Protein AF-A0A2V8JYL1-F1 (afdb_monomer)

Sequence (938 aa):
PEQKGPAQLALQIGLPWGPLAAGACTRILPNPIEPNPDILELAALHHLKDRPLPARVLSRIQERIASRSPWFSSIIRTAYIEATVADPTGAKAQPPLHSLSSLHGGHSGWLNTYSEWLLRQTYPLFERFAPGFGPLPKEAYRQFMKFVSEHDLGAQDAPDFVKLIREAYLVPMGLMQRKGSEYVMSPKLDNNELVRLLSPILDHHPSPTRVYEHLSAPVYGLVPDQIQLLLLVLLIQGELDIVKGEHSYREIYDTLSSPLQYDRILPGHALSLNQLRNLQILCEGFRIPVPRQWSVLAQKRAVEQLRKYGRGQRDQMSGFVTKLKDYGEAGDVVSQVETLISKWLALEKGDHELQGFQHFELAIGSARRFVGEANDLASLPQRFERLLRETQRLRHLFSDPAIARSVNPDIVTRLEAMQPVPPLSQPEALQAWLDGALALYQSHQQWYRQRHEQWQSDASRHPIWSYRTPGIARSRHVMVDGLAREVETLIAQAKTQRCPGLASLEFQPICRCGFDGADSPLSETLRRFETACQRLETEIGLFFQQDRVKSKVREWVNQGLEVTTPALSYLEGKSDYPEVENLSLFDQHLSGLELVKPVRAEALLEFLGERVWEKPDLMRALEQFFDRAGSRITVRRAGSPSSENQPLKRDLLAWCYEQALGQGHPLPPAFSRAEQALGAELIDPRWIGEASLRKLEDMQLGEEAVQRVLDMMLNGLVRAPENTRDSRAVAAARELLNPQPPGEVDQLAAKIECVYAEHERFMKLRPEPWLAMLDRLARTELAVPPESLEVKLRARLDAQWVVVDCLGLPLADTVRRVLPGCLAPRQLRSLEFAFVSQRTSTEAFYLTMIAQEFRKAFEKIDVVDHLIHQRNLSLGDLARLARAELEIAFKRLVPRLDPTLPVLIFGDHGFRLAPDGSGFTHGGPSTLERLTVVLLLN

Secondary structure (DSSP, 8-state):
-----S----EEEE-SSS---TT-EEEEEPPP----HHHHHHHHHHHHTTS---HHHHHHHHHHHHHHHHHHHHHHHHHHHTPEEE-TT--EE--S---TTS-TTHHHHHHHHHHHHHHHHH-TTHHHH--SS-PPPHHHHHHHHHHHHHS-TT-SS--HHHHHHIIIIITTTTSEEEETTEEEE-S-GGGSHHHHHHHHHHTT---HHHHHHHHTSTTT---HHHHHHHHHHHHHHTSEEEEETTEETTTSGGG---GGGSSEEEE--PPPHHHHHHHHHHHHHTTPPPPSS--HHHHHHHHHHHHHHHHHHHHHHHHHHHHHHHTT--SHHHHHHHHHHHHHHGGG-SSSHHHHHHHHHHHHS-HHHHHHHHHHHHTHHHHHHHHHHHHHHHHHHHHSHHHHT-S-HHHHHHHHTSPPPPPTT-HHHHHHHHHHHHHHHHHHHHHHHHHHHHHHHHHHTSGGGT----GGGG-TTT--HHHHHHHHHHHHHHHHHS--SPPPTTS-SS-TT---SS--HHHHHHHHHHHHHHHHHHHHHHHHTSHHHHHHHHHHHHTTS---HHHHHHHTTSSSS---S-HHHHHHHTTT----EEEEHHHHHHHHHTS---HHHHHHHHHHHHHHH-S-EEEE-SS---S---HHHHHHHHHHHHHHHHHTPPPPTT--HHHHHHHHHH--GGG--HHHHHTTTTT---HHHHHHHHHHHHTTSSPPP-SS---HHHHHHHHHHS----SSHHHHHHHHHHHHHTHHHHHHH-HHHHHHHHHHHHTPPPSSPPPBHHHHHHTTTTSEEEEETT--GGGHHHHHHHHHHHSTT--EEEEEEEE--SS-SHHHHHHHHHHTT----EEEE-HHHHHHHH----HHHHHHHHHHHHHHHHHHHGGGS-TTS-EEEEES---EE-TTSSSEE-SSSSHHHHEEEEEEE-

pLDDT: mean 81.18, std 11.92, range [30.78, 95.69]

Mean predicted aligned error: 22.3 Å

Radius of gyration: 56.45 Å; Cα contacts (8 Å, |Δi|>4): 1124; chains: 1; boun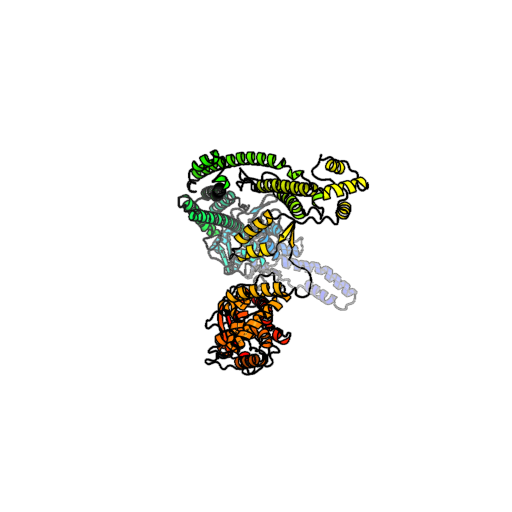ding box: 137×78×157 Å

Nearest PDB structures (foldseek):
  6pqq-assembly1_A  TM=1.875E-01  e=4.846E+00  Homo sapiens

Structure (mmCIF, N/CA/C/O backbone):
data_AF-A0A2V8JYL1-F1
#
_entry.id   AF-A0A2V8JYL1-F1
#
loop_
_atom_site.group_PDB
_atom_site.id
_atom_site.type_symbol
_atom_site.label_atom_id
_atom_site.label_alt_id
_atom_site.label_comp_id
_atom_site.label_asym_id
_atom_site.label_entity_id
_atom_site.label_seq_id
_atom_site.pdbx_PDB_ins_code
_atom_site.Cartn_x
_atom_site.Cartn_y
_atom_site.Cartn_z
_atom_site.occupancy
_atom_site.B_iso_or_equiv
_atom_site.auth_seq_id
_atom_site.auth_comp_id
_atom_site.auth_asym_id
_atom_site.auth_atom_id
_atom_site.pdbx_PDB_model_num
ATOM 1 N N . PRO A 1 1 ? 46.567 -7.955 -86.319 1.00 35.19 1 PRO A N 1
ATOM 2 C CA . PRO A 1 1 ? 47.473 -8.778 -85.487 1.00 35.19 1 PRO A CA 1
ATOM 3 C C . PRO A 1 1 ? 48.921 -8.314 -85.686 1.00 35.19 1 PRO A C 1
ATOM 5 O O . PRO A 1 1 ? 49.622 -8.801 -86.567 1.00 35.19 1 PRO A O 1
ATOM 8 N N . GLU A 1 2 ? 49.326 -7.301 -84.920 1.00 33.38 2 GLU A N 1
ATOM 9 C CA . GLU A 1 2 ? 50.712 -6.832 -84.894 1.00 33.38 2 GLU A CA 1
ATOM 10 C C . GLU A 1 2 ? 51.589 -7.885 -84.212 1.00 33.38 2 GLU A C 1
ATOM 12 O O . GLU A 1 2 ? 51.300 -8.340 -83.101 1.00 33.38 2 GLU A O 1
ATOM 17 N N . GLN A 1 3 ? 52.643 -8.307 -84.909 1.00 31.59 3 GLN A N 1
ATOM 18 C CA . GLN A 1 3 ? 53.665 -9.200 -84.383 1.00 31.59 3 GLN A CA 1
ATOM 19 C C . GLN A 1 3 ? 54.357 -8.513 -83.200 1.00 31.59 3 GLN A C 1
ATOM 21 O O . GLN A 1 3 ? 55.192 -7.629 -83.380 1.00 31.59 3 GLN A O 1
ATOM 26 N N . LYS A 1 4 ? 54.018 -8.927 -81.973 1.00 34.81 4 LYS A N 1
ATOM 27 C CA . LYS A 1 4 ? 54.843 -8.649 -80.796 1.00 34.81 4 LYS A CA 1
ATOM 28 C C . LYS A 1 4 ? 56.198 -9.316 -81.027 1.00 34.81 4 LYS A C 1
ATOM 30 O O . LYS A 1 4 ? 56.313 -10.535 -80.918 1.00 34.81 4 LYS A O 1
ATOM 35 N N . GLY A 1 5 ? 57.206 -8.513 -81.367 1.00 37.03 5 GLY A N 1
ATOM 36 C CA . GLY A 1 5 ? 58.603 -8.923 -81.267 1.00 37.03 5 GLY A CA 1
ATOM 37 C C . GLY A 1 5 ? 58.923 -9.424 -79.850 1.00 37.03 5 GLY A C 1
ATOM 38 O O . GLY A 1 5 ? 58.141 -9.180 -78.922 1.00 37.03 5 GLY A O 1
ATOM 39 N N . PRO A 1 6 ? 60.043 -10.143 -79.663 1.00 40.44 6 PRO A N 1
ATOM 40 C CA . PRO A 1 6 ? 60.421 -10.684 -78.362 1.00 40.44 6 PRO A CA 1
ATOM 41 C C . PRO A 1 6 ? 60.390 -9.569 -77.313 1.00 40.44 6 PRO A C 1
ATOM 43 O O . PRO A 1 6 ? 60.983 -8.507 -77.507 1.00 40.44 6 PRO A O 1
ATOM 46 N N . ALA A 1 7 ? 59.634 -9.787 -76.233 1.00 47.62 7 ALA A N 1
ATOM 47 C CA . ALA A 1 7 ? 59.471 -8.817 -75.161 1.00 47.62 7 ALA A CA 1
ATOM 48 C C . ALA A 1 7 ? 60.855 -8.412 -74.634 1.00 47.62 7 ALA A C 1
ATOM 50 O O . ALA A 1 7 ? 61.562 -9.236 -74.058 1.00 47.62 7 ALA A O 1
ATOM 51 N N . GLN A 1 8 ? 61.253 -7.155 -74.853 1.00 59.97 8 GLN A N 1
ATOM 52 C CA . GLN A 1 8 ? 62.470 -6.616 -74.250 1.00 59.97 8 GLN A CA 1
ATOM 53 C C . GLN A 1 8 ? 62.362 -6.765 -72.730 1.00 59.97 8 GLN A C 1
ATOM 55 O O . GLN A 1 8 ? 61.400 -6.279 -72.125 1.00 59.97 8 GLN A O 1
ATOM 60 N N . LEU A 1 9 ? 63.333 -7.456 -72.129 1.00 62.16 9 LEU A N 1
ATOM 61 C CA . LEU A 1 9 ? 63.441 -7.603 -70.681 1.00 62.16 9 LEU A CA 1
ATOM 62 C C . LEU A 1 9 ? 63.595 -6.206 -70.074 1.00 62.16 9 LEU A C 1
ATOM 64 O O . LEU A 1 9 ? 64.581 -5.520 -70.324 1.00 62.16 9 LEU A O 1
ATOM 68 N N . ALA A 1 10 ? 62.594 -5.778 -69.311 1.00 71.31 10 ALA A N 1
ATOM 69 C CA . ALA A 1 10 ? 62.550 -4.474 -68.665 1.00 71.31 10 ALA A CA 1
ATOM 70 C C . ALA A 1 10 ? 62.260 -4.672 -67.179 1.00 71.31 10 ALA A C 1
ATOM 72 O O . ALA A 1 10 ? 61.386 -5.469 -66.829 1.00 71.31 10 ALA A O 1
ATOM 73 N N . LEU A 1 11 ? 62.951 -3.930 -66.314 1.00 75.69 11 LEU A N 1
ATOM 74 C CA . LEU A 1 11 ? 62.556 -3.856 -64.910 1.00 75.69 11 LEU A CA 1
ATOM 75 C C . LEU A 1 11 ? 61.411 -2.845 -64.787 1.00 75.69 11 LEU A C 1
ATOM 77 O O . LEU A 1 11 ? 61.506 -1.731 -65.299 1.00 75.69 11 LEU A O 1
ATOM 81 N N . GLN A 1 12 ? 60.320 -3.241 -64.139 1.00 76.62 12 GLN A N 1
ATOM 82 C CA . GLN A 1 12 ? 59.171 -2.374 -63.892 1.00 76.62 12 GLN A CA 1
ATOM 83 C C . GLN A 1 12 ? 59.180 -1.932 -62.435 1.00 76.62 12 GLN A C 1
ATOM 85 O O . GLN A 1 12 ? 59.145 -2.770 -61.536 1.00 76.62 12 GLN A O 1
ATOM 90 N N . ILE A 1 13 ? 59.205 -0.621 -62.215 1.00 70.75 13 ILE A N 1
ATOM 91 C CA . ILE A 1 13 ? 59.007 -0.031 -60.894 1.00 70.75 13 ILE A CA 1
ATOM 92 C C . ILE A 1 13 ? 57.608 0.576 -60.881 1.00 70.75 13 ILE A C 1
ATOM 94 O O . ILE A 1 13 ? 57.327 1.554 -61.575 1.00 70.75 13 ILE A O 1
ATOM 98 N N . GLY A 1 14 ? 56.716 -0.058 -60.124 1.00 65.25 14 GLY A N 1
ATOM 99 C CA . GLY A 1 14 ? 55.427 0.519 -59.770 1.00 65.25 14 GLY A CA 1
ATOM 100 C C . GLY A 1 14 ? 55.590 1.447 -58.577 1.00 65.25 14 GLY A C 1
ATOM 101 O O . GLY A 1 14 ? 56.345 1.149 -57.651 1.00 65.25 14 GLY A O 1
ATOM 102 N N . LEU A 1 15 ? 54.877 2.565 -58.598 1.00 62.44 15 LEU A N 1
ATOM 103 C CA . LEU A 1 15 ? 54.746 3.398 -57.414 1.00 62.44 15 LEU A CA 1
ATOM 104 C C . LEU A 1 15 ? 53.848 2.691 -56.380 1.00 62.44 15 LEU A C 1
ATOM 106 O O . LEU A 1 15 ? 52.954 1.938 -56.766 1.00 62.44 15 LEU A O 1
ATOM 110 N N . PRO A 1 16 ? 54.057 2.915 -55.072 1.00 54.31 16 PRO A N 1
ATOM 111 C CA . PRO A 1 16 ? 53.330 2.208 -54.010 1.00 54.31 16 PRO A CA 1
ATOM 112 C C . PRO A 1 16 ? 51.834 2.571 -53.908 1.00 54.31 16 PRO A C 1
ATOM 114 O O . PRO A 1 16 ? 51.099 1.954 -53.136 1.00 54.31 16 PRO A O 1
ATOM 117 N N . TRP A 1 17 ? 51.362 3.555 -54.676 1.00 54.38 17 TRP A N 1
ATOM 118 C CA . TRP A 1 17 ? 49.988 4.058 -54.652 1.00 54.38 17 TRP A CA 1
ATOM 119 C C . TRP A 1 17 ? 49.127 3.364 -55.717 1.00 54.38 17 TRP A C 1
ATOM 121 O O . TRP A 1 17 ? 48.915 3.872 -56.815 1.00 54.38 17 TRP A O 1
ATOM 131 N N . GLY A 1 18 ? 48.604 2.191 -55.362 1.00 49.84 18 GLY A N 1
ATOM 132 C CA . GLY A 1 18 ? 47.558 1.498 -56.121 1.00 49.84 18 GLY A CA 1
ATOM 133 C C . GLY A 1 18 ? 48.021 0.239 -56.863 1.00 49.84 18 GLY A C 1
ATOM 134 O O . GLY A 1 18 ? 49.218 -0.024 -56.984 1.00 49.84 18 GLY A O 1
ATOM 135 N N . PRO A 1 19 ? 47.072 -0.601 -57.319 1.00 43.81 19 PRO A N 1
ATOM 136 C CA . PRO A 1 19 ? 47.398 -1.826 -58.038 1.00 43.81 19 PRO A CA 1
ATOM 137 C C . PRO A 1 19 ? 48.158 -1.500 -59.328 1.00 43.81 19 PRO A C 1
ATOM 139 O O . PRO A 1 19 ? 47.871 -0.500 -59.983 1.00 43.81 19 PRO A O 1
ATOM 142 N N . LEU A 1 20 ? 49.102 -2.372 -59.700 1.00 47.03 20 LEU A N 1
ATOM 143 C CA . LEU A 1 20 ? 49.878 -2.322 -60.946 1.00 47.03 20 LEU A CA 1
ATOM 144 C C . LEU A 1 20 ? 48.945 -2.436 -62.168 1.00 47.03 20 LEU A C 1
ATOM 146 O O . LEU A 1 20 ? 48.842 -3.488 -62.796 1.00 47.03 20 LEU A O 1
ATOM 150 N N . ALA A 1 21 ? 48.215 -1.375 -62.501 1.00 47.09 21 ALA A N 1
ATOM 151 C CA . ALA A 1 21 ? 47.457 -1.304 -63.737 1.00 47.09 21 ALA A CA 1
ATOM 152 C C . ALA A 1 21 ? 48.442 -1.177 -64.906 1.00 47.09 21 ALA A C 1
ATOM 154 O O . ALA A 1 21 ? 49.431 -0.442 -64.823 1.00 47.09 21 ALA A O 1
ATOM 155 N N . ALA A 1 22 ? 48.181 -1.905 -65.995 1.00 43.91 22 ALA A N 1
ATOM 156 C CA . ALA A 1 22 ? 49.001 -1.884 -67.200 1.00 43.91 22 ALA A CA 1
ATOM 157 C C . ALA A 1 22 ? 49.114 -0.446 -67.736 1.00 43.91 22 ALA A C 1
ATOM 159 O O . ALA A 1 22 ? 48.176 0.072 -68.334 1.00 43.91 22 ALA A O 1
ATOM 160 N N . GLY A 1 23 ? 50.254 0.197 -67.477 1.00 50.56 23 GLY A N 1
ATOM 161 C CA . GLY A 1 23 ? 50.519 1.585 -67.856 1.00 50.56 23 GLY A CA 1
ATOM 162 C C . GLY A 1 23 ? 51.018 2.477 -66.720 1.00 50.56 23 GLY A C 1
ATOM 163 O O . GLY A 1 23 ? 51.690 3.447 -67.014 1.00 50.56 23 GLY A O 1
ATOM 164 N N . ALA A 1 24 ? 50.800 2.148 -65.442 1.00 55.53 24 ALA A N 1
ATOM 165 C CA . ALA A 1 24 ? 51.194 2.998 -64.302 1.00 55.53 24 ALA A CA 1
ATOM 166 C C . ALA A 1 24 ? 52.587 2.673 -63.718 1.00 55.53 24 ALA A C 1
ATOM 168 O O . ALA A 1 24 ? 52.872 2.958 -62.555 1.00 55.53 24 ALA A O 1
ATOM 169 N N . CYS A 1 25 ? 53.451 2.022 -64.497 1.00 66.12 25 CYS A N 1
ATOM 170 C CA . CYS A 1 25 ? 54.781 1.613 -64.059 1.00 66.12 25 CYS A CA 1
ATOM 171 C C . CYS A 1 25 ? 55.857 2.287 -64.901 1.00 66.12 25 CYS A C 1
ATOM 173 O O . CYS A 1 25 ? 55.795 2.292 -66.133 1.00 66.12 25 CYS A O 1
ATOM 175 N N . THR A 1 26 ? 56.894 2.766 -64.231 1.00 72.50 26 THR A N 1
ATOM 176 C CA . THR A 1 26 ? 58.093 3.239 -64.904 1.00 72.50 26 THR A CA 1
ATOM 177 C C . THR A 1 26 ? 58.918 2.036 -65.345 1.00 72.50 26 THR A C 1
ATOM 179 O O . THR A 1 26 ? 59.161 1.106 -64.569 1.00 72.50 26 THR A O 1
ATOM 182 N N . ARG A 1 27 ? 59.335 2.029 -66.611 1.00 78.75 27 ARG A N 1
ATOM 183 C CA . ARG A 1 27 ? 60.083 0.928 -67.223 1.00 78.75 27 ARG A CA 1
ATOM 184 C C . ARG A 1 27 ? 61.548 1.305 -67.350 1.00 78.75 27 ARG A C 1
ATOM 186 O O . ARG A 1 27 ? 61.884 2.299 -67.983 1.00 78.75 27 ARG A O 1
ATOM 193 N N . ILE A 1 28 ? 62.412 0.471 -66.795 1.00 78.88 28 ILE A N 1
ATOM 194 C CA . ILE A 1 28 ? 63.860 0.569 -66.943 1.00 78.88 28 ILE A CA 1
ATOM 195 C C . ILE A 1 28 ? 64.261 -0.373 -68.069 1.00 78.88 28 ILE A C 1
ATOM 197 O O . ILE A 1 28 ? 64.141 -1.596 -67.942 1.00 78.88 28 ILE A O 1
ATOM 201 N N . LEU A 1 29 ? 64.681 0.208 -69.186 1.00 82.31 29 LEU A N 1
ATOM 202 C CA . LEU A 1 29 ? 65.100 -0.511 -70.380 1.00 82.31 29 LEU A CA 1
ATOM 203 C C . LEU A 1 29 ? 66.633 -0.577 -70.384 1.00 82.31 29 LEU A C 1
ATOM 205 O O . LEU A 1 29 ? 67.260 0.459 -70.626 1.00 82.31 29 LEU A O 1
ATOM 209 N N . PRO A 1 30 ? 67.245 -1.741 -70.089 1.00 80.12 30 PRO A N 1
ATOM 210 C CA . PRO A 1 30 ? 68.693 -1.873 -70.166 1.00 80.12 30 PRO A CA 1
ATOM 211 C C . PRO A 1 30 ? 69.164 -1.673 -71.611 1.00 80.12 30 PRO A C 1
ATOM 213 O O . PRO A 1 30 ? 68.454 -2.018 -72.561 1.00 80.12 30 PRO A O 1
ATOM 216 N N . ASN A 1 31 ? 70.366 -1.121 -71.772 1.00 80.19 31 ASN A N 1
ATOM 217 C CA . ASN A 1 31 ? 71.002 -0.968 -73.079 1.00 80.19 31 ASN A CA 1
ATOM 218 C C . ASN A 1 31 ? 71.141 -2.366 -73.733 1.00 80.19 31 ASN A C 1
ATOM 220 O O . ASN A 1 31 ? 71.507 -3.318 -73.033 1.00 80.19 31 ASN A O 1
ATOM 224 N N . PRO A 1 32 ? 70.806 -2.557 -75.025 1.00 79.06 32 PRO A N 1
ATOM 225 C CA . PRO A 1 32 ? 70.814 -3.887 -75.616 1.00 79.06 32 PRO A CA 1
ATOM 226 C C . PRO A 1 32 ? 72.236 -4.455 -75.656 1.00 79.06 32 PRO A C 1
ATOM 228 O O . PRO A 1 32 ? 73.173 -3.800 -76.105 1.00 79.06 32 PRO A O 1
ATOM 231 N N . ILE A 1 33 ? 72.385 -5.697 -75.193 1.00 82.19 33 ILE A N 1
ATOM 232 C CA . ILE A 1 33 ? 73.649 -6.435 -75.246 1.00 82.19 33 ILE A CA 1
ATOM 233 C C . ILE A 1 33 ? 73.625 -7.303 -76.498 1.00 82.19 33 ILE A C 1
ATOM 235 O O . ILE A 1 33 ? 72.854 -8.262 -76.578 1.00 82.19 33 ILE A O 1
ATOM 239 N N . GLU A 1 34 ? 74.471 -6.981 -77.473 1.00 83.06 34 GLU A N 1
ATOM 240 C CA . GLU A 1 34 ? 74.613 -7.812 -78.665 1.00 83.06 34 GLU A CA 1
ATOM 241 C C . GLU A 1 34 ? 75.402 -9.093 -78.344 1.00 83.06 34 GLU A C 1
ATOM 243 O O . GLU A 1 34 ? 76.463 -9.032 -77.710 1.00 83.06 34 GLU A O 1
ATOM 248 N N . PRO A 1 35 ? 74.910 -10.276 -78.759 1.00 80.12 35 PRO A N 1
ATOM 249 C CA . PRO A 1 35 ? 75.613 -11.527 -78.528 1.00 80.12 35 PRO A CA 1
ATOM 250 C C . PRO A 1 35 ? 76.888 -11.567 -79.373 1.00 80.12 35 PRO A C 1
ATOM 252 O O . PRO A 1 35 ? 76.844 -11.702 -80.593 1.00 80.12 35 PRO A O 1
ATOM 255 N N . ASN A 1 36 ? 78.039 -11.483 -78.711 1.00 85.75 36 ASN A N 1
ATOM 256 C CA . ASN A 1 36 ? 79.340 -11.674 -79.341 1.00 85.75 36 ASN A CA 1
ATOM 257 C C . ASN A 1 36 ? 79.823 -13.135 -79.180 1.00 85.75 36 ASN A C 1
ATOM 259 O O . ASN A 1 36 ? 79.244 -13.895 -78.392 1.00 85.75 36 ASN A O 1
ATOM 263 N N . PRO A 1 37 ? 80.880 -13.554 -79.903 1.00 87.38 37 PRO A N 1
ATOM 264 C CA . PRO A 1 37 ? 81.385 -14.925 -79.836 1.00 87.38 37 PRO A CA 1
ATOM 265 C C . PRO A 1 37 ? 81.725 -15.398 -78.416 1.00 87.38 37 PRO A C 1
ATOM 267 O O . PRO A 1 37 ? 81.471 -16.554 -78.089 1.00 87.38 37 PRO A O 1
ATOM 270 N N . ASP A 1 38 ? 82.230 -14.517 -77.550 1.00 86.69 38 ASP A N 1
ATOM 271 C CA . ASP A 1 38 ? 82.596 -14.865 -76.174 1.00 86.69 38 ASP A CA 1
ATOM 272 C C . ASP A 1 38 ? 81.375 -15.100 -75.271 1.00 86.69 38 ASP A C 1
ATOM 274 O O . ASP A 1 38 ? 81.401 -15.997 -74.422 1.00 86.69 38 ASP A O 1
ATOM 278 N N . ILE A 1 39 ? 80.292 -14.337 -75.468 1.00 87.81 39 ILE A N 1
ATOM 279 C CA . ILE A 1 39 ? 79.001 -14.528 -74.786 1.00 87.81 39 ILE A CA 1
ATOM 280 C C . ILE A 1 39 ? 78.347 -15.827 -75.255 1.00 87.81 39 ILE A C 1
ATOM 282 O O . ILE A 1 39 ? 77.877 -16.615 -74.433 1.00 87.81 39 ILE A O 1
ATOM 286 N N . LEU A 1 40 ? 78.339 -16.072 -76.568 1.00 89.25 40 LEU A N 1
ATOM 287 C CA . LEU A 1 40 ? 77.794 -17.301 -77.146 1.00 89.25 40 LEU A CA 1
ATOM 288 C C . LEU A 1 40 ? 78.587 -18.529 -76.688 1.00 89.25 40 LEU A C 1
ATOM 290 O O . LEU A 1 40 ? 77.993 -19.557 -76.370 1.00 89.25 40 LEU A O 1
ATOM 294 N N . GLU A 1 41 ? 79.912 -18.412 -76.582 1.00 88.56 41 GLU A N 1
ATOM 295 C CA . GLU A 1 41 ? 80.762 -19.451 -76.009 1.00 88.56 41 GLU A CA 1
ATOM 296 C C . GLU A 1 41 ? 80.436 -19.683 -74.530 1.00 88.56 41 GLU A C 1
ATOM 298 O O . GLU A 1 41 ? 80.267 -20.830 -74.127 1.00 88.56 41 GLU A O 1
ATOM 303 N N . LEU A 1 42 ? 80.284 -18.632 -73.718 1.00 90.69 42 LEU A N 1
ATOM 304 C CA . LEU A 1 42 ? 79.896 -18.775 -72.311 1.00 90.69 42 LEU A CA 1
ATOM 305 C C . LEU A 1 42 ? 78.525 -19.459 -72.163 1.00 90.69 42 LEU A C 1
ATOM 307 O O . LEU A 1 42 ? 78.381 -20.370 -71.345 1.00 90.69 42 LEU A O 1
ATOM 311 N N . ALA A 1 43 ? 77.542 -19.082 -72.982 1.00 88.56 43 ALA A N 1
ATOM 312 C CA . ALA A 1 43 ? 76.227 -19.719 -73.013 1.00 88.56 43 ALA A CA 1
ATOM 313 C C . ALA A 1 43 ? 76.315 -21.198 -73.432 1.00 88.56 43 ALA A C 1
ATOM 315 O O . ALA A 1 43 ? 75.731 -22.070 -72.784 1.00 88.56 43 ALA A O 1
ATOM 316 N N . ALA A 1 44 ? 77.100 -21.507 -74.469 1.00 88.69 44 ALA A N 1
ATOM 317 C CA . ALA A 1 44 ? 77.339 -22.876 -74.913 1.00 88.69 44 ALA A CA 1
ATOM 318 C C . ALA A 1 44 ? 78.040 -23.713 -73.831 1.00 88.69 44 ALA A C 1
ATOM 320 O O . ALA A 1 44 ? 77.639 -24.848 -73.582 1.00 88.69 44 ALA A O 1
ATOM 321 N N . LEU A 1 45 ? 79.035 -23.155 -73.133 1.00 90.56 45 LEU A N 1
ATOM 322 C CA . LEU A 1 45 ? 79.705 -23.805 -72.003 1.00 90.56 45 LEU A CA 1
ATOM 323 C C . LEU A 1 45 ? 78.718 -24.103 -70.868 1.00 90.56 45 LEU A C 1
ATOM 325 O O . LEU A 1 45 ? 78.734 -25.207 -70.324 1.00 90.56 45 LEU A O 1
ATOM 329 N N . HIS A 1 46 ? 77.819 -23.166 -70.555 1.00 88.44 46 HIS A N 1
ATOM 330 C CA . HIS A 1 46 ? 76.749 -23.377 -69.579 1.00 88.44 46 HIS A CA 1
ATOM 331 C C . HIS A 1 46 ? 75.755 -24.467 -69.991 1.00 88.44 46 HIS A C 1
ATOM 333 O O . HIS A 1 46 ? 75.266 -25.168 -69.114 1.00 88.44 46 HIS A O 1
ATOM 339 N N . HIS A 1 47 ? 75.489 -24.656 -71.285 1.00 87.19 47 HIS A N 1
ATOM 340 C CA . HIS A 1 47 ? 74.685 -25.780 -71.776 1.00 87.19 47 HIS A CA 1
ATOM 341 C C . HIS A 1 47 ? 75.443 -27.114 -71.777 1.00 87.19 47 HIS A C 1
ATOM 343 O O . HIS A 1 47 ? 74.846 -28.174 -71.589 1.00 87.19 47 HIS A O 1
ATOM 349 N N . LEU A 1 48 ? 76.754 -27.086 -72.028 1.00 87.06 48 LEU A N 1
ATOM 350 C CA . LEU A 1 48 ? 77.588 -28.285 -72.095 1.00 87.06 48 LEU A CA 1
ATOM 351 C C . LEU A 1 48 ? 77.942 -28.838 -70.713 1.00 87.06 48 LEU A C 1
ATOM 353 O O . LEU A 1 48 ? 78.111 -30.050 -70.593 1.00 87.06 48 LEU A O 1
ATOM 357 N N . LYS A 1 49 ? 78.033 -27.988 -69.680 1.00 85.06 49 LYS A N 1
ATOM 358 C CA . LYS A 1 49 ? 78.393 -28.407 -68.313 1.00 85.06 49 LYS A CA 1
ATOM 359 C C . LYS A 1 49 ? 77.441 -29.469 -67.736 1.00 85.06 49 LYS A C 1
ATOM 361 O O . LYS A 1 49 ? 77.862 -30.249 -66.892 1.00 85.06 49 LYS A O 1
ATOM 366 N N . ASP A 1 50 ? 76.188 -29.486 -68.196 1.00 84.19 50 ASP A N 1
ATOM 367 C CA . ASP A 1 50 ? 75.129 -30.375 -67.700 1.00 84.19 50 ASP A CA 1
ATOM 368 C C . ASP A 1 50 ? 75.037 -31.690 -68.505 1.00 84.19 50 ASP A C 1
ATOM 370 O O . ASP A 1 50 ? 74.186 -32.538 -68.236 1.00 84.19 50 ASP A O 1
ATOM 374 N N . ARG A 1 51 ? 75.909 -31.890 -69.506 1.00 84.06 51 ARG A N 1
ATOM 375 C CA . ARG A 1 51 ? 75.983 -33.132 -70.291 1.00 84.06 51 ARG A CA 1
ATOM 376 C C . ARG A 1 51 ? 76.943 -34.146 -69.652 1.00 84.06 51 ARG A C 1
ATOM 378 O O . ARG A 1 51 ? 77.928 -33.743 -69.033 1.00 84.06 51 ARG A O 1
ATOM 385 N N . PRO A 1 52 ? 76.729 -35.462 -69.852 1.00 80.75 52 PRO A N 1
ATOM 386 C CA . PRO A 1 52 ? 77.646 -36.493 -69.371 1.00 80.75 52 PRO A CA 1
ATOM 387 C C . PRO A 1 52 ? 78.961 -36.442 -70.167 1.00 80.75 52 PRO A C 1
ATOM 389 O O . PRO A 1 52 ? 79.086 -37.033 -71.237 1.00 80.75 52 PRO A O 1
ATOM 392 N N . LEU A 1 53 ? 79.937 -35.690 -69.657 1.00 85.75 53 LEU A N 1
ATOM 393 C CA . LEU A 1 53 ? 81.258 -35.493 -70.256 1.00 85.75 53 LEU A CA 1
ATOM 394 C C . LEU A 1 53 ? 82.361 -36.030 -69.324 1.00 85.75 53 LEU A C 1
ATOM 396 O O . LEU A 1 53 ? 82.171 -36.074 -68.108 1.00 85.75 53 LEU A O 1
ATOM 400 N N . PRO A 1 54 ? 83.541 -36.408 -69.853 1.00 89.88 54 PRO A N 1
ATOM 401 C CA . PRO A 1 54 ? 84.668 -36.830 -69.024 1.00 89.88 54 PRO A CA 1
ATOM 402 C C . PRO A 1 54 ? 85.053 -35.760 -67.991 1.00 89.88 54 PRO A C 1
ATOM 404 O O . PRO A 1 54 ? 85.116 -34.574 -68.317 1.00 89.88 54 PRO A O 1
ATOM 407 N N . ALA A 1 55 ? 85.391 -36.171 -66.764 1.00 83.50 55 ALA A N 1
ATOM 408 C CA . ALA A 1 55 ? 85.646 -35.263 -65.634 1.00 83.50 55 ALA A CA 1
ATOM 409 C C . ALA A 1 55 ? 86.689 -34.163 -65.933 1.00 83.50 55 ALA A C 1
ATOM 411 O O . ALA A 1 55 ? 86.528 -33.012 -65.533 1.00 83.50 55 ALA A O 1
ATOM 412 N N . ARG A 1 56 ? 87.727 -34.486 -66.716 1.00 87.94 56 ARG A N 1
ATOM 413 C CA . ARG A 1 56 ? 88.756 -33.524 -67.154 1.00 87.94 56 ARG A CA 1
ATOM 414 C C . ARG A 1 56 ? 88.201 -32.425 -68.073 1.00 87.94 56 ARG A C 1
ATOM 416 O O . ARG A 1 56 ? 88.691 -31.300 -68.046 1.00 87.94 56 ARG A O 1
ATOM 423 N N . VAL A 1 57 ? 87.197 -32.747 -68.889 1.00 85.62 57 VAL A N 1
ATOM 424 C CA . VAL A 1 57 ? 86.512 -31.799 -69.781 1.00 85.62 57 VAL A CA 1
ATOM 425 C C . VAL A 1 57 ? 85.555 -30.923 -68.973 1.00 85.62 57 VAL A C 1
ATOM 427 O O . VAL A 1 57 ? 85.582 -29.708 -69.138 1.00 85.62 57 VAL A O 1
ATOM 430 N N . LEU A 1 58 ? 84.789 -31.508 -68.044 1.00 85.94 58 LEU A N 1
ATOM 431 C CA . LEU A 1 58 ? 83.910 -30.756 -67.138 1.00 85.94 58 LEU A CA 1
ATOM 432 C C . LEU A 1 58 ? 84.681 -29.757 -66.270 1.00 85.94 58 LEU A C 1
ATOM 434 O O . LEU A 1 58 ? 84.270 -28.606 -66.172 1.00 85.94 58 LEU A O 1
ATOM 438 N N . SER A 1 59 ? 85.827 -30.157 -65.710 1.00 86.88 59 SER A N 1
ATOM 439 C CA . SER A 1 59 ? 86.679 -29.267 -64.911 1.00 86.88 59 SER A CA 1
ATOM 440 C C . SER A 1 59 ? 87.172 -28.059 -65.722 1.00 86.88 59 SER A C 1
ATOM 442 O O . SER A 1 59 ? 87.064 -26.928 -65.255 1.00 86.88 59 SER A O 1
ATOM 444 N N . ARG A 1 60 ? 87.602 -28.264 -66.978 1.00 87.25 60 ARG A N 1
ATOM 445 C CA . ARG A 1 60 ? 87.985 -27.164 -67.884 1.00 87.25 60 ARG A CA 1
ATOM 446 C C . ARG A 1 60 ? 86.806 -26.271 -68.268 1.00 87.25 60 ARG A C 1
ATOM 448 O O . ARG A 1 60 ? 86.969 -25.058 -68.357 1.00 87.25 60 ARG A O 1
ATOM 455 N N . ILE A 1 61 ? 85.626 -26.850 -68.504 1.00 90.00 61 ILE A N 1
ATOM 456 C CA . ILE A 1 61 ? 84.399 -26.084 -68.770 1.00 90.00 61 ILE A CA 1
ATOM 457 C C . ILE A 1 61 ? 84.067 -25.202 -67.561 1.00 90.00 61 ILE A C 1
ATOM 459 O O . ILE A 1 61 ? 83.827 -24.011 -67.731 1.00 90.00 61 ILE A O 1
ATOM 463 N N . GLN A 1 62 ? 84.106 -25.753 -66.346 1.00 89.12 62 GLN A N 1
ATOM 464 C CA . GLN A 1 62 ? 83.825 -25.020 -65.109 1.00 89.12 62 GLN A CA 1
ATOM 465 C C . GLN A 1 62 ? 84.838 -23.901 -64.845 1.00 89.12 62 GLN A C 1
ATOM 467 O O . GLN A 1 62 ? 84.429 -22.791 -64.518 1.00 89.12 62 GLN A O 1
ATOM 472 N N . GLU A 1 63 ? 86.133 -24.143 -65.048 1.00 89.50 63 GLU A N 1
ATOM 473 C CA . GLU A 1 63 ? 87.182 -23.118 -64.926 1.00 89.50 63 GLU A CA 1
ATOM 474 C C . GLU A 1 63 ? 86.972 -21.968 -65.928 1.00 89.50 63 GLU A C 1
ATOM 476 O O . GLU A 1 63 ? 87.095 -20.783 -65.600 1.00 89.50 63 GLU A O 1
ATOM 481 N N . ARG A 1 64 ? 86.577 -22.303 -67.160 1.00 88.19 64 ARG A N 1
ATOM 482 C CA . ARG A 1 64 ? 86.330 -21.318 -68.218 1.00 88.19 64 ARG A CA 1
ATOM 483 C C . ARG A 1 64 ? 85.035 -20.531 -68.001 1.00 88.19 64 ARG A C 1
ATOM 485 O O . ARG A 1 64 ? 85.000 -19.335 -68.272 1.00 88.19 64 ARG A O 1
ATOM 492 N N . ILE A 1 65 ? 84.004 -21.167 -67.445 1.00 91.75 65 ILE A N 1
ATOM 493 C CA . ILE A 1 65 ? 82.800 -20.486 -66.952 1.00 91.75 65 ILE A CA 1
ATOM 494 C C . ILE A 1 65 ? 83.167 -19.540 -65.804 1.00 91.75 65 ILE A C 1
ATOM 496 O O . ILE A 1 65 ? 82.781 -18.372 -65.835 1.00 91.75 65 ILE A O 1
ATOM 500 N N . ALA A 1 66 ? 83.929 -20.011 -64.814 1.00 88.62 66 ALA A N 1
ATOM 501 C CA . ALA A 1 66 ? 84.294 -19.228 -63.637 1.00 88.62 66 ALA A CA 1
ATOM 502 C C . ALA A 1 66 ? 85.140 -17.997 -63.996 1.00 88.62 66 ALA A C 1
ATOM 504 O O . ALA A 1 66 ? 84.929 -16.930 -63.427 1.00 88.62 66 ALA A O 1
ATOM 505 N N . SER A 1 67 ? 86.041 -18.105 -64.978 1.00 86.81 67 SER A N 1
ATOM 506 C CA . SER A 1 67 ? 86.862 -16.970 -65.427 1.00 86.81 67 SER A CA 1
ATOM 507 C C . SER A 1 67 ? 86.091 -15.943 -66.262 1.00 86.81 67 SER A C 1
ATOM 509 O O . SER A 1 67 ? 86.384 -14.751 -66.185 1.00 86.81 67 SER A O 1
ATOM 511 N N . ARG A 1 68 ? 85.082 -16.367 -67.036 1.00 86.25 68 ARG A N 1
ATOM 512 C CA . ARG A 1 68 ? 84.311 -15.480 -67.929 1.00 86.25 68 ARG A CA 1
ATOM 513 C C . ARG A 1 68 ? 83.026 -14.919 -67.324 1.00 86.25 68 ARG A C 1
ATOM 515 O O . ARG A 1 68 ? 82.561 -13.868 -67.762 1.00 86.25 68 ARG A O 1
ATOM 522 N N . SER A 1 69 ? 82.468 -15.563 -66.301 1.00 87.00 69 SER A N 1
ATOM 523 C CA . SER A 1 69 ? 81.249 -15.086 -65.630 1.00 87.00 69 SER A CA 1
ATOM 524 C C . SER A 1 69 ? 81.384 -13.681 -65.018 1.00 87.00 69 SER A C 1
ATOM 526 O O . SER A 1 69 ? 80.448 -12.895 -65.184 1.00 87.00 69 SER A O 1
ATOM 528 N N . PRO A 1 70 ? 82.505 -13.292 -64.365 1.00 85.94 70 PRO A N 1
ATOM 529 C CA . PRO A 1 70 ? 82.667 -11.936 -63.830 1.00 85.94 70 PRO A CA 1
ATOM 530 C C . PRO A 1 70 ? 82.658 -10.860 -64.919 1.00 85.94 70 PRO A C 1
ATOM 532 O O . PRO A 1 70 ? 82.046 -9.808 -64.746 1.00 85.94 70 PRO A O 1
ATOM 535 N N . TRP A 1 71 ? 83.280 -11.145 -66.066 1.00 87.19 71 TRP A N 1
ATOM 536 C CA . TRP A 1 71 ? 83.270 -10.255 -67.225 1.00 87.19 71 TRP A CA 1
ATOM 537 C C . TRP A 1 71 ? 81.855 -10.083 -67.791 1.00 87.19 71 TRP A C 1
ATOM 539 O O . TRP A 1 71 ? 81.395 -8.953 -67.943 1.00 87.19 71 TRP A O 1
ATOM 549 N N . PHE A 1 72 ? 81.121 -11.181 -68.007 1.00 86.31 72 PHE A N 1
ATOM 550 C CA . PHE A 1 72 ? 79.729 -11.109 -68.466 1.00 86.31 72 PHE A CA 1
ATOM 551 C C . PHE A 1 72 ? 78.826 -10.372 -67.462 1.00 86.31 72 PHE A C 1
ATOM 553 O O . PHE A 1 72 ? 78.013 -9.534 -67.846 1.00 86.31 72 PHE A O 1
ATOM 560 N N . SER A 1 73 ? 79.031 -10.601 -66.161 1.00 83.06 73 SER A N 1
ATOM 561 C CA . SER A 1 73 ? 78.339 -9.862 -65.095 1.00 83.06 73 SER A CA 1
ATOM 562 C C . SER A 1 73 ? 78.624 -8.357 -65.152 1.00 83.06 73 SER A C 1
ATOM 564 O O . SER A 1 73 ? 77.735 -7.561 -64.859 1.00 83.06 73 SER A O 1
ATOM 566 N N . SER A 1 74 ? 79.841 -7.958 -65.534 1.00 81.31 74 SER A N 1
ATOM 567 C CA . SER A 1 74 ? 80.210 -6.551 -65.728 1.00 81.31 74 SER A CA 1
ATOM 568 C C . SER A 1 74 ? 79.450 -5.926 -66.902 1.00 81.31 74 SER A C 1
ATOM 570 O O . SER A 1 74 ? 78.881 -4.852 -66.749 1.00 81.31 74 SER A O 1
ATOM 572 N N . ILE A 1 75 ? 79.337 -6.635 -68.033 1.00 83.25 75 ILE A N 1
ATOM 573 C CA . ILE A 1 75 ? 78.562 -6.179 -69.204 1.00 83.25 75 ILE A CA 1
ATOM 574 C C . ILE A 1 75 ? 77.092 -5.954 -68.836 1.00 83.25 75 ILE A C 1
ATOM 576 O O . ILE A 1 75 ? 76.524 -4.914 -69.165 1.00 83.25 75 ILE A O 1
ATOM 580 N N . ILE A 1 76 ? 76.488 -6.897 -68.104 1.00 81.44 76 ILE A N 1
ATOM 581 C CA . ILE A 1 76 ? 75.106 -6.770 -67.623 1.00 81.44 76 ILE A CA 1
ATOM 582 C C . ILE A 1 76 ? 74.961 -5.546 -66.709 1.00 81.44 76 ILE A C 1
ATOM 584 O O . ILE A 1 76 ? 74.017 -4.777 -66.867 1.00 81.44 76 ILE A O 1
ATOM 588 N N . ARG A 1 77 ? 75.900 -5.315 -65.782 1.00 77.25 77 ARG A N 1
ATOM 589 C CA . ARG A 1 77 ? 75.868 -4.130 -64.906 1.00 77.25 77 ARG A CA 1
ATOM 590 C C . ARG A 1 77 ? 75.935 -2.830 -65.703 1.00 77.25 77 ARG A C 1
ATOM 592 O O . ARG A 1 77 ? 75.124 -1.944 -65.450 1.00 77.25 77 ARG A O 1
ATOM 599 N N . THR A 1 78 ? 76.842 -2.729 -66.672 1.00 78.62 78 THR A N 1
ATOM 600 C CA . THR A 1 78 ? 76.961 -1.544 -67.536 1.00 78.62 78 THR A CA 1
ATOM 601 C C . THR A 1 78 ? 75.667 -1.282 -68.306 1.00 78.62 78 THR A C 1
ATOM 603 O O . THR A 1 78 ? 75.184 -0.153 -68.309 1.00 78.62 78 THR A O 1
ATOM 606 N N . ALA A 1 79 ? 75.030 -2.326 -68.847 1.00 80.25 79 ALA A N 1
ATOM 607 C CA . ALA A 1 79 ? 73.759 -2.198 -69.561 1.00 80.25 79 ALA A CA 1
ATOM 608 C C . ALA A 1 79 ? 72.616 -1.622 -68.698 1.00 80.25 79 ALA A C 1
ATOM 610 O O . ALA A 1 79 ? 71.758 -0.912 -69.220 1.00 80.25 79 ALA A O 1
ATOM 611 N N . TYR A 1 80 ? 72.601 -1.895 -67.388 1.00 77.56 80 TYR A N 1
ATOM 612 C CA . TYR A 1 80 ? 71.617 -1.327 -66.454 1.00 77.56 80 TYR A CA 1
ATOM 613 C C . TYR A 1 80 ? 71.998 0.062 -65.915 1.00 77.56 80 TYR A C 1
ATOM 615 O O . TYR A 1 80 ? 71.109 0.833 -65.556 1.00 77.56 80 TYR A O 1
ATOM 623 N N . ILE A 1 81 ? 73.290 0.406 -65.863 1.00 75.00 81 ILE A N 1
ATOM 624 C CA . ILE A 1 81 ? 73.753 1.763 -65.519 1.00 75.00 81 ILE A CA 1
ATOM 625 C C . ILE A 1 81 ? 73.408 2.749 -66.642 1.00 75.00 81 ILE A C 1
ATOM 627 O O . ILE A 1 81 ? 72.977 3.866 -66.371 1.00 75.00 81 ILE A O 1
ATOM 631 N N . GLU A 1 82 ? 73.539 2.317 -67.895 1.00 75.81 82 GLU A N 1
ATOM 632 C CA . GLU A 1 82 ? 73.199 3.092 -69.097 1.00 75.81 82 GLU A CA 1
ATOM 633 C C . GLU A 1 82 ? 71.725 2.939 -69.514 1.00 75.81 82 GLU A C 1
ATOM 635 O O . GLU A 1 82 ? 71.340 3.279 -70.635 1.00 75.81 82 GLU A O 1
ATOM 640 N N . ALA A 1 83 ? 70.885 2.392 -68.632 1.00 78.12 83 ALA A N 1
ATOM 641 C CA . ALA A 1 83 ? 69.492 2.124 -68.942 1.00 78.12 83 ALA A CA 1
ATOM 642 C C . ALA A 1 83 ? 68.706 3.412 -69.217 1.00 78.12 83 ALA A C 1
ATOM 644 O O . ALA A 1 83 ? 68.891 4.447 -68.575 1.00 78.12 83 ALA A O 1
ATOM 645 N N . THR A 1 84 ? 67.759 3.319 -70.147 1.00 79.50 84 THR A N 1
ATOM 646 C CA . THR A 1 84 ? 66.798 4.395 -70.395 1.00 79.50 84 THR A CA 1
ATOM 647 C C . THR A 1 84 ? 65.546 4.169 -69.561 1.00 79.50 84 THR A C 1
ATOM 649 O O . THR A 1 84 ? 64.994 3.066 -69.540 1.00 79.50 84 THR A O 1
ATOM 652 N N . VAL A 1 85 ? 65.070 5.224 -68.902 1.00 77.12 85 VAL A N 1
ATOM 653 C CA . VAL A 1 85 ? 63.812 5.211 -68.157 1.00 77.12 85 VAL A CA 1
ATOM 654 C C . VAL A 1 85 ? 62.695 5.628 -69.095 1.00 77.12 85 VAL A C 1
ATOM 656 O O . VAL A 1 85 ? 62.795 6.686 -69.704 1.00 77.12 85 VAL A O 1
ATOM 659 N N . ALA A 1 86 ? 61.632 4.840 -69.200 1.00 78.12 86 ALA A N 1
ATOM 660 C CA . ALA A 1 86 ? 60.392 5.262 -69.835 1.00 78.12 86 ALA A CA 1
ATOM 661 C C . ALA A 1 86 ? 59.309 5.415 -68.766 1.00 78.12 86 ALA A C 1
ATOM 663 O O . ALA A 1 86 ? 59.033 4.467 -68.025 1.00 78.12 86 ALA A O 1
ATOM 664 N N . ASP A 1 87 ? 58.723 6.603 -68.676 1.00 71.06 87 ASP A N 1
ATOM 665 C CA . ASP A 1 87 ? 57.603 6.868 -67.778 1.00 71.06 87 ASP A CA 1
ATOM 666 C C . ASP A 1 87 ? 56.301 6.181 -68.277 1.00 71.06 87 ASP A C 1
ATOM 668 O O . ASP A 1 87 ? 56.276 5.612 -69.377 1.00 71.06 87 ASP A O 1
ATOM 672 N N . PRO A 1 88 ? 55.206 6.216 -67.492 1.00 66.69 88 PRO A N 1
ATOM 673 C CA . PRO A 1 88 ? 53.876 5.739 -67.894 1.00 66.69 88 PRO A CA 1
ATOM 674 C C . PRO A 1 88 ? 53.361 6.243 -69.252 1.00 66.69 88 PRO A C 1
ATOM 676 O O . PRO A 1 88 ? 52.581 5.557 -69.912 1.00 66.69 88 PRO A O 1
ATOM 679 N N . THR A 1 89 ? 53.792 7.433 -69.682 1.00 66.81 89 THR A N 1
ATOM 680 C CA . THR A 1 89 ? 53.400 8.064 -70.953 1.00 66.81 89 THR A CA 1
ATOM 681 C C . THR A 1 89 ? 54.307 7.666 -72.123 1.00 66.81 89 THR A C 1
ATOM 683 O O . THR A 1 89 ? 54.000 7.957 -73.278 1.00 66.81 89 THR A O 1
ATOM 686 N N . GLY A 1 90 ? 55.405 6.956 -71.843 1.00 66.50 90 GLY A N 1
ATOM 687 C CA . GLY A 1 90 ? 56.431 6.570 -72.808 1.00 66.50 90 GLY A CA 1
ATOM 688 C C . GLY A 1 90 ? 57.532 7.616 -72.998 1.00 66.50 90 GLY A C 1
ATOM 689 O O . GLY A 1 90 ? 58.421 7.404 -73.830 1.00 66.50 90 GLY A O 1
ATOM 690 N N . ALA A 1 91 ? 57.512 8.718 -72.241 1.00 74.19 91 ALA A N 1
ATOM 691 C CA . ALA A 1 91 ? 58.558 9.727 -72.281 1.00 74.19 91 ALA A CA 1
ATOM 692 C C . ALA A 1 91 ? 59.854 9.155 -71.699 1.00 74.19 91 ALA A C 1
ATOM 694 O O . ALA A 1 91 ? 59.865 8.510 -70.647 1.00 74.19 91 ALA A O 1
ATOM 695 N N . LYS A 1 92 ? 60.957 9.364 -72.424 1.00 75.88 92 LYS A N 1
ATOM 696 C CA . LYS A 1 92 ? 62.263 8.814 -72.070 1.00 75.88 92 LYS A CA 1
ATOM 697 C C . LYS A 1 92 ? 63.074 9.826 -71.272 1.00 75.88 92 LYS A C 1
ATOM 699 O O . LYS A 1 92 ? 63.281 10.945 -71.732 1.00 75.88 92 LYS A O 1
ATOM 704 N N . ALA A 1 93 ? 63.586 9.400 -70.128 1.00 71.31 93 ALA A N 1
ATOM 705 C CA . ALA A 1 93 ? 64.538 10.144 -69.318 1.00 71.31 93 ALA A CA 1
ATOM 706 C C . ALA A 1 93 ? 65.780 9.284 -69.055 1.00 71.31 93 ALA A C 1
ATOM 708 O O . ALA A 1 93 ? 65.707 8.053 -69.030 1.00 71.31 93 ALA A O 1
ATOM 709 N N . GLN A 1 94 ? 66.926 9.932 -68.860 1.00 69.88 94 GLN A N 1
ATOM 710 C CA . GLN A 1 94 ? 68.133 9.271 -68.373 1.00 69.88 94 GLN A CA 1
ATOM 711 C C . GLN A 1 94 ? 68.333 9.646 -66.903 1.00 69.88 94 GLN A C 1
ATOM 713 O O . GLN A 1 94 ? 68.349 10.837 -66.580 1.00 69.88 94 GLN A O 1
ATOM 718 N N . PRO A 1 95 ? 68.452 8.663 -65.998 1.00 67.88 95 PRO A N 1
ATOM 719 C CA . PRO A 1 95 ? 68.715 8.950 -64.603 1.00 67.88 95 PRO A CA 1
ATOM 720 C C . PRO A 1 95 ? 70.183 9.396 -64.479 1.00 67.88 95 PRO A C 1
ATOM 722 O O . PRO A 1 95 ? 71.050 8.846 -65.162 1.00 67.88 95 PRO A O 1
ATOM 725 N N . PRO A 1 96 ? 70.517 10.365 -63.611 1.00 64.19 96 PRO A N 1
ATOM 726 C CA . PRO A 1 96 ? 71.876 10.881 -63.458 1.00 64.19 96 PRO A CA 1
ATOM 727 C C . PRO A 1 96 ? 72.768 9.911 -62.654 1.00 64.19 96 PRO A C 1
ATOM 729 O O . PRO A 1 96 ? 73.441 10.305 -61.706 1.00 64.19 96 PRO A O 1
ATOM 732 N N . LEU A 1 97 ? 72.780 8.623 -63.015 1.00 65.56 97 LEU A N 1
ATOM 733 C CA . LEU A 1 97 ? 73.549 7.559 -62.353 1.00 65.56 97 LEU A CA 1
ATOM 734 C C . LEU A 1 97 ? 74.999 7.448 -62.858 1.00 65.56 97 LEU A C 1
ATOM 736 O O . LEU A 1 97 ? 75.708 6.506 -62.513 1.00 65.56 97 LEU A O 1
ATOM 740 N N . HIS A 1 98 ? 75.468 8.417 -63.650 1.00 56.00 98 HIS A N 1
ATOM 741 C CA . HIS A 1 98 ? 76.794 8.408 -64.279 1.00 56.00 98 HIS A CA 1
ATOM 742 C C . HIS A 1 98 ? 77.982 8.505 -63.299 1.00 56.00 98 HIS A C 1
ATOM 744 O O . HIS A 1 98 ? 79.129 8.349 -63.720 1.00 56.00 98 HIS A O 1
ATOM 750 N N . SER A 1 99 ? 77.763 8.724 -61.996 1.00 55.00 99 SER A N 1
ATOM 751 C CA . SER A 1 99 ? 78.841 8.678 -61.002 1.00 55.00 99 SER A CA 1
ATOM 752 C C . SER A 1 99 ? 79.085 7.236 -60.531 1.00 55.00 99 SER A C 1
ATOM 754 O O . SER A 1 99 ? 78.550 6.762 -59.529 1.00 55.00 99 SER A O 1
ATOM 756 N N . LEU A 1 100 ? 79.958 6.532 -61.258 1.00 50.28 100 LEU A N 1
ATOM 757 C CA . LEU A 1 100 ? 80.429 5.157 -60.996 1.00 50.28 100 LEU A CA 1
ATOM 758 C C . LEU A 1 100 ? 80.985 4.906 -59.571 1.00 50.28 100 LEU A C 1
ATOM 760 O O . LEU A 1 100 ? 81.305 3.773 -59.222 1.00 50.28 100 LEU A O 1
ATOM 764 N N . SER A 1 101 ? 81.092 5.935 -58.729 1.00 50.62 101 SER A N 1
ATOM 765 C CA . SER A 1 101 ? 81.601 5.885 -57.358 1.00 50.62 101 SER A CA 1
ATOM 766 C C . SER A 1 101 ? 80.543 5.604 -56.277 1.00 50.62 101 SER A C 1
ATOM 768 O O . SER A 1 101 ? 80.920 5.288 -55.151 1.00 50.62 101 SER A O 1
ATOM 770 N N . SER A 1 102 ? 79.237 5.664 -56.567 1.00 52.12 102 SER A N 1
ATOM 771 C CA . SER A 1 102 ? 78.181 5.600 -55.531 1.00 52.12 102 SER A CA 1
ATOM 772 C C . SER A 1 102 ? 77.459 4.244 -55.381 1.00 52.12 102 SER A C 1
ATOM 774 O O . SER A 1 102 ? 76.725 4.039 -54.418 1.00 52.12 102 SER A O 1
ATOM 776 N N . LEU A 1 103 ? 77.739 3.247 -56.229 1.00 57.06 103 LEU A N 1
ATOM 777 C CA . LEU A 1 103 ? 77.121 1.907 -56.164 1.00 57.06 103 LEU A CA 1
ATOM 778 C C . LEU A 1 103 ? 77.849 0.922 -55.225 1.00 57.06 103 LEU A C 1
ATOM 780 O O . LEU A 1 103 ? 78.026 -0.253 -55.549 1.00 57.06 103 LEU A O 1
ATOM 784 N N . HIS A 1 104 ? 78.235 1.364 -54.026 1.00 53.84 104 HIS A N 1
ATOM 785 C CA . HIS A 1 104 ? 78.887 0.510 -53.016 1.00 53.84 104 HIS A CA 1
ATOM 786 C C . HIS A 1 104 ? 77.932 -0.505 -52.335 1.00 53.84 104 HIS A C 1
ATOM 788 O O . HIS A 1 104 ? 78.331 -1.201 -51.406 1.00 53.84 104 HIS A O 1
ATOM 794 N N . GLY A 1 105 ? 76.682 -0.634 -52.803 1.00 59.75 105 GLY A N 1
ATOM 795 C CA . GLY A 1 105 ? 75.641 -1.488 -52.207 1.00 59.75 105 GLY A CA 1
ATOM 796 C C . GLY A 1 105 ? 75.079 -2.597 -53.108 1.00 59.75 105 GLY A C 1
ATOM 797 O O . GLY A 1 105 ? 74.077 -3.211 -52.752 1.00 59.75 105 GLY A O 1
ATOM 798 N N . GLY A 1 106 ? 75.660 -2.852 -54.287 1.00 69.12 106 GLY A N 1
ATOM 799 C CA . GLY A 1 106 ? 75.127 -3.853 -55.221 1.00 69.12 106 GLY A CA 1
ATOM 800 C C . GLY A 1 106 ? 73.716 -3.510 -55.733 1.00 69.12 106 GLY A C 1
ATOM 801 O O . GLY A 1 106 ? 73.401 -2.346 -55.968 1.00 69.12 106 GLY A O 1
ATOM 802 N N . HIS A 1 107 ? 72.864 -4.524 -55.927 1.00 70.19 107 HIS A N 1
ATOM 803 C CA . HIS A 1 107 ? 71.522 -4.366 -56.512 1.00 70.19 107 HIS A CA 1
ATOM 804 C C . HIS A 1 107 ? 70.576 -3.498 -55.659 1.00 70.19 107 HIS A C 1
ATOM 806 O O . HIS A 1 107 ? 69.847 -2.678 -56.210 1.00 70.19 107 HIS A O 1
ATOM 812 N N . SER A 1 108 ? 70.606 -3.631 -54.328 1.00 71.12 108 SER A N 1
ATOM 813 C CA . SER A 1 108 ? 69.733 -2.865 -53.423 1.00 71.12 108 SER A CA 1
ATOM 814 C C . SER A 1 108 ? 70.097 -1.382 -53.376 1.00 71.12 108 SER A C 1
ATOM 816 O O . SER A 1 108 ? 69.210 -0.533 -53.398 1.00 71.12 108 SER A O 1
ATOM 818 N N . GLY A 1 109 ? 71.396 -1.062 -53.371 1.00 72.44 109 GLY A N 1
ATOM 819 C CA . GLY A 1 109 ? 71.870 0.322 -53.446 1.00 72.44 109 GLY A CA 1
ATOM 820 C C . GLY A 1 109 ? 71.437 1.004 -54.743 1.00 72.44 109 GLY A C 1
ATOM 821 O O . GLY A 1 109 ? 70.893 2.103 -54.701 1.00 72.44 109 GLY A O 1
ATOM 822 N N . TRP A 1 110 ? 71.593 0.312 -55.879 1.00 75.88 110 TRP A N 1
ATOM 823 C CA . TRP A 1 110 ? 71.122 0.805 -57.177 1.00 75.88 110 TRP A CA 1
ATOM 824 C C . TRP A 1 110 ? 69.611 1.070 -57.180 1.00 75.88 110 TRP A C 1
ATOM 826 O O . TRP A 1 110 ? 69.186 2.161 -57.555 1.00 75.88 110 TRP A O 1
ATOM 836 N N . LEU A 1 111 ? 68.805 0.109 -56.707 1.00 75.62 111 LEU A N 1
ATOM 837 C CA . LEU A 1 111 ? 67.348 0.251 -56.638 1.00 75.62 111 LEU A CA 1
ATOM 838 C C . LEU A 1 111 ? 66.911 1.435 -55.768 1.00 75.62 111 LEU A C 1
ATOM 840 O O . LEU A 1 111 ? 65.993 2.152 -56.159 1.00 75.62 111 LEU A O 1
ATOM 844 N N . ASN A 1 112 ? 67.556 1.663 -54.621 1.00 75.88 112 ASN A N 1
ATOM 845 C CA . ASN A 1 112 ? 67.202 2.757 -53.714 1.00 75.88 112 ASN A CA 1
ATOM 846 C C . ASN A 1 112 ? 67.500 4.129 -54.327 1.00 75.88 112 ASN A C 1
ATOM 848 O O . ASN A 1 112 ? 66.601 4.964 -54.385 1.00 75.88 112 ASN A O 1
ATOM 852 N N . THR A 1 113 ? 68.714 4.344 -54.852 1.00 75.06 113 THR A N 1
ATOM 853 C CA . THR A 1 113 ? 69.081 5.610 -55.514 1.00 75.06 113 THR A CA 1
ATOM 854 C C . THR A 1 113 ? 68.169 5.896 -56.706 1.00 75.06 113 THR A C 1
ATOM 856 O O . THR A 1 113 ? 67.747 7.032 -56.925 1.00 75.06 113 THR A O 1
ATOM 859 N N . TYR A 1 114 ? 67.829 4.855 -57.469 1.00 75.38 114 TYR A N 1
ATOM 860 C CA . TYR A 1 114 ? 66.927 4.972 -58.608 1.00 75.38 114 TYR A CA 1
ATOM 861 C C . TYR A 1 114 ? 65.495 5.315 -58.174 1.00 75.38 114 TYR A C 1
ATOM 863 O O . TYR A 1 114 ? 64.861 6.191 -58.762 1.00 75.38 114 TYR A O 1
ATOM 871 N N . SER A 1 115 ? 64.988 4.647 -57.135 1.00 74.44 115 SER A N 1
ATOM 872 C CA . SER A 1 115 ? 63.643 4.877 -56.594 1.00 74.44 115 SER A CA 1
ATOM 873 C C . SER A 1 115 ? 63.511 6.275 -55.990 1.00 74.44 115 SER A C 1
ATOM 875 O O . SER A 1 115 ? 62.501 6.932 -56.209 1.00 74.44 115 SER A O 1
ATOM 877 N N . GLU A 1 116 ? 64.540 6.767 -55.298 1.00 75.56 116 GLU A N 1
ATOM 878 C CA . GLU A 1 116 ? 64.598 8.129 -54.754 1.00 75.56 116 GLU A CA 1
ATOM 879 C C . GLU A 1 116 ? 64.564 9.184 -55.865 1.00 75.56 116 GLU A C 1
ATOM 881 O O . GLU A 1 116 ? 63.762 10.116 -55.813 1.00 75.56 116 GLU A O 1
ATOM 886 N N . TRP A 1 117 ? 65.376 9.017 -56.915 1.00 77.94 117 TRP A N 1
ATOM 887 C CA . TRP A 1 117 ? 65.343 9.911 -58.075 1.00 77.94 117 TRP A CA 1
ATOM 888 C C . TRP A 1 117 ? 63.959 9.930 -58.738 1.00 77.94 117 TRP A C 1
ATOM 890 O O . TRP A 1 117 ? 63.420 11.000 -59.020 1.00 77.94 117 TRP A O 1
ATOM 900 N N . LEU A 1 118 ? 63.357 8.756 -58.933 1.00 74.69 118 LEU A N 1
ATOM 901 C CA . LEU A 1 118 ? 62.033 8.609 -59.532 1.00 74.69 118 LEU A CA 1
ATOM 902 C C . LEU A 1 118 ? 60.937 9.262 -58.677 1.00 74.69 118 LEU A C 1
ATOM 904 O O . LEU A 1 118 ? 60.071 9.957 -59.215 1.00 74.69 118 LEU A O 1
ATOM 908 N N . LEU A 1 119 ? 60.992 9.089 -57.354 1.00 73.25 119 LEU A N 1
ATOM 909 C CA . LEU A 1 119 ? 60.072 9.731 -56.416 1.00 73.25 119 LEU A CA 1
ATOM 910 C C . LEU A 1 119 ? 60.235 11.252 -56.416 1.00 73.25 119 LEU A C 1
ATOM 912 O O . LEU A 1 119 ? 59.228 11.946 -56.437 1.00 73.25 119 LEU A O 1
ATOM 916 N N . ARG A 1 120 ? 61.462 11.785 -56.483 1.00 75.38 120 ARG A N 1
ATOM 917 C CA . ARG A 1 120 ? 61.710 13.238 -56.560 1.00 75.38 120 ARG A CA 1
ATOM 918 C C . ARG A 1 120 ? 61.202 13.875 -57.848 1.00 75.38 120 ARG A C 1
ATOM 920 O O . ARG A 1 120 ? 60.717 15.001 -57.815 1.00 75.38 120 ARG A O 1
ATOM 927 N N . GLN A 1 121 ? 61.323 13.174 -58.975 1.00 73.44 121 GLN A N 1
ATOM 928 C CA . GLN A 1 121 ? 60.786 13.646 -60.255 1.00 73.44 121 GLN A CA 1
ATOM 929 C C . GLN A 1 121 ? 59.257 13.617 -60.274 1.00 73.44 121 GLN A C 1
ATOM 931 O O . GLN A 1 121 ? 58.631 14.521 -60.820 1.00 73.44 121 GLN A O 1
ATOM 936 N N . THR A 1 122 ? 58.663 12.585 -59.673 1.00 71.44 122 THR A N 1
ATOM 937 C CA . THR A 1 122 ? 57.208 12.396 -59.696 1.00 71.44 122 THR A CA 1
ATOM 938 C C . THR A 1 122 ? 56.498 13.203 -58.611 1.00 71.44 122 THR A C 1
ATOM 940 O O . THR A 1 122 ? 55.383 13.633 -58.865 1.00 71.44 122 THR A O 1
ATOM 943 N N . TYR A 1 123 ? 57.134 13.413 -57.448 1.00 76.62 123 TYR A N 1
ATOM 944 C CA . TYR A 1 123 ? 56.593 14.074 -56.252 1.00 76.62 123 TYR A CA 1
ATOM 945 C C . TYR A 1 123 ? 57.621 15.006 -55.589 1.00 76.62 123 TYR A C 1
ATOM 947 O O . TYR A 1 123 ? 58.210 14.671 -54.555 1.00 76.62 123 TYR A O 1
ATOM 955 N N . PRO A 1 124 ? 57.846 16.206 -56.146 1.00 74.06 124 PRO A N 1
ATOM 956 C CA . PRO A 1 124 ? 58.916 17.095 -55.698 1.00 74.06 124 PRO A CA 1
ATOM 957 C C . PRO A 1 124 ? 58.755 17.594 -54.253 1.00 74.06 124 PRO A C 1
ATOM 959 O O . PRO A 1 124 ? 59.750 17.961 -53.634 1.00 74.06 124 PRO A O 1
ATOM 962 N N . LEU A 1 125 ? 57.536 17.604 -53.693 1.00 78.75 125 LEU A N 1
ATOM 963 C CA . LEU A 1 125 ? 57.285 18.021 -52.304 1.00 78.75 125 LEU A CA 1
ATOM 964 C C . LEU A 1 125 ? 57.099 16.855 -51.323 1.00 78.75 125 LEU A C 1
ATOM 966 O O . LEU A 1 125 ? 56.873 17.107 -50.139 1.00 78.75 125 LEU A O 1
ATOM 970 N N . PHE A 1 126 ? 57.211 15.600 -51.767 1.00 77.19 126 PHE A N 1
ATOM 971 C CA . PHE A 1 126 ? 56.954 14.433 -50.915 1.00 77.19 126 PHE A CA 1
ATOM 972 C C . PHE A 1 126 ? 57.859 14.392 -49.676 1.00 77.19 126 PHE A C 1
ATOM 974 O O . PHE A 1 126 ? 57.377 14.198 -48.562 1.00 77.19 126 PHE A O 1
ATOM 981 N N . GLU A 1 127 ? 59.160 14.653 -49.846 1.00 76.81 127 GLU A N 1
ATOM 982 C CA . GLU A 1 127 ? 60.151 14.623 -48.756 1.00 76.81 127 GLU A CA 1
ATOM 983 C C . GLU A 1 127 ? 59.829 15.598 -47.618 1.00 76.81 127 GLU A C 1
ATOM 985 O O . GLU A 1 127 ? 60.196 15.353 -46.471 1.00 76.81 127 GLU A O 1
ATOM 990 N N . ARG A 1 128 ? 59.098 16.681 -47.908 1.00 81.25 128 ARG A N 1
ATOM 991 C CA . ARG A 1 128 ? 58.719 17.682 -46.907 1.00 81.25 128 ARG A CA 1
ATOM 992 C C . ARG A 1 128 ? 57.739 17.140 -45.869 1.00 81.25 128 ARG A C 1
ATOM 994 O O . ARG A 1 128 ? 57.727 17.634 -44.746 1.00 81.25 128 ARG A O 1
ATOM 1001 N N . PHE A 1 129 ? 56.930 16.155 -46.248 1.00 84.06 129 PHE A N 1
ATOM 1002 C CA . PHE A 1 129 ? 55.901 15.567 -45.391 1.00 84.06 129 PHE A CA 1
ATOM 1003 C C . PHE A 1 129 ? 56.110 14.069 -45.156 1.00 84.06 129 PHE A C 1
ATOM 1005 O O . PHE A 1 129 ? 55.278 13.459 -44.489 1.00 84.06 129 PHE A O 1
ATOM 1012 N N . ALA A 1 130 ? 57.175 13.479 -45.709 1.00 82.00 130 ALA A N 1
ATOM 1013 C CA . ALA A 1 130 ? 57.392 12.038 -45.761 1.00 82.00 130 ALA A CA 1
ATOM 1014 C C . ALA A 1 130 ? 57.215 11.374 -44.382 1.00 82.00 130 ALA A C 1
ATOM 1016 O O . ALA A 1 130 ? 57.779 11.849 -43.390 1.00 82.00 130 ALA A O 1
ATOM 1017 N N . PRO A 1 131 ? 56.434 10.282 -44.295 1.00 85.38 131 PRO A N 1
ATOM 1018 C CA . PRO A 1 131 ? 56.182 9.638 -43.021 1.00 85.38 131 PRO A CA 1
ATOM 1019 C C . PRO A 1 131 ? 57.432 8.891 -42.542 1.00 85.38 131 PRO A C 1
ATOM 1021 O O . PRO A 1 131 ? 58.154 8.276 -43.325 1.00 85.38 131 PRO A O 1
ATOM 1024 N N . GLY A 1 132 ? 57.662 8.891 -41.231 1.00 81.94 132 GLY A N 1
ATOM 1025 C CA . GLY A 1 132 ? 58.742 8.133 -40.590 1.00 81.94 132 GLY A CA 1
ATOM 1026 C C . GLY A 1 132 ? 58.450 6.633 -40.445 1.00 81.94 132 GLY A C 1
ATOM 1027 O O . GLY A 1 132 ? 59.257 5.906 -39.870 1.00 81.94 132 GLY A O 1
ATOM 1028 N N . PHE A 1 133 ? 57.289 6.166 -40.913 1.00 82.69 133 PHE A N 1
ATOM 1029 C CA . PHE A 1 133 ? 56.846 4.779 -40.806 1.00 82.69 133 PHE A CA 1
ATOM 1030 C C . PHE A 1 133 ? 56.059 4.349 -42.053 1.00 82.69 133 PHE A C 1
ATOM 1032 O O . PHE A 1 133 ? 55.530 5.184 -42.782 1.00 82.69 133 PHE A O 1
ATOM 1039 N N . GLY A 1 134 ? 56.008 3.037 -42.297 1.00 78.69 134 GLY A N 1
ATOM 1040 C CA . GLY A 1 134 ? 55.269 2.433 -43.408 1.00 78.69 134 GLY A CA 1
ATOM 1041 C C . GLY A 1 134 ? 53.768 2.260 -43.126 1.00 78.69 134 GLY A C 1
ATOM 1042 O O . GLY A 1 134 ? 53.259 2.829 -42.160 1.00 78.69 134 GLY A O 1
ATOM 1043 N N . PRO A 1 135 ? 53.061 1.448 -43.934 1.00 81.44 135 PRO A N 1
ATOM 1044 C CA . PRO A 1 135 ? 51.610 1.308 -43.856 1.00 81.44 135 PRO A CA 1
ATOM 1045 C C . PRO A 1 135 ? 51.084 0.959 -42.456 1.00 81.44 135 PRO A C 1
ATOM 1047 O O . PRO A 1 135 ? 51.600 0.046 -41.803 1.00 81.44 135 PRO A O 1
ATOM 1050 N N . LEU A 1 136 ? 50.041 1.652 -42.001 1.00 84.75 136 LEU A N 1
ATOM 1051 C CA . LEU A 1 136 ? 49.436 1.447 -40.686 1.00 84.75 136 LEU A CA 1
ATOM 1052 C C . LEU A 1 136 ? 48.332 0.373 -40.714 1.00 84.75 136 LEU A C 1
ATOM 1054 O O . LEU A 1 136 ? 47.483 0.352 -41.609 1.00 84.75 136 LEU A O 1
ATOM 1058 N N . PRO A 1 137 ? 48.272 -0.519 -39.704 1.00 86.88 137 PRO A N 1
ATOM 1059 C CA . PRO A 1 137 ? 47.172 -1.467 -39.581 1.00 86.88 137 PRO A CA 1
ATOM 1060 C C . PRO A 1 137 ? 45.875 -0.758 -39.167 1.00 86.88 137 PRO A C 1
ATOM 1062 O O . PRO A 1 137 ? 45.899 0.253 -38.466 1.00 86.88 137 PRO A O 1
ATOM 1065 N N . LYS A 1 138 ? 44.719 -1.352 -39.498 1.00 83.75 138 LYS A N 1
ATOM 1066 C CA . LYS A 1 138 ? 43.388 -0.836 -39.104 1.00 83.75 138 LYS A CA 1
ATOM 1067 C C . LYS A 1 138 ? 43.279 -0.510 -37.608 1.00 83.75 138 LYS A C 1
ATOM 1069 O O . LYS A 1 138 ? 42.653 0.474 -37.228 1.00 83.75 138 LYS A O 1
ATOM 1074 N N . GLU A 1 139 ? 43.917 -1.323 -36.771 1.00 85.56 139 GLU A N 1
ATOM 1075 C CA . GLU A 1 139 ? 43.911 -1.162 -35.317 1.00 85.56 139 GLU A CA 1
ATOM 1076 C C . GLU A 1 139 ? 44.619 0.118 -34.845 1.00 85.56 139 GLU A C 1
ATOM 1078 O O . GLU A 1 139 ? 44.199 0.708 -33.853 1.00 85.56 139 GLU A O 1
ATOM 1083 N N . ALA A 1 140 ? 45.618 0.616 -35.582 1.00 88.81 140 ALA A N 1
ATOM 1084 C CA . ALA A 1 140 ? 46.282 1.874 -35.247 1.00 88.81 140 ALA A CA 1
ATOM 1085 C C . ALA A 1 140 ? 45.300 3.056 -35.311 1.00 88.81 140 ALA A C 1
ATOM 1087 O O . ALA A 1 140 ? 45.273 3.890 -34.407 1.00 88.81 140 ALA A O 1
ATOM 1088 N N . TYR A 1 141 ? 44.425 3.083 -36.323 1.00 87.69 141 TYR A N 1
ATOM 1089 C CA . TYR A 1 141 ? 43.378 4.103 -36.448 1.00 87.69 141 TYR A CA 1
ATOM 1090 C C . TYR A 1 141 ? 42.299 3.976 -35.375 1.00 87.69 141 TYR A C 1
ATOM 1092 O O . TYR A 1 141 ? 41.820 4.994 -34.879 1.00 87.69 141 TYR A O 1
ATOM 1100 N N . ARG A 1 142 ? 41.930 2.746 -34.987 1.00 85.50 142 ARG A N 1
ATOM 1101 C CA . ARG A 1 142 ? 40.970 2.516 -33.897 1.00 85.50 142 ARG A CA 1
ATOM 1102 C C . ARG A 1 142 ? 41.497 3.048 -32.580 1.00 85.50 142 ARG A C 1
ATOM 1104 O O . ARG A 1 142 ? 40.807 3.813 -31.917 1.00 85.50 142 ARG A O 1
ATOM 1111 N N . GLN A 1 143 ? 42.717 2.658 -32.216 1.00 88.06 143 GLN A N 1
ATOM 1112 C CA . GLN A 1 143 ? 43.340 3.102 -30.974 1.00 88.06 143 GLN A CA 1
ATOM 1113 C C . GLN A 1 143 ? 43.540 4.610 -30.966 1.00 88.06 143 GLN A C 1
ATOM 1115 O O . GLN A 1 143 ? 43.315 5.236 -29.938 1.00 88.06 143 GLN A O 1
ATOM 1120 N N . PHE A 1 144 ? 43.887 5.198 -32.111 1.00 89.00 144 PHE A N 1
ATOM 1121 C CA . PHE A 1 144 ? 43.967 6.644 -32.264 1.00 89.00 144 PHE A CA 1
ATOM 1122 C C . PHE A 1 144 ? 42.622 7.334 -32.004 1.00 89.00 144 PHE A C 1
ATOM 1124 O O . PHE A 1 144 ? 42.541 8.187 -31.124 1.00 89.00 144 PHE A O 1
ATOM 1131 N N . MET A 1 145 ? 41.552 6.932 -32.697 1.00 85.50 145 MET A N 1
ATOM 1132 C CA . MET A 1 145 ? 40.223 7.533 -32.521 1.00 85.50 145 MET A CA 1
ATOM 1133 C C . MET A 1 145 ? 39.664 7.312 -31.112 1.00 85.50 145 MET A C 1
ATOM 1135 O O . MET A 1 145 ? 39.156 8.253 -30.502 1.00 85.50 145 MET A O 1
ATOM 1139 N N . LYS A 1 146 ? 39.832 6.104 -30.563 1.00 85.19 146 LYS A N 1
ATOM 1140 C CA . LYS A 1 146 ? 39.425 5.777 -29.196 1.00 85.19 146 LYS A CA 1
ATOM 1141 C C . LYS A 1 146 ? 40.154 6.637 -28.178 1.00 85.19 146 LYS A C 1
ATOM 1143 O O . LYS A 1 146 ? 39.518 7.288 -27.353 1.00 85.19 146 LYS A O 1
ATOM 1148 N N . PHE A 1 147 ? 41.480 6.699 -28.277 1.00 85.81 147 PHE A N 1
ATOM 1149 C CA . PHE A 1 147 ? 42.295 7.486 -27.365 1.00 85.81 147 PHE A CA 1
ATOM 1150 C C . PHE A 1 147 ? 41.890 8.960 -27.385 1.00 85.81 147 PHE A C 1
ATOM 1152 O O . PHE A 1 147 ? 41.684 9.532 -26.325 1.00 85.81 147 PHE A O 1
ATOM 1159 N N . VAL A 1 148 ? 41.693 9.556 -28.563 1.00 81.25 148 VAL A N 1
ATOM 1160 C CA . VAL A 1 148 ? 41.325 10.977 -28.681 1.00 81.25 148 VAL A CA 1
ATOM 1161 C C . VAL A 1 148 ? 39.875 11.265 -28.262 1.00 81.25 148 VAL A C 1
ATOM 1163 O O . VAL A 1 148 ? 39.547 12.391 -27.889 1.00 81.25 148 VAL A O 1
ATOM 1166 N N . SER A 1 149 ? 38.995 10.260 -28.275 1.00 73.44 149 SER A N 1
ATOM 1167 C CA . SER A 1 149 ? 37.642 10.402 -27.723 1.00 73.44 149 SER A CA 1
ATOM 1168 C C . SER A 1 149 ? 37.627 10.486 -26.189 1.00 73.44 149 SER A C 1
ATOM 1170 O O . SER A 1 149 ? 36.727 11.092 -25.603 1.00 73.44 149 SER A O 1
ATOM 1172 N N . GLU A 1 150 ? 38.642 9.916 -25.537 1.00 77.88 150 GLU A N 1
ATOM 1173 C CA . GLU A 1 150 ? 38.720 9.773 -24.081 1.00 77.88 150 GLU A CA 1
ATOM 1174 C C . GLU A 1 150 ? 39.772 10.699 -23.441 1.00 77.88 150 GLU A C 1
ATOM 1176 O O . GLU A 1 150 ? 39.602 11.130 -22.299 1.00 77.88 150 GLU A O 1
ATOM 1181 N N . HIS A 1 151 ? 40.840 11.029 -24.171 1.00 76.62 151 HIS A N 1
ATOM 1182 C CA . HIS A 1 151 ? 42.051 11.674 -23.670 1.00 76.62 151 HIS A CA 1
ATOM 1183 C C . HIS A 1 151 ? 42.551 12.781 -24.611 1.00 76.62 151 HIS A C 1
ATOM 1185 O O . HIS A 1 151 ? 42.243 12.831 -25.800 1.00 76.62 151 HIS A O 1
ATOM 1191 N N . ASP A 1 152 ? 43.369 13.675 -24.058 1.00 75.88 152 ASP A N 1
ATOM 1192 C CA . ASP A 1 152 ? 44.066 14.721 -24.806 1.00 75.88 152 ASP A CA 1
ATOM 1193 C C . ASP A 1 152 ? 45.094 14.095 -25.773 1.00 75.88 152 ASP A C 1
ATOM 1195 O O . ASP A 1 152 ? 45.947 13.301 -25.363 1.00 75.88 152 ASP A O 1
ATOM 1199 N N . LEU A 1 153 ? 45.053 14.472 -27.059 1.00 81.00 153 LEU A N 1
ATOM 1200 C CA . LEU A 1 153 ? 45.957 13.934 -28.083 1.00 81.00 153 LEU A CA 1
ATOM 1201 C C . LEU A 1 153 ? 47.438 14.247 -27.803 1.00 81.00 153 LEU A C 1
ATOM 1203 O O . LEU A 1 153 ? 48.300 13.550 -28.323 1.00 81.00 153 LEU A O 1
ATOM 1207 N N . GLY A 1 154 ? 47.754 15.238 -26.977 1.00 76.50 154 GLY A N 1
ATOM 1208 C CA . GLY A 1 154 ? 49.096 15.583 -26.511 1.00 76.50 154 GLY A CA 1
ATOM 1209 C C . GLY A 1 154 ? 49.549 14.867 -25.235 1.00 76.50 154 GLY A C 1
ATOM 1210 O O . GLY A 1 154 ? 50.707 15.018 -24.844 1.00 76.50 154 GLY A O 1
ATOM 1211 N N . ALA A 1 155 ? 48.678 14.084 -24.584 1.00 79.75 155 ALA A N 1
ATOM 1212 C CA . ALA A 1 155 ? 48.977 13.450 -23.301 1.00 79.75 155 ALA A CA 1
ATOM 1213 C C . ALA A 1 155 ? 50.170 12.481 -23.379 1.00 79.75 155 ALA A C 1
ATOM 1215 O O . ALA A 1 155 ? 50.302 11.702 -24.329 1.00 79.75 155 ALA A O 1
ATOM 1216 N N . GLN A 1 156 ? 51.024 12.523 -22.351 1.00 74.12 156 GLN A N 1
ATOM 1217 C CA . GLN A 1 156 ? 52.258 11.736 -22.270 1.00 74.12 156 GLN A CA 1
ATOM 1218 C C . GLN A 1 156 ? 51.988 10.224 -22.225 1.00 74.12 156 GLN A C 1
ATOM 1220 O O . GLN A 1 156 ? 52.708 9.450 -22.861 1.00 74.12 156 GLN A O 1
ATOM 1225 N N . ASP A 1 157 ? 50.938 9.814 -21.511 1.00 81.62 157 ASP A N 1
ATOM 1226 C CA . ASP A 1 157 ? 50.496 8.424 -21.451 1.00 81.62 157 ASP A CA 1
ATOM 1227 C C . ASP A 1 157 ? 49.550 8.128 -22.618 1.00 81.62 157 ASP A C 1
ATOM 1229 O O . ASP A 1 157 ? 48.448 8.669 -22.697 1.00 81.62 157 ASP A O 1
ATOM 1233 N N . ALA A 1 158 ? 50.028 7.339 -23.579 1.00 84.75 158 ALA A N 1
ATOM 1234 C CA . ALA A 1 158 ? 49.293 6.989 -24.786 1.00 84.75 158 ALA A CA 1
ATOM 1235 C C . ALA A 1 158 ? 49.716 5.603 -25.301 1.00 84.75 158 ALA A C 1
ATOM 1237 O O . ALA A 1 158 ? 50.881 5.219 -25.120 1.00 84.75 158 ALA A O 1
ATOM 1238 N N . PRO A 1 159 ? 48.815 4.870 -25.984 1.00 90.19 159 PRO A N 1
ATOM 1239 C CA . PRO A 1 159 ? 49.149 3.609 -26.639 1.00 90.19 159 PRO A CA 1
ATOM 1240 C C . PRO A 1 159 ? 50.289 3.763 -27.652 1.00 90.19 159 PRO A C 1
ATOM 1242 O O . PRO A 1 159 ? 50.458 4.825 -28.259 1.00 90.19 159 PRO A O 1
ATOM 1245 N N . ASP A 1 160 ? 51.041 2.689 -27.890 1.00 91.25 160 ASP A N 1
ATOM 1246 C CA . ASP A 1 160 ? 52.223 2.721 -28.762 1.00 91.25 160 ASP A CA 1
ATOM 1247 C C . ASP A 1 160 ? 51.893 3.155 -30.195 1.00 91.25 160 ASP A C 1
ATOM 1249 O O . ASP A 1 160 ? 52.635 3.942 -30.781 1.00 91.25 160 ASP A O 1
ATOM 1253 N N . PHE A 1 161 ? 50.739 2.748 -30.736 1.00 92.25 161 PHE A N 1
ATOM 1254 C CA . PHE A 1 161 ? 50.290 3.226 -32.048 1.00 92.25 161 PHE A CA 1
ATOM 1255 C C . PHE A 1 161 ? 49.997 4.727 -32.067 1.00 92.25 161 PHE A C 1
ATOM 1257 O O . PHE A 1 161 ? 50.277 5.386 -33.063 1.00 92.25 161 PHE A O 1
ATOM 1264 N N . VAL A 1 162 ? 49.489 5.299 -30.973 1.00 90.88 162 VAL A N 1
ATOM 1265 C CA . VAL A 1 162 ? 49.245 6.745 -30.877 1.00 90.88 162 VAL A CA 1
ATOM 1266 C C . VAL A 1 162 ? 50.572 7.500 -30.808 1.00 90.88 162 VAL A C 1
ATOM 1268 O O . VAL A 1 162 ? 50.740 8.501 -31.502 1.00 90.88 162 VAL A O 1
ATOM 1271 N N . LYS A 1 163 ? 51.548 6.995 -30.042 1.00 90.38 163 LYS A N 1
ATOM 1272 C CA . LYS A 1 163 ? 52.915 7.548 -30.000 1.00 90.38 163 LYS A CA 1
ATOM 1273 C C . LYS A 1 163 ? 53.589 7.492 -31.373 1.00 90.38 163 LYS A C 1
ATOM 1275 O O . LYS A 1 163 ? 54.157 8.490 -31.810 1.00 90.38 163 LYS A O 1
ATOM 1280 N N . LEU A 1 164 ? 53.457 6.363 -32.071 1.00 91.88 164 LEU A N 1
ATOM 1281 C CA . LEU A 1 164 ? 53.950 6.185 -33.435 1.00 91.88 164 LEU A CA 1
ATOM 1282 C C . LEU A 1 164 ? 53.300 7.179 -34.403 1.00 91.88 164 LEU A C 1
ATOM 1284 O O . LEU A 1 164 ? 54.008 7.847 -35.144 1.00 91.88 164 LEU A O 1
ATOM 1288 N N . ILE A 1 165 ? 51.971 7.317 -34.379 1.00 93.25 165 ILE A N 1
ATOM 1289 C CA . ILE A 1 165 ? 51.238 8.247 -35.250 1.00 93.25 165 ILE A CA 1
ATOM 1290 C C . ILE A 1 165 ? 51.685 9.698 -35.014 1.00 93.25 165 ILE A C 1
ATOM 1292 O O . ILE A 1 165 ? 51.915 10.432 -35.976 1.00 93.25 165 ILE A O 1
ATOM 1296 N N . ARG A 1 166 ? 51.859 10.115 -33.752 1.00 91.06 166 ARG A N 1
ATOM 1297 C CA . ARG A 1 166 ? 52.340 11.466 -33.411 1.00 91.06 166 ARG A CA 1
ATOM 1298 C C . ARG A 1 166 ? 53.690 11.762 -34.066 1.00 91.06 166 ARG A C 1
ATOM 1300 O O . ARG A 1 166 ? 53.805 12.753 -34.782 1.00 91.06 166 ARG A O 1
ATOM 1307 N N . GLU A 1 167 ? 54.679 10.899 -33.844 1.00 90.25 167 GLU A N 1
ATOM 1308 C CA . GLU A 1 167 ? 56.061 11.126 -34.293 1.00 90.25 167 GLU A CA 1
ATOM 1309 C C . GLU A 1 167 ? 56.268 10.848 -35.784 1.00 90.25 167 GLU A C 1
ATOM 1311 O O . GLU A 1 167 ? 56.927 11.621 -36.472 1.00 90.25 167 GLU A O 1
ATOM 1316 N N . ALA A 1 168 ? 55.701 9.762 -36.308 1.00 89.75 168 ALA A N 1
ATOM 1317 C CA . ALA A 1 168 ? 55.963 9.323 -37.675 1.00 89.75 168 ALA A CA 1
ATOM 1318 C C . ALA A 1 168 ? 55.066 9.999 -38.721 1.00 89.75 168 ALA A C 1
ATOM 1320 O O . ALA A 1 168 ? 55.402 9.956 -39.900 1.00 89.75 168 ALA A O 1
ATOM 1321 N N . TYR A 1 169 ? 53.945 10.610 -38.321 1.00 92.19 169 TYR A N 1
ATOM 1322 C CA . TYR A 1 169 ? 52.975 11.189 -39.255 1.00 92.19 169 TYR A CA 1
ATOM 1323 C C . TYR A 1 169 ? 52.599 12.634 -38.910 1.00 92.19 169 TYR A C 1
ATOM 1325 O O . TYR A 1 169 ? 52.773 13.527 -39.738 1.00 92.19 169 TYR A O 1
ATOM 1333 N N . LEU A 1 170 ? 52.096 12.898 -37.700 1.00 91.50 170 LEU A N 1
ATOM 1334 C CA . LEU A 1 170 ? 51.516 14.211 -37.369 1.00 91.50 170 LEU A CA 1
ATOM 1335 C C . LEU A 1 170 ? 52.563 15.326 -37.235 1.00 91.50 170 LEU A C 1
ATOM 1337 O O . LEU A 1 170 ? 52.297 16.459 -37.645 1.00 91.50 170 LEU A O 1
ATOM 1341 N N . VAL A 1 171 ? 53.740 15.015 -36.686 1.00 89.81 171 VAL A N 1
ATOM 1342 C CA . VAL A 1 171 ? 54.875 15.949 -36.608 1.00 89.81 171 VAL A CA 1
ATOM 1343 C C . VAL A 1 171 ? 55.438 16.262 -38.007 1.00 89.81 171 VAL A C 1
ATOM 1345 O O . VAL A 1 171 ? 55.491 17.446 -38.341 1.00 89.81 171 VAL A O 1
ATOM 1348 N N . PRO A 1 172 ? 55.761 15.273 -38.872 1.00 88.88 172 PRO A N 1
ATOM 1349 C CA . PRO A 1 172 ? 56.168 15.528 -40.260 1.00 88.88 172 PRO A CA 1
ATOM 1350 C C . PRO A 1 172 ? 55.154 16.339 -41.078 1.00 88.88 172 PRO A C 1
ATOM 1352 O O . PRO A 1 172 ? 55.540 17.212 -41.849 1.00 88.88 172 PRO A O 1
ATOM 1355 N N . MET A 1 173 ? 53.849 16.119 -40.878 1.00 89.81 173 MET A N 1
ATOM 1356 C CA . MET A 1 173 ? 52.794 16.895 -41.550 1.00 89.81 173 MET A CA 1
ATOM 1357 C C . MET A 1 173 ? 52.586 18.311 -40.974 1.00 89.81 173 MET A C 1
ATOM 1359 O O . MET A 1 173 ? 51.770 19.081 -41.486 1.00 89.81 173 MET A O 1
ATOM 1363 N N . GLY A 1 174 ? 53.285 18.680 -39.895 1.00 86.75 174 GLY A N 1
ATOM 1364 C CA . GLY A 1 174 ? 53.145 19.984 -39.238 1.00 86.75 174 GLY A CA 1
ATOM 1365 C C . GLY A 1 174 ? 51.804 20.192 -38.518 1.00 86.75 174 GLY A C 1
ATOM 1366 O O . GLY A 1 174 ? 51.420 21.331 -38.232 1.00 86.75 174 GLY A O 1
ATOM 1367 N N . LEU A 1 175 ? 51.072 19.110 -38.235 1.00 87.81 175 LEU A N 1
ATOM 1368 C CA . LEU A 1 175 ? 49.806 19.135 -37.490 1.00 87.81 175 LEU A CA 1
ATOM 1369 C C . LEU A 1 175 ? 50.046 19.167 -35.971 1.00 87.81 175 LEU A C 1
ATOM 1371 O O . LEU A 1 175 ? 49.212 19.670 -35.216 1.00 87.81 175 LEU A O 1
ATOM 1375 N N . MET A 1 176 ? 51.209 18.677 -35.534 1.00 88.38 176 MET A N 1
ATOM 1376 C CA . MET A 1 176 ? 51.673 18.705 -34.148 1.00 88.38 176 MET A CA 1
ATOM 1377 C C . MET A 1 176 ? 53.111 19.208 -34.047 1.00 88.38 176 MET A C 1
ATOM 1379 O O . MET A 1 176 ? 53.910 19.053 -34.968 1.00 88.38 176 MET A O 1
ATOM 1383 N N . GLN A 1 177 ? 53.455 19.768 -32.890 1.00 86.38 177 GLN A N 1
ATOM 1384 C CA . GLN A 1 177 ? 54.812 20.176 -32.545 1.00 86.38 177 GLN A CA 1
ATOM 1385 C C . GLN A 1 177 ? 55.255 19.492 -31.256 1.00 86.38 177 GLN A C 1
ATOM 1387 O O . GLN A 1 177 ? 54.522 19.469 -30.264 1.00 86.38 177 GLN A O 1
ATOM 1392 N N . ARG A 1 178 ? 56.482 18.971 -31.253 1.00 84.38 178 ARG A N 1
ATOM 1393 C CA . ARG A 1 178 ? 57.106 18.418 -30.053 1.00 84.38 178 ARG A CA 1
ATOM 1394 C C . ARG A 1 178 ? 57.701 19.541 -29.205 1.00 84.38 178 ARG A C 1
ATOM 1396 O O . ARG A 1 178 ? 58.547 20.297 -29.677 1.00 84.38 178 ARG A O 1
ATOM 1403 N N . LYS A 1 179 ? 57.288 19.627 -27.940 1.00 80.00 179 LYS A N 1
ATOM 1404 C CA . LYS A 1 179 ? 57.845 20.540 -26.933 1.00 80.00 179 LYS A CA 1
ATOM 1405 C C . LYS A 1 179 ? 58.361 19.714 -25.753 1.00 80.00 179 LYS A C 1
ATOM 1407 O O . LYS A 1 179 ? 57.649 19.463 -24.788 1.00 80.00 179 LYS A O 1
ATOM 1412 N N . GLY A 1 180 ? 59.609 19.252 -25.847 1.00 75.94 180 GLY A N 1
ATOM 1413 C CA . GLY A 1 180 ? 60.206 18.365 -24.842 1.00 75.94 180 GLY A CA 1
ATOM 1414 C C . GLY A 1 180 ? 59.610 16.951 -24.881 1.00 75.94 180 GLY A C 1
ATOM 1415 O O . GLY A 1 180 ? 59.741 16.261 -25.897 1.00 75.94 180 GLY A O 1
ATOM 1416 N N . SER A 1 181 ? 58.995 16.519 -23.774 1.00 69.06 181 SER A N 1
ATOM 1417 C CA . SER A 1 181 ? 58.269 15.240 -23.644 1.00 69.06 181 SER A CA 1
ATOM 1418 C C . SER A 1 181 ? 56.782 15.333 -24.003 1.00 69.06 181 SER A C 1
ATOM 1420 O O . SER A 1 181 ? 56.099 14.311 -24.009 1.00 69.06 181 SER A O 1
ATOM 1422 N N . GLU A 1 182 ? 56.278 16.537 -24.278 1.00 71.81 182 GLU A N 1
ATOM 1423 C CA . GLU A 1 182 ? 54.875 16.789 -24.599 1.00 71.81 182 GLU A CA 1
ATOM 1424 C C . GLU A 1 182 ? 54.693 17.106 -26.087 1.00 71.81 182 GLU A C 1
ATOM 1426 O O . GLU A 1 182 ? 55.580 17.658 -26.751 1.00 71.81 182 GLU A O 1
ATOM 1431 N N . TYR A 1 183 ? 53.512 16.776 -26.608 1.00 83.31 183 TYR A N 1
ATOM 1432 C CA . TYR A 1 183 ? 53.104 17.114 -27.968 1.00 83.31 183 TYR A CA 1
ATOM 1433 C C . TYR A 1 183 ? 51.982 18.138 -27.909 1.00 83.31 183 TYR A C 1
ATOM 1435 O O . TYR A 1 183 ? 51.013 17.966 -27.175 1.00 83.31 183 TYR A O 1
ATOM 1443 N N . VAL A 1 184 ? 52.096 19.196 -28.704 1.00 81.81 184 VAL A N 1
ATOM 1444 C CA . VAL A 1 184 ? 51.100 20.265 -28.756 1.00 81.81 184 VAL A CA 1
ATOM 1445 C C . VAL A 1 184 ? 50.535 20.342 -30.165 1.00 81.81 184 VAL A C 1
ATOM 1447 O O . VAL A 1 184 ? 51.287 20.379 -31.140 1.00 81.81 184 VAL A O 1
ATOM 1450 N N . MET A 1 185 ? 49.208 20.363 -30.273 1.00 79.88 185 MET A N 1
ATOM 1451 C CA . MET A 1 185 ? 48.521 20.614 -31.539 1.00 79.88 185 MET A CA 1
ATOM 1452 C C . MET A 1 185 ? 48.828 22.024 -32.043 1.00 79.88 185 MET A C 1
ATOM 1454 O O . MET A 1 185 ? 48.890 22.975 -31.261 1.00 79.88 185 MET A O 1
ATOM 1458 N N . SER A 1 186 ? 48.988 22.177 -33.355 1.00 75.44 186 SER A N 1
ATOM 1459 C CA . SER A 1 186 ? 49.154 23.496 -33.967 1.00 75.44 186 SER A CA 1
ATOM 1460 C C . SER A 1 186 ? 47.872 24.333 -33.766 1.00 75.44 186 SER A C 1
ATOM 1462 O O . SER A 1 186 ? 46.828 23.953 -34.283 1.00 75.44 186 SER A O 1
ATOM 1464 N N . PRO A 1 187 ? 47.909 25.486 -33.064 1.00 60.88 187 PRO A N 1
ATOM 1465 C CA . PRO A 1 187 ? 46.704 26.245 -32.687 1.00 60.88 187 PRO A CA 1
ATOM 1466 C C . PRO A 1 187 ? 46.050 27.022 -33.843 1.00 60.88 187 PRO A C 1
ATOM 1468 O O . PRO A 1 187 ? 45.021 27.659 -33.648 1.00 60.88 187 PRO A O 1
ATOM 1471 N N . LYS A 1 188 ? 46.669 27.029 -35.029 1.00 69.19 188 LYS A N 1
ATOM 1472 C CA . LYS A 1 188 ? 46.162 27.666 -36.253 1.00 69.19 188 LYS A CA 1
ATOM 1473 C C . LYS A 1 188 ? 46.293 26.685 -37.414 1.00 69.19 188 LYS A C 1
ATOM 1475 O O . LYS A 1 188 ? 47.217 26.810 -38.221 1.00 69.19 188 LYS A O 1
ATOM 1480 N N . LEU A 1 189 ? 45.425 25.677 -37.451 1.00 73.44 189 LEU A N 1
ATOM 1481 C CA . LEU A 1 189 ? 45.432 24.668 -38.516 1.00 73.44 189 LEU A CA 1
ATOM 1482 C C . LEU A 1 189 ? 45.157 25.285 -39.891 1.00 73.44 189 LEU A C 1
ATOM 1484 O O . LEU A 1 189 ? 45.760 24.842 -40.860 1.00 73.44 189 LEU A O 1
ATOM 1488 N N . ASP A 1 190 ? 44.415 26.390 -39.956 1.00 70.19 190 ASP A N 1
ATOM 1489 C CA . ASP A 1 190 ? 44.186 27.172 -41.183 1.00 70.19 190 ASP A CA 1
ATOM 1490 C C . ASP A 1 190 ? 45.470 27.698 -41.837 1.00 70.19 190 ASP A C 1
ATOM 1492 O O . ASP A 1 190 ? 45.484 28.037 -43.016 1.00 70.19 190 ASP A O 1
ATOM 1496 N N . ASN A 1 191 ? 46.569 27.791 -41.083 1.00 77.44 191 ASN A N 1
ATOM 1497 C CA . ASN A 1 191 ? 47.866 28.199 -41.617 1.00 77.44 191 ASN A CA 1
ATOM 1498 C C . ASN A 1 191 ? 48.708 27.009 -42.103 1.00 77.44 191 ASN A C 1
ATOM 1500 O O . ASN A 1 191 ? 49.752 27.227 -42.720 1.00 77.44 191 ASN A O 1
ATOM 1504 N N . ASN A 1 192 ? 48.294 25.771 -41.819 1.00 86.12 192 ASN A N 1
ATOM 1505 C CA . ASN A 1 192 ? 48.970 24.574 -42.304 1.00 86.12 192 ASN A CA 1
ATOM 1506 C C . ASN A 1 192 ? 48.731 24.423 -43.814 1.00 86.12 192 ASN A C 1
ATOM 1508 O O . ASN A 1 192 ? 47.611 24.538 -44.304 1.00 86.12 192 ASN A O 1
ATOM 1512 N N . GLU A 1 193 ? 49.801 24.163 -44.559 1.00 84.81 193 GLU A N 1
ATOM 1513 C CA . GLU A 1 193 ? 49.765 24.105 -46.022 1.00 84.81 193 GLU A CA 1
ATOM 1514 C C . GLU A 1 193 ? 48.829 23.021 -46.568 1.00 84.81 193 GLU A C 1
ATOM 1516 O O . GLU A 1 193 ? 48.083 23.289 -47.508 1.00 84.81 193 GLU A O 1
ATOM 1521 N N . LEU A 1 194 ? 48.818 21.833 -45.954 1.00 86.44 194 LEU A N 1
ATOM 1522 C CA . LEU A 1 194 ? 47.958 20.727 -46.381 1.00 86.44 194 LEU A CA 1
ATOM 1523 C C . LEU A 1 194 ? 46.480 21.043 -46.124 1.00 86.44 194 LEU A C 1
ATOM 1525 O O . LEU A 1 194 ? 45.621 20.701 -46.931 1.00 86.44 194 LEU A O 1
ATOM 1529 N N . VAL A 1 195 ? 46.186 21.745 -45.027 1.00 85.81 195 VAL A N 1
ATOM 1530 C CA . VAL A 1 195 ? 44.823 22.175 -44.680 1.00 85.81 195 VAL A CA 1
ATOM 1531 C C . VAL A 1 195 ? 44.338 23.262 -45.641 1.00 85.81 195 VAL A C 1
ATOM 1533 O O . VAL A 1 195 ? 43.248 23.136 -46.189 1.00 85.81 195 VAL A O 1
ATOM 1536 N N . ARG A 1 196 ? 45.168 24.271 -45.943 1.00 84.00 196 ARG A N 1
ATOM 1537 C CA . ARG A 1 196 ? 44.839 25.335 -46.916 1.00 84.00 196 ARG A CA 1
ATOM 1538 C C . ARG A 1 196 ? 44.569 24.813 -48.319 1.00 84.00 196 ARG A C 1
ATOM 1540 O O . ARG A 1 196 ? 43.796 25.418 -49.055 1.00 84.00 196 ARG A O 1
ATOM 1547 N N . LEU A 1 197 ? 45.234 23.726 -48.696 1.00 81.88 197 LEU A N 1
ATOM 1548 C CA . LEU A 1 197 ? 45.021 23.063 -49.975 1.00 81.88 197 LEU A CA 1
ATOM 1549 C C . LEU A 1 197 ? 43.695 22.288 -50.004 1.00 81.88 197 LEU A C 1
ATOM 1551 O O . LEU A 1 197 ? 43.055 22.205 -51.049 1.00 81.88 197 LEU A O 1
ATOM 1555 N N . LEU A 1 198 ? 43.253 21.771 -48.855 1.00 82.62 198 LEU A N 1
ATOM 1556 C CA . LEU A 1 198 ? 41.970 21.088 -48.716 1.00 82.62 198 LEU A CA 1
ATOM 1557 C C . LEU A 1 198 ? 40.775 22.043 -48.656 1.00 82.62 198 LEU A C 1
ATOM 1559 O O . LEU A 1 198 ? 39.734 21.710 -49.221 1.00 82.62 198 LEU A O 1
ATOM 1563 N N . SER A 1 199 ? 40.899 23.207 -48.008 1.00 78.75 199 SER A N 1
ATOM 1564 C CA . SER A 1 199 ? 39.763 24.112 -47.747 1.00 78.75 199 SER A CA 1
ATOM 1565 C C . SER A 1 199 ? 38.887 24.407 -48.981 1.00 78.75 199 SER A C 1
ATOM 1567 O O . SER A 1 199 ? 37.684 24.172 -48.890 1.00 78.75 199 SER A O 1
ATOM 1569 N N . PRO A 1 200 ? 39.429 24.786 -50.163 1.00 80.81 200 PRO A N 1
ATOM 1570 C CA . PRO A 1 200 ? 38.607 25.086 -51.344 1.00 80.81 200 PRO A CA 1
ATOM 1571 C C . PRO A 1 200 ? 37.824 23.881 -51.881 1.00 80.81 200 PRO A C 1
ATOM 1573 O O . PRO A 1 200 ? 36.841 24.028 -52.600 1.00 80.81 200 PRO A O 1
ATOM 1576 N N . ILE A 1 201 ? 38.287 22.667 -51.583 1.00 82.06 201 ILE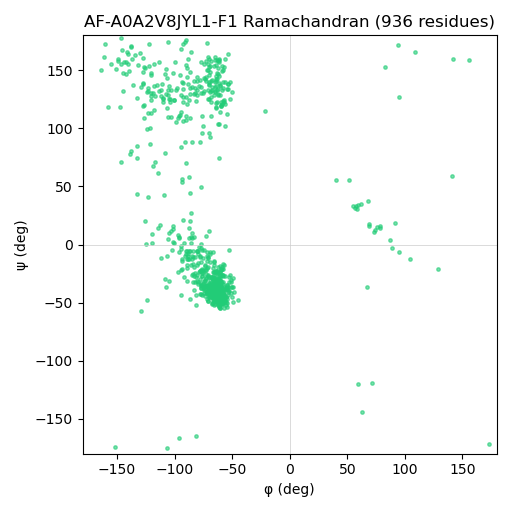 A N 1
ATOM 1577 C CA . ILE A 1 201 ? 37.650 21.424 -52.025 1.00 82.06 201 ILE A CA 1
ATOM 1578 C C . ILE A 1 201 ? 36.517 21.067 -51.070 1.00 82.06 201 ILE A C 1
ATOM 1580 O O . ILE A 1 201 ? 35.467 20.617 -51.523 1.00 82.06 201 ILE A O 1
ATOM 1584 N N . LEU A 1 202 ? 36.722 21.288 -49.767 1.00 80.19 202 LEU A N 1
ATOM 1585 C CA . LEU A 1 202 ? 35.738 21.027 -48.716 1.00 80.19 202 LEU A CA 1
ATOM 1586 C C . LEU A 1 202 ? 34.481 21.898 -48.862 1.00 80.19 202 LEU A C 1
ATOM 1588 O O . LEU A 1 202 ? 33.386 21.401 -48.600 1.00 80.19 202 LEU A O 1
ATOM 1592 N N . ASP A 1 203 ? 34.611 23.124 -49.381 1.00 78.62 203 ASP A N 1
ATOM 1593 C CA . ASP A 1 203 ? 33.488 24.037 -49.669 1.00 78.62 203 ASP A CA 1
ATOM 1594 C C . ASP A 1 203 ? 32.441 23.441 -50.634 1.00 78.62 203 ASP A C 1
ATOM 1596 O O . ASP A 1 203 ? 31.284 23.859 -50.657 1.00 78.62 203 ASP A O 1
ATOM 1600 N N . HIS A 1 204 ? 32.822 22.435 -51.427 1.00 81.94 204 HIS A N 1
ATOM 1601 C CA . HIS A 1 204 ? 31.946 21.756 -52.388 1.00 81.94 204 HIS A CA 1
ATOM 1602 C C . HIS A 1 204 ? 31.423 20.399 -51.906 1.00 81.94 204 HIS A C 1
ATOM 1604 O O . HIS A 1 204 ? 30.890 19.625 -52.703 1.00 81.94 204 HIS A O 1
ATOM 1610 N N . HIS A 1 205 ? 31.572 20.107 -50.615 1.00 85.56 205 HIS A N 1
ATOM 1611 C CA . HIS A 1 205 ? 31.088 18.894 -49.958 1.00 85.56 205 HIS A CA 1
ATOM 1612 C C . HIS A 1 205 ? 31.519 17.593 -50.680 1.00 85.56 205 HIS A C 1
ATOM 1614 O O . HIS A 1 205 ? 30.672 16.800 -51.107 1.00 85.56 205 HIS A O 1
ATOM 1620 N N . PRO A 1 206 ? 32.831 17.380 -50.898 1.00 86.50 206 PRO A N 1
ATOM 1621 C CA . PRO A 1 206 ? 33.353 16.354 -51.795 1.00 86.50 206 PRO A CA 1
ATOM 1622 C C . PRO A 1 206 ? 33.181 14.947 -51.211 1.00 86.50 206 PRO A C 1
ATOM 1624 O O . PRO A 1 206 ? 33.139 14.769 -49.994 1.00 86.50 206 PRO A O 1
ATOM 1627 N N . SER A 1 207 ? 33.176 13.919 -52.064 1.00 86.81 207 SER A N 1
ATOM 1628 C CA . SER A 1 207 ? 33.348 12.546 -51.581 1.00 86.81 207 SER A CA 1
ATOM 1629 C C . SER A 1 207 ? 34.785 12.327 -51.075 1.00 86.81 207 SER A C 1
ATOM 1631 O O . SER A 1 207 ? 35.728 12.905 -51.631 1.00 86.81 207 SER A O 1
ATOM 1633 N N . PRO A 1 208 ? 34.997 11.462 -50.067 1.00 85.31 208 PRO A N 1
ATOM 1634 C CA . PRO A 1 208 ? 36.330 11.115 -49.580 1.00 85.31 208 PRO A CA 1
ATOM 1635 C C . PRO A 1 208 ? 37.277 10.641 -50.690 1.00 85.31 208 PRO A C 1
ATOM 1637 O O . PRO A 1 208 ? 38.418 11.087 -50.737 1.00 85.31 208 PRO A O 1
ATOM 1640 N N . THR A 1 209 ? 36.807 9.840 -51.652 1.00 83.12 209 THR A N 1
ATOM 1641 C CA . THR A 1 209 ? 37.611 9.390 -52.807 1.00 83.12 209 THR A CA 1
ATOM 1642 C C . THR A 1 209 ? 38.239 10.554 -53.576 1.00 83.12 209 THR A C 1
ATOM 1644 O O . THR A 1 209 ? 39.432 10.525 -53.867 1.00 83.12 209 THR A O 1
ATOM 1647 N N . ARG A 1 210 ? 37.474 11.624 -53.823 1.00 83.62 210 ARG A N 1
ATOM 1648 C CA . ARG A 1 210 ? 37.956 12.809 -54.546 1.00 83.62 210 ARG A CA 1
ATOM 1649 C C . ARG A 1 210 ? 39.051 13.554 -53.779 1.00 83.62 210 ARG A C 1
ATOM 1651 O O . ARG A 1 210 ? 39.954 14.123 -54.387 1.00 83.62 210 ARG A O 1
ATOM 1658 N N . VAL A 1 211 ? 38.992 13.538 -52.447 1.00 84.56 211 VAL A N 1
ATOM 1659 C CA . VAL A 1 211 ? 40.032 14.128 -51.592 1.00 84.56 211 VAL A CA 1
ATOM 1660 C C . VAL A 1 211 ? 41.313 13.292 -51.615 1.00 84.56 211 VAL A C 1
ATOM 1662 O O . VAL A 1 211 ? 42.403 13.856 -51.709 1.00 84.56 211 VAL A O 1
ATOM 1665 N N . TYR A 1 212 ? 41.198 11.960 -51.607 1.00 85.75 212 TYR A N 1
ATOM 1666 C CA . TYR A 1 212 ? 42.356 11.070 -51.748 1.00 85.75 212 TYR A CA 1
ATOM 1667 C C . TYR A 1 212 ? 43.041 11.240 -53.103 1.00 85.75 212 TYR A C 1
ATOM 1669 O O . TYR A 1 212 ? 44.261 11.373 -53.161 1.00 85.75 212 TYR A O 1
ATOM 1677 N N . GLU A 1 213 ? 42.273 11.301 -54.190 1.00 80.25 213 GLU A N 1
ATOM 1678 C CA . GLU A 1 213 ? 42.797 11.570 -55.535 1.00 80.25 213 GLU A CA 1
ATOM 1679 C C . GLU A 1 213 ? 43.529 12.916 -55.597 1.00 80.25 213 GLU A C 1
ATOM 1681 O O . GLU A 1 213 ? 44.635 12.998 -56.127 1.00 80.25 213 GLU A O 1
ATOM 1686 N N . HIS A 1 214 ? 42.956 13.965 -55.002 1.00 81.38 214 HIS A N 1
ATOM 1687 C CA . HIS A 1 214 ? 43.562 15.292 -55.028 1.00 81.38 214 HIS A CA 1
ATOM 1688 C C . HIS A 1 214 ? 44.878 15.371 -54.239 1.00 81.38 214 HIS A C 1
ATOM 1690 O O . HIS A 1 214 ? 45.848 15.953 -54.718 1.00 81.38 214 HIS A O 1
ATOM 1696 N N . LEU A 1 215 ? 44.942 14.773 -53.046 1.00 81.00 215 LEU A N 1
ATOM 1697 C CA . LEU A 1 215 ? 46.146 14.804 -52.204 1.00 81.00 215 LEU A CA 1
ATOM 1698 C C . LEU A 1 215 ? 47.235 13.810 -52.639 1.00 81.00 215 LEU A C 1
ATOM 1700 O O . LEU A 1 215 ? 48.416 14.027 -52.360 1.00 81.00 215 LEU A O 1
ATOM 1704 N N . SER A 1 216 ? 46.854 12.746 -53.347 1.00 77.81 216 SER A N 1
ATOM 1705 C CA . SER A 1 216 ? 47.789 11.800 -53.976 1.00 77.81 216 SER A CA 1
ATOM 1706 C C . SER A 1 216 ? 48.357 12.301 -55.313 1.00 77.81 216 SER A C 1
ATOM 1708 O O . SER A 1 216 ? 49.246 11.668 -55.888 1.00 77.81 216 SER A O 1
ATOM 1710 N N . ALA A 1 217 ? 47.875 13.448 -55.806 1.00 70.00 217 ALA A N 1
ATOM 1711 C CA . ALA A 1 217 ? 48.300 14.035 -57.069 1.00 70.00 217 ALA A CA 1
ATOM 1712 C C . ALA A 1 217 ? 49.807 14.401 -57.083 1.00 70.00 217 ALA A C 1
ATOM 1714 O O . ALA A 1 217 ? 50.413 14.604 -56.022 1.00 70.00 217 ALA A O 1
ATOM 1715 N N . PRO A 1 218 ? 50.421 14.535 -58.281 1.00 60.72 218 PRO A N 1
ATOM 1716 C CA . PRO A 1 218 ? 51.877 14.527 -58.483 1.00 60.72 218 PRO A CA 1
ATOM 1717 C C . PRO A 1 218 ? 52.684 15.571 -57.709 1.00 60.72 218 PRO A C 1
ATOM 1719 O O . PRO A 1 218 ? 53.880 15.432 -57.560 1.00 60.72 218 PRO A O 1
ATOM 1722 N N . VAL A 1 219 ? 52.092 16.640 -57.188 1.00 70.12 219 VAL A N 1
ATOM 1723 C CA . VAL A 1 219 ? 52.894 17.656 -56.489 1.00 70.12 219 VAL A CA 1
ATOM 1724 C C . VAL A 1 219 ? 53.297 17.195 -55.081 1.00 70.12 219 VAL A C 1
ATOM 1726 O O . VAL A 1 219 ? 54.452 17.372 -54.689 1.00 70.12 219 VAL A O 1
ATOM 1729 N N . TYR A 1 220 ? 52.373 16.575 -54.339 1.00 74.12 220 TYR A N 1
ATOM 1730 C CA . TYR A 1 220 ? 52.550 16.229 -52.921 1.00 74.12 220 TYR A CA 1
ATOM 1731 C C . TYR A 1 220 ? 52.753 14.730 -52.682 1.00 74.12 220 TYR A C 1
ATOM 1733 O O . TYR A 1 220 ? 53.533 14.366 -51.804 1.00 74.12 220 TYR A O 1
ATOM 1741 N N . GLY A 1 221 ? 52.079 13.866 -53.453 1.00 75.50 221 GLY A N 1
ATOM 1742 C CA . GLY A 1 221 ? 52.255 12.413 -53.365 1.00 75.50 221 GLY A CA 1
ATOM 1743 C C . GLY A 1 221 ? 51.955 11.817 -51.991 1.00 75.50 221 GLY A C 1
ATOM 1744 O O . GLY A 1 221 ? 52.646 10.888 -51.578 1.00 75.50 221 GLY A O 1
ATOM 1745 N N . LEU A 1 222 ? 50.979 12.365 -51.255 1.00 84.12 222 LEU A N 1
ATOM 1746 C CA . LEU A 1 222 ? 50.677 11.876 -49.910 1.00 84.12 222 LEU A CA 1
ATOM 1747 C C . LEU A 1 222 ? 50.182 10.429 -49.953 1.00 84.12 222 LEU A C 1
ATOM 1749 O O . LEU A 1 222 ? 49.335 10.058 -50.768 1.00 84.12 222 LEU A O 1
ATOM 1753 N N . VAL A 1 223 ? 50.691 9.617 -49.030 1.00 81.75 223 VAL A N 1
ATOM 1754 C CA . VAL A 1 223 ? 50.303 8.212 -48.906 1.00 81.75 223 VAL A CA 1
ATOM 1755 C C . VAL A 1 223 ? 48.900 8.110 -48.285 1.00 81.75 223 VAL A C 1
ATOM 1757 O O . VAL A 1 223 ? 48.505 9.003 -47.525 1.00 81.75 223 VAL A O 1
ATOM 1760 N N . PRO A 1 224 ? 48.143 7.020 -48.527 1.00 84.19 224 PRO A N 1
ATOM 1761 C CA . PRO A 1 224 ? 46.781 6.869 -48.006 1.00 84.19 224 PRO A CA 1
ATOM 1762 C C . PRO A 1 224 ? 46.655 7.117 -46.498 1.00 84.19 224 PRO A C 1
ATOM 1764 O O . PRO A 1 224 ? 45.690 7.733 -46.054 1.00 84.19 224 PRO A O 1
ATOM 1767 N N . ASP A 1 225 ? 47.655 6.704 -45.721 1.00 86.31 225 ASP A N 1
ATOM 1768 C CA . ASP A 1 225 ? 47.660 6.835 -44.266 1.00 86.31 225 ASP A CA 1
ATOM 1769 C C . ASP A 1 225 ? 47.873 8.279 -43.800 1.00 86.31 225 ASP A C 1
ATOM 1771 O O . ASP A 1 225 ? 47.256 8.698 -42.822 1.00 86.31 225 ASP A O 1
ATOM 1775 N N . GLN A 1 226 ? 48.690 9.062 -44.515 1.00 87.75 226 GLN A N 1
ATOM 1776 C CA . GLN A 1 226 ? 48.847 10.497 -44.258 1.00 87.75 226 GLN A CA 1
ATOM 1777 C C . GLN A 1 226 ? 47.538 11.236 -44.532 1.00 87.75 226 GLN A C 1
ATOM 1779 O O . GLN A 1 226 ? 47.102 12.032 -43.705 1.00 87.75 226 GLN A O 1
ATOM 1784 N N . ILE A 1 227 ? 46.885 10.928 -45.657 1.00 88.38 227 ILE A N 1
ATOM 1785 C CA . ILE A 1 227 ? 45.594 11.519 -46.035 1.00 88.38 227 ILE A CA 1
ATOM 1786 C C . ILE A 1 227 ? 44.526 11.156 -44.997 1.00 88.38 227 ILE A C 1
ATOM 1788 O O . ILE A 1 227 ? 43.831 12.028 -44.480 1.00 88.38 227 ILE A O 1
ATOM 1792 N N . GLN A 1 228 ? 44.446 9.876 -44.635 1.00 88.00 228 GLN A N 1
ATOM 1793 C CA . GLN A 1 228 ? 43.546 9.362 -43.608 1.00 88.00 228 GLN A CA 1
ATOM 1794 C C . GLN A 1 228 ? 43.751 10.088 -42.271 1.00 88.00 228 GLN A C 1
ATOM 1796 O O . GLN A 1 228 ? 42.790 10.575 -41.684 1.00 88.00 228 GLN A O 1
ATOM 1801 N N . LEU A 1 229 ? 44.989 10.175 -41.777 1.00 90.12 229 LEU A N 1
ATOM 1802 C CA . LEU A 1 229 ? 45.289 10.814 -40.493 1.00 90.12 229 LEU A CA 1
ATOM 1803 C C . LEU A 1 229 ? 45.051 12.325 -40.521 1.00 90.12 229 LEU A C 1
ATOM 1805 O O . LEU A 1 229 ? 44.551 12.862 -39.537 1.00 90.12 229 LEU A O 1
ATOM 1809 N N . LEU A 1 230 ? 45.345 12.999 -41.635 1.00 89.69 230 LEU A N 1
ATOM 1810 C CA . LEU A 1 230 ? 45.014 14.410 -41.837 1.00 89.69 230 LEU A CA 1
ATOM 1811 C C . LEU A 1 230 ? 43.502 14.637 -41.705 1.00 89.69 230 LEU A C 1
ATOM 1813 O O . LEU A 1 230 ? 43.076 15.489 -40.925 1.00 89.69 230 LEU A O 1
ATOM 1817 N N . LEU A 1 231 ? 42.691 13.830 -42.394 1.00 88.81 231 LEU A N 1
ATOM 1818 C CA . LEU A 1 231 ? 41.232 13.903 -42.308 1.00 88.81 231 LEU A CA 1
ATOM 1819 C C . LEU A 1 231 ? 40.716 13.592 -40.900 1.00 88.81 231 LEU A C 1
ATOM 1821 O O . LEU A 1 231 ? 39.841 14.301 -40.411 1.00 88.81 231 LEU A O 1
ATOM 1825 N N . LEU A 1 232 ? 41.267 12.582 -40.219 1.00 88.19 232 LEU A N 1
ATOM 1826 C CA . LEU A 1 232 ? 40.879 12.259 -38.842 1.00 88.19 232 LEU A CA 1
ATOM 1827 C C . LEU A 1 232 ? 41.238 13.381 -37.863 1.00 88.19 232 LEU A C 1
ATOM 1829 O O . LEU A 1 232 ? 40.445 13.684 -36.978 1.00 88.19 232 LEU A O 1
ATOM 1833 N N . VAL A 1 233 ? 42.394 14.030 -38.018 1.00 87.38 233 VAL A N 1
ATOM 1834 C CA . VAL A 1 233 ? 42.776 15.175 -37.178 1.00 87.38 233 VAL A CA 1
ATOM 1835 C C . VAL A 1 233 ? 41.836 16.354 -37.405 1.00 87.38 233 VAL A C 1
ATOM 1837 O O . VAL A 1 233 ? 41.349 16.923 -36.431 1.00 87.38 233 VAL A O 1
ATOM 1840 N N . LEU A 1 234 ? 41.522 16.692 -38.656 1.00 85.12 234 LEU A N 1
ATOM 1841 C CA . LEU A 1 234 ? 40.565 17.758 -38.966 1.00 85.12 234 LEU A CA 1
ATOM 1842 C C . LEU A 1 234 ? 39.151 17.418 -38.464 1.00 85.12 234 LEU A C 1
ATOM 1844 O O . LEU A 1 234 ? 38.475 18.282 -37.905 1.00 85.12 234 LEU A O 1
ATOM 1848 N N . LEU A 1 235 ? 38.743 16.147 -38.556 1.00 84.12 235 LEU A N 1
ATOM 1849 C CA . LEU A 1 235 ? 37.506 15.635 -37.965 1.00 84.12 235 LEU A CA 1
ATOM 1850 C C . LEU A 1 235 ? 37.507 15.771 -36.438 1.00 84.12 235 LEU A C 1
ATOM 1852 O O . LEU A 1 235 ? 36.496 16.143 -35.860 1.00 84.12 235 LEU A O 1
ATOM 1856 N N . ILE A 1 236 ? 38.608 15.472 -35.755 1.00 80.75 236 ILE A N 1
ATOM 1857 C CA . ILE A 1 236 ? 38.725 15.593 -34.293 1.00 80.75 236 ILE A CA 1
ATOM 1858 C C . ILE A 1 236 ? 38.646 17.061 -33.853 1.00 80.75 236 ILE A C 1
ATOM 1860 O O . ILE A 1 236 ? 37.971 17.385 -32.871 1.00 80.75 236 ILE A O 1
ATOM 1864 N N . GLN A 1 237 ? 39.350 17.938 -34.570 1.00 77.31 237 GLN A N 1
ATOM 1865 C CA . GLN A 1 237 ? 39.422 19.369 -34.268 1.00 77.31 237 GLN A CA 1
ATOM 1866 C C . GLN A 1 237 ? 38.125 20.094 -34.632 1.00 77.31 237 GLN A C 1
ATOM 1868 O O . GLN A 1 237 ? 37.801 21.102 -34.014 1.00 77.31 237 GLN A O 1
ATOM 1873 N N . GLY A 1 238 ? 37.328 19.515 -35.534 1.00 73.38 238 GLY A N 1
ATOM 1874 C CA . GLY A 1 238 ? 36.034 20.062 -35.919 1.00 73.38 238 GLY A CA 1
ATOM 1875 C C . GLY A 1 238 ? 36.069 20.991 -37.111 1.00 73.38 238 GLY A C 1
ATOM 1876 O O . GLY A 1 238 ? 35.115 21.737 -37.284 1.00 73.38 238 GLY A O 1
ATOM 1877 N N . GLU A 1 239 ? 37.135 20.937 -37.903 1.00 78.75 239 GLU A N 1
ATOM 1878 C CA . GLU A 1 239 ? 37.262 21.694 -39.151 1.00 78.75 239 GLU A CA 1
ATOM 1879 C C . GLU A 1 239 ? 36.428 21.060 -40.270 1.00 78.75 239 GLU A C 1
ATOM 1881 O O . GLU A 1 239 ? 35.950 21.735 -41.178 1.00 78.75 239 GLU A O 1
ATOM 1886 N N . LEU A 1 240 ? 36.207 19.746 -40.183 1.00 81.88 240 LEU A N 1
ATOM 1887 C CA . LEU A 1 240 ? 35.362 18.996 -41.103 1.00 81.88 240 LEU A CA 1
ATOM 1888 C C . LEU A 1 240 ? 34.538 17.929 -40.382 1.00 81.88 240 LEU A C 1
ATOM 1890 O O . LEU A 1 240 ? 34.821 17.560 -39.239 1.00 81.88 240 LEU A O 1
ATOM 1894 N N . ASP A 1 241 ? 33.538 17.409 -41.081 1.00 82.06 241 ASP A N 1
ATOM 1895 C CA . ASP A 1 241 ? 32.800 16.204 -40.729 1.00 82.06 241 ASP A CA 1
ATOM 1896 C C . ASP A 1 241 ? 32.785 15.224 -41.910 1.00 82.06 241 ASP A C 1
ATOM 1898 O O . ASP A 1 241 ? 32.818 15.640 -43.064 1.00 82.06 241 ASP A O 1
ATOM 1902 N N . ILE A 1 242 ? 32.755 13.919 -41.649 1.00 85.19 242 ILE A N 1
ATOM 1903 C CA . ILE A 1 242 ? 32.737 12.871 -42.683 1.00 85.19 242 ILE A CA 1
ATOM 1904 C C . ILE A 1 242 ? 31.467 12.064 -42.466 1.00 85.19 242 ILE A C 1
ATOM 1906 O O . ILE A 1 242 ? 31.355 11.394 -41.444 1.00 85.19 242 ILE A O 1
ATOM 1910 N N . VAL A 1 243 ? 30.511 12.116 -43.392 1.00 81.50 243 VAL A N 1
ATOM 1911 C CA . VAL A 1 243 ? 29.160 11.587 -43.148 1.00 81.50 243 VAL A CA 1
ATOM 1912 C C . VAL A 1 243 ? 28.763 10.488 -44.128 1.00 81.50 243 VAL A C 1
ATOM 1914 O O . VAL A 1 243 ? 29.133 10.501 -45.305 1.00 81.50 243 VAL A O 1
ATOM 1917 N N . LYS A 1 244 ? 27.991 9.526 -43.618 1.00 78.81 244 LYS A N 1
ATOM 1918 C CA . LYS A 1 244 ? 27.314 8.479 -44.385 1.00 78.81 244 LYS A CA 1
ATOM 1919 C C . LYS A 1 244 ? 25.835 8.504 -44.011 1.00 78.81 244 LYS A C 1
ATOM 1921 O O . LYS A 1 244 ? 25.480 8.177 -42.879 1.00 78.81 244 LYS A O 1
ATOM 1926 N N . GLY A 1 245 ? 24.982 8.952 -44.927 1.00 75.94 245 GLY A N 1
ATOM 1927 C CA . GLY A 1 245 ? 23.611 9.354 -44.596 1.00 75.94 245 GLY A CA 1
ATOM 1928 C C . GLY A 1 245 ? 23.575 10.492 -43.563 1.00 75.94 245 GLY A C 1
ATOM 1929 O O . GLY A 1 245 ? 24.116 11.573 -43.811 1.00 75.94 245 GLY A O 1
ATOM 1930 N N . GLU A 1 246 ? 22.938 10.239 -42.415 1.00 66.38 246 GLU A N 1
ATOM 1931 C CA . GLU A 1 246 ? 22.819 11.169 -41.275 1.00 66.38 246 GLU A CA 1
ATOM 1932 C C . GLU A 1 246 ? 23.904 10.972 -40.203 1.00 66.38 246 GLU A C 1
ATOM 1934 O O . GLU A 1 246 ? 23.961 11.729 -39.239 1.00 66.38 246 GLU A O 1
ATOM 1939 N N . HIS A 1 247 ? 24.771 9.965 -40.345 1.00 72.50 247 HIS A N 1
ATOM 1940 C CA . HIS A 1 247 ? 25.729 9.606 -39.303 1.00 72.50 247 HIS A CA 1
ATOM 1941 C C . HIS A 1 247 ? 27.142 10.093 -39.617 1.00 72.50 247 HIS A C 1
ATOM 1943 O O . HIS A 1 247 ? 27.667 9.866 -40.714 1.00 72.50 247 HIS A O 1
ATOM 1949 N N . SER A 1 248 ? 27.779 10.712 -38.622 1.00 76.31 248 SER A N 1
ATOM 1950 C CA . SER A 1 248 ? 29.186 11.107 -38.682 1.00 76.31 248 SER A CA 1
ATOM 1951 C C . SER A 1 248 ? 30.100 9.901 -38.445 1.00 76.31 248 SER A C 1
ATOM 1953 O O . SER A 1 248 ? 29.870 9.078 -37.558 1.00 76.31 248 SER A O 1
ATOM 1955 N N . TYR A 1 249 ? 31.212 9.832 -39.178 1.00 77.38 249 TYR A N 1
ATOM 1956 C CA . TYR A 1 249 ? 32.307 8.881 -38.959 1.00 77.38 249 TYR A CA 1
ATOM 1957 C C . TYR A 1 249 ? 32.782 8.888 -37.501 1.00 77.38 249 TYR A C 1
ATOM 1959 O O . TYR A 1 249 ? 33.186 7.859 -36.958 1.00 77.38 249 TYR A O 1
ATOM 1967 N N . ARG A 1 250 ? 32.705 10.051 -36.844 1.00 73.12 250 ARG A N 1
ATOM 1968 C CA . ARG A 1 250 ? 33.095 10.234 -35.447 1.00 73.12 250 ARG A CA 1
ATOM 1969 C C . ARG A 1 250 ? 32.252 9.399 -34.475 1.00 73.12 250 ARG A C 1
ATOM 1971 O O . ARG A 1 250 ? 32.729 9.095 -33.389 1.00 73.12 250 ARG A O 1
ATOM 1978 N N . GLU A 1 251 ? 31.033 9.029 -34.852 1.00 71.81 251 GLU A N 1
ATOM 1979 C CA . GLU A 1 251 ? 30.078 8.319 -33.993 1.00 71.81 251 GLU A CA 1
ATOM 1980 C C . GLU A 1 251 ? 30.152 6.794 -34.162 1.00 71.81 251 GLU A C 1
ATOM 1982 O O . GLU A 1 251 ? 29.764 6.061 -33.258 1.00 71.81 251 GLU A O 1
ATOM 1987 N N . ILE A 1 252 ? 30.690 6.302 -35.287 1.00 71.38 252 ILE A N 1
ATOM 1988 C CA . ILE A 1 252 ? 30.676 4.869 -35.651 1.00 71.38 252 ILE A CA 1
ATOM 1989 C C . ILE A 1 252 ? 32.089 4.323 -35.946 1.00 71.38 252 ILE A C 1
ATOM 1991 O O . ILE A 1 252 ? 32.260 3.278 -36.588 1.00 71.38 252 ILE A O 1
ATOM 1995 N N . TYR A 1 253 ? 33.131 5.009 -35.460 1.00 72.38 253 TYR A N 1
ATOM 1996 C CA . TYR A 1 253 ? 34.529 4.664 -35.749 1.00 72.38 253 TYR A CA 1
ATOM 1997 C C . TYR A 1 253 ? 34.925 3.253 -35.275 1.00 72.38 253 TYR A C 1
ATOM 1999 O O . TYR A 1 253 ? 35.836 2.656 -35.848 1.00 72.38 253 TYR A O 1
ATOM 2007 N N . ASP A 1 254 ? 34.224 2.677 -34.293 1.00 66.00 254 ASP A N 1
ATOM 2008 C CA . ASP A 1 254 ? 34.501 1.334 -33.765 1.00 66.00 254 ASP A CA 1
ATOM 2009 C C . ASP A 1 254 ? 34.324 0.218 -34.811 1.00 66.00 254 ASP A C 1
ATOM 2011 O O . ASP A 1 254 ? 35.046 -0.790 -34.786 1.00 66.00 254 ASP A O 1
ATOM 2015 N N . THR A 1 255 ? 33.416 0.418 -35.774 1.00 66.38 255 THR A N 1
ATOM 2016 C CA . THR A 1 255 ? 33.090 -0.560 -36.831 1.00 66.38 255 THR A CA 1
ATOM 2017 C C . THR A 1 255 ? 34.037 -0.509 -38.042 1.00 66.38 255 THR A C 1
ATOM 2019 O O . THR A 1 255 ? 34.035 -1.436 -38.850 1.00 66.38 255 THR A O 1
ATOM 2022 N N . LEU A 1 256 ? 34.894 0.525 -38.134 1.00 60.97 256 LEU A N 1
ATOM 2023 C CA . LEU A 1 256 ? 35.968 0.730 -39.128 1.00 60.97 256 LEU A CA 1
ATOM 2024 C C . LEU A 1 256 ? 35.633 0.347 -40.586 1.00 60.97 256 LEU A C 1
ATOM 2026 O O . LEU A 1 256 ? 36.379 -0.389 -41.248 1.00 60.97 256 LEU A O 1
ATOM 2030 N N . SER A 1 257 ? 34.564 0.913 -41.139 1.00 60.75 257 SER A N 1
ATOM 2031 C CA . SER A 1 257 ? 34.510 1.170 -42.582 1.00 60.75 257 SER A CA 1
ATOM 2032 C C . SER A 1 257 ? 35.592 2.199 -42.942 1.00 60.75 257 SER A C 1
ATOM 2034 O O . SER A 1 257 ? 35.786 3.176 -42.225 1.00 60.75 257 SER A O 1
ATOM 2036 N N . SER A 1 258 ? 36.345 1.988 -44.029 1.00 66.88 258 SER A N 1
ATOM 2037 C CA . SER A 1 258 ? 37.299 3.005 -44.509 1.00 66.88 258 SER A CA 1
ATOM 2038 C C . SER A 1 258 ? 36.538 4.309 -44.798 1.00 66.88 258 SER A C 1
ATOM 2040 O O . SER A 1 258 ? 35.452 4.216 -45.373 1.00 66.88 258 SER A O 1
ATOM 2042 N N . PRO A 1 259 ? 37.064 5.510 -44.476 1.00 67.81 259 PRO A N 1
ATOM 2043 C CA . PRO A 1 259 ? 36.445 6.779 -44.865 1.00 67.81 259 PRO A CA 1
ATOM 2044 C C . PRO A 1 259 ? 36.127 6.872 -46.354 1.00 67.81 259 PRO A C 1
ATOM 2046 O O . PRO A 1 259 ? 35.171 7.534 -46.720 1.00 67.81 259 PRO A O 1
ATOM 2049 N N . LEU A 1 260 ? 36.848 6.141 -47.212 1.00 72.19 260 LEU A N 1
ATOM 2050 C CA . LEU A 1 260 ? 36.545 6.004 -48.643 1.00 72.19 260 LEU A CA 1
ATOM 2051 C C . LEU A 1 260 ? 35.138 5.445 -48.941 1.00 72.19 260 LEU A C 1
ATOM 2053 O O . LEU A 1 260 ? 34.666 5.548 -50.065 1.00 72.19 260 LEU A O 1
ATOM 2057 N N . GLN A 1 261 ? 34.473 4.837 -47.956 1.00 72.62 261 GLN A N 1
ATOM 2058 C CA . GLN A 1 261 ? 33.132 4.249 -48.060 1.00 72.62 261 GLN A CA 1
ATOM 2059 C C . GLN A 1 261 ? 32.015 5.188 -47.564 1.00 72.62 261 GLN A C 1
ATOM 2061 O O . GLN A 1 261 ? 30.882 4.731 -47.378 1.00 72.62 261 GLN A O 1
ATOM 2066 N N . TYR A 1 262 ? 32.348 6.449 -47.275 1.00 76.31 262 TYR A N 1
ATOM 2067 C CA . TYR A 1 262 ? 31.424 7.489 -46.818 1.00 76.31 262 TYR A CA 1
ATOM 2068 C C . TYR A 1 262 ? 31.030 8.404 -47.982 1.00 76.31 262 TYR A C 1
ATOM 2070 O O . TYR A 1 262 ? 31.744 8.497 -48.981 1.00 76.31 262 TYR A O 1
ATOM 2078 N N . ASP A 1 263 ? 29.884 9.070 -47.854 1.00 77.88 263 ASP A N 1
ATOM 2079 C CA . ASP A 1 263 ? 29.225 9.726 -48.986 1.00 77.88 263 ASP A CA 1
ATOM 2080 C C . ASP A 1 263 ? 29.847 11.096 -49.291 1.00 77.88 263 ASP A C 1
ATOM 2082 O O . ASP A 1 263 ? 30.082 11.437 -50.452 1.00 77.88 263 ASP A O 1
ATOM 2086 N N . ARG A 1 264 ? 30.124 11.888 -48.246 1.00 86.06 264 ARG A N 1
ATOM 2087 C CA . ARG A 1 264 ? 30.591 13.280 -48.367 1.00 86.06 264 ARG A CA 1
ATOM 2088 C C . ARG A 1 264 ? 31.375 13.749 -47.141 1.00 86.06 264 ARG A C 1
ATOM 2090 O O . ARG A 1 264 ? 31.175 13.249 -46.034 1.00 86.06 264 ARG A O 1
ATOM 2097 N N . ILE A 1 265 ? 32.229 14.745 -47.348 1.00 85.19 265 ILE A N 1
ATOM 2098 C CA . ILE A 1 265 ? 32.930 15.503 -46.309 1.00 85.19 265 ILE A CA 1
ATOM 2099 C C . ILE A 1 265 ? 32.307 16.899 -46.246 1.00 85.19 265 ILE A C 1
ATOM 2101 O O . ILE A 1 265 ? 32.148 17.534 -47.280 1.00 85.19 265 ILE A O 1
ATOM 2105 N N . LEU A 1 266 ? 31.931 17.364 -45.059 1.00 81.44 266 LEU A N 1
ATOM 2106 C CA . LEU A 1 266 ? 31.282 18.653 -44.810 1.00 81.44 266 LEU A CA 1
ATOM 2107 C C . LEU A 1 266 ? 32.205 19.574 -43.996 1.00 81.44 266 LEU A C 1
ATOM 2109 O O . LEU A 1 266 ? 33.057 19.065 -43.269 1.00 81.44 266 LEU A O 1
ATOM 2113 N N . PRO A 1 267 ? 32.027 20.904 -44.041 1.00 73.00 267 PRO A N 1
ATOM 2114 C CA . PRO A 1 267 ? 32.639 21.813 -43.073 1.00 73.00 267 PRO A CA 1
ATOM 2115 C C . PRO A 1 267 ? 32.159 21.501 -41.647 1.00 73.00 267 PRO A C 1
ATOM 2117 O O . PRO A 1 267 ? 30.978 21.220 -41.417 1.00 73.00 267 PRO A O 1
ATOM 2120 N N . GLY A 1 268 ? 33.065 21.513 -40.674 1.00 71.19 268 GLY A N 1
ATOM 2121 C CA . GLY A 1 268 ? 32.740 21.137 -39.300 1.00 71.19 268 GLY A CA 1
ATOM 2122 C C . GLY A 1 268 ? 31.995 22.236 -38.527 1.00 71.19 268 GLY A C 1
ATOM 2123 O O . GLY A 1 268 ? 32.019 23.408 -38.884 1.00 71.19 268 GLY A O 1
ATOM 2124 N N . HIS A 1 269 ? 31.257 21.838 -37.486 1.00 69.94 269 HIS A N 1
ATOM 2125 C CA . HIS A 1 269 ? 30.322 22.702 -36.740 1.00 69.94 269 HIS A CA 1
ATOM 2126 C C . HIS A 1 269 ? 30.834 23.027 -35.322 1.00 69.94 269 HIS A C 1
ATOM 2128 O O . HIS A 1 269 ? 30.093 22.943 -34.340 1.00 69.94 269 HIS A O 1
ATOM 2134 N N . ALA A 1 270 ? 32.128 23.327 -35.185 1.00 76.19 270 ALA A N 1
ATOM 2135 C CA . ALA A 1 270 ? 32.731 23.683 -33.901 1.00 76.19 270 ALA A CA 1
ATOM 2136 C C . ALA A 1 270 ? 32.253 25.058 -33.392 1.00 76.19 270 ALA A C 1
ATOM 2138 O O . ALA A 1 270 ? 31.899 25.947 -34.167 1.00 76.19 270 ALA A O 1
ATOM 2139 N N . LEU A 1 271 ? 32.271 25.252 -32.072 1.00 80.94 271 LEU A N 1
ATOM 2140 C CA . LEU A 1 271 ? 32.031 26.560 -31.467 1.00 80.94 271 LEU A CA 1
ATOM 2141 C C . LEU A 1 271 ? 33.186 27.521 -31.778 1.00 80.94 271 LEU A C 1
ATOM 2143 O O . LEU A 1 271 ? 34.358 27.149 -31.717 1.00 80.94 271 LEU A O 1
ATOM 2147 N N . SER A 1 272 ? 32.857 28.786 -32.042 1.00 79.75 272 SER A N 1
ATOM 2148 C CA . SER A 1 272 ? 33.860 29.841 -32.221 1.00 79.75 272 SER A CA 1
ATOM 2149 C C . SER A 1 272 ? 34.658 30.098 -30.934 1.00 79.75 272 SER A C 1
ATOM 2151 O O . SER A 1 272 ? 34.204 29.810 -29.828 1.00 79.75 272 SER A O 1
ATOM 2153 N N . LEU A 1 273 ? 35.831 30.731 -31.041 1.00 77.12 273 LEU A N 1
ATOM 2154 C CA . LEU A 1 273 ? 36.666 31.069 -29.875 1.00 77.12 273 LEU A CA 1
ATOM 2155 C C . LEU A 1 273 ? 35.921 31.884 -28.799 1.00 77.12 273 LEU A C 1
ATOM 2157 O O . LEU A 1 273 ? 36.130 31.673 -27.603 1.00 77.12 273 LEU A O 1
ATOM 2161 N N . ASN A 1 274 ? 35.030 32.791 -29.209 1.00 79.00 274 ASN A N 1
ATOM 2162 C CA . ASN A 1 274 ? 34.210 33.569 -28.276 1.00 79.00 274 ASN A CA 1
ATOM 2163 C C . ASN A 1 274 ? 33.180 32.687 -27.555 1.00 79.00 274 ASN A C 1
ATOM 2165 O O . ASN A 1 274 ? 33.020 32.800 -26.340 1.00 79.00 274 ASN A O 1
ATOM 2169 N N . GLN A 1 275 ? 32.553 31.761 -28.282 1.00 86.44 275 GLN A N 1
ATOM 2170 C CA . GLN A 1 275 ? 31.613 30.786 -27.728 1.00 86.44 275 GLN A CA 1
ATOM 2171 C C . GLN A 1 275 ? 32.288 29.817 -26.762 1.00 86.44 275 GLN A C 1
ATOM 2173 O O . GLN A 1 275 ? 31.749 29.547 -25.693 1.00 86.44 275 GLN A O 1
ATOM 2178 N N . LEU A 1 276 ? 33.497 29.351 -27.085 1.00 86.12 276 LEU A N 1
ATOM 2179 C CA . LEU A 1 276 ? 34.299 28.513 -26.192 1.00 86.12 276 LEU A CA 1
ATOM 2180 C C . LEU A 1 276 ? 34.638 29.236 -24.891 1.00 86.12 276 LEU A C 1
ATOM 2182 O O . LEU A 1 276 ? 34.528 28.656 -23.814 1.00 86.12 276 LEU A O 1
ATOM 2186 N N . ARG A 1 277 ? 34.987 30.524 -24.969 1.00 86.62 277 ARG A N 1
ATOM 2187 C CA . ARG A 1 277 ? 35.235 31.345 -23.780 1.00 86.62 277 ARG A CA 1
ATOM 2188 C C . ARG A 1 277 ? 33.975 31.508 -22.929 1.00 86.62 277 ARG A C 1
ATOM 2190 O O . ARG A 1 277 ? 34.057 31.446 -21.705 1.00 86.62 277 ARG A O 1
ATOM 2197 N N . ASN A 1 278 ? 32.818 31.701 -23.557 1.00 89.62 278 ASN A N 1
ATOM 2198 C CA . ASN A 1 278 ? 31.542 31.797 -22.849 1.00 89.62 278 ASN A CA 1
ATOM 2199 C C . ASN A 1 278 ? 31.136 30.457 -22.216 1.00 89.62 278 ASN A C 1
ATOM 2201 O O . ASN A 1 278 ? 30.716 30.444 -21.059 1.00 89.62 278 ASN A O 1
ATOM 2205 N N . LEU A 1 279 ? 31.341 29.337 -22.915 1.00 92.25 279 LEU A N 1
ATOM 2206 C CA . LEU A 1 279 ? 31.132 27.990 -22.380 1.00 92.25 279 LEU A CA 1
ATOM 2207 C C . LEU A 1 279 ? 32.055 27.722 -21.186 1.00 92.25 279 LEU A C 1
ATOM 2209 O O . LEU A 1 279 ? 31.592 27.242 -20.156 1.00 92.25 279 LEU A O 1
ATOM 2213 N N . GLN A 1 280 ? 33.329 28.108 -21.281 1.00 92.06 280 GLN A N 1
ATOM 2214 C CA . GLN A 1 280 ? 34.281 28.002 -20.178 1.00 92.06 280 GLN A CA 1
ATOM 2215 C C . GLN A 1 280 ? 33.812 28.781 -18.941 1.00 92.06 280 GLN A C 1
ATOM 2217 O O . GLN A 1 280 ? 33.802 28.223 -17.848 1.00 92.06 280 GLN A O 1
ATOM 2222 N N . ILE A 1 281 ? 33.372 30.034 -19.108 1.00 92.50 281 ILE A N 1
ATOM 2223 C CA . ILE A 1 281 ? 32.855 30.866 -18.006 1.00 92.50 281 ILE A CA 1
ATOM 2224 C C . ILE A 1 281 ? 31.657 30.197 -17.320 1.00 92.50 281 ILE A C 1
ATOM 2226 O O . ILE A 1 281 ? 31.563 30.216 -16.094 1.00 92.50 281 ILE A O 1
ATOM 2230 N N . LEU A 1 282 ? 30.741 29.613 -18.097 1.00 92.62 282 LEU A N 1
ATOM 2231 C CA . LEU A 1 282 ? 29.577 28.900 -17.566 1.00 92.62 282 LEU A CA 1
ATOM 2232 C C . LEU A 1 282 ? 30.000 27.637 -16.808 1.00 92.62 282 LEU A C 1
ATOM 2234 O O . LEU A 1 282 ? 29.534 27.408 -15.694 1.00 92.62 282 LEU A O 1
ATOM 2238 N N . CYS A 1 283 ? 30.912 26.844 -17.373 1.00 92.56 283 CYS A N 1
ATOM 2239 C CA . CYS A 1 283 ? 31.426 25.648 -16.715 1.00 92.56 283 CYS A CA 1
ATOM 2240 C C . CYS A 1 283 ? 32.132 25.986 -15.394 1.00 92.56 283 CYS A C 1
ATOM 2242 O O . CYS A 1 283 ? 31.817 25.387 -14.370 1.00 92.56 283 CYS A O 1
ATOM 2244 N N . GLU A 1 284 ? 33.017 26.984 -15.378 1.00 91.88 284 GLU A N 1
ATOM 2245 C CA . GLU A 1 284 ? 33.693 27.447 -14.158 1.00 91.88 284 GLU A CA 1
ATOM 2246 C C . GLU A 1 284 ? 32.688 27.974 -13.123 1.00 91.88 284 GLU A C 1
ATOM 2248 O O . GLU A 1 284 ? 32.739 27.590 -11.952 1.00 91.88 284 GLU A O 1
ATOM 2253 N N . GLY A 1 285 ? 31.733 28.799 -13.563 1.00 88.25 285 GLY A N 1
ATOM 2254 C CA . GLY A 1 285 ? 30.704 29.400 -12.715 1.00 88.25 285 GLY A CA 1
ATOM 2255 C C . GLY A 1 285 ? 29.792 28.389 -12.018 1.00 88.25 285 GLY A C 1
ATOM 2256 O O . GLY A 1 285 ? 29.377 28.622 -10.883 1.00 88.25 285 GLY A O 1
ATOM 2257 N N . PHE A 1 286 ? 29.531 27.250 -12.665 1.00 91.25 286 PHE A N 1
ATOM 2258 C CA . PHE A 1 286 ? 28.700 26.163 -12.138 1.00 91.25 286 PHE A CA 1
ATOM 2259 C C . PHE A 1 286 ? 29.503 24.947 -11.651 1.00 91.25 286 PHE A C 1
ATOM 2261 O O . PHE A 1 286 ? 28.920 23.911 -11.332 1.00 91.25 286 PHE A O 1
ATOM 2268 N N . ARG A 1 287 ? 30.836 25.064 -11.556 1.00 89.50 287 ARG A N 1
ATOM 2269 C CA . ARG A 1 287 ? 31.756 23.993 -11.117 1.00 89.50 287 ARG A CA 1
ATOM 2270 C C . ARG A 1 287 ? 31.678 22.712 -11.965 1.00 89.50 287 ARG A C 1
ATOM 2272 O O . ARG A 1 287 ? 31.872 21.608 -11.458 1.00 89.50 287 ARG A O 1
ATOM 2279 N N . ILE A 1 288 ? 31.415 22.855 -13.259 1.00 90.81 288 ILE A N 1
ATOM 2280 C CA . ILE A 1 288 ? 31.471 21.779 -14.252 1.00 90.81 288 ILE A CA 1
ATOM 2281 C C . ILE A 1 288 ? 32.928 21.636 -14.736 1.00 90.81 288 ILE A C 1
ATOM 2283 O O . ILE A 1 288 ? 33.569 22.654 -15.007 1.00 90.81 288 ILE A O 1
ATOM 2287 N N . PRO A 1 289 ? 33.480 20.411 -14.860 1.00 84.94 289 PRO A N 1
ATOM 2288 C CA . PRO A 1 289 ? 34.859 20.211 -15.304 1.00 84.94 289 PRO A CA 1
ATOM 2289 C C . PRO A 1 289 ? 35.138 20.816 -16.687 1.00 84.94 289 PRO A C 1
ATOM 22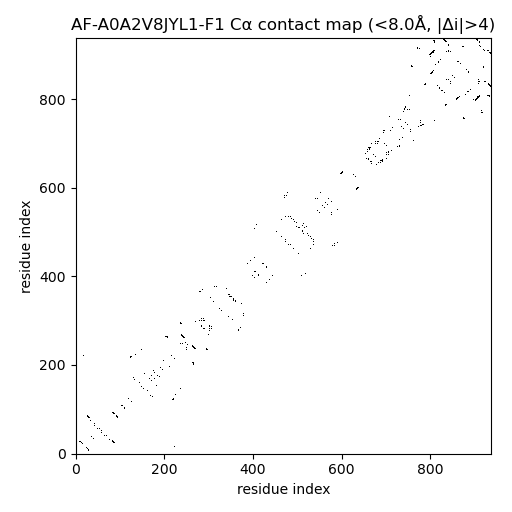91 O O . PRO A 1 289 ? 34.501 20.455 -17.673 1.00 84.94 289 PRO A O 1
ATOM 2294 N N . VAL A 1 290 ? 36.129 21.708 -16.762 1.00 85.38 290 VAL A N 1
ATOM 2295 C CA . VAL A 1 290 ? 36.568 22.335 -18.017 1.00 85.38 290 VAL A CA 1
ATOM 2296 C C . VAL A 1 290 ? 37.617 21.447 -18.696 1.00 85.38 290 VAL A C 1
ATOM 2298 O O . VAL A 1 290 ? 38.593 21.054 -18.047 1.00 85.38 290 VAL A O 1
ATOM 2301 N N . PRO A 1 291 ? 37.463 21.118 -19.989 1.00 77.56 291 PRO A N 1
ATOM 2302 C CA . PRO A 1 291 ? 38.458 20.337 -20.709 1.00 77.56 291 PRO A CA 1
ATOM 2303 C C . PRO A 1 291 ? 39.740 21.151 -20.950 1.00 77.56 291 PRO A C 1
ATOM 2305 O O . PRO A 1 291 ? 39.698 22.354 -21.194 1.00 77.56 291 PRO A O 1
ATOM 2308 N N . ARG A 1 292 ? 40.900 20.481 -20.931 1.00 69.19 292 ARG A N 1
ATOM 2309 C CA . ARG A 1 292 ? 42.198 21.112 -21.254 1.00 69.19 292 ARG A CA 1
ATOM 2310 C C . ARG A 1 292 ? 42.333 21.453 -22.744 1.00 69.19 292 ARG A C 1
ATOM 2312 O O . ARG A 1 292 ? 43.039 22.395 -23.089 1.00 69.19 292 ARG A O 1
ATOM 2319 N N . GLN A 1 293 ? 41.636 20.707 -23.603 1.00 71.31 293 GLN A N 1
ATOM 2320 C CA . GLN A 1 293 ? 41.544 20.931 -25.046 1.00 71.31 293 GLN A CA 1
ATOM 2321 C C . GLN A 1 293 ? 40.086 20.931 -25.502 1.00 71.31 293 GLN A C 1
ATOM 2323 O O . GLN A 1 293 ? 39.309 20.051 -25.137 1.00 71.31 293 GLN A O 1
ATOM 2328 N N . TRP A 1 294 ? 39.732 21.892 -26.351 1.00 75.94 294 TRP A N 1
ATOM 2329 C CA . TRP A 1 294 ? 38.373 22.086 -26.856 1.00 75.94 294 TRP A CA 1
ATOM 2330 C C . TRP A 1 294 ? 38.132 21.371 -28.192 1.00 75.94 294 TRP A C 1
ATOM 2332 O O . TRP A 1 294 ? 37.711 21.999 -29.160 1.00 75.94 294 TRP A O 1
ATOM 2342 N N . SER A 1 295 ? 38.360 20.055 -28.254 1.00 73.88 295 SER A N 1
ATOM 2343 C CA . SER A 1 295 ? 37.880 19.256 -29.396 1.00 73.88 295 SER A CA 1
ATOM 2344 C C . SER A 1 295 ? 36.350 19.309 -29.476 1.00 73.88 295 SER A C 1
ATOM 2346 O O . SER A 1 295 ? 35.685 19.528 -28.464 1.00 73.88 295 SER A O 1
ATOM 2348 N N . VAL A 1 296 ? 35.746 19.067 -30.643 1.00 75.94 296 VAL A N 1
ATOM 2349 C CA . VAL A 1 296 ? 34.272 19.127 -30.772 1.00 75.94 296 VAL A CA 1
ATOM 2350 C C . VAL A 1 296 ? 33.568 18.113 -29.866 1.00 75.94 296 VAL A C 1
ATOM 2352 O O . VAL A 1 296 ? 32.491 18.394 -29.347 1.00 75.94 296 VAL A O 1
ATOM 2355 N N . LEU A 1 297 ? 34.190 16.962 -29.596 1.00 71.31 297 LEU A N 1
ATOM 2356 C CA . LEU A 1 297 ? 33.688 16.007 -28.601 1.00 71.31 297 LEU A CA 1
ATOM 2357 C C . LEU A 1 297 ? 33.728 16.583 -27.186 1.00 71.31 297 LEU A C 1
ATOM 2359 O O . LEU A 1 297 ? 32.753 16.457 -26.449 1.00 71.31 297 LEU A O 1
ATOM 2363 N N . ALA A 1 298 ? 34.824 17.245 -26.813 1.00 76.12 298 ALA A N 1
ATOM 2364 C CA . ALA A 1 298 ? 34.936 17.911 -25.521 1.00 76.12 298 ALA A CA 1
ATOM 2365 C C . ALA A 1 298 ? 33.927 19.065 -25.390 1.00 76.12 298 ALA A C 1
ATOM 2367 O O . ALA A 1 298 ? 33.311 19.213 -24.337 1.00 76.12 298 ALA A O 1
ATOM 2368 N N . GLN A 1 299 ? 33.693 19.821 -26.469 1.00 85.75 299 GLN A N 1
ATOM 2369 C CA . GLN A 1 299 ? 32.660 20.858 -26.542 1.00 85.75 299 GLN A CA 1
ATOM 2370 C C . GLN A 1 299 ? 31.261 20.262 -26.340 1.00 85.75 299 GLN A C 1
ATOM 2372 O O . GLN A 1 299 ? 30.548 20.693 -25.436 1.00 85.75 299 GLN A O 1
ATOM 2377 N N . LYS A 1 300 ? 30.885 19.232 -27.115 1.00 82.81 300 LYS A N 1
ATOM 2378 C CA . LYS A 1 300 ? 29.591 18.538 -26.979 1.00 82.81 300 LYS A CA 1
ATOM 2379 C C . LYS A 1 300 ? 29.400 17.986 -25.568 1.00 82.81 300 LYS A C 1
ATOM 2381 O O . LYS A 1 300 ? 28.350 18.183 -24.969 1.00 82.81 300 LYS A O 1
ATOM 2386 N N . ARG A 1 301 ? 30.433 17.356 -25.002 1.00 82.50 301 ARG A N 1
ATOM 2387 C CA . ARG A 1 301 ? 30.406 16.812 -23.639 1.00 82.50 301 ARG A CA 1
ATOM 2388 C C . ARG A 1 301 ? 30.229 17.902 -22.583 1.00 82.50 301 ARG A C 1
ATOM 2390 O O . ARG A 1 301 ? 29.438 17.713 -21.664 1.00 82.50 301 ARG A O 1
ATOM 2397 N N . ALA A 1 302 ? 30.935 19.025 -22.705 1.00 86.56 302 ALA A N 1
ATOM 2398 C CA . ALA A 1 302 ? 30.794 20.158 -21.793 1.00 86.56 302 ALA A CA 1
ATOM 2399 C C . ALA A 1 302 ? 29.394 20.790 -21.887 1.00 86.56 302 ALA A C 1
ATOM 2401 O O . ALA A 1 302 ? 28.783 21.077 -20.859 1.00 86.56 302 ALA A O 1
ATOM 2402 N N . VAL A 1 303 ? 28.848 20.932 -23.101 1.00 89.88 303 VAL A N 1
ATOM 2403 C CA . VAL A 1 303 ? 27.472 21.404 -23.327 1.00 89.88 303 VAL A CA 1
ATOM 2404 C C . VAL A 1 303 ? 26.447 20.429 -22.750 1.00 89.88 303 VAL A C 1
ATOM 2406 O O . VAL A 1 303 ? 25.510 20.866 -22.092 1.00 89.88 303 VAL A O 1
ATOM 2409 N N . GLU A 1 304 ? 26.631 19.120 -22.913 1.00 86.81 304 GLU A N 1
ATOM 2410 C CA . GLU A 1 304 ? 25.720 18.116 -22.353 1.00 86.81 304 GLU A CA 1
ATOM 2411 C C . GLU A 1 304 ? 25.781 18.083 -20.815 1.00 86.81 304 GLU A C 1
ATOM 2413 O O . GLU A 1 304 ? 24.759 17.969 -20.139 1.00 86.81 304 GLU A O 1
ATOM 2418 N N . GLN A 1 305 ? 26.965 18.265 -20.225 1.00 88.56 305 GLN A N 1
ATOM 2419 C CA . GLN A 1 305 ? 27.104 18.433 -18.775 1.00 88.56 305 GLN A CA 1
ATOM 2420 C C . GLN A 1 305 ? 26.417 19.710 -18.279 1.00 88.56 305 GLN A C 1
ATOM 2422 O O . GLN A 1 305 ? 25.730 19.677 -17.255 1.00 88.56 305 GLN A O 1
ATOM 2427 N N . LEU A 1 306 ? 26.551 20.814 -19.019 1.00 91.81 306 LEU A N 1
ATOM 2428 C CA . LEU A 1 306 ? 25.847 22.064 -18.744 1.00 91.81 306 LEU A CA 1
ATOM 2429 C C . LEU A 1 306 ? 24.330 21.900 -18.883 1.00 91.81 306 LEU A C 1
ATOM 2431 O O . LEU A 1 306 ? 23.587 22.402 -18.045 1.00 91.81 306 LEU A O 1
ATOM 2435 N N . ARG A 1 307 ? 23.868 21.136 -19.875 1.00 90.50 307 ARG A N 1
ATOM 2436 C CA . ARG A 1 307 ? 22.458 20.793 -20.081 1.00 90.50 307 ARG A CA 1
ATOM 2437 C C . ARG A 1 307 ? 21.909 19.984 -18.917 1.00 90.50 307 ARG A C 1
ATOM 2439 O O . ARG A 1 307 ? 20.875 20.338 -18.359 1.00 90.50 307 ARG A O 1
ATOM 2446 N N . LYS A 1 308 ? 22.635 18.956 -18.475 1.00 89.19 308 LYS A N 1
ATOM 2447 C CA . LYS A 1 308 ? 22.270 18.161 -17.297 1.00 89.19 308 LYS A CA 1
ATOM 2448 C C . LYS A 1 308 ? 22.179 19.019 -16.032 1.00 89.19 308 LYS A C 1
ATOM 2450 O O . LYS A 1 308 ? 21.222 18.876 -15.272 1.00 89.19 308 LYS A O 1
ATOM 2455 N N . TYR A 1 309 ? 23.142 19.917 -15.818 1.00 90.31 309 TYR A N 1
ATOM 2456 C CA . TYR A 1 309 ? 23.108 20.870 -14.705 1.00 90.31 309 TYR A CA 1
ATOM 2457 C C . TYR A 1 309 ? 21.897 21.812 -14.805 1.00 90.31 309 TYR A C 1
ATOM 2459 O O . TYR A 1 309 ? 21.146 21.964 -13.841 1.00 90.31 309 TYR A O 1
ATOM 2467 N N . GLY A 1 310 ? 21.661 22.377 -15.991 1.00 88.81 310 GLY A N 1
ATOM 2468 C CA . GLY A 1 310 ? 20.540 23.267 -16.284 1.00 88.81 310 GLY A CA 1
ATOM 2469 C C . GLY A 1 310 ? 19.177 22.613 -16.070 1.00 88.81 310 GLY A C 1
ATOM 2470 O O . GLY A 1 310 ? 18.303 23.234 -15.473 1.00 88.81 310 GLY A O 1
ATOM 2471 N N . ARG A 1 311 ? 18.999 21.342 -16.464 1.00 89.19 311 ARG A N 1
ATOM 2472 C CA . ARG A 1 311 ? 17.780 20.562 -16.169 1.00 89.19 311 ARG A CA 1
ATOM 2473 C C . ARG A 1 311 ? 17.537 20.450 -14.667 1.00 89.19 311 ARG A C 1
ATOM 2475 O O . ARG A 1 311 ? 16.441 20.752 -14.216 1.00 89.19 311 ARG A O 1
ATOM 2482 N N . GLY A 1 312 ? 18.567 20.107 -13.891 1.00 87.25 312 GLY A N 1
ATOM 2483 C CA . GLY A 1 312 ? 18.461 20.034 -12.431 1.00 87.25 312 GLY A CA 1
ATOM 2484 C C . GLY A 1 312 ? 18.059 21.370 -11.794 1.00 87.25 312 GLY A C 1
ATOM 2485 O O . GLY A 1 312 ? 17.154 21.408 -10.961 1.00 87.25 312 GLY A O 1
ATOM 2486 N N . GLN A 1 313 ? 18.675 22.474 -12.230 1.00 86.00 313 GLN A N 1
ATOM 2487 C CA . GLN A 1 313 ? 18.312 23.822 -11.776 1.00 86.00 313 GLN A CA 1
ATOM 2488 C C . GLN A 1 313 ? 16.877 24.187 -12.166 1.00 86.00 313 GLN A C 1
ATOM 2490 O O . GLN A 1 313 ? 16.104 24.662 -11.338 1.00 86.00 313 GLN A O 1
ATOM 2495 N N . ARG A 1 314 ? 16.485 23.918 -13.412 1.00 89.25 314 ARG A N 1
ATOM 2496 C CA . ARG A 1 314 ? 15.133 24.168 -13.912 1.00 89.25 314 ARG A CA 1
ATOM 2497 C C . ARG A 1 314 ? 14.086 23.394 -13.122 1.00 89.25 314 ARG A C 1
ATOM 2499 O O . ARG A 1 314 ? 13.069 23.976 -12.761 1.00 89.25 314 ARG A O 1
ATOM 2506 N N . ASP A 1 315 ? 14.313 22.112 -12.862 1.00 87.25 315 ASP A N 1
ATOM 2507 C CA . ASP A 1 315 ? 13.350 21.256 -12.170 1.00 87.25 315 ASP A CA 1
ATOM 2508 C C . ASP A 1 315 ? 13.181 21.708 -10.709 1.00 87.25 315 ASP A C 1
ATOM 2510 O O . ASP A 1 315 ? 12.054 21.843 -10.228 1.00 87.25 315 ASP A O 1
ATOM 2514 N N . GLN A 1 316 ? 14.283 22.068 -10.036 1.00 84.69 316 GLN A N 1
ATOM 2515 C CA . GLN A 1 316 ? 14.252 22.665 -8.697 1.00 84.69 316 GLN A CA 1
ATOM 2516 C C . GLN A 1 316 ? 13.466 23.989 -8.674 1.00 84.69 316 GLN A C 1
ATOM 2518 O O . GLN A 1 316 ? 12.605 24.189 -7.816 1.00 84.69 316 GLN A O 1
ATOM 2523 N N . MET A 1 317 ? 13.730 24.881 -9.633 1.00 85.75 317 MET A N 1
ATOM 2524 C CA . MET A 1 317 ? 13.063 26.182 -9.739 1.00 85.75 317 MET A CA 1
ATOM 2525 C C . MET A 1 317 ? 11.592 26.059 -10.153 1.00 85.75 317 MET A C 1
ATOM 2527 O O . MET A 1 317 ? 10.751 26.799 -9.653 1.00 85.75 317 MET A O 1
ATOM 2531 N N . SER A 1 318 ? 11.246 25.095 -11.007 1.00 86.00 318 SER A N 1
ATOM 2532 C CA . SER A 1 318 ? 9.860 24.837 -11.422 1.00 86.00 318 SER A CA 1
ATOM 2533 C C . SER A 1 318 ? 9.032 24.288 -10.260 1.00 86.00 318 SER A C 1
ATOM 2535 O O . SER A 1 318 ? 7.900 24.725 -10.038 1.00 86.00 318 SER A O 1
ATOM 2537 N N . GLY A 1 319 ? 9.615 23.381 -9.465 1.00 84.06 319 GLY A N 1
ATOM 2538 C CA . GLY A 1 319 ? 9.014 22.919 -8.216 1.00 84.06 319 GLY A CA 1
ATOM 2539 C C . GLY A 1 319 ? 8.814 24.061 -7.217 1.00 84.06 319 GLY A C 1
ATOM 2540 O O . GLY A 1 319 ? 7.766 24.148 -6.581 1.00 84.06 319 GLY A O 1
ATOM 2541 N N . PHE A 1 320 ? 9.779 24.979 -7.124 1.00 82.56 320 PHE A N 1
ATOM 2542 C CA . PHE A 1 320 ? 9.673 26.170 -6.283 1.00 82.56 320 PHE A CA 1
ATOM 2543 C C . PHE A 1 320 ? 8.559 27.126 -6.743 1.00 82.56 320 PHE A C 1
ATOM 2545 O O . PHE A 1 320 ? 7.728 27.516 -5.927 1.00 82.56 320 PHE A O 1
ATOM 2552 N N . VAL A 1 321 ? 8.472 27.436 -8.042 1.00 83.31 321 VAL A N 1
ATOM 2553 C CA . VAL A 1 321 ? 7.407 28.280 -8.620 1.00 83.31 321 VAL A CA 1
ATOM 2554 C C . VAL A 1 321 ? 6.021 27.678 -8.397 1.00 83.31 321 VAL A C 1
ATOM 2556 O O . VAL A 1 321 ? 5.095 28.403 -8.045 1.00 83.31 321 VAL A O 1
ATOM 2559 N N . THR A 1 322 ? 5.873 26.362 -8.566 1.00 83.00 322 THR A N 1
ATOM 2560 C CA . THR A 1 322 ? 4.592 25.673 -8.334 1.00 83.00 322 THR A CA 1
ATOM 2561 C C . THR A 1 322 ? 4.154 25.830 -6.879 1.00 83.00 322 THR A C 1
ATOM 2563 O O . THR A 1 322 ? 3.048 26.293 -6.626 1.00 83.00 322 THR A O 1
ATOM 2566 N N . LYS A 1 323 ? 5.063 25.580 -5.923 1.00 76.38 323 LYS A N 1
ATOM 2567 C CA . LYS A 1 323 ? 4.792 25.798 -4.493 1.00 76.38 323 LYS A CA 1
ATOM 2568 C C . LYS A 1 323 ? 4.404 27.253 -4.207 1.00 76.38 323 LYS A C 1
ATOM 2570 O O . LYS A 1 323 ? 3.422 27.483 -3.516 1.00 76.38 323 LYS A O 1
ATOM 2575 N N . LEU A 1 324 ? 5.134 28.236 -4.739 1.00 74.75 324 LEU A N 1
ATOM 2576 C CA . LEU A 1 324 ? 4.803 29.655 -4.542 1.00 74.75 324 LEU A CA 1
ATOM 2577 C C . LEU A 1 324 ? 3.388 29.998 -5.041 1.00 74.75 324 LEU A C 1
ATOM 2579 O O . LEU A 1 324 ? 2.636 30.669 -4.334 1.00 74.75 324 LEU A O 1
ATOM 2583 N N . LYS A 1 325 ? 3.003 29.481 -6.216 1.00 77.19 325 LYS A N 1
ATOM 2584 C CA . LYS A 1 325 ? 1.660 29.665 -6.787 1.00 77.19 325 LYS A CA 1
ATOM 2585 C C . LYS A 1 325 ? 0.572 28.989 -5.949 1.00 77.19 325 LYS A C 1
ATOM 2587 O O . LYS A 1 325 ? -0.458 29.612 -5.705 1.00 77.19 325 LYS A O 1
ATOM 2592 N N . ASP A 1 326 ? 0.811 27.770 -5.463 1.00 77.75 326 ASP A N 1
ATOM 2593 C CA . ASP A 1 326 ? -0.133 27.026 -4.614 1.00 77.75 326 ASP A CA 1
ATOM 2594 C C . ASP A 1 326 ? -0.409 27.738 -3.278 1.00 77.75 326 ASP A C 1
ATOM 2596 O O . ASP A 1 326 ? -1.516 27.671 -2.746 1.00 77.75 326 ASP A O 1
ATOM 2600 N N . TYR A 1 327 ? 0.581 28.465 -2.747 1.00 69.31 327 TYR A N 1
ATOM 2601 C CA . TYR A 1 327 ? 0.440 29.287 -1.539 1.00 69.31 327 TYR A CA 1
ATOM 2602 C C . TYR A 1 327 ? -0.151 30.688 -1.803 1.00 69.31 327 TYR A C 1
ATOM 2604 O O . TYR A 1 327 ? -0.252 31.487 -0.872 1.00 69.31 327 TYR A O 1
ATOM 2612 N N . GLY A 1 328 ? -0.593 30.976 -3.034 1.00 62.03 328 GLY A N 1
ATOM 2613 C CA . GLY A 1 328 ? -1.284 32.218 -3.398 1.00 62.03 328 GLY A CA 1
ATOM 2614 C C . GLY A 1 328 ? -0.366 33.426 -3.589 1.00 62.03 328 GLY A C 1
ATOM 2615 O O . GLY A 1 328 ? -0.844 34.560 -3.608 1.00 62.03 328 GLY A O 1
ATOM 2616 N N . GLU A 1 329 ? 0.943 33.208 -3.730 1.00 60.22 329 GLU A N 1
ATOM 2617 C CA . GLU A 1 329 ? 1.920 34.286 -3.845 1.00 60.22 329 GLU A CA 1
ATOM 2618 C C . GLU A 1 329 ? 2.258 34.565 -5.310 1.00 60.22 329 GLU A C 1
ATOM 2620 O O . GLU A 1 329 ? 2.927 33.780 -5.982 1.00 60.22 329 GLU A O 1
ATOM 2625 N N . ALA A 1 330 ? 1.789 35.706 -5.815 1.00 57.59 330 ALA A N 1
ATOM 2626 C CA . ALA A 1 330 ? 2.036 36.154 -7.180 1.00 57.59 330 ALA A CA 1
ATOM 2627 C C . ALA A 1 330 ? 2.676 37.546 -7.159 1.00 57.59 330 ALA A C 1
ATOM 2629 O O . ALA A 1 330 ? 1.999 38.558 -6.999 1.00 57.59 330 ALA A O 1
ATOM 2630 N N . GLY A 1 331 ? 3.997 37.586 -7.315 1.00 67.50 331 GLY A N 1
ATOM 2631 C CA . GLY A 1 331 ? 4.765 38.825 -7.408 1.00 67.50 331 GLY A CA 1
ATOM 2632 C C . GLY A 1 331 ? 6.043 38.656 -8.229 1.00 67.50 331 GLY A C 1
ATOM 2633 O O . GLY A 1 331 ? 6.295 37.589 -8.797 1.00 67.50 331 GLY A O 1
ATOM 2634 N N . ASP A 1 332 ? 6.861 39.711 -8.252 1.00 68.38 332 ASP A N 1
ATOM 2635 C CA . ASP A 1 332 ? 8.073 39.863 -9.074 1.00 68.38 332 ASP A CA 1
ATOM 2636 C C . ASP A 1 332 ? 9.059 38.686 -8.979 1.00 68.38 332 ASP A C 1
ATOM 2638 O O . ASP A 1 332 ? 9.724 38.357 -9.961 1.00 68.38 332 ASP A O 1
ATOM 2642 N N . VAL A 1 333 ? 9.116 37.997 -7.832 1.00 74.00 333 VAL A N 1
ATOM 2643 C CA . VAL A 1 333 ? 9.985 36.825 -7.615 1.00 74.00 333 VAL A CA 1
ATOM 2644 C C . VAL A 1 333 ? 9.595 35.652 -8.520 1.00 74.00 333 VAL A C 1
ATOM 2646 O O . VAL A 1 333 ? 10.471 35.035 -9.118 1.00 74.00 333 VAL A O 1
ATOM 2649 N N . VAL A 1 334 ? 8.299 35.363 -8.695 1.00 80.25 334 VAL A N 1
ATOM 2650 C CA . VAL A 1 334 ? 7.839 34.279 -9.587 1.00 80.25 334 VAL A CA 1
ATOM 2651 C C . VAL A 1 334 ? 8.231 34.582 -11.034 1.00 80.25 334 VAL A C 1
ATOM 2653 O O . VAL A 1 334 ? 8.783 33.718 -11.710 1.00 80.25 334 VAL A O 1
ATOM 2656 N N . SER A 1 335 ? 8.041 35.829 -11.474 1.00 82.00 335 SER A N 1
ATOM 2657 C CA . SER A 1 335 ? 8.415 36.287 -12.820 1.00 82.00 335 SER A CA 1
ATOM 2658 C C . SER A 1 335 ? 9.931 36.204 -13.067 1.00 82.00 335 SER A C 1
ATOM 2660 O O . SER A 1 335 ? 10.379 35.762 -14.131 1.00 82.00 335 SER A O 1
ATOM 2662 N N . GLN A 1 336 ? 10.746 36.549 -12.064 1.00 82.19 336 GLN A N 1
ATOM 2663 C CA . GLN A 1 336 ? 12.205 36.407 -12.126 1.00 82.19 336 GLN A CA 1
ATOM 2664 C C . GLN A 1 336 ? 12.634 34.936 -12.252 1.00 82.19 336 GLN A C 1
ATOM 2666 O O . GLN A 1 336 ? 13.466 34.613 -13.105 1.00 82.19 336 GLN A O 1
ATOM 2671 N N . VAL A 1 337 ? 12.036 34.024 -11.473 1.00 85.06 337 VAL A N 1
ATOM 2672 C CA . VAL A 1 337 ? 12.346 32.586 -11.559 1.00 85.06 337 VAL A CA 1
ATOM 2673 C C . VAL A 1 337 ? 11.858 31.971 -12.881 1.00 85.06 337 VAL A C 1
ATOM 2675 O O . VAL A 1 337 ? 12.583 31.187 -13.494 1.00 85.06 337 VAL A O 1
ATOM 2678 N N . GLU A 1 338 ? 10.686 32.357 -13.389 1.00 87.38 338 GLU A N 1
ATOM 2679 C CA . GLU A 1 338 ? 10.174 31.909 -14.697 1.00 87.38 338 GLU A CA 1
ATOM 2680 C C . GLU A 1 338 ? 11.035 32.401 -15.872 1.00 87.38 338 GLU A C 1
ATOM 2682 O O . GLU A 1 338 ? 11.273 31.663 -16.837 1.00 87.38 338 GLU A O 1
ATOM 2687 N N . THR A 1 339 ? 11.570 33.620 -15.772 1.00 88.19 339 THR A N 1
ATOM 2688 C CA . THR A 1 339 ? 12.534 34.159 -16.741 1.00 88.19 339 THR A CA 1
ATOM 2689 C C . THR A 1 339 ? 13.827 33.340 -16.736 1.00 88.19 339 THR A C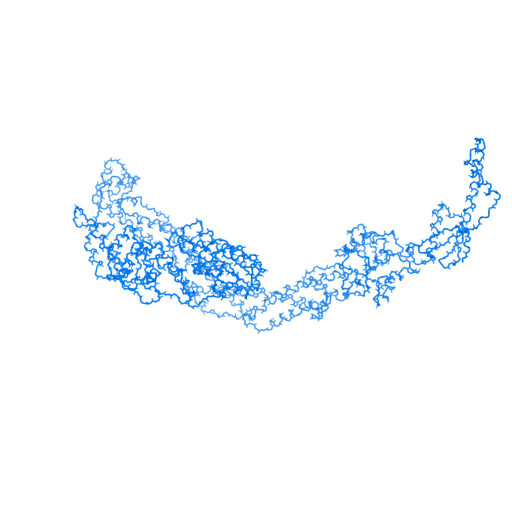 1
ATOM 2691 O O . THR A 1 339 ? 14.343 32.992 -17.802 1.00 88.19 339 THR A O 1
ATOM 2694 N N . LEU A 1 340 ? 14.331 32.966 -15.555 1.00 87.94 340 LEU A N 1
ATOM 2695 C CA . LEU A 1 340 ? 15.510 32.106 -15.424 1.00 87.94 340 LEU A CA 1
ATOM 2696 C C . LEU A 1 340 ? 15.265 30.700 -16.002 1.00 87.94 340 LEU A C 1
ATOM 2698 O O . LEU A 1 340 ? 16.104 30.184 -16.742 1.00 87.94 340 LEU A O 1
ATOM 2702 N N . ILE A 1 341 ? 14.102 30.099 -15.728 1.00 89.25 341 ILE A N 1
ATOM 2703 C CA . ILE A 1 341 ? 13.672 28.815 -16.310 1.00 89.25 341 ILE A CA 1
ATOM 2704 C C . ILE A 1 341 ? 13.656 28.895 -17.842 1.00 89.25 341 ILE A C 1
ATOM 2706 O O . ILE A 1 341 ? 14.180 28.008 -18.518 1.00 89.25 341 ILE A O 1
ATOM 2710 N N . SER A 1 342 ? 13.111 29.980 -18.394 1.00 88.38 342 SER A N 1
ATOM 2711 C CA . SER A 1 342 ? 13.029 30.198 -19.842 1.00 88.38 342 SER A CA 1
ATOM 2712 C C . SER A 1 342 ? 14.408 30.328 -20.496 1.00 88.38 342 SER A C 1
ATOM 2714 O O . SER A 1 342 ? 14.623 29.781 -21.580 1.00 88.38 342 SER A O 1
ATOM 2716 N N . LYS A 1 343 ? 15.364 30.988 -19.826 1.00 90.00 343 LYS A N 1
ATOM 2717 C CA . LYS A 1 343 ? 16.767 31.051 -20.265 1.00 90.00 343 LYS A CA 1
ATOM 2718 C C . LYS A 1 343 ? 17.401 29.657 -20.296 1.00 90.00 343 LYS A C 1
ATOM 2720 O O . LYS A 1 343 ? 18.001 29.300 -21.302 1.00 90.00 343 LYS A O 1
ATOM 2725 N N . TRP A 1 344 ? 17.213 28.835 -19.260 1.00 91.31 344 TRP A N 1
ATOM 2726 C CA . TRP A 1 344 ? 17.707 27.449 -19.246 1.00 91.31 344 TRP A CA 1
ATOM 2727 C C . TRP A 1 344 ? 17.081 26.570 -20.337 1.00 91.31 344 TRP A C 1
ATOM 2729 O O . TRP A 1 344 ? 17.780 25.759 -20.941 1.00 91.31 344 TRP A O 1
ATOM 2739 N N . LEU A 1 345 ? 15.793 26.758 -20.645 1.00 88.56 345 LEU A N 1
ATOM 2740 C CA . LEU A 1 345 ? 15.103 26.026 -21.716 1.00 88.56 345 LEU A CA 1
ATOM 2741 C C . LEU A 1 345 ? 15.676 26.298 -23.113 1.00 88.56 345 LEU A C 1
ATOM 2743 O O . LEU A 1 345 ? 15.505 25.471 -24.006 1.00 88.56 345 LEU A O 1
ATOM 2747 N N . ALA A 1 346 ? 16.366 27.422 -23.328 1.00 87.69 346 ALA A N 1
ATOM 2748 C CA . ALA A 1 346 ? 17.001 27.709 -24.612 1.00 87.69 346 ALA A CA 1
ATOM 2749 C C . ALA A 1 346 ? 18.120 26.708 -24.967 1.00 87.69 346 ALA A C 1
ATOM 2751 O O . ALA A 1 346 ? 18.363 26.483 -26.146 1.00 87.69 346 ALA A O 1
ATOM 2752 N N . LEU A 1 347 ? 18.731 26.050 -23.972 1.00 87.75 347 LEU A N 1
ATOM 2753 C CA . LEU A 1 347 ? 19.788 25.041 -24.154 1.00 87.75 347 LEU A CA 1
ATOM 2754 C C . LEU A 1 347 ? 19.278 23.705 -24.741 1.00 87.75 347 LEU A C 1
ATOM 2756 O O . LEU A 1 347 ? 20.062 22.861 -25.191 1.00 87.75 347 LEU A O 1
ATOM 2760 N N . GLU A 1 348 ? 17.957 23.513 -24.738 1.00 84.06 348 GLU A N 1
ATOM 2761 C CA . GLU A 1 348 ? 17.260 22.349 -25.301 1.00 84.06 348 GLU A CA 1
ATOM 2762 C C . GLU A 1 348 ? 16.736 22.603 -26.726 1.00 84.06 348 GLU A C 1
ATOM 2764 O O . GLU A 1 348 ? 16.214 21.689 -27.356 1.00 84.06 348 GLU A O 1
ATOM 2769 N N . LYS A 1 349 ? 16.836 23.835 -27.243 1.00 79.38 349 LYS A N 1
ATOM 2770 C CA . LYS A 1 349 ? 16.324 24.201 -28.572 1.00 79.38 349 LYS A CA 1
ATOM 2771 C C . LYS A 1 349 ? 17.423 24.055 -29.622 1.00 79.38 349 LYS A C 1
ATOM 2773 O O . LYS A 1 349 ? 18.435 24.724 -29.498 1.00 79.38 349 LYS A O 1
ATOM 2778 N N . GLY A 1 350 ? 17.220 23.250 -30.660 1.00 71.19 350 GLY A N 1
ATOM 2779 C CA . GLY A 1 350 ? 18.157 23.090 -31.783 1.00 71.19 350 GLY A CA 1
ATOM 2780 C C . GLY A 1 350 ? 18.229 21.642 -32.266 1.00 71.19 350 GLY A C 1
ATOM 2781 O O . GLY A 1 350 ? 17.875 20.732 -31.519 1.00 71.19 350 GLY A O 1
ATOM 2782 N N . ASP A 1 351 ? 18.700 21.434 -33.495 1.00 66.75 351 ASP A N 1
ATOM 2783 C CA . ASP A 1 351 ? 18.780 20.110 -34.127 1.00 66.75 351 ASP A CA 1
ATOM 2784 C C . ASP A 1 351 ? 19.956 19.281 -33.576 1.00 66.75 351 ASP A C 1
ATOM 2786 O O . ASP A 1 351 ? 19.933 18.052 -33.614 1.00 66.75 351 ASP A O 1
ATOM 2790 N N . HIS A 1 352 ? 20.980 19.938 -33.012 1.00 72.50 352 HIS A N 1
ATOM 2791 C CA . HIS A 1 352 ? 22.129 19.289 -32.368 1.00 72.50 352 HIS A CA 1
ATOM 2792 C C . HIS A 1 352 ? 22.673 20.078 -31.158 1.00 72.50 352 HIS A C 1
ATOM 2794 O O . HIS A 1 352 ? 22.347 21.249 -30.944 1.00 72.50 352 HIS A O 1
ATOM 2800 N N . GLU A 1 353 ? 23.538 19.461 -30.339 1.00 74.62 353 GLU A N 1
ATOM 2801 C CA . GLU A 1 353 ? 23.888 19.976 -29.001 1.00 74.62 353 GLU A CA 1
ATOM 2802 C C . GLU A 1 353 ? 24.570 21.350 -29.031 1.00 74.62 353 GLU A C 1
ATOM 2804 O O . GLU A 1 353 ? 24.227 22.239 -28.252 1.00 74.62 353 GLU A O 1
ATOM 2809 N N . LEU A 1 354 ? 25.506 21.552 -29.960 1.00 83.81 354 LEU A N 1
ATOM 2810 C CA . LEU A 1 354 ? 26.224 22.824 -30.097 1.00 83.81 354 LEU A CA 1
ATOM 2811 C C . LEU A 1 354 ? 25.329 23.964 -30.603 1.00 83.81 354 LEU A C 1
ATOM 2813 O O . LEU A 1 354 ? 25.527 25.102 -30.189 1.00 83.81 354 LEU A O 1
ATOM 2817 N N . GLN A 1 355 ? 24.312 23.673 -31.418 1.00 82.06 355 GLN A N 1
ATOM 2818 C CA . GLN A 1 355 ? 23.310 24.663 -31.825 1.00 82.06 355 GLN A CA 1
ATOM 2819 C C . GLN A 1 355 ? 22.433 25.067 -30.632 1.00 82.06 355 GLN A C 1
ATOM 2821 O O . GLN A 1 355 ? 22.159 26.250 -30.435 1.00 82.06 355 GLN A O 1
ATOM 2826 N N . GLY A 1 356 ? 22.091 24.107 -29.764 1.00 84.94 356 GLY A N 1
ATOM 2827 C CA . GLY A 1 356 ? 21.445 24.388 -28.479 1.00 84.94 356 GLY A CA 1
ATOM 2828 C C . GLY A 1 356 ? 22.248 25.333 -27.594 1.00 84.94 356 GLY A C 1
ATOM 2829 O O . GLY A 1 356 ? 21.691 26.252 -26.993 1.00 84.94 356 GLY A O 1
ATOM 2830 N N . PHE A 1 357 ? 23.573 25.187 -27.573 1.00 90.12 357 PHE A N 1
ATOM 2831 C CA . PHE A 1 357 ? 24.437 26.135 -26.874 1.00 90.12 357 PHE A CA 1
ATOM 2832 C C . PHE A 1 357 ? 24.424 27.538 -27.504 1.00 90.12 357 PHE A C 1
ATOM 2834 O O . PHE A 1 357 ? 24.395 28.526 -26.775 1.00 90.12 357 PHE A O 1
ATOM 2841 N N . GLN A 1 358 ? 24.384 27.652 -28.832 1.00 87.50 358 GLN A N 1
ATOM 2842 C CA . GLN A 1 358 ? 24.295 28.949 -29.519 1.00 87.50 358 GLN A CA 1
ATOM 2843 C C . GLN A 1 358 ? 22.975 29.672 -29.210 1.00 87.50 358 GLN A C 1
ATOM 2845 O O . GLN A 1 358 ? 22.968 30.868 -28.915 1.00 87.50 358 GLN A O 1
ATOM 2850 N N . HIS A 1 359 ? 21.851 28.949 -29.206 1.00 86.94 359 HIS A N 1
ATOM 2851 C CA . HIS A 1 359 ? 20.558 29.501 -28.795 1.00 86.94 359 HIS A CA 1
ATOM 2852 C C . HIS A 1 359 ? 20.547 29.920 -27.321 1.00 86.94 359 HIS A C 1
ATOM 2854 O O . HIS A 1 359 ? 19.990 30.966 -26.980 1.00 86.94 359 HIS A O 1
ATOM 2860 N N . PHE A 1 360 ? 21.192 29.139 -26.455 1.00 91.50 360 PHE A N 1
ATOM 2861 C CA . PHE A 1 360 ? 21.361 29.477 -25.048 1.00 91.50 360 PHE A CA 1
ATOM 2862 C C . PHE A 1 360 ? 22.202 30.739 -24.844 1.00 91.50 360 PHE A C 1
ATOM 2864 O O . PHE A 1 360 ? 21.786 31.626 -24.104 1.00 91.50 360 PHE A O 1
ATOM 2871 N N . GLU A 1 361 ? 23.336 30.861 -25.536 1.00 89.31 361 GLU A N 1
ATOM 2872 C CA . GLU A 1 361 ? 24.212 32.035 -25.484 1.00 89.31 361 GLU A CA 1
ATOM 2873 C C . GLU A 1 361 ? 23.458 33.321 -25.859 1.00 89.31 361 GLU A C 1
ATOM 2875 O O . GLU A 1 361 ? 23.570 34.335 -25.163 1.00 89.31 361 GLU A O 1
ATOM 2880 N N . LEU A 1 362 ? 22.623 33.258 -26.901 1.00 88.06 362 LEU A N 1
ATOM 2881 C CA . LEU A 1 362 ? 21.755 34.366 -27.304 1.00 88.06 362 LEU A CA 1
ATOM 2882 C C . LEU A 1 362 ? 20.703 34.700 -26.238 1.00 88.06 362 LEU A C 1
ATOM 2884 O O . LEU A 1 362 ? 20.470 35.874 -25.955 1.00 88.06 362 LEU A O 1
ATOM 2888 N N . ALA A 1 363 ? 20.083 33.687 -25.625 1.00 87.00 363 ALA A N 1
ATOM 2889 C CA . ALA A 1 363 ? 19.045 33.878 -24.612 1.00 87.00 363 ALA A CA 1
ATOM 2890 C C . ALA A 1 363 ? 19.583 34.478 -23.301 1.00 87.00 363 ALA A C 1
ATOM 2892 O O . ALA A 1 363 ? 18.896 35.269 -22.653 1.00 87.00 363 ALA A O 1
ATOM 2893 N N . ILE A 1 364 ? 20.805 34.115 -22.898 1.00 89.25 364 ILE A N 1
ATOM 2894 C CA . ILE A 1 364 ? 21.426 34.643 -21.676 1.00 89.25 364 ILE A CA 1
ATOM 2895 C C . ILE A 1 364 ? 22.111 35.995 -21.900 1.00 89.25 364 ILE A C 1
ATOM 2897 O O . ILE A 1 364 ? 22.291 36.750 -20.943 1.00 89.25 364 ILE A O 1
ATOM 2901 N N . GLY A 1 365 ? 22.528 36.296 -23.136 1.00 87.31 365 GLY A N 1
ATOM 2902 C CA . GLY A 1 365 ? 23.221 37.519 -23.556 1.00 87.31 365 GLY A CA 1
ATOM 2903 C C . GLY A 1 365 ? 24.641 37.694 -22.991 1.00 87.31 365 GLY A C 1
ATOM 2904 O O . GLY A 1 365 ? 25.528 38.189 -23.680 1.00 87.31 365 GLY A O 1
ATOM 2905 N N . SER A 1 366 ? 24.892 37.290 -21.741 1.00 91.19 366 SER A N 1
ATOM 2906 C CA . SER A 1 366 ? 26.202 37.332 -21.090 1.00 91.19 366 SER A CA 1
ATOM 2907 C C . SER A 1 366 ? 26.379 36.178 -20.105 1.00 91.19 366 SER A C 1
ATOM 2909 O O . SER A 1 366 ? 25.703 36.115 -19.077 1.00 91.19 366 SER A O 1
ATOM 2911 N N . ALA A 1 367 ? 27.370 35.321 -20.369 1.00 89.19 367 ALA A N 1
ATOM 2912 C CA . ALA A 1 367 ? 27.713 34.179 -19.521 1.00 89.19 367 ALA A CA 1
ATOM 2913 C C . ALA A 1 367 ? 27.995 34.575 -18.058 1.00 89.19 367 ALA A C 1
ATOM 2915 O O . ALA A 1 367 ? 27.463 33.965 -17.137 1.00 89.19 367 ALA A O 1
ATOM 2916 N N . ARG A 1 368 ? 28.780 35.639 -17.822 1.00 89.38 368 ARG A N 1
ATOM 2917 C CA . ARG A 1 368 ? 29.122 36.086 -16.456 1.00 89.38 368 ARG A CA 1
ATOM 2918 C C . ARG A 1 368 ? 27.915 36.608 -15.685 1.00 89.38 368 ARG A C 1
ATOM 2920 O O . ARG A 1 368 ? 27.752 36.271 -14.516 1.00 89.38 368 ARG A O 1
ATOM 2927 N N . ARG A 1 369 ? 27.085 37.437 -16.328 1.00 88.31 369 ARG A N 1
ATOM 2928 C CA . ARG A 1 369 ? 25.892 38.008 -15.687 1.00 88.31 369 ARG A CA 1
ATOM 2929 C C . ARG A 1 369 ? 24.895 36.910 -15.330 1.00 88.31 369 ARG A C 1
ATOM 2931 O O . ARG A 1 369 ? 24.347 36.926 -14.236 1.00 88.31 369 ARG A O 1
ATOM 2938 N N . PHE A 1 370 ? 24.728 35.944 -16.229 1.00 91.88 370 PHE A N 1
ATOM 2939 C CA . PHE A 1 370 ? 23.850 34.804 -16.018 1.00 91.88 370 PHE A CA 1
ATOM 2940 C C . PHE A 1 370 ? 24.300 33.906 -14.861 1.00 91.88 370 PHE A C 1
ATOM 2942 O O . PHE A 1 370 ? 23.467 33.513 -14.054 1.00 91.88 370 PHE A O 1
ATOM 2949 N N . VAL A 1 371 ? 25.603 33.620 -14.732 1.00 90.44 371 VAL A N 1
ATOM 2950 C CA . VAL A 1 371 ? 26.131 32.860 -13.581 1.00 90.44 371 VAL A CA 1
ATOM 2951 C C . VAL A 1 371 ? 25.795 33.556 -12.258 1.00 90.44 371 VAL A C 1
ATOM 2953 O O . VAL A 1 371 ? 25.378 32.886 -11.318 1.00 90.44 371 VAL A O 1
ATOM 2956 N N . GLY A 1 372 ? 25.944 34.885 -12.185 1.00 85.62 372 GLY A N 1
ATOM 2957 C CA . GLY A 1 372 ? 25.558 35.662 -11.001 1.00 85.62 372 GLY A CA 1
ATOM 2958 C C . GLY A 1 372 ? 24.064 35.540 -10.692 1.00 85.62 372 GLY A C 1
ATOM 2959 O O . GLY A 1 372 ? 23.697 35.080 -9.617 1.00 85.62 372 GLY A O 1
ATOM 2960 N N . GLU A 1 373 ? 23.215 35.844 -11.679 1.00 87.62 373 GLU A N 1
ATOM 2961 C CA . GLU A 1 373 ? 21.750 35.767 -11.565 1.00 87.62 373 GLU A CA 1
ATOM 2962 C C . GLU A 1 373 ? 21.266 34.370 -11.129 1.00 87.62 373 GLU A C 1
ATOM 2964 O O . GLU A 1 373 ? 20.429 34.244 -10.237 1.00 87.62 373 GLU A O 1
ATOM 2969 N N . ALA A 1 374 ? 21.816 33.308 -11.723 1.00 86.12 374 ALA A N 1
ATOM 2970 C CA . ALA A 1 374 ? 21.450 31.935 -11.397 1.00 86.12 374 ALA A CA 1
ATOM 2971 C C . ALA A 1 374 ? 21.891 31.532 -9.979 1.00 86.12 374 ALA A C 1
ATOM 2973 O O . ALA A 1 374 ? 21.132 30.871 -9.274 1.00 86.12 374 ALA A O 1
ATOM 2974 N N . ASN A 1 375 ? 23.090 31.933 -9.545 1.00 84.44 375 ASN A N 1
ATOM 2975 C CA . ASN A 1 375 ? 23.600 31.602 -8.212 1.00 84.44 375 ASN A CA 1
ATOM 2976 C C . ASN A 1 375 ? 22.864 32.356 -7.095 1.00 84.44 375 ASN A C 1
ATOM 2978 O O . ASN A 1 375 ? 22.607 31.767 -6.044 1.00 84.44 375 ASN A O 1
ATOM 2982 N N . ASP A 1 376 ? 22.480 33.614 -7.323 1.00 82.25 376 ASP A N 1
ATOM 2983 C CA . ASP A 1 376 ? 21.707 34.401 -6.354 1.00 82.25 376 ASP A CA 1
ATOM 2984 C C . ASP A 1 376 ? 20.335 33.752 -6.094 1.00 82.25 376 ASP A C 1
ATOM 2986 O O . ASP A 1 376 ? 19.915 33.570 -4.945 1.00 82.25 376 ASP A O 1
ATOM 2990 N N . LEU A 1 377 ? 19.667 33.311 -7.165 1.00 79.75 377 LEU A N 1
ATOM 2991 C CA . LEU A 1 377 ? 18.350 32.674 -7.099 1.00 79.75 377 LEU A CA 1
ATOM 2992 C C . LEU A 1 377 ? 18.403 31.206 -6.635 1.00 79.75 377 LEU A C 1
ATOM 2994 O O . LEU A 1 377 ? 17.418 30.705 -6.090 1.00 79.75 377 LEU A O 1
ATOM 2998 N N . ALA A 1 378 ? 19.547 30.522 -6.764 1.00 78.25 378 ALA A N 1
ATOM 2999 C CA . ALA A 1 378 ? 19.706 29.113 -6.382 1.00 78.25 378 ALA A CA 1
ATOM 3000 C C . ALA A 1 378 ? 19.450 28.837 -4.886 1.00 78.25 378 ALA A C 1
ATOM 3002 O O . ALA A 1 378 ? 19.049 27.733 -4.514 1.00 78.25 378 ALA A O 1
ATOM 3003 N N . SER A 1 379 ? 19.660 29.833 -4.019 1.00 78.06 379 SER A N 1
ATOM 3004 C CA . SER A 1 379 ? 19.473 29.704 -2.565 1.00 78.06 379 SER A CA 1
ATOM 3005 C C . SER A 1 379 ? 18.025 29.917 -2.095 1.00 78.06 379 SER A C 1
ATOM 3007 O O . SER A 1 379 ? 17.664 29.511 -0.983 1.00 78.06 379 SER A O 1
ATOM 3009 N N . LEU A 1 380 ? 17.175 30.518 -2.935 1.00 77.19 380 LEU A N 1
ATOM 3010 C CA . LEU A 1 380 ? 15.809 30.896 -2.567 1.00 77.19 380 LEU A CA 1
ATOM 3011 C C . LEU A 1 380 ? 14.907 29.705 -2.212 1.00 77.19 380 LEU A C 1
ATOM 3013 O O . LEU A 1 380 ? 14.241 29.796 -1.176 1.00 77.19 380 LEU A O 1
ATOM 3017 N N . PRO A 1 381 ? 14.905 28.575 -2.954 1.00 79.62 381 PRO A N 1
ATOM 3018 C CA . PRO A 1 381 ? 14.070 27.431 -2.595 1.00 79.62 381 PRO A CA 1
ATOM 3019 C C . PRO A 1 381 ? 14.385 26.890 -1.197 1.00 79.62 381 PRO A C 1
ATOM 3021 O O . PRO A 1 381 ? 13.475 26.625 -0.420 1.00 79.62 381 PRO A O 1
ATOM 3024 N N . GLN A 1 382 ? 15.671 26.790 -0.837 1.00 79.50 382 GLN A N 1
ATOM 3025 C CA . GLN A 1 382 ? 16.091 26.289 0.477 1.00 79.50 382 GLN A CA 1
ATOM 3026 C C . GLN A 1 382 ? 15.703 27.250 1.607 1.00 79.50 382 GLN A C 1
ATOM 3028 O O . GLN A 1 382 ? 15.224 26.816 2.657 1.00 79.50 382 GLN A O 1
ATOM 3033 N N . ARG A 1 383 ? 15.885 28.563 1.399 1.00 77.38 383 ARG A N 1
ATOM 3034 C CA . ARG A 1 383 ? 15.471 29.587 2.369 1.00 77.38 383 ARG A CA 1
ATOM 3035 C C . ARG A 1 383 ? 13.955 29.558 2.581 1.00 77.38 383 ARG A C 1
ATOM 3037 O O . ARG A 1 383 ? 13.512 29.590 3.726 1.00 77.38 383 ARG A O 1
ATOM 3044 N N . PHE A 1 384 ? 13.176 29.437 1.508 1.00 76.94 384 PHE A N 1
ATOM 3045 C CA . PHE A 1 384 ? 11.720 29.335 1.578 1.00 76.94 384 PHE A CA 1
ATOM 3046 C C . PHE A 1 384 ? 11.258 28.053 2.276 1.00 76.94 384 PHE A C 1
ATOM 3048 O O . PHE A 1 384 ? 10.416 28.113 3.166 1.00 76.94 384 PHE A O 1
ATOM 3055 N N . GLU A 1 385 ? 11.839 26.898 1.942 1.00 79.56 385 GLU A N 1
ATOM 3056 C CA . GLU A 1 385 ? 11.504 25.630 2.599 1.00 79.56 385 GLU A CA 1
ATOM 3057 C C . GLU A 1 385 ? 11.803 25.664 4.099 1.00 79.56 385 GLU A C 1
ATOM 3059 O O . GLU A 1 385 ? 11.004 25.164 4.891 1.00 79.56 385 GLU A O 1
ATOM 3064 N N . ARG A 1 386 ? 12.905 26.304 4.510 1.00 83.81 386 ARG A N 1
ATOM 3065 C CA . ARG A 1 386 ? 13.212 26.522 5.928 1.00 83.81 386 ARG A CA 1
ATOM 3066 C C . ARG A 1 386 ? 12.137 27.366 6.614 1.00 83.81 386 ARG A C 1
ATOM 3068 O O . ARG A 1 386 ? 11.642 26.961 7.663 1.00 83.81 386 ARG A O 1
ATOM 3075 N N . LEU A 1 387 ? 11.779 28.514 6.036 1.00 81.19 387 LEU A N 1
ATOM 3076 C CA . LEU A 1 387 ? 10.763 29.411 6.599 1.00 81.19 387 LEU A CA 1
ATOM 3077 C C . LEU A 1 387 ? 9.396 28.723 6.686 1.00 81.19 387 LEU A C 1
ATOM 3079 O O . LEU A 1 387 ? 8.742 28.780 7.726 1.00 81.19 387 LEU A O 1
ATOM 3083 N N . LEU A 1 388 ? 8.993 28.011 5.632 1.00 80.81 388 LEU A N 1
ATOM 3084 C CA . LEU A 1 388 ? 7.740 27.262 5.588 1.00 80.81 388 LEU A CA 1
ATOM 3085 C C . LEU A 1 388 ? 7.714 26.151 6.643 1.00 80.81 388 LEU A C 1
ATOM 3087 O O . LEU A 1 388 ? 6.737 26.031 7.383 1.00 80.81 388 LEU A O 1
ATOM 3091 N N . ARG A 1 389 ? 8.793 25.367 6.747 1.00 84.56 389 ARG A N 1
ATOM 3092 C CA . ARG A 1 389 ? 8.913 24.271 7.714 1.00 84.56 389 ARG A CA 1
ATOM 3093 C C . ARG A 1 389 ? 8.828 24.772 9.151 1.00 84.56 389 ARG A C 1
ATOM 3095 O O . ARG A 1 389 ? 8.073 24.203 9.935 1.00 84.56 389 ARG A O 1
ATOM 3102 N N . GLU A 1 390 ? 9.570 25.821 9.503 1.00 84.12 390 GLU A N 1
ATOM 3103 C CA . GLU A 1 390 ? 9.524 26.382 10.861 1.00 84.12 390 GLU A CA 1
ATOM 3104 C C . GLU A 1 390 ? 8.162 27.020 11.160 1.00 84.12 390 GLU A C 1
ATOM 3106 O O . GLU A 1 390 ? 7.620 26.831 12.247 1.00 84.12 390 GLU A O 1
ATOM 3111 N N . THR A 1 391 ? 7.541 27.675 10.175 1.00 84.75 391 THR A N 1
ATOM 3112 C CA . THR A 1 391 ? 6.185 28.226 10.323 1.00 84.75 391 THR A CA 1
ATOM 3113 C C . THR A 1 391 ? 5.159 27.122 10.585 1.00 84.75 391 THR A C 1
ATOM 3115 O O . THR A 1 391 ? 4.337 27.241 11.493 1.00 84.75 391 THR A O 1
ATOM 3118 N N . GLN A 1 392 ? 5.206 26.022 9.828 1.00 84.44 392 GLN A N 1
ATOM 3119 C CA . GLN A 1 392 ? 4.322 24.868 10.022 1.00 84.44 392 GLN A CA 1
ATOM 3120 C C . GLN A 1 392 ? 4.569 24.175 11.363 1.00 84.44 392 GLN A C 1
ATOM 3122 O O . GLN A 1 392 ? 3.613 23.844 12.061 1.00 84.44 392 GLN A O 1
ATOM 3127 N N . ARG A 1 393 ? 5.838 23.997 11.749 1.00 88.00 393 ARG A N 1
ATOM 3128 C CA . ARG A 1 393 ? 6.225 23.425 13.042 1.00 88.00 393 ARG A CA 1
ATOM 3129 C C . ARG A 1 393 ? 5.661 24.249 14.196 1.00 88.00 393 ARG A C 1
ATOM 3131 O O . ARG A 1 393 ? 5.022 23.685 15.076 1.00 88.00 393 ARG A O 1
ATOM 3138 N N . LEU A 1 394 ? 5.858 25.566 14.189 1.00 86.75 394 LEU A N 1
ATOM 3139 C CA . LEU A 1 394 ? 5.362 26.439 15.254 1.00 86.75 394 LEU A CA 1
ATOM 3140 C C . LEU A 1 394 ? 3.834 26.519 15.255 1.00 86.75 394 LEU A C 1
ATOM 3142 O O . LEU A 1 394 ? 3.238 26.466 16.324 1.00 86.75 394 LEU A O 1
ATOM 3146 N N . ARG A 1 395 ? 3.178 26.540 14.084 1.00 84.31 395 ARG A N 1
ATOM 3147 C CA . ARG A 1 395 ? 1.711 26.408 13.998 1.00 84.31 395 ARG A CA 1
ATOM 3148 C C . ARG A 1 395 ? 1.220 25.110 14.634 1.00 84.31 395 ARG A C 1
ATOM 3150 O O . ARG A 1 395 ? 0.269 25.152 15.403 1.00 84.31 395 ARG A O 1
ATOM 3157 N N . HIS A 1 396 ? 1.871 23.982 14.347 1.00 85.81 396 HIS A N 1
ATOM 3158 C CA . HIS A 1 396 ? 1.530 22.695 14.949 1.00 85.81 396 HIS A CA 1
ATOM 3159 C C . HIS A 1 396 ? 1.691 22.728 16.474 1.00 85.81 396 HIS A C 1
ATOM 3161 O O . HIS A 1 396 ? 0.762 22.375 17.195 1.00 85.81 396 HIS A O 1
ATOM 3167 N N . LEU A 1 397 ? 2.824 23.236 16.965 1.00 86.81 397 LEU A N 1
ATOM 3168 C CA . LEU A 1 397 ? 3.104 23.355 18.397 1.00 86.81 397 LEU A CA 1
ATOM 3169 C C . LEU A 1 397 ? 2.100 24.264 19.121 1.00 86.81 397 LEU A C 1
ATOM 3171 O O . LEU A 1 397 ? 1.620 23.900 20.188 1.00 86.81 397 LEU A O 1
ATOM 3175 N N . PHE A 1 398 ? 1.744 25.414 18.541 1.00 85.75 398 PHE A N 1
ATOM 3176 C CA . PHE A 1 398 ? 0.767 26.336 19.134 1.00 85.75 398 PHE A CA 1
ATOM 3177 C C . PHE A 1 398 ? -0.687 25.881 18.986 1.00 85.75 398 PHE A C 1
ATOM 3179 O O . PHE A 1 398 ? -1.536 26.330 19.751 1.00 85.75 398 PHE A O 1
ATOM 3186 N N . SER A 1 399 ? -0.986 24.995 18.032 1.00 83.62 399 SER A N 1
ATOM 3187 C CA . SER A 1 399 ? -2.317 24.390 17.894 1.00 83.62 399 SER A CA 1
ATOM 3188 C C . SER A 1 399 ? -2.597 23.288 18.917 1.00 83.62 399 SER A C 1
ATOM 3190 O O . SER A 1 399 ? -3.750 22.893 19.088 1.00 83.62 399 SER A O 1
ATOM 3192 N N . ASP A 1 400 ? -1.562 22.785 19.594 1.00 83.62 400 ASP A N 1
ATOM 3193 C CA . ASP A 1 400 ? -1.725 21.755 20.610 1.00 83.62 400 ASP A CA 1
ATOM 3194 C C . ASP A 1 400 ? -2.477 22.310 21.836 1.00 83.62 400 ASP A C 1
ATOM 3196 O O . ASP A 1 400 ? -2.118 23.384 22.342 1.00 83.62 400 ASP A O 1
ATOM 3200 N N . PRO A 1 401 ? -3.499 21.596 22.350 1.00 80.50 401 PRO A N 1
ATOM 3201 C CA . PRO A 1 401 ? -4.276 22.033 23.505 1.00 80.50 401 PRO A CA 1
ATOM 3202 C C . PRO A 1 401 ? -3.436 22.405 24.731 1.00 80.50 401 PRO A C 1
ATOM 3204 O O . PRO A 1 401 ? -3.832 23.313 25.460 1.00 80.50 401 PRO A O 1
ATOM 3207 N N . ALA A 1 402 ? -2.287 21.757 24.949 1.00 79.69 402 ALA A N 1
ATOM 3208 C CA . ALA A 1 402 ? -1.423 22.021 26.099 1.00 79.69 402 ALA A CA 1
ATOM 3209 C C . ALA A 1 402 ? -0.802 23.428 26.072 1.00 79.69 402 ALA A C 1
ATOM 3211 O O . ALA A 1 402 ? -0.558 24.016 27.125 1.00 79.69 402 ALA A O 1
ATOM 3212 N N . ILE A 1 403 ? -0.576 23.993 24.880 1.00 82.62 403 ILE A N 1
ATOM 3213 C CA . ILE A 1 403 ? -0.084 25.370 24.732 1.00 82.62 403 ILE A CA 1
ATOM 3214 C C . ILE A 1 403 ? -1.245 26.342 24.531 1.00 82.62 403 ILE A C 1
ATOM 3216 O O . ILE A 1 403 ? -1.282 27.382 25.187 1.00 82.62 403 ILE A O 1
ATOM 3220 N N . ALA A 1 404 ? -2.224 25.989 23.694 1.00 78.19 404 ALA A N 1
ATOM 3221 C CA . ALA A 1 404 ? -3.391 26.830 23.423 1.00 78.19 404 ALA A CA 1
ATOM 3222 C C . ALA A 1 404 ? -4.238 27.108 24.679 1.00 78.19 404 ALA A C 1
ATOM 3224 O O . ALA A 1 404 ? -4.874 28.153 24.782 1.00 78.19 404 ALA A O 1
ATOM 3225 N N . ARG A 1 405 ? -4.248 26.177 25.641 1.00 77.50 405 ARG A N 1
ATOM 3226 C CA . ARG A 1 405 ? -4.896 26.310 26.955 1.00 77.50 405 ARG A CA 1
ATOM 3227 C C . ARG A 1 405 ? -3.884 26.103 28.080 1.00 77.50 405 ARG A C 1
ATOM 3229 O O . ARG A 1 405 ? -4.172 25.415 29.057 1.00 77.50 405 ARG A O 1
ATOM 3236 N N . SER A 1 406 ? -2.684 26.658 27.910 1.00 79.62 406 SER A N 1
ATOM 3237 C CA . SER A 1 406 ? -1.618 26.533 28.901 1.00 79.62 406 SER A CA 1
ATOM 3238 C C . SER A 1 406 ? -2.090 26.978 30.286 1.00 79.62 406 SER A C 1
ATOM 3240 O O . SER A 1 406 ? -2.752 28.002 30.444 1.00 79.62 406 SER A O 1
ATOM 3242 N N . VAL A 1 407 ? -1.695 26.224 31.313 1.00 80.00 407 VAL A N 1
ATOM 3243 C CA . VAL A 1 407 ? -1.962 26.558 32.722 1.00 80.00 407 VAL A CA 1
ATOM 3244 C C . VAL A 1 407 ? -1.112 27.758 33.179 1.00 80.00 407 VAL A C 1
ATOM 3246 O O . VAL A 1 407 ? -1.329 28.306 34.259 1.00 80.00 407 VAL A O 1
ATOM 3249 N N . ASN A 1 408 ? -0.133 28.190 32.371 1.00 83.62 408 ASN A N 1
ATOM 3250 C CA . ASN A 1 408 ? 0.677 29.371 32.641 1.00 83.62 408 ASN A CA 1
ATOM 3251 C C . ASN A 1 408 ? 0.043 30.641 32.027 1.00 83.62 408 ASN A C 1
ATOM 3253 O O . ASN A 1 408 ? 0.093 30.806 30.804 1.00 83.62 408 ASN A O 1
ATOM 3257 N N . PRO A 1 409 ? -0.478 31.576 32.847 1.00 81.38 409 PRO A N 1
ATOM 3258 C CA . PRO A 1 409 ? -1.140 32.785 32.354 1.00 81.38 409 PRO A CA 1
ATOM 3259 C C . PRO A 1 409 ? -0.213 33.719 31.554 1.00 81.38 409 PRO A C 1
ATOM 3261 O O . PRO A 1 409 ? -0.696 34.438 30.681 1.00 81.38 409 PRO A O 1
ATOM 3264 N N . ASP A 1 410 ? 1.107 33.690 31.783 1.00 85.50 410 ASP A N 1
ATOM 3265 C CA . ASP A 1 410 ? 2.073 34.485 31.004 1.00 85.50 410 ASP A CA 1
ATOM 3266 C C . ASP A 1 410 ? 2.197 33.975 29.558 1.00 85.50 410 ASP A C 1
ATOM 3268 O O . ASP A 1 410 ? 2.194 34.758 28.608 1.00 85.50 410 ASP A O 1
ATOM 3272 N N . ILE A 1 411 ? 2.224 32.649 29.371 1.00 85.44 411 ILE A N 1
ATOM 3273 C CA . ILE A 1 411 ? 2.274 32.031 28.037 1.00 85.44 411 ILE A CA 1
ATOM 3274 C C . ILE A 1 411 ? 0.979 32.302 27.272 1.00 85.44 411 ILE A C 1
ATOM 3276 O O . ILE A 1 411 ? 1.048 32.641 26.093 1.00 85.44 411 ILE A O 1
ATOM 3280 N N . VAL A 1 412 ? -0.177 32.220 27.940 1.00 83.69 412 VAL A N 1
ATOM 3281 C CA . VAL A 1 412 ? -1.483 32.542 27.339 1.00 83.69 412 VAL A CA 1
ATOM 3282 C C . VAL A 1 412 ? -1.526 34.003 26.890 1.00 83.69 412 VAL A C 1
ATOM 3284 O O . VAL A 1 412 ? -1.784 34.270 25.720 1.00 83.69 412 VAL A O 1
ATOM 3287 N N . THR A 1 413 ? -1.165 34.940 27.770 1.00 84.88 413 THR A N 1
ATOM 3288 C CA . THR A 1 413 ? -1.170 36.382 27.457 1.00 84.88 413 THR A CA 1
ATOM 3289 C C . THR A 1 413 ? -0.248 36.712 26.279 1.00 84.88 413 THR A C 1
ATOM 3291 O O . THR A 1 413 ? -0.600 37.485 25.388 1.00 84.88 413 THR A O 1
ATOM 3294 N N . ARG A 1 414 ? 0.949 36.113 26.235 1.00 85.69 414 ARG A N 1
ATOM 3295 C CA . ARG A 1 414 ? 1.913 36.334 25.145 1.00 85.69 414 ARG A CA 1
ATOM 3296 C C . ARG A 1 414 ? 1.506 35.651 23.837 1.00 85.69 414 ARG A C 1
ATOM 3298 O O . ARG A 1 414 ? 1.845 36.166 22.774 1.00 85.69 414 ARG A O 1
ATOM 3305 N N . LEU A 1 415 ? 0.796 34.523 23.901 1.00 85.31 415 LEU A N 1
ATOM 3306 C CA . LEU A 1 415 ? 0.230 33.853 22.729 1.00 85.31 415 LEU A CA 1
ATOM 3307 C C . LEU A 1 415 ? -0.925 34.670 22.132 1.00 85.31 415 LEU A C 1
ATOM 3309 O O . LEU A 1 415 ? -0.979 34.828 20.918 1.00 85.31 415 LEU A O 1
ATOM 3313 N N . GLU A 1 416 ? -1.791 35.246 22.970 1.00 84.31 416 GLU A N 1
ATOM 3314 C CA . GLU A 1 416 ? -2.865 36.160 22.548 1.00 84.31 416 GLU A CA 1
ATOM 3315 C C . GLU A 1 416 ? -2.323 37.467 21.948 1.00 84.31 416 GLU A C 1
ATOM 3317 O O . GLU A 1 416 ? -2.907 38.011 21.012 1.00 84.31 416 GLU A O 1
ATOM 3322 N N . ALA A 1 417 ? -1.183 37.958 22.445 1.00 84.56 417 ALA A N 1
ATOM 3323 C CA . ALA A 1 417 ? -0.512 39.146 21.916 1.00 84.56 417 ALA A CA 1
ATOM 3324 C C . ALA A 1 417 ? 0.239 38.905 20.588 1.00 84.56 417 ALA A C 1
ATOM 3326 O O . ALA A 1 417 ? 0.677 39.870 19.950 1.00 84.56 417 ALA A O 1
ATOM 3327 N N . MET A 1 418 ? 0.419 37.648 20.158 1.00 83.94 418 MET A N 1
ATOM 3328 C CA . MET A 1 418 ? 1.071 37.349 18.884 1.00 83.94 418 MET A CA 1
ATOM 3329 C C . MET A 1 418 ? 0.172 37.734 17.710 1.00 83.94 418 MET A C 1
ATOM 3331 O O . MET A 1 418 ? -0.955 37.265 17.568 1.00 83.94 418 MET A O 1
ATOM 3335 N N . GLN A 1 419 ? 0.718 38.553 16.814 1.00 80.25 419 GLN A N 1
ATOM 3336 C CA . GLN A 1 419 ? 0.072 38.868 15.544 1.00 80.25 419 GLN A CA 1
ATOM 3337 C C . GLN A 1 419 ? -0.100 37.594 14.691 1.00 80.25 419 GLN A C 1
ATOM 3339 O O . GLN A 1 419 ? 0.703 36.657 14.808 1.00 80.25 419 GLN A O 1
ATOM 3344 N N . PRO A 1 420 ? -1.121 37.540 13.814 1.00 80.75 420 PRO A N 1
ATOM 3345 C CA . PRO A 1 420 ? -1.294 36.430 12.885 1.00 80.75 420 PRO A CA 1
ATOM 3346 C C . PRO A 1 420 ? -0.062 36.265 11.989 1.00 80.75 420 PRO A C 1
ATOM 3348 O O . PRO A 1 420 ? 0.640 37.230 11.687 1.00 80.75 420 PRO A O 1
ATOM 3351 N N . VAL A 1 421 ? 0.195 35.025 11.567 1.00 83.00 421 VAL A N 1
ATOM 3352 C CA . VAL A 1 421 ? 1.372 34.678 10.758 1.00 83.00 421 VAL A CA 1
ATOM 3353 C C . VAL A 1 421 ? 1.408 35.528 9.478 1.00 83.00 421 VAL A C 1
ATOM 3355 O O . VAL A 1 421 ? 0.460 35.431 8.691 1.00 83.00 421 VAL A O 1
ATOM 3358 N N . PRO A 1 422 ? 2.475 36.315 9.241 1.00 82.25 422 PRO A N 1
ATOM 3359 C CA . PRO A 1 422 ? 2.639 37.080 8.009 1.00 82.25 422 PRO A CA 1
ATOM 3360 C C . PRO A 1 422 ? 2.639 36.181 6.760 1.00 82.25 422 PRO A C 1
ATOM 3362 O O . PRO A 1 422 ? 3.012 35.006 6.849 1.00 82.25 422 PRO A O 1
ATOM 3365 N N . PRO A 1 423 ? 2.244 36.705 5.587 1.00 71.81 423 PRO A N 1
ATOM 3366 C CA . PRO A 1 423 ? 2.342 35.965 4.333 1.00 71.81 423 PRO A CA 1
ATOM 3367 C C . PRO A 1 423 ? 3.813 35.706 3.957 1.00 71.81 423 PRO A C 1
ATOM 3369 O O . PRO A 1 423 ? 4.713 36.455 4.344 1.00 71.81 423 PRO A O 1
ATOM 3372 N N . LEU A 1 424 ? 4.063 34.642 3.190 1.00 68.69 424 LEU A N 1
ATOM 3373 C CA . LEU A 1 424 ? 5.410 34.188 2.800 1.00 68.69 424 LEU A CA 1
ATOM 3374 C C . LEU A 1 424 ? 6.155 35.191 1.886 1.00 68.69 424 LEU A C 1
ATOM 3376 O O . LEU A 1 424 ? 7.380 35.133 1.772 1.00 68.69 424 LEU A O 1
ATOM 3380 N N . SER A 1 425 ? 5.420 36.150 1.328 1.00 64.00 425 SER A N 1
ATOM 3381 C CA . SER A 1 425 ? 5.827 37.201 0.386 1.00 64.00 425 SER A CA 1
ATOM 3382 C C . SER A 1 425 ? 6.503 38.366 1.087 1.00 64.00 425 SER A C 1
ATOM 3384 O O . SER A 1 425 ? 7.068 39.241 0.434 1.00 64.00 425 SER A O 1
ATOM 3386 N N . GLN A 1 426 ? 6.481 38.361 2.419 1.00 72.88 426 GLN A N 1
ATOM 3387 C CA . GLN A 1 426 ? 7.215 39.280 3.275 1.00 72.88 426 GLN A CA 1
ATOM 3388 C C . GLN A 1 426 ? 8.218 38.480 4.120 1.00 72.88 426 GLN A C 1
ATOM 3390 O O . GLN A 1 426 ? 8.016 38.320 5.328 1.00 72.88 426 GLN A O 1
ATOM 3395 N N . PRO A 1 427 ? 9.293 37.937 3.515 1.00 71.00 427 PRO A N 1
ATOM 3396 C CA . PRO A 1 427 ? 10.211 37.029 4.200 1.00 71.00 427 PRO A CA 1
ATOM 3397 C C . PRO A 1 427 ? 10.886 37.670 5.419 1.00 71.00 427 PRO A C 1
ATOM 3399 O O . PRO A 1 427 ? 11.185 36.970 6.383 1.00 71.00 427 PRO A O 1
ATOM 3402 N N . GLU A 1 428 ? 11.089 38.989 5.424 1.00 78.12 428 GLU A N 1
ATOM 3403 C CA . GLU A 1 428 ? 11.622 39.731 6.571 1.00 78.12 428 GLU A CA 1
ATOM 3404 C C . GLU A 1 428 ? 10.611 39.805 7.726 1.00 78.12 428 GLU A C 1
ATOM 3406 O O . GLU A 1 428 ? 10.972 39.566 8.878 1.00 78.12 428 GLU A O 1
ATOM 3411 N N . ALA A 1 429 ? 9.336 40.079 7.429 1.00 80.69 429 ALA A N 1
ATOM 3412 C CA . ALA A 1 429 ? 8.273 40.114 8.435 1.00 80.69 429 ALA A CA 1
ATOM 3413 C C . ALA A 1 429 ? 7.987 38.713 8.996 1.00 80.69 429 ALA A C 1
ATOM 3415 O O . ALA A 1 429 ? 7.792 38.552 10.201 1.00 80.69 429 ALA A O 1
ATOM 3416 N N . LEU A 1 430 ? 8.021 37.687 8.139 1.00 81.31 430 LEU A N 1
ATOM 3417 C CA . LEU A 1 430 ? 7.881 36.295 8.551 1.00 81.31 430 LEU A CA 1
ATOM 3418 C C . LEU A 1 430 ? 9.059 35.843 9.421 1.00 81.31 430 LEU A C 1
ATOM 3420 O O . LEU A 1 430 ? 8.839 35.164 10.419 1.00 81.31 430 LEU A O 1
ATOM 3424 N N . GLN A 1 431 ? 10.291 36.240 9.093 1.00 83.00 431 GLN A N 1
ATOM 3425 C CA . GLN A 1 431 ? 11.456 35.955 9.933 1.00 83.00 431 GLN A CA 1
ATOM 3426 C C . GLN A 1 431 ? 11.315 36.605 11.318 1.00 83.00 431 GLN A C 1
ATOM 3428 O O . GLN A 1 431 ? 11.510 35.925 12.321 1.00 83.00 431 GLN A O 1
ATOM 3433 N N . ALA A 1 432 ? 10.891 37.871 11.391 1.00 85.62 432 ALA A N 1
ATOM 3434 C CA . ALA A 1 432 ? 10.651 38.549 12.667 1.00 85.62 432 ALA A CA 1
ATOM 3435 C C . ALA A 1 432 ? 9.537 37.876 13.492 1.00 85.62 432 ALA A C 1
ATOM 3437 O O . ALA A 1 432 ? 9.659 37.733 14.710 1.00 85.62 432 AL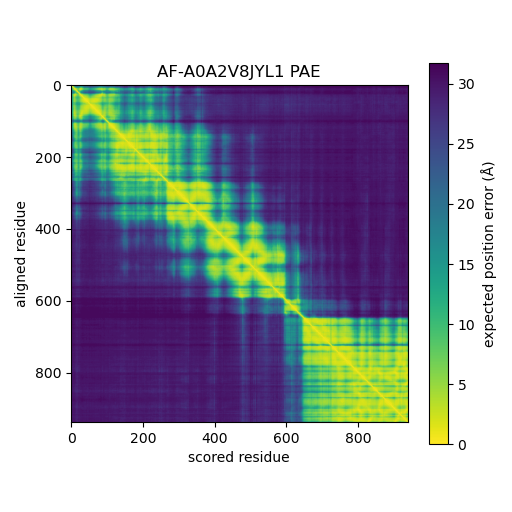A A O 1
ATOM 3438 N N . TRP A 1 433 ? 8.467 37.415 12.832 1.00 88.75 433 TRP A N 1
ATOM 3439 C CA . TRP A 1 433 ? 7.415 36.632 13.481 1.00 88.75 433 TRP A CA 1
ATOM 3440 C C . TRP A 1 433 ? 7.945 35.294 14.008 1.00 88.75 433 TRP A C 1
ATOM 3442 O O . TRP A 1 433 ? 7.675 34.947 15.156 1.00 88.75 433 TRP A O 1
ATOM 3452 N N . LEU A 1 434 ? 8.731 34.564 13.206 1.00 87.75 434 LEU A N 1
ATOM 3453 C CA . LEU A 1 434 ? 9.355 33.299 13.605 1.00 87.75 434 LEU A CA 1
ATOM 3454 C C . LEU A 1 434 ? 10.261 33.477 14.823 1.00 87.75 434 LEU A C 1
ATOM 3456 O O . LEU A 1 434 ? 10.206 32.658 15.737 1.00 87.75 434 LEU A O 1
ATOM 3460 N N . ASP A 1 435 ? 11.051 34.547 14.869 1.00 87.88 435 ASP A N 1
ATOM 3461 C CA . ASP A 1 435 ? 11.937 34.833 15.997 1.00 87.88 435 ASP A CA 1
ATOM 3462 C C . ASP A 1 435 ? 11.129 35.096 17.286 1.00 87.88 435 ASP A C 1
ATOM 3464 O O . ASP A 1 435 ? 11.445 34.546 18.346 1.00 87.88 435 ASP A O 1
ATOM 3468 N N . GLY A 1 436 ? 10.031 35.858 17.196 1.00 88.06 436 GLY A N 1
ATOM 3469 C CA . GLY A 1 436 ? 9.113 36.093 18.318 1.00 88.06 436 GLY A CA 1
ATOM 3470 C C . GLY A 1 436 ? 8.389 34.823 18.787 1.00 88.06 436 GLY A C 1
ATOM 3471 O O . GLY A 1 436 ? 8.321 34.538 19.986 1.00 88.06 436 GLY A O 1
ATOM 3472 N N . ALA A 1 437 ? 7.911 34.019 17.839 1.00 87.56 437 ALA A N 1
ATOM 3473 C CA . ALA A 1 437 ? 7.270 32.732 18.073 1.00 87.56 437 ALA A CA 1
ATOM 3474 C C . ALA A 1 437 ? 8.227 31.716 18.727 1.00 87.56 437 ALA A C 1
ATOM 3476 O O . ALA A 1 437 ? 7.857 31.026 19.679 1.00 87.56 437 ALA A O 1
ATOM 3477 N N . LEU A 1 438 ? 9.481 31.656 18.272 1.00 89.31 438 LEU A N 1
ATOM 3478 C CA . LEU A 1 438 ? 10.524 30.822 18.871 1.00 89.31 438 LEU A CA 1
ATOM 3479 C C . LEU A 1 438 ? 10.831 31.255 20.305 1.00 89.31 438 LEU A C 1
ATOM 3481 O O . LEU A 1 438 ? 10.923 30.398 21.182 1.00 89.31 438 LEU A O 1
ATOM 3485 N N . ALA A 1 439 ? 10.939 32.558 20.570 1.00 88.50 439 ALA A N 1
ATOM 3486 C CA . ALA A 1 439 ? 11.172 33.070 21.920 1.00 88.50 439 ALA A CA 1
ATOM 3487 C C . ALA A 1 439 ? 10.018 32.727 22.883 1.00 88.50 439 ALA A C 1
ATOM 3489 O O . ALA A 1 439 ? 10.248 32.364 24.044 1.00 88.50 439 ALA A O 1
ATOM 3490 N N . LEU A 1 440 ? 8.768 32.799 22.411 1.00 89.50 440 LEU A N 1
ATOM 3491 C CA . LEU A 1 440 ? 7.601 32.351 23.175 1.00 89.50 440 LEU A CA 1
ATOM 3492 C C . LEU A 1 440 ? 7.661 30.843 23.457 1.00 89.50 440 LEU A C 1
ATOM 3494 O O . LEU A 1 440 ? 7.510 30.423 24.605 1.00 89.50 440 LEU A O 1
ATOM 3498 N N . TYR A 1 441 ? 7.942 30.029 22.438 1.00 90.50 441 TYR A N 1
ATOM 3499 C CA . TYR A 1 441 ? 8.026 28.579 22.604 1.00 90.50 441 TYR A CA 1
ATOM 3500 C C . TYR A 1 441 ? 9.168 28.160 23.541 1.00 90.50 441 TYR A C 1
ATOM 3502 O O . TYR A 1 441 ? 8.983 27.294 24.392 1.00 90.50 441 TYR A O 1
ATOM 3510 N N . GLN A 1 442 ? 10.323 28.823 23.473 1.00 89.88 442 GLN A N 1
ATOM 3511 C CA . GLN A 1 442 ? 11.423 28.619 24.421 1.00 89.88 442 GLN A CA 1
ATOM 3512 C C . GLN A 1 442 ? 11.012 28.952 25.861 1.00 89.88 442 GLN A C 1
ATOM 3514 O O . GLN A 1 442 ? 11.368 28.219 26.785 1.00 89.88 442 GLN A O 1
ATOM 3519 N N . SER A 1 443 ? 10.221 30.013 26.056 1.00 89.06 443 SER A N 1
ATOM 3520 C CA . SER A 1 443 ? 9.671 30.362 27.375 1.00 89.06 443 SER A CA 1
ATOM 3521 C C . SER A 1 443 ? 8.764 29.241 27.905 1.00 89.06 443 SER A C 1
ATOM 3523 O O . SER A 1 443 ? 8.889 28.832 29.060 1.00 89.06 443 SER A O 1
ATOM 3525 N N . HIS A 1 444 ? 7.912 28.675 27.042 1.00 89.62 444 HIS A N 1
ATOM 3526 C CA . HIS A 1 444 ? 7.091 27.511 27.377 1.00 89.62 444 HIS A CA 1
ATOM 3527 C C . HIS A 1 444 ? 7.947 26.282 27.729 1.00 89.62 444 HIS A C 1
ATOM 3529 O O . HIS A 1 444 ? 7.708 25.644 28.751 1.00 89.62 444 HIS A O 1
ATOM 3535 N N . GLN A 1 445 ? 8.976 25.967 26.934 1.00 90.44 445 GLN A N 1
ATOM 3536 C CA . GLN A 1 445 ? 9.874 24.832 27.187 1.00 90.44 445 GLN A CA 1
ATOM 3537 C C . GLN A 1 445 ? 10.573 24.933 28.549 1.00 90.44 445 GLN A C 1
ATOM 3539 O O . GLN A 1 445 ? 10.696 23.930 29.252 1.00 90.44 445 GLN A O 1
ATOM 3544 N N . GLN A 1 446 ? 11.034 26.130 28.923 1.00 90.56 446 GLN A N 1
ATOM 3545 C CA . GLN A 1 446 ? 11.677 26.366 30.217 1.00 90.56 446 GLN A CA 1
ATOM 3546 C C . GLN A 1 446 ? 10.699 26.168 31.376 1.00 90.56 446 GLN A C 1
ATOM 3548 O O . GLN A 1 446 ? 11.005 25.430 32.313 1.00 90.56 446 GLN A O 1
ATOM 3553 N N . TRP A 1 447 ? 9.513 26.773 31.292 1.00 91.44 447 TRP A N 1
ATOM 3554 C CA . TRP A 1 447 ? 8.466 26.607 32.299 1.00 91.44 447 TRP A CA 1
ATOM 3555 C C . TRP A 1 447 ? 8.036 25.139 32.448 1.00 91.44 447 TRP A C 1
ATOM 3557 O O . TRP A 1 447 ? 8.004 24.606 33.559 1.00 91.44 447 TRP A O 1
ATOM 3567 N N . TYR A 1 448 ? 7.754 24.465 31.330 1.00 92.00 448 TYR A N 1
ATOM 3568 C CA . TYR A 1 448 ? 7.307 23.075 31.327 1.00 92.00 448 TYR A CA 1
ATOM 3569 C C . TYR A 1 448 ? 8.374 22.148 31.920 1.00 92.00 448 TYR A C 1
ATOM 3571 O O . TYR A 1 448 ? 8.051 21.270 32.718 1.00 92.00 448 TYR A O 1
ATOM 3579 N N . ARG A 1 449 ? 9.657 22.373 31.597 1.00 91.25 449 ARG A N 1
ATOM 3580 C CA . ARG A 1 449 ? 10.780 21.625 32.183 1.00 91.25 449 ARG A CA 1
ATOM 3581 C C . ARG A 1 449 ? 10.797 21.732 33.706 1.00 91.25 449 ARG A C 1
ATOM 3583 O O . ARG A 1 449 ? 10.854 20.700 34.366 1.00 91.25 449 ARG A O 1
ATOM 3590 N N . GLN A 1 450 ? 10.679 22.943 34.252 1.00 90.88 450 GLN A N 1
ATOM 3591 C CA . GLN A 1 450 ? 10.658 23.159 35.704 1.00 90.88 450 GLN A CA 1
ATOM 3592 C C . GLN A 1 450 ? 9.483 22.431 36.372 1.00 90.88 450 GLN A C 1
ATOM 3594 O O . GLN A 1 450 ? 9.662 21.755 37.384 1.00 90.88 450 GLN A O 1
ATOM 3599 N N . ARG A 1 451 ? 8.279 22.518 35.788 1.00 90.62 451 ARG A N 1
ATOM 3600 C CA . ARG A 1 451 ? 7.090 21.825 36.312 1.00 90.62 451 ARG A CA 1
ATOM 3601 C C . ARG A 1 451 ? 7.209 20.309 36.231 1.00 90.62 451 ARG A C 1
ATOM 3603 O O . ARG A 1 451 ? 6.848 19.624 37.183 1.00 90.62 451 ARG A O 1
ATOM 3610 N N . HIS A 1 452 ? 7.742 19.792 35.130 1.00 92.38 452 HIS A N 1
ATOM 3611 C CA . HIS A 1 452 ? 7.965 18.364 34.953 1.00 92.38 452 HIS A CA 1
ATOM 3612 C C . HIS A 1 452 ? 8.991 17.828 35.959 1.00 92.38 452 HIS A C 1
ATOM 3614 O O . HIS A 1 452 ? 8.773 16.771 36.543 1.00 92.38 452 HIS A O 1
ATOM 3620 N N . GLU A 1 453 ? 10.100 18.536 36.186 1.00 90.31 453 GLU A N 1
ATOM 3621 C CA . GLU A 1 453 ? 11.108 18.154 37.186 1.00 90.31 453 GLU A CA 1
ATOM 3622 C C . GLU A 1 453 ? 10.523 18.131 38.604 1.00 90.31 453 GLU A C 1
ATOM 3624 O O . GLU A 1 453 ? 10.751 17.174 39.348 1.00 90.31 453 GLU A O 1
ATOM 3629 N N . GLN A 1 454 ? 9.712 19.135 38.957 1.00 89.69 454 GLN A N 1
ATOM 3630 C CA . GLN A 1 454 ? 9.014 19.184 40.242 1.00 89.69 454 GLN A CA 1
ATOM 3631 C C . GLN A 1 454 ? 8.053 17.997 40.410 1.00 89.69 454 GLN A C 1
ATOM 3633 O O . GLN A 1 454 ? 8.174 17.239 41.371 1.00 89.69 454 GLN A O 1
ATOM 3638 N N . TRP A 1 455 ? 7.163 17.778 39.439 1.00 91.31 455 TRP A N 1
ATOM 3639 C CA . TRP A 1 455 ? 6.238 16.642 39.439 1.00 91.31 455 TRP A CA 1
ATOM 3640 C C . TRP A 1 455 ? 6.972 15.295 39.513 1.00 91.31 455 TRP A C 1
ATOM 3642 O O . TRP A 1 455 ? 6.594 14.421 40.291 1.00 91.31 455 TRP A O 1
ATOM 3652 N N . GLN A 1 456 ? 8.053 15.119 38.748 1.00 89.06 456 GLN A N 1
ATOM 3653 C CA . GLN A 1 456 ? 8.829 13.879 38.738 1.00 89.06 456 GLN A CA 1
ATOM 3654 C C . GLN A 1 456 ? 9.496 13.618 40.095 1.00 89.06 456 GLN A C 1
ATOM 3656 O O . GLN A 1 456 ? 9.561 12.465 40.534 1.00 89.06 456 GLN A O 1
ATOM 3661 N N . SER A 1 457 ? 9.978 14.670 40.765 1.00 88.62 457 SER A N 1
ATOM 3662 C CA . SER A 1 457 ? 10.511 14.588 42.128 1.00 88.62 457 SER A CA 1
ATOM 3663 C C . SER A 1 457 ? 9.438 14.126 43.117 1.00 88.62 457 SER A C 1
ATOM 3665 O O . SER A 1 457 ? 9.679 13.190 43.882 1.00 88.62 457 SER A O 1
ATOM 3667 N N . ASP A 1 458 ? 8.250 14.730 43.075 1.00 86.81 458 ASP A N 1
ATOM 3668 C CA . ASP A 1 458 ? 7.142 14.394 43.976 1.00 86.81 458 ASP A CA 1
ATOM 3669 C C . ASP A 1 458 ? 6.632 12.968 43.731 1.00 86.81 458 ASP A C 1
ATOM 3671 O O . ASP A 1 458 ? 6.552 12.160 44.660 1.00 86.81 458 ASP A O 1
ATOM 3675 N N . ALA A 1 459 ? 6.414 12.598 42.466 1.00 87.06 459 ALA A N 1
ATOM 3676 C CA . ALA A 1 459 ? 6.014 11.250 42.079 1.00 87.06 459 ALA A CA 1
ATOM 3677 C C . ALA A 1 459 ? 7.048 10.199 42.509 1.00 87.06 459 ALA A C 1
ATOM 3679 O O . ALA A 1 459 ? 6.672 9.106 42.924 1.00 87.06 459 ALA A O 1
ATOM 3680 N N . SER A 1 460 ? 8.348 10.513 42.466 1.00 86.62 460 SER A N 1
ATOM 3681 C CA . SER A 1 460 ? 9.418 9.584 42.868 1.00 86.62 460 SER A CA 1
ATOM 3682 C C . SER A 1 460 ? 9.482 9.329 44.379 1.00 86.62 460 SER A C 1
ATOM 3684 O O . SER A 1 460 ? 10.054 8.322 44.790 1.00 86.62 460 SER A O 1
ATOM 3686 N N . ARG A 1 461 ? 8.895 10.204 45.208 1.00 89.44 461 ARG A N 1
ATOM 3687 C CA . ARG A 1 461 ? 8.814 10.041 46.673 1.00 89.44 461 ARG A CA 1
ATOM 3688 C C . ARG A 1 461 ? 7.600 9.228 47.127 1.00 89.44 461 ARG A C 1
ATOM 3690 O O . ARG A 1 461 ? 7.479 8.936 48.313 1.00 89.44 461 ARG A O 1
ATOM 3697 N N . HIS A 1 462 ? 6.709 8.868 46.207 1.00 92.50 462 HIS A N 1
ATOM 3698 C CA . HIS A 1 462 ? 5.466 8.184 46.534 1.00 92.50 462 HIS A CA 1
ATOM 3699 C C . HIS A 1 462 ? 5.705 6.773 47.130 1.00 92.50 462 HIS A C 1
ATOM 3701 O O . HIS A 1 462 ? 6.551 6.034 46.615 1.00 92.50 462 HIS A O 1
ATOM 3707 N N . PRO A 1 463 ? 4.943 6.335 48.156 1.00 88.94 463 PRO A N 1
ATOM 3708 C CA . PRO A 1 463 ? 5.148 5.040 48.827 1.00 88.94 463 PRO A CA 1
ATOM 3709 C C . PRO A 1 463 ? 5.038 3.802 47.923 1.00 88.94 463 PRO A C 1
ATOM 3711 O O . PRO A 1 463 ? 5.593 2.752 48.235 1.00 88.94 463 PRO A O 1
ATOM 3714 N N . ILE A 1 464 ? 4.359 3.916 46.777 1.00 91.81 464 ILE A N 1
ATOM 3715 C CA . ILE A 1 464 ? 4.174 2.824 45.800 1.00 91.81 464 ILE A CA 1
ATOM 3716 C C . ILE A 1 464 ? 5.487 2.150 45.365 1.00 91.81 464 ILE A C 1
ATOM 3718 O O . ILE A 1 464 ? 5.490 0.974 45.008 1.00 91.81 464 ILE A O 1
ATOM 3722 N N . TRP A 1 465 ? 6.612 2.877 45.386 1.00 91.38 465 TRP A N 1
ATOM 3723 C CA . TRP A 1 465 ? 7.906 2.357 44.932 1.00 91.38 465 TRP A CA 1
ATOM 3724 C C . TRP A 1 465 ? 8.577 1.431 45.946 1.00 91.38 465 TRP A C 1
ATOM 3726 O O . TRP A 1 465 ? 9.417 0.618 45.557 1.00 91.38 465 TRP A O 1
ATOM 3736 N N . SER A 1 466 ? 8.220 1.554 47.225 1.00 89.62 466 SER A N 1
ATOM 3737 C CA . SER A 1 466 ? 8.740 0.738 48.325 1.00 89.62 466 SER A CA 1
ATOM 3738 C C . SER A 1 466 ? 7.695 -0.205 48.926 1.00 89.62 466 SER A C 1
ATOM 3740 O O . SER A 1 466 ? 8.073 -1.104 49.679 1.00 89.62 466 SER A O 1
ATOM 3742 N N . TYR A 1 467 ? 6.412 -0.039 48.589 1.00 88.69 467 TYR A N 1
ATOM 3743 C CA . TYR A 1 467 ? 5.329 -0.870 49.106 1.00 88.69 467 TYR A CA 1
ATOM 3744 C C . TYR A 1 467 ? 5.484 -2.337 48.692 1.00 88.69 467 TYR A C 1
ATOM 3746 O O . TYR A 1 467 ? 5.737 -2.664 47.528 1.00 88.69 467 TYR A O 1
ATOM 3754 N N . ARG A 1 468 ? 5.300 -3.229 49.665 1.00 86.12 468 ARG A N 1
ATOM 3755 C CA . ARG A 1 468 ? 5.227 -4.673 49.456 1.00 86.12 468 ARG A CA 1
ATOM 3756 C C . ARG A 1 468 ? 3.878 -5.157 49.952 1.00 86.12 468 ARG A C 1
ATOM 3758 O O . ARG A 1 468 ? 3.554 -4.946 51.113 1.00 86.12 468 ARG A O 1
ATOM 3765 N N . THR A 1 469 ? 3.134 -5.829 49.080 1.00 86.75 469 THR A N 1
ATOM 3766 C CA . THR A 1 469 ? 1.863 -6.457 49.440 1.00 86.75 469 THR A CA 1
ATOM 3767 C C . THR A 1 469 ? 2.089 -7.439 50.599 1.00 86.75 469 THR A C 1
ATOM 3769 O O . THR A 1 469 ? 2.931 -8.335 50.449 1.00 86.75 469 THR A O 1
ATOM 3772 N N . PRO A 1 470 ? 1.376 -7.300 51.734 1.00 86.06 470 PRO A N 1
ATOM 3773 C CA . PRO A 1 470 ? 1.524 -8.192 52.880 1.00 86.06 470 PRO A CA 1
ATOM 3774 C C . PRO A 1 470 ? 1.340 -9.657 52.475 1.00 86.06 470 PRO A C 1
ATOM 3776 O O . PRO A 1 470 ? 0.384 -9.998 51.776 1.00 86.06 470 PRO A O 1
ATOM 3779 N N . GLY A 1 471 ? 2.229 -10.550 52.925 1.00 82.12 471 GLY A N 1
ATOM 3780 C CA . GLY A 1 471 ? 2.180 -11.970 52.543 1.00 82.12 471 GLY A CA 1
ATOM 3781 C C . GLY A 1 471 ? 0.853 -12.644 52.909 1.00 82.12 471 GLY A C 1
ATOM 3782 O O . GLY A 1 471 ? 0.349 -13.480 52.162 1.00 82.12 471 GLY A O 1
ATOM 3783 N N . ILE A 1 472 ? 0.236 -12.197 54.006 1.00 83.69 472 ILE A N 1
ATOM 3784 C CA . ILE A 1 472 ? -1.044 -12.699 54.507 1.00 83.69 472 ILE A CA 1
ATOM 3785 C C . ILE A 1 472 ? -2.227 -12.410 53.571 1.00 83.69 472 ILE A C 1
ATOM 3787 O O . ILE A 1 472 ? -3.197 -13.163 53.567 1.00 83.69 472 ILE A O 1
ATOM 3791 N N . ALA A 1 473 ? -2.131 -11.386 52.714 1.00 83.06 473 ALA A N 1
ATOM 3792 C CA . ALA A 1 473 ? -3.142 -11.078 51.700 1.00 83.06 473 ALA A CA 1
ATOM 3793 C C . ALA A 1 473 ? -3.337 -12.227 50.693 1.00 83.06 473 ALA A C 1
ATOM 3795 O O . ALA A 1 473 ? -4.396 -12.347 50.080 1.00 83.06 473 ALA A O 1
ATOM 3796 N N . ARG A 1 474 ? -2.317 -13.086 50.539 1.00 82.19 474 ARG A N 1
ATOM 3797 C CA . ARG A 1 474 ? -2.336 -14.266 49.662 1.00 82.19 474 ARG A CA 1
ATOM 3798 C C . ARG A 1 474 ? -2.972 -15.491 50.319 1.00 82.19 474 ARG A C 1
ATOM 3800 O O . ARG A 1 474 ? -3.126 -16.514 49.657 1.00 82.19 474 ARG A O 1
ATOM 3807 N N . SER A 1 475 ? -3.325 -15.412 51.605 1.00 82.12 475 SER A N 1
ATOM 3808 C CA . SER A 1 475 ? -4.052 -16.481 52.286 1.00 82.12 475 SER A CA 1
ATOM 3809 C C . SER A 1 475 ? -5.411 -16.676 51.624 1.00 82.12 475 SER A C 1
ATOM 3811 O O . SER A 1 475 ? -6.208 -15.736 51.496 1.00 82.12 475 SER A O 1
ATOM 3813 N N . ARG A 1 476 ? -5.732 -17.929 51.285 1.00 73.69 476 ARG A N 1
ATOM 3814 C CA . ARG A 1 476 ? -7.055 -18.284 50.739 1.00 73.69 476 ARG A CA 1
ATOM 3815 C C . ARG A 1 476 ? -8.202 -17.938 51.695 1.00 73.69 476 ARG A C 1
ATOM 3817 O O . ARG A 1 476 ? -9.340 -17.780 51.263 1.00 73.69 476 ARG A O 1
ATOM 3824 N N . HIS A 1 477 ? -7.898 -17.793 52.986 1.00 75.75 477 HIS A N 1
ATOM 3825 C CA . HIS A 1 477 ? -8.868 -17.536 54.045 1.00 75.75 477 HIS A CA 1
ATOM 3826 C C . HIS A 1 477 ? -9.123 -16.062 54.317 1.00 75.75 477 HIS A C 1
ATOM 3828 O O . HIS A 1 477 ? -10.058 -15.780 55.053 1.00 75.75 477 HIS A O 1
ATOM 3834 N N . VAL A 1 478 ? -8.372 -15.127 53.731 1.00 75.56 478 VAL A N 1
ATOM 3835 C CA . VAL A 1 478 ? -8.676 -13.685 53.831 1.00 75.56 478 VAL A CA 1
ATOM 3836 C C . VAL A 1 478 ? -9.556 -13.239 52.653 1.00 75.56 478 VAL A C 1
ATOM 3838 O O . VAL A 1 478 ? -10.408 -12.375 52.810 1.00 75.56 478 VAL A O 1
ATOM 3841 N N . MET A 1 479 ? -9.452 -13.914 51.496 1.00 71.94 479 MET A N 1
ATOM 3842 C CA . MET A 1 479 ? -10.232 -13.646 50.268 1.00 71.94 479 MET A CA 1
ATOM 3843 C C . MET A 1 479 ? -10.076 -12.226 49.697 1.00 71.94 479 MET A C 1
ATOM 3845 O O . MET A 1 479 ? -10.964 -11.716 49.019 1.00 71.94 479 MET A O 1
ATOM 3849 N N . VAL A 1 480 ? -8.908 -11.618 49.903 1.00 79.81 480 VAL A N 1
ATOM 3850 C CA . VAL A 1 480 ? -8.530 -10.321 49.318 1.00 79.81 480 VAL A CA 1
ATOM 3851 C C . VAL A 1 480 ? -7.604 -10.463 48.103 1.00 79.81 480 VAL A C 1
ATOM 3853 O O . VAL A 1 480 ? -7.013 -9.479 47.677 1.00 79.81 480 VAL A O 1
ATOM 3856 N N . ASP A 1 481 ? -7.497 -11.658 47.501 1.00 75.81 481 ASP A N 1
ATOM 3857 C CA . ASP A 1 481 ? -6.623 -11.931 46.339 1.00 75.81 481 ASP A CA 1
ATOM 3858 C C . ASP A 1 481 ? -6.885 -10.966 45.170 1.00 75.81 481 ASP A C 1
ATOM 3860 O O . ASP A 1 481 ? -5.948 -10.483 44.540 1.00 75.81 481 ASP A O 1
ATOM 3864 N N . GLY A 1 482 ? -8.154 -10.610 44.933 1.00 78.50 482 GLY A N 1
ATOM 3865 C CA . GLY A 1 482 ? -8.528 -9.617 43.924 1.00 78.50 482 GLY A CA 1
ATOM 3866 C C . GLY A 1 482 ? -7.984 -8.216 44.223 1.00 78.50 482 GLY A C 1
ATOM 3867 O O . GLY A 1 482 ? -7.425 -7.584 43.332 1.00 78.50 482 GLY A O 1
ATOM 3868 N N . LEU A 1 483 ? -8.080 -7.757 45.477 1.00 81.94 483 LEU A N 1
ATOM 3869 C CA . LEU A 1 483 ? -7.538 -6.461 45.910 1.00 81.94 483 LEU A CA 1
ATOM 3870 C C . LEU A 1 483 ? -6.003 -6.469 45.924 1.00 81.94 483 LEU A C 1
ATOM 3872 O O . LEU A 1 483 ? -5.376 -5.508 45.491 1.00 81.94 483 LEU A O 1
ATOM 3876 N N . ALA A 1 484 ? -5.386 -7.570 46.358 1.00 85.25 484 ALA A N 1
ATOM 3877 C CA . ALA A 1 484 ? -3.938 -7.753 46.318 1.00 85.25 484 ALA A CA 1
ATOM 3878 C C . ALA A 1 484 ? -3.410 -7.710 44.873 1.00 85.25 484 ALA A C 1
ATOM 3880 O O . ALA A 1 484 ? -2.435 -7.014 44.591 1.00 85.25 484 ALA A O 1
ATOM 3881 N N . ARG A 1 485 ? -4.096 -8.383 43.939 1.00 86.69 485 ARG A N 1
ATOM 3882 C CA . ARG A 1 485 ? -3.804 -8.318 42.501 1.00 86.69 485 ARG A CA 1
ATOM 3883 C C . ARG A 1 485 ? -4.041 -6.933 41.919 1.00 86.69 485 ARG A C 1
ATOM 3885 O O . ARG A 1 485 ? -3.256 -6.510 41.074 1.00 86.69 485 ARG A O 1
ATOM 3892 N N . GLU A 1 486 ? -5.084 -6.223 42.345 1.00 89.12 486 GLU A N 1
ATOM 3893 C CA . GLU A 1 486 ? -5.327 -4.837 41.931 1.00 89.12 486 GLU A CA 1
ATOM 3894 C C . GLU A 1 486 ? -4.158 -3.936 42.352 1.00 89.12 486 GLU A C 1
ATOM 3896 O O . GLU A 1 486 ? -3.601 -3.233 41.511 1.00 89.12 486 GLU A O 1
ATOM 3901 N N . VAL A 1 487 ? -3.714 -4.023 43.610 1.00 91.50 487 VAL A N 1
ATOM 3902 C CA . VAL A 1 487 ? -2.549 -3.282 44.120 1.00 91.50 487 VAL A CA 1
ATOM 3903 C C . VAL A 1 487 ? -1.271 -3.644 43.351 1.00 91.50 487 VAL A C 1
ATOM 3905 O O . VAL A 1 487 ? -0.560 -2.750 42.891 1.00 91.50 487 VAL A O 1
ATOM 3908 N N . GLU A 1 488 ? -0.990 -4.933 43.130 1.00 91.12 488 GLU A N 1
ATOM 3909 C CA . GLU A 1 488 ? 0.170 -5.384 42.341 1.00 91.12 488 GLU A CA 1
ATOM 3910 C C . GLU A 1 488 ? 0.106 -4.891 40.880 1.00 91.12 488 GLU A C 1
ATOM 3912 O O . GLU A 1 488 ? 1.123 -4.476 40.312 1.00 91.12 488 GLU A O 1
ATOM 3917 N N . THR A 1 489 ? -1.091 -4.863 40.287 1.00 92.00 489 THR A N 1
ATOM 3918 C CA . THR A 1 489 ? -1.329 -4.344 38.932 1.00 92.00 489 THR A CA 1
ATOM 3919 C C . THR A 1 489 ? -1.097 -2.839 38.870 1.00 92.00 489 THR A C 1
ATOM 3921 O O . THR A 1 489 ? -0.428 -2.370 37.951 1.00 92.00 489 THR A O 1
ATOM 3924 N N . LEU A 1 490 ? -1.575 -2.077 39.857 1.00 92.69 490 LEU A N 1
ATOM 3925 C CA . LEU A 1 490 ? -1.351 -0.633 39.949 1.00 92.69 490 LEU A CA 1
ATOM 3926 C C . LEU A 1 490 ? 0.137 -0.303 40.137 1.00 92.69 490 LEU A C 1
ATOM 3928 O O . LEU A 1 490 ? 0.636 0.622 39.499 1.00 92.69 490 LEU A O 1
ATOM 3932 N N . ILE A 1 491 ? 0.882 -1.095 40.918 1.00 92.56 491 ILE A N 1
ATOM 3933 C CA . ILE A 1 491 ? 2.347 -0.971 41.033 1.00 92.56 491 ILE A CA 1
ATOM 3934 C C . ILE A 1 491 ? 3.023 -1.225 39.678 1.00 92.56 491 ILE A C 1
ATOM 3936 O O . ILE A 1 491 ? 3.920 -0.477 39.277 1.00 92.56 491 ILE A O 1
ATOM 3940 N N . ALA A 1 492 ? 2.620 -2.273 38.954 1.00 91.44 492 ALA A N 1
ATOM 3941 C CA . ALA A 1 492 ? 3.162 -2.572 37.629 1.00 91.44 492 ALA A CA 1
ATOM 3942 C C . ALA A 1 492 ? 2.831 -1.459 36.618 1.00 91.44 492 ALA A C 1
ATOM 3944 O O . ALA A 1 492 ? 3.715 -0.993 35.897 1.00 91.44 492 ALA A O 1
ATOM 3945 N N . GLN A 1 493 ? 1.591 -0.972 36.622 1.00 91.44 493 GLN A N 1
ATOM 3946 C CA . GLN A 1 493 ? 1.136 0.126 35.777 1.00 91.44 493 GLN A CA 1
ATOM 3947 C C . GLN A 1 493 ? 1.906 1.417 36.078 1.00 91.44 493 GLN A C 1
ATOM 3949 O O . GLN A 1 493 ? 2.426 2.044 35.153 1.00 91.44 493 GLN A O 1
ATOM 3954 N N . ALA A 1 494 ? 2.090 1.768 37.351 1.00 90.69 494 ALA A N 1
ATOM 3955 C CA . ALA A 1 494 ? 2.885 2.921 37.757 1.00 90.69 494 ALA A CA 1
ATOM 3956 C C . ALA A 1 494 ? 4.338 2.818 37.266 1.00 90.69 494 ALA A C 1
ATOM 3958 O O . ALA A 1 494 ? 4.894 3.805 36.789 1.00 90.69 494 ALA A O 1
ATOM 3959 N N . LYS A 1 495 ? 4.949 1.623 37.289 1.00 89.88 495 LYS A N 1
ATOM 3960 C CA . LYS A 1 495 ? 6.293 1.402 36.721 1.00 89.88 495 LYS A CA 1
ATOM 3961 C C . LYS A 1 495 ? 6.344 1.655 35.213 1.00 89.88 495 LYS A C 1
ATOM 3963 O O . LYS A 1 495 ? 7.335 2.209 34.749 1.00 89.88 495 LYS A O 1
ATOM 3968 N N . THR A 1 496 ? 5.300 1.291 34.463 1.00 88.56 496 THR A N 1
ATOM 3969 C CA . THR A 1 496 ? 5.230 1.566 33.012 1.00 88.56 496 THR A CA 1
ATOM 3970 C C . THR A 1 496 ? 4.982 3.039 32.691 1.00 88.56 496 THR A C 1
ATOM 3972 O O . THR A 1 496 ? 5.522 3.554 31.718 1.00 88.56 496 THR A O 1
ATOM 3975 N N . GLN A 1 497 ? 4.196 3.724 33.522 1.00 88.31 497 GLN A N 1
ATOM 3976 C CA . GLN A 1 497 ? 3.872 5.145 33.372 1.00 88.31 497 GLN A CA 1
ATOM 3977 C C . GLN A 1 497 ? 4.963 6.065 33.936 1.00 88.31 497 GLN A C 1
ATOM 3979 O O . GLN A 1 497 ? 4.935 7.278 33.717 1.00 88.31 497 GLN A O 1
ATOM 3984 N N . ARG A 1 498 ? 5.934 5.507 34.667 1.00 88.62 498 ARG A N 1
ATOM 3985 C CA . ARG A 1 498 ? 7.053 6.253 35.232 1.00 88.62 498 ARG A CA 1
ATOM 3986 C C . ARG A 1 498 ? 7.847 6.917 34.115 1.00 88.62 498 ARG A C 1
ATOM 3988 O O . ARG A 1 498 ? 8.379 6.253 33.229 1.00 88.62 498 ARG A O 1
ATOM 3995 N N . CYS A 1 499 ? 7.979 8.237 34.200 1.00 88.12 499 CYS A N 1
ATOM 3996 C CA . CYS A 1 499 ? 8.776 8.985 33.243 1.00 88.12 499 CYS A CA 1
ATOM 3997 C C . CYS A 1 499 ? 10.274 8.654 33.418 1.00 88.12 499 CYS A C 1
ATOM 3999 O O . CYS A 1 499 ? 10.808 8.866 34.514 1.00 88.12 499 CYS A O 1
ATOM 4001 N N . PRO A 1 500 ? 10.971 8.168 32.370 1.00 82.19 500 PRO A N 1
ATOM 4002 C CA . PRO A 1 500 ? 12.409 7.901 32.429 1.00 82.19 500 PRO A CA 1
ATOM 4003 C C . PRO A 1 500 ? 13.250 9.190 32.416 1.00 82.19 500 PRO A C 1
ATOM 4005 O O . PRO A 1 500 ? 14.422 9.162 32.779 1.00 82.19 500 PRO A O 1
ATOM 4008 N N . GLY A 1 501 ? 12.659 10.315 32.007 1.00 84.00 501 GLY A N 1
ATOM 4009 C CA . GLY A 1 501 ? 13.302 11.620 31.879 1.00 84.00 501 GLY A CA 1
ATOM 4010 C C . GLY A 1 501 ? 12.555 12.494 30.873 1.00 84.00 501 GLY A C 1
ATOM 4011 O O . GLY A 1 501 ? 11.818 11.981 30.028 1.00 84.00 501 GLY A O 1
ATOM 4012 N N . LEU A 1 502 ? 12.731 13.814 30.966 1.00 87.25 502 LEU A N 1
ATOM 4013 C CA . LEU A 1 502 ? 12.084 14.765 30.062 1.00 87.25 502 LEU A CA 1
ATOM 4014 C C . LEU A 1 502 ? 12.499 14.502 28.602 1.00 87.25 502 LEU A C 1
ATOM 4016 O O . LEU A 1 502 ? 13.677 14.587 28.256 1.00 87.25 502 LEU A O 1
ATOM 4020 N N . ALA A 1 503 ? 11.522 14.194 27.746 1.00 84.44 503 ALA A N 1
ATOM 4021 C CA . ALA A 1 503 ? 11.738 14.011 26.312 1.00 84.44 503 ALA A CA 1
ATOM 4022 C C . ALA A 1 503 ? 12.064 15.342 25.607 1.00 84.44 503 ALA A C 1
ATOM 4024 O O . ALA A 1 503 ? 11.743 16.420 26.107 1.00 84.44 503 ALA A O 1
ATOM 4025 N N . SER A 1 504 ? 12.677 15.268 24.418 1.00 84.88 504 SER A N 1
ATOM 4026 C CA . SER A 1 504 ? 12.937 16.461 23.602 1.00 84.88 504 SER A CA 1
ATOM 4027 C C . SER A 1 504 ? 11.628 17.170 23.254 1.00 84.88 504 SER A C 1
ATOM 4029 O O . SER A 1 504 ? 10.764 16.604 22.583 1.00 84.88 504 SER A O 1
ATOM 4031 N N . LEU A 1 505 ? 11.522 18.430 23.673 1.00 86.56 505 LEU A N 1
ATOM 4032 C CA . LEU A 1 505 ? 10.404 19.318 23.364 1.00 86.56 505 LEU A CA 1
ATOM 4033 C C . LEU A 1 505 ? 10.618 20.031 22.020 1.00 86.56 505 LEU A C 1
ATOM 4035 O O . LEU A 1 505 ? 10.206 21.166 21.858 1.00 86.56 505 LEU A O 1
ATOM 4039 N N . GLU A 1 506 ? 11.360 19.466 21.065 1.00 83.69 506 GLU A N 1
ATOM 4040 C CA . GLU A 1 506 ? 11.581 20.146 19.780 1.00 83.69 506 GLU A CA 1
ATOM 4041 C C . GLU A 1 506 ? 10.349 20.093 18.869 1.00 83.69 506 GLU A C 1
ATOM 4043 O O . GLU A 1 506 ? 10.058 21.063 18.168 1.00 83.69 506 GLU A O 1
ATOM 4048 N N . PHE A 1 507 ? 9.626 18.974 18.871 1.00 82.62 507 PHE A N 1
ATOM 4049 C CA . PHE A 1 507 ? 8.490 18.730 17.970 1.00 82.62 507 PHE A CA 1
ATOM 4050 C C . PHE A 1 507 ? 7.200 18.376 18.709 1.00 82.62 507 PHE A C 1
ATOM 4052 O O . PHE A 1 507 ? 6.185 18.120 18.071 1.00 82.62 507 PHE A O 1
ATOM 4059 N N . GLN A 1 508 ? 7.239 18.338 20.040 1.00 86.25 508 GLN A N 1
ATOM 4060 C CA . GLN A 1 508 ? 6.090 18.053 20.890 1.00 86.25 508 GLN A CA 1
ATOM 4061 C C . GLN A 1 508 ? 6.090 19.043 22.056 1.00 86.25 508 GLN A C 1
ATOM 4063 O O . GLN A 1 508 ? 7.155 19.323 22.612 1.00 86.25 508 GLN A O 1
ATOM 4068 N N . PRO A 1 509 ? 4.930 19.600 22.426 1.00 84.06 509 PRO A N 1
ATOM 4069 C CA . PRO A 1 509 ? 4.844 20.591 23.492 1.00 84.06 509 PRO A CA 1
ATOM 4070 C C . PRO A 1 509 ? 4.965 19.973 24.886 1.00 84.06 509 PRO A C 1
ATOM 4072 O O . PRO A 1 509 ? 5.379 20.664 25.811 1.00 84.06 509 PRO A O 1
ATOM 4075 N N . ILE A 1 510 ? 4.659 18.682 25.030 1.00 89.00 510 ILE A N 1
ATOM 4076 C CA . ILE A 1 510 ? 4.681 17.952 26.299 1.00 89.00 510 ILE A CA 1
ATOM 4077 C C . ILE A 1 510 ? 5.513 16.667 26.199 1.00 89.00 510 ILE A C 1
ATOM 4079 O O . ILE A 1 510 ? 5.776 16.142 25.117 1.00 89.00 510 ILE A O 1
ATOM 4083 N N . CYS A 1 511 ? 5.939 16.152 27.349 1.00 88.69 511 CYS A N 1
ATOM 4084 C CA . CYS A 1 511 ? 6.691 14.911 27.477 1.00 88.69 511 CYS A CA 1
ATOM 4085 C C . CYS A 1 511 ? 5.822 13.682 27.164 1.00 88.69 511 CYS A C 1
ATOM 4087 O O . CYS A 1 511 ? 4.620 13.655 27.425 1.00 88.69 511 CYS A O 1
ATOM 4089 N N . ARG A 1 512 ? 6.457 12.598 26.701 1.00 86.19 512 ARG A N 1
ATOM 4090 C CA . ARG A 1 512 ? 5.790 11.319 26.391 1.00 86.19 512 ARG A CA 1
ATOM 4091 C C . ARG A 1 512 ? 5.097 10.658 27.582 1.00 86.19 512 ARG A C 1
ATOM 4093 O O . ARG A 1 512 ? 4.253 9.797 27.373 1.00 86.19 512 ARG A O 1
ATOM 4100 N N . CYS A 1 513 ? 5.447 11.035 28.813 1.00 86.56 513 CYS A N 1
ATOM 4101 C CA . CYS A 1 513 ? 4.745 10.565 30.007 1.00 86.56 513 CYS A CA 1
ATOM 4102 C C . CYS A 1 513 ? 3.316 11.125 30.130 1.00 86.56 513 CYS A C 1
ATOM 4104 O O . CYS A 1 513 ? 2.580 10.689 31.010 1.00 86.56 513 CYS A O 1
ATOM 4106 N N . GLY A 1 514 ? 2.922 12.074 29.270 1.00 85.31 514 GLY A N 1
ATOM 4107 C CA . GLY A 1 514 ? 1.585 12.663 29.263 1.00 85.31 514 GLY A CA 1
ATOM 4108 C C . GLY A 1 514 ? 1.360 13.710 30.352 1.00 85.31 514 GLY A C 1
ATOM 4109 O O . GLY A 1 514 ? 0.216 14.054 30.610 1.00 85.31 514 GLY A O 1
ATOM 4110 N N . PHE A 1 515 ? 2.422 14.200 31.000 1.00 89.06 515 PHE A N 1
ATOM 4111 C CA . PHE A 1 515 ? 2.321 15.324 31.930 1.00 89.06 515 PHE A CA 1
ATOM 4112 C C . PHE A 1 515 ? 1.982 16.607 31.161 1.00 89.06 515 PHE A C 1
ATOM 4114 O O . PHE A 1 515 ? 2.691 16.947 30.217 1.00 89.06 515 PHE A O 1
ATOM 4121 N N . ASP A 1 516 ? 0.940 17.336 31.540 1.00 85.06 516 ASP A N 1
ATOM 4122 C CA . ASP A 1 516 ? 0.463 18.519 30.799 1.00 85.06 516 ASP A CA 1
ATOM 4123 C C . ASP A 1 516 ? 0.910 19.865 31.405 1.00 85.06 516 ASP A C 1
ATOM 4125 O O . ASP A 1 516 ? 0.602 20.932 30.876 1.00 85.06 516 ASP A O 1
ATOM 4129 N N . GLY A 1 517 ? 1.681 19.826 32.497 1.00 82.31 517 GLY A N 1
ATOM 4130 C CA . GLY A 1 517 ? 2.092 21.007 33.265 1.00 82.31 517 GLY A CA 1
ATOM 4131 C C . GLY A 1 517 ? 1.333 21.180 34.585 1.00 82.31 517 GLY A C 1
ATOM 4132 O O . GLY A 1 517 ? 1.778 21.958 35.440 1.00 82.31 517 GLY A O 1
ATOM 4133 N N . ALA A 1 518 ? 0.242 20.434 34.774 1.00 83.62 518 ALA A N 1
ATOM 4134 C CA . ALA A 1 518 ? -0.507 20.338 36.021 1.00 83.62 518 ALA A CA 1
ATOM 4135 C C . ALA A 1 518 ? -0.627 18.889 36.512 1.00 83.62 518 ALA A C 1
ATOM 4137 O O . ALA A 1 518 ? -0.342 18.635 37.681 1.00 83.62 518 ALA A O 1
ATOM 4138 N N . ASP A 1 519 ? -1.004 17.954 35.639 1.00 82.94 519 ASP A N 1
ATOM 4139 C CA . ASP A 1 519 ? -1.287 16.568 36.006 1.00 82.94 519 ASP A CA 1
ATOM 4140 C C . ASP A 1 519 ? -0.710 15.553 35.004 1.00 82.94 519 ASP A C 1
ATOM 4142 O O . ASP A 1 519 ? -0.197 15.908 33.942 1.00 82.94 519 ASP A O 1
ATOM 4146 N N . SER A 1 520 ? -0.734 14.267 35.364 1.00 88.19 520 SER A N 1
ATOM 4147 C CA . SER A 1 520 ? -0.257 13.158 34.537 1.00 88.19 520 SER A CA 1
ATOM 4148 C C . SER A 1 520 ? -1.143 11.917 34.690 1.00 88.19 520 SER A C 1
ATOM 4150 O O . SER A 1 520 ? -1.723 11.701 35.755 1.00 88.19 520 SER A O 1
ATOM 4152 N N . PRO A 1 521 ? -1.141 11.001 33.705 1.00 87.62 521 PRO A N 1
ATOM 4153 C CA . PRO A 1 521 ? -1.771 9.688 33.854 1.00 87.62 521 PRO A CA 1
ATOM 4154 C C . PRO A 1 521 ? -1.252 8.881 35.056 1.00 87.62 521 PRO A C 1
ATOM 4156 O O . PRO A 1 521 ? -1.975 8.040 35.587 1.00 87.62 521 PRO A O 1
ATOM 4159 N N . LEU A 1 522 ? -0.005 9.123 35.485 1.00 90.19 522 LEU A N 1
ATOM 4160 C CA . LEU A 1 522 ? 0.579 8.472 36.656 1.00 90.19 522 LEU A CA 1
ATOM 4161 C C . LEU A 1 522 ? -0.112 8.921 37.946 1.00 90.19 522 LEU A C 1
ATOM 4163 O O . LEU A 1 522 ? -0.346 8.082 38.808 1.00 90.19 522 LEU A O 1
ATOM 4167 N N . SER A 1 523 ? -0.473 10.200 38.077 1.00 88.44 523 SER A N 1
ATOM 4168 C CA . SER A 1 523 ? -1.095 10.746 39.290 1.00 88.44 523 SER A CA 1
ATOM 4169 C C . SER A 1 523 ? -2.388 10.011 39.654 1.00 88.44 523 SER A C 1
ATOM 4171 O O . SER A 1 523 ? -2.609 9.682 40.818 1.00 88.44 523 SER A O 1
ATOM 4173 N N . GLU A 1 524 ? -3.204 9.668 38.652 1.00 89.38 524 GLU A N 1
ATOM 4174 C CA . GLU A 1 524 ? -4.422 8.881 38.859 1.00 89.38 524 GLU A CA 1
ATOM 4175 C C . GLU A 1 524 ? -4.112 7.463 39.351 1.00 89.38 524 GLU A C 1
ATOM 4177 O O . GLU A 1 524 ? -4.755 6.963 40.273 1.00 89.38 524 GLU A O 1
ATOM 4182 N N . THR A 1 525 ? -3.096 6.817 38.775 1.00 90.81 525 THR A N 1
ATOM 4183 C CA . THR A 1 525 ? -2.636 5.493 39.216 1.00 90.81 525 THR A CA 1
ATOM 4184 C C . THR A 1 525 ? -2.125 5.534 40.657 1.00 90.81 525 THR A C 1
ATOM 4186 O O . THR A 1 525 ? -2.434 4.628 41.430 1.00 90.81 525 THR A O 1
ATOM 4189 N N . LEU A 1 526 ? -1.393 6.586 41.042 1.00 92.19 526 LEU A N 1
ATOM 4190 C CA . LEU A 1 526 ? -0.924 6.788 42.416 1.00 92.19 526 LEU A CA 1
ATOM 4191 C C . LEU A 1 526 ? -2.105 6.938 43.390 1.00 92.19 526 LEU A C 1
ATOM 4193 O O . LEU A 1 526 ? -2.166 6.217 44.384 1.00 92.19 526 LEU A O 1
ATOM 4197 N N . ARG A 1 527 ? -3.098 7.770 43.054 1.00 90.56 527 ARG A N 1
ATOM 4198 C CA . ARG A 1 527 ? -4.318 7.967 43.859 1.00 90.56 527 ARG A CA 1
ATOM 4199 C C . ARG A 1 527 ? -5.140 6.682 44.014 1.00 90.56 527 ARG A C 1
ATOM 4201 O O . ARG A 1 527 ? -5.622 6.350 45.101 1.00 90.56 527 ARG A O 1
ATOM 4208 N N . ARG A 1 528 ? -5.301 5.928 42.922 1.00 91.25 528 ARG A N 1
ATOM 4209 C CA . ARG A 1 528 ? -5.981 4.624 42.941 1.00 91.25 528 ARG A CA 1
ATOM 4210 C C . ARG A 1 528 ? -5.227 3.614 43.790 1.00 91.25 528 ARG A C 1
ATOM 4212 O O . ARG A 1 528 ? -5.863 2.854 44.512 1.00 91.25 528 ARG A O 1
ATOM 4219 N N . PHE A 1 529 ? -3.897 3.628 43.734 1.00 93.50 529 PHE A N 1
ATOM 4220 C CA . PHE A 1 529 ? -3.063 2.786 44.582 1.00 93.50 529 PHE A CA 1
ATOM 4221 C C . PHE A 1 529 ? -3.258 3.112 46.064 1.00 93.50 529 PHE A C 1
ATOM 4223 O O . PHE A 1 529 ? -3.467 2.186 46.837 1.00 93.50 529 PHE A O 1
ATOM 4230 N N . GLU A 1 530 ? -3.257 4.388 46.466 1.00 90.44 530 GLU A N 1
ATOM 4231 C CA . GLU A 1 530 ? -3.502 4.774 47.866 1.00 90.44 530 GLU A CA 1
ATOM 4232 C C . GLU A 1 530 ? -4.851 4.238 48.360 1.00 90.44 530 GLU A C 1
ATOM 4234 O O . GLU A 1 530 ? -4.932 3.603 49.412 1.00 90.44 530 GLU A O 1
ATOM 4239 N N . THR A 1 531 ? -5.895 4.404 47.543 1.00 88.69 531 THR A N 1
ATOM 4240 C CA . THR A 1 531 ? -7.247 3.923 47.855 1.00 88.69 531 THR A CA 1
ATOM 4241 C C . THR A 1 531 ? -7.304 2.393 47.941 1.00 88.69 531 THR A C 1
ATOM 4243 O O . THR A 1 531 ? -7.884 1.842 48.877 1.00 88.69 531 THR A O 1
ATOM 4246 N N . ALA A 1 532 ? -6.705 1.687 46.978 1.00 86.06 532 ALA A N 1
ATOM 4247 C CA . ALA A 1 532 ? -6.694 0.226 46.930 1.00 86.06 532 ALA A CA 1
ATOM 4248 C C . ALA A 1 532 ? -5.875 -0.378 48.079 1.00 86.06 532 ALA A C 1
ATOM 4250 O O . ALA A 1 532 ? -6.333 -1.325 48.715 1.00 86.06 532 ALA A O 1
ATOM 4251 N N . CYS A 1 533 ? -4.717 0.206 48.400 1.00 89.62 533 CYS A N 1
ATOM 4252 C CA . CYS A 1 533 ? -3.917 -0.178 49.560 1.00 89.62 533 CYS A CA 1
ATOM 4253 C C . CYS A 1 533 ? -4.687 0.027 50.857 1.00 89.62 533 CYS A C 1
ATOM 4255 O O . CYS A 1 533 ? -4.773 -0.896 51.658 1.00 89.62 533 CYS A O 1
ATOM 4257 N N . GLN A 1 534 ? -5.307 1.192 51.059 1.00 86.94 534 GLN A N 1
ATOM 4258 C CA . GLN A 1 534 ? -6.069 1.445 52.280 1.00 86.94 534 GLN A CA 1
ATOM 4259 C C . GLN A 1 534 ? -7.226 0.448 52.448 1.00 86.94 534 GLN A C 1
ATOM 4261 O O . GLN A 1 534 ? -7.455 -0.049 53.553 1.00 86.94 534 GLN A O 1
ATOM 4266 N N . ARG A 1 535 ? -7.920 0.093 51.358 1.00 83.19 535 ARG A N 1
ATOM 4267 C CA . ARG A 1 535 ? -8.953 -0.958 51.362 1.00 83.19 535 ARG A CA 1
ATOM 4268 C C . ARG A 1 535 ? -8.376 -2.333 51.682 1.00 83.19 535 ARG A C 1
ATOM 4270 O O . ARG A 1 535 ? -8.952 -3.040 52.502 1.00 83.19 535 ARG A O 1
ATOM 4277 N N . LEU A 1 536 ? -7.254 -2.699 51.063 1.00 85.31 536 LEU A N 1
ATOM 4278 C CA . LEU A 1 536 ? -6.582 -3.975 51.299 1.00 85.31 536 LEU A CA 1
ATOM 4279 C C . LEU A 1 536 ? -6.182 -4.128 52.774 1.00 85.31 536 LEU A C 1
ATOM 4281 O O . LEU A 1 536 ? -6.552 -5.118 53.397 1.00 85.31 536 LEU A O 1
ATOM 4285 N N . GLU A 1 537 ? -5.498 -3.132 53.343 1.00 85.94 537 GLU A N 1
ATOM 4286 C CA . GLU A 1 537 ? -5.093 -3.121 54.758 1.00 85.94 537 GLU A CA 1
ATOM 4287 C C . GLU A 1 537 ? -6.313 -3.198 55.694 1.00 85.94 537 GLU A C 1
ATOM 4289 O O . GLU A 1 537 ? -6.318 -3.966 56.656 1.00 85.94 537 GLU A O 1
ATOM 4294 N N . THR A 1 538 ? -7.387 -2.462 55.378 1.00 82.50 538 THR A N 1
ATOM 4295 C CA . THR A 1 538 ? -8.631 -2.469 56.168 1.00 82.50 538 THR A CA 1
ATOM 4296 C C . THR A 1 538 ? -9.298 -3.846 56.170 1.00 82.50 538 THR A C 1
ATOM 4298 O O . THR A 1 538 ? -9.654 -4.351 57.232 1.00 82.50 538 THR A O 1
ATOM 4301 N N . GLU A 1 539 ? -9.459 -4.481 55.006 1.00 78.25 539 GLU A N 1
ATOM 4302 C CA . GLU A 1 539 ? -10.107 -5.797 54.887 1.00 78.25 539 GLU A CA 1
ATOM 4303 C C . GLU A 1 539 ? -9.292 -6.904 55.574 1.00 78.25 539 GLU A C 1
ATOM 4305 O O . GLU A 1 539 ? -9.858 -7.760 56.261 1.00 78.25 539 GLU A O 1
ATOM 4310 N N . ILE A 1 540 ? -7.958 -6.860 55.454 1.00 84.38 540 ILE A N 1
ATOM 4311 C CA . ILE A 1 540 ? -7.064 -7.770 56.182 1.00 84.38 540 ILE A CA 1
ATOM 4312 C C . ILE A 1 540 ? -7.240 -7.567 57.694 1.00 84.38 540 ILE A C 1
ATOM 4314 O O . ILE A 1 540 ? -7.475 -8.536 58.419 1.00 84.38 540 ILE A O 1
ATOM 4318 N N . GLY A 1 541 ? -7.196 -6.319 58.172 1.00 81.19 541 GLY A N 1
ATOM 4319 C CA . GLY A 1 541 ? -7.397 -5.996 59.586 1.00 81.19 541 GLY A CA 1
ATOM 4320 C C . GLY A 1 541 ? -8.750 -6.483 60.116 1.00 81.19 541 GLY A C 1
ATOM 4321 O O . GLY A 1 541 ? -8.811 -7.144 61.152 1.00 81.19 541 GLY A O 1
ATOM 4322 N N . LEU A 1 542 ? -9.842 -6.248 59.383 1.00 79.50 542 LEU A N 1
ATOM 4323 C CA . LEU A 1 542 ? -11.188 -6.697 59.760 1.00 79.50 542 LEU A CA 1
ATOM 4324 C C . LEU A 1 542 ? -11.299 -8.223 59.873 1.00 79.50 542 LEU A C 1
ATOM 4326 O O . LEU A 1 542 ? -11.989 -8.725 60.765 1.00 79.50 542 LEU A O 1
ATOM 4330 N N . PHE A 1 543 ? -10.620 -8.982 59.008 1.00 78.81 543 PHE A N 1
ATOM 4331 C CA . PHE A 1 543 ? -10.574 -10.441 59.116 1.00 78.81 543 PHE A CA 1
ATOM 4332 C C . PHE A 1 543 ? -9.887 -10.887 60.416 1.00 78.81 543 PHE A C 1
ATOM 4334 O O . PHE A 1 543 ? -10.433 -11.696 61.173 1.00 78.81 543 PHE A O 1
ATOM 4341 N N . PHE A 1 544 ? -8.724 -10.310 60.718 1.00 81.94 544 PHE A N 1
ATOM 4342 C CA . PHE A 1 544 ? -7.938 -10.652 61.902 1.00 81.94 544 PHE A CA 1
ATOM 4343 C C . PHE A 1 544 ? -8.470 -10.034 63.204 1.00 81.94 544 PHE A C 1
ATOM 4345 O O . PHE A 1 544 ? -8.070 -10.448 64.291 1.00 81.94 544 PHE A O 1
ATOM 4352 N N . GLN A 1 545 ? -9.422 -9.106 63.165 1.00 81.50 545 GLN A N 1
ATOM 4353 C CA . GLN A 1 545 ? -10.081 -8.613 64.378 1.00 81.50 545 GLN A CA 1
ATOM 4354 C C . GLN A 1 545 ? -11.071 -9.619 64.989 1.00 81.50 545 GLN A C 1
ATOM 4356 O O . GLN A 1 545 ? -11.382 -9.504 66.175 1.00 81.50 545 GLN A O 1
ATOM 4361 N N . GLN A 1 546 ? -11.523 -10.621 64.230 1.00 77.81 546 GLN A N 1
ATOM 4362 C CA . GLN A 1 546 ? -12.548 -11.577 64.659 1.00 77.81 546 GLN A CA 1
ATOM 4363 C C . GLN A 1 546 ? -12.037 -12.524 65.760 1.00 77.81 546 GLN A C 1
ATOM 4365 O O . GLN A 1 546 ? -11.002 -13.176 65.607 1.00 77.81 546 GLN A O 1
ATOM 4370 N N . ASP A 1 547 ? -12.803 -12.688 66.844 1.00 74.62 547 ASP A N 1
ATOM 4371 C CA . ASP A 1 547 ? -12.393 -13.471 68.027 1.00 74.62 547 ASP A CA 1
ATOM 4372 C C . ASP A 1 547 ? -12.047 -14.934 67.716 1.00 74.62 547 ASP A C 1
ATOM 4374 O O . ASP A 1 547 ? -11.134 -15.517 68.309 1.00 74.62 547 ASP A O 1
ATOM 4378 N N . ARG A 1 548 ? -12.751 -15.535 66.749 1.00 73.25 548 ARG A N 1
ATOM 4379 C CA . ARG A 1 548 ? -12.486 -16.908 66.289 1.00 73.25 548 ARG A CA 1
ATOM 4380 C C . ARG A 1 548 ? -11.138 -17.025 65.574 1.00 73.25 548 ARG A C 1
ATOM 4382 O O . ARG A 1 548 ? -10.430 -18.006 65.791 1.00 73.25 548 ARG A O 1
ATOM 4389 N N . VAL A 1 549 ? -10.773 -16.020 64.777 1.00 78.12 549 VAL A N 1
ATOM 4390 C CA . VAL A 1 549 ? -9.485 -15.959 64.071 1.00 78.12 549 VAL A CA 1
ATOM 4391 C C . VAL A 1 549 ? -8.363 -15.698 65.078 1.00 78.12 549 VAL A C 1
ATOM 4393 O O . VAL A 1 549 ? -7.421 -16.484 65.139 1.00 78.12 549 VAL A O 1
ATOM 4396 N N . LYS A 1 550 ? -8.515 -14.709 65.974 1.00 80.50 550 LYS A N 1
ATOM 4397 C CA . LYS A 1 550 ? -7.562 -14.439 67.072 1.00 80.50 550 LYS A CA 1
ATOM 4398 C C . LYS A 1 550 ? -7.282 -15.668 67.935 1.00 80.50 550 LYS A C 1
ATOM 4400 O O . LYS A 1 550 ? -6.136 -15.922 68.298 1.00 80.50 550 LYS A O 1
ATOM 4405 N N . SER A 1 551 ? -8.313 -16.452 68.248 1.00 79.44 551 SER A N 1
ATOM 4406 C CA . SER A 1 551 ? -8.173 -17.679 69.042 1.00 79.44 551 SER A CA 1
ATOM 4407 C C . SER A 1 551 ? -7.358 -18.751 68.313 1.00 79.44 551 SER A C 1
ATOM 4409 O O . SER A 1 551 ? -6.504 -19.384 68.929 1.00 79.44 551 SER A O 1
ATOM 4411 N N . LYS A 1 552 ? -7.557 -18.910 66.998 1.00 79.62 552 LYS A N 1
ATOM 4412 C CA . LYS A 1 552 ? -6.782 -19.841 66.164 1.00 79.62 552 LYS A CA 1
ATOM 4413 C C . LYS A 1 552 ? -5.334 -19.401 65.960 1.00 79.62 552 LYS A C 1
ATOM 4415 O O . LYS A 1 552 ? -4.446 -20.249 65.982 1.00 79.62 552 LYS A O 1
ATOM 4420 N N . VAL A 1 553 ? -5.080 -18.098 65.844 1.00 80.38 553 VAL A N 1
ATOM 4421 C CA . VAL A 1 553 ? -3.711 -17.552 65.807 1.00 80.38 553 VAL A CA 1
ATOM 4422 C C . VAL A 1 553 ? -3.014 -17.707 67.164 1.00 80.38 553 VAL A C 1
ATOM 4424 O O . VAL A 1 553 ? -1.835 -18.040 67.221 1.00 80.38 553 VAL A O 1
ATOM 4427 N N . ARG A 1 554 ? -3.734 -17.559 68.282 1.00 81.56 554 ARG A N 1
ATOM 4428 C CA . ARG A 1 554 ? -3.187 -17.849 69.618 1.00 81.56 554 ARG A CA 1
ATOM 4429 C C . ARG A 1 554 ? -2.853 -19.334 69.787 1.00 81.56 554 ARG A C 1
ATOM 4431 O O . ARG A 1 554 ? -1.819 -19.666 70.352 1.00 81.56 554 ARG A O 1
ATOM 4438 N N . GLU A 1 555 ? -3.702 -20.220 69.270 1.00 80.56 555 GLU A N 1
ATOM 4439 C CA . GLU A 1 555 ? -3.449 -21.664 69.228 1.00 80.56 555 GLU A CA 1
ATOM 4440 C C . GLU A 1 555 ? -2.213 -22.000 68.374 1.00 80.56 555 GLU A C 1
ATOM 4442 O O . GLU A 1 555 ? -1.378 -22.788 68.807 1.00 80.56 555 GLU A O 1
ATOM 4447 N N . TRP A 1 556 ? -2.048 -21.339 67.224 1.00 79.62 556 TRP A N 1
ATOM 4448 C CA . TRP A 1 556 ? -0.876 -21.463 66.348 1.00 79.62 556 TRP A CA 1
ATOM 4449 C C . TRP A 1 556 ? 0.440 -21.117 67.064 1.00 79.62 556 TRP A C 1
ATOM 4451 O O . TRP A 1 556 ? 1.400 -21.886 67.005 1.00 79.62 556 TRP A O 1
ATOM 4461 N N . VAL A 1 557 ? 0.465 -20.001 67.803 1.00 79.00 557 VAL A N 1
ATOM 4462 C CA . VAL A 1 557 ? 1.639 -19.577 68.588 1.00 79.00 557 VAL A CA 1
ATOM 4463 C C . VAL A 1 557 ? 1.887 -20.513 69.778 1.00 79.00 557 VAL A C 1
ATOM 4465 O O . VAL A 1 557 ? 3.021 -20.923 70.014 1.00 79.00 557 VAL A O 1
ATOM 4468 N N . ASN A 1 558 ? 0.837 -20.916 70.502 1.00 79.12 558 ASN A N 1
ATOM 4469 C CA . ASN A 1 558 ? 0.955 -21.804 71.667 1.00 79.12 558 ASN A CA 1
ATOM 4470 C C . ASN A 1 558 ? 1.442 -23.218 71.309 1.00 79.12 558 ASN A C 1
ATOM 4472 O O . ASN A 1 558 ? 2.061 -23.877 72.141 1.00 79.12 558 ASN A O 1
ATOM 4476 N N . GLN A 1 559 ? 1.165 -23.690 70.090 1.00 77.44 559 GLN A N 1
ATOM 4477 C CA . GLN A 1 559 ? 1.640 -24.980 69.580 1.00 77.44 559 GLN A CA 1
ATOM 4478 C C . GLN A 1 559 ? 3.108 -24.943 69.117 1.00 77.44 559 GLN A C 1
ATOM 4480 O O . GLN A 1 559 ? 3.640 -25.974 68.710 1.00 77.44 559 GLN A O 1
ATOM 4485 N N . GLY A 1 560 ? 3.776 -23.784 69.184 1.00 69.06 560 GLY A N 1
ATOM 4486 C CA . GLY A 1 560 ? 5.183 -23.629 68.805 1.00 69.06 560 GLY A CA 1
ATOM 4487 C C . GLY A 1 560 ? 5.445 -23.767 67.303 1.00 69.06 560 GLY A C 1
ATOM 4488 O O . GLY A 1 560 ? 6.592 -23.965 66.912 1.00 69.06 560 GLY A O 1
ATOM 4489 N N . LEU A 1 561 ? 4.398 -23.680 66.471 1.00 65.31 561 LEU A N 1
ATOM 4490 C CA . LEU A 1 561 ? 4.489 -23.836 65.015 1.00 65.31 561 LEU A CA 1
ATOM 4491 C C . LEU A 1 561 ? 5.215 -22.654 64.360 1.00 65.31 561 LEU A C 1
ATOM 4493 O O . LEU A 1 561 ? 5.947 -22.849 63.394 1.00 65.31 561 LEU A O 1
ATOM 4497 N N . GLU A 1 562 ? 5.057 -21.449 64.917 1.00 63.59 562 GLU A N 1
ATOM 4498 C CA . GLU A 1 562 ? 5.837 -20.264 64.558 1.00 63.59 562 GLU A CA 1
ATOM 4499 C C . GLU A 1 562 ? 5.792 -19.245 65.715 1.00 63.59 562 GLU A C 1
ATOM 4501 O O . GLU A 1 562 ? 4.717 -18.782 66.098 1.00 63.59 562 GLU A O 1
ATOM 4506 N N . VAL A 1 563 ? 6.947 -18.911 66.306 1.00 61.97 563 VAL A N 1
ATOM 4507 C CA . VAL A 1 563 ? 7.061 -17.930 67.408 1.00 61.97 563 VAL A CA 1
ATOM 4508 C C . VAL A 1 563 ? 7.956 -16.780 66.957 1.00 61.97 563 VAL A C 1
ATOM 4510 O O . VAL A 1 563 ? 9.086 -16.615 67.411 1.00 61.97 563 VAL A O 1
ATOM 4513 N N . THR A 1 564 ? 7.464 -16.006 65.996 1.00 64.25 564 THR A N 1
ATOM 4514 C CA . THR A 1 564 ? 8.152 -14.825 65.469 1.00 64.25 564 THR A CA 1
ATOM 4515 C C . THR A 1 564 ? 7.659 -13.563 66.191 1.00 64.25 564 THR A C 1
ATOM 4517 O O . THR A 1 564 ? 6.492 -13.451 66.582 1.00 64.25 564 THR A O 1
ATOM 4520 N N . THR A 1 565 ? 8.550 -12.585 66.391 1.00 64.56 565 THR A N 1
ATOM 4521 C CA . THR A 1 565 ? 8.242 -11.280 67.017 1.00 64.56 565 THR A CA 1
ATOM 4522 C C . THR A 1 565 ? 7.010 -10.569 66.408 1.00 64.56 565 THR A C 1
ATOM 4524 O O . THR A 1 565 ? 6.240 -9.971 67.167 1.00 64.56 565 THR A O 1
ATOM 4527 N N . PRO A 1 566 ? 6.751 -10.642 65.084 1.00 67.31 566 PRO A N 1
ATOM 4528 C CA . PRO A 1 566 ? 5.561 -10.054 64.458 1.00 67.31 566 PRO A CA 1
ATOM 4529 C C . PRO A 1 566 ? 4.236 -10.756 64.806 1.00 67.31 566 PRO A C 1
ATOM 4531 O O . PRO A 1 566 ? 3.244 -10.083 65.087 1.00 67.31 566 PRO A O 1
ATOM 4534 N N . ALA A 1 567 ? 4.196 -12.093 64.859 1.00 68.00 567 ALA A N 1
ATOM 4535 C CA . ALA A 1 567 ? 2.980 -12.835 65.216 1.00 68.00 567 ALA A CA 1
ATOM 4536 C C . ALA A 1 567 ? 2.559 -12.584 66.678 1.00 68.00 567 ALA A C 1
ATOM 4538 O O . ALA A 1 567 ? 1.369 -12.459 66.983 1.00 68.00 567 ALA A O 1
ATOM 4539 N N . LEU A 1 568 ? 3.541 -12.432 67.574 1.00 72.38 568 LEU A N 1
ATOM 4540 C CA . LEU A 1 568 ? 3.323 -12.007 68.960 1.00 72.38 568 LEU A CA 1
ATOM 4541 C C . LEU A 1 568 ? 2.829 -10.556 69.044 1.00 72.38 568 LEU A C 1
ATOM 4543 O O . LEU A 1 568 ? 1.909 -10.275 69.808 1.00 72.38 568 LEU A O 1
ATOM 4547 N N . SER A 1 569 ? 3.361 -9.656 68.211 1.00 77.62 569 SER A N 1
ATOM 4548 C CA . SER A 1 569 ? 2.934 -8.248 68.164 1.00 77.62 569 SER A CA 1
ATOM 4549 C C . SER A 1 569 ? 1.451 -8.095 67.801 1.00 77.62 569 SER A C 1
ATOM 4551 O O . SER A 1 569 ? 0.764 -7.262 68.390 1.00 77.62 569 SER A O 1
ATOM 4553 N N . TYR A 1 570 ? 0.920 -8.939 66.911 1.00 83.75 570 TYR A N 1
ATOM 4554 C CA . TYR A 1 570 ? -0.518 -9.004 66.622 1.00 83.75 570 TYR A CA 1
ATOM 4555 C C . TYR A 1 570 ? -1.352 -9.480 67.826 1.00 83.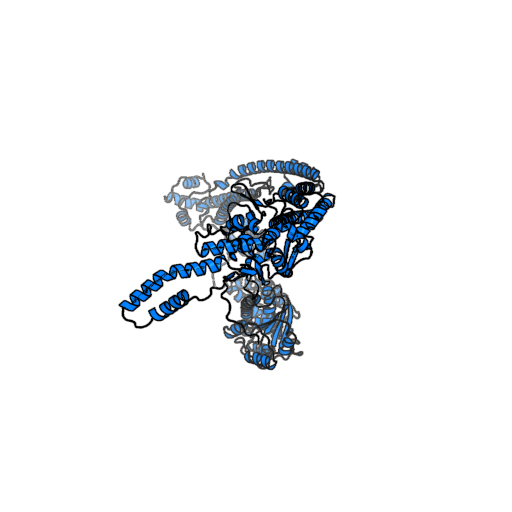75 570 TYR A C 1
ATOM 4557 O O . TYR A 1 570 ? -2.371 -8.873 68.158 1.00 83.75 570 TYR A O 1
ATOM 4565 N N . LEU A 1 571 ? -0.915 -10.530 68.533 1.00 80.25 571 LEU A N 1
ATOM 4566 C CA . LEU A 1 571 ? -1.619 -11.028 69.725 1.00 80.25 571 LEU A CA 1
ATOM 4567 C C . LEU A 1 571 ? -1.567 -10.043 70.906 1.00 80.25 571 LEU A C 1
ATOM 4569 O O . LEU A 1 571 ? -2.502 -10.011 71.708 1.00 80.25 571 LEU A O 1
ATOM 4573 N N . GLU A 1 572 ? -0.509 -9.232 70.986 1.00 80.25 572 GLU A N 1
ATOM 4574 C CA . GLU A 1 572 ? -0.341 -8.115 71.926 1.00 80.25 572 GLU A CA 1
ATOM 4575 C C . GLU A 1 572 ? -1.094 -6.838 71.500 1.00 80.25 572 GLU A C 1
ATOM 4577 O O . GLU A 1 572 ? -1.121 -5.867 72.255 1.00 80.25 572 GLU A O 1
ATOM 4582 N N . GLY A 1 573 ? -1.707 -6.819 70.309 1.00 77.62 573 GLY A N 1
ATOM 4583 C CA . GLY A 1 573 ? -2.458 -5.674 69.780 1.00 77.62 573 GLY A CA 1
ATOM 4584 C C . GLY A 1 573 ? -1.596 -4.516 69.262 1.00 77.62 573 GLY A C 1
ATOM 4585 O O . GLY A 1 573 ? -2.108 -3.417 69.073 1.00 77.62 573 GLY A O 1
ATOM 4586 N N . LYS A 1 574 ? -0.298 -4.741 69.033 1.00 80.19 574 LYS A N 1
ATOM 4587 C CA . LYS A 1 574 ? 0.640 -3.767 68.442 1.00 80.19 574 LYS A CA 1
ATOM 4588 C C . LYS A 1 574 ? 0.613 -3.762 66.906 1.00 80.19 574 LYS A C 1
ATOM 4590 O O . LYS A 1 574 ? 1.229 -2.895 66.293 1.00 80.19 574 LYS A O 1
ATOM 4595 N N . SER A 1 575 ? -0.068 -4.726 66.289 1.00 81.12 575 SER A N 1
ATOM 4596 C CA . SER A 1 575 ? -0.230 -4.860 64.835 1.00 81.12 575 SER A CA 1
ATOM 4597 C C . SER A 1 575 ? -1.638 -5.361 64.506 1.00 81.12 575 SER A C 1
ATOM 4599 O O . SER A 1 575 ? -2.197 -6.149 65.268 1.00 81.12 575 SER A O 1
ATOM 4601 N N . ASP A 1 576 ? -2.204 -4.927 63.376 1.00 80.25 576 ASP A N 1
ATOM 4602 C CA . ASP A 1 576 ? -3.588 -5.256 62.987 1.00 80.25 576 ASP A CA 1
ATOM 4603 C C . ASP A 1 576 ? -3.758 -6.696 62.471 1.00 80.25 576 ASP A C 1
ATOM 4605 O O . ASP A 1 576 ? -4.851 -7.262 62.534 1.00 80.25 576 ASP A O 1
ATOM 4609 N N . TYR A 1 577 ? -2.672 -7.314 62.005 1.00 85.50 577 TYR A N 1
ATOM 4610 C CA . TYR A 1 577 ? -2.619 -8.690 61.513 1.00 85.50 577 TYR A CA 1
ATOM 4611 C C . TYR A 1 577 ? -1.235 -9.315 61.769 1.00 85.50 577 TYR A C 1
ATOM 4613 O O . TYR A 1 577 ? -0.259 -8.584 61.948 1.00 85.50 577 TYR A O 1
ATOM 4621 N N . PRO A 1 578 ? -1.123 -10.657 61.808 1.00 82.06 578 PRO A N 1
ATOM 4622 C CA . PRO A 1 578 ? 0.159 -11.336 61.972 1.00 82.06 578 PRO A CA 1
ATOM 4623 C C . PRO A 1 578 ? 0.929 -11.412 60.643 1.00 82.06 578 PRO A C 1
ATOM 4625 O O . PRO A 1 578 ? 0.346 -11.697 59.595 1.00 82.06 578 PRO A O 1
ATOM 4628 N N . GLU A 1 579 ? 2.250 -11.233 60.686 1.00 77.12 579 GLU A N 1
ATOM 4629 C CA . GLU A 1 579 ? 3.134 -11.697 59.609 1.00 77.12 579 GLU A CA 1
ATOM 4630 C C . GLU A 1 579 ? 3.528 -13.154 59.863 1.00 77.12 579 GLU A C 1
ATOM 4632 O O . GLU A 1 579 ? 3.852 -13.527 60.991 1.00 77.12 579 GLU A O 1
ATOM 4637 N N . VAL A 1 580 ? 3.471 -13.972 58.811 1.00 77.19 580 VAL A N 1
ATOM 4638 C CA . VAL A 1 580 ? 3.656 -15.426 58.877 1.00 77.19 580 VAL A CA 1
ATOM 4639 C C . VAL A 1 580 ? 4.631 -15.852 57.782 1.00 77.19 580 VAL A C 1
ATOM 4641 O O . VAL A 1 580 ? 4.410 -15.539 56.610 1.00 77.19 580 VAL A O 1
ATOM 4644 N N . GLU A 1 581 ? 5.700 -16.562 58.142 1.00 74.00 581 GLU A N 1
ATOM 4645 C CA . GLU A 1 581 ? 6.733 -17.027 57.212 1.00 74.00 581 GLU A CA 1
ATOM 4646 C C . GLU A 1 581 ? 6.223 -18.181 56.340 1.00 74.00 581 GLU A C 1
ATOM 4648 O O . GLU A 1 581 ? 6.451 -18.189 55.127 1.00 74.00 581 GLU A O 1
ATOM 4653 N N . ASN A 1 582 ? 5.485 -19.138 56.923 1.00 80.56 582 ASN A N 1
ATOM 4654 C CA . ASN A 1 582 ? 4.925 -20.274 56.185 1.00 80.56 582 ASN A CA 1
ATOM 4655 C C . ASN A 1 582 ? 3.403 -20.179 56.010 1.00 80.56 582 ASN A C 1
ATOM 4657 O O . ASN A 1 582 ? 2.619 -20.883 56.654 1.00 80.56 582 ASN A O 1
ATOM 4661 N N . LEU A 1 583 ? 2.991 -19.351 55.046 1.00 82.62 583 LEU A N 1
ATOM 4662 C CA . LEU A 1 583 ? 1.585 -19.140 54.693 1.00 82.62 583 LEU A CA 1
ATOM 4663 C C . LEU A 1 583 ? 0.836 -20.444 54.368 1.00 82.62 583 LEU A C 1
ATOM 4665 O O . LEU A 1 583 ? -0.342 -20.575 54.683 1.00 82.62 583 LEU A O 1
ATOM 4669 N N . SER A 1 584 ? 1.507 -21.427 53.761 1.00 80.75 584 SER A N 1
ATOM 4670 C CA . SER A 1 584 ? 0.870 -22.690 53.366 1.00 80.75 584 SER A CA 1
ATOM 4671 C C . SER A 1 584 ? 0.469 -23.554 54.565 1.00 80.75 584 SER A C 1
ATOM 4673 O O . SER A 1 584 ? -0.626 -24.117 54.584 1.00 80.75 584 SER A O 1
ATOM 4675 N N . LEU A 1 585 ? 1.331 -23.614 55.586 1.00 81.38 585 LEU A N 1
ATOM 4676 C CA . LEU A 1 585 ? 1.070 -24.317 56.841 1.00 81.38 585 LEU A CA 1
ATOM 4677 C C . LEU A 1 585 ? -0.016 -23.574 57.640 1.00 81.38 585 LEU A C 1
ATOM 4679 O O . LEU A 1 585 ? -0.935 -24.188 58.181 1.00 81.38 585 LEU A O 1
ATOM 4683 N N . PHE A 1 586 ? 0.038 -22.241 57.636 1.00 82.31 586 PHE A N 1
ATOM 4684 C CA . PHE A 1 586 ? -0.954 -21.386 58.287 1.00 82.31 586 PHE A CA 1
ATOM 4685 C C . PHE A 1 586 ? -2.348 -21.526 57.658 1.00 82.31 586 PHE A C 1
ATOM 4687 O O . PHE A 1 586 ? -3.344 -21.672 58.364 1.00 82.31 586 PHE A O 1
ATOM 4694 N N . ASP A 1 587 ? -2.428 -21.609 56.329 1.00 78.69 587 ASP A N 1
ATOM 4695 C CA . ASP A 1 587 ? -3.671 -21.864 55.596 1.00 78.69 587 ASP A CA 1
ATOM 4696 C C . ASP A 1 587 ? -4.248 -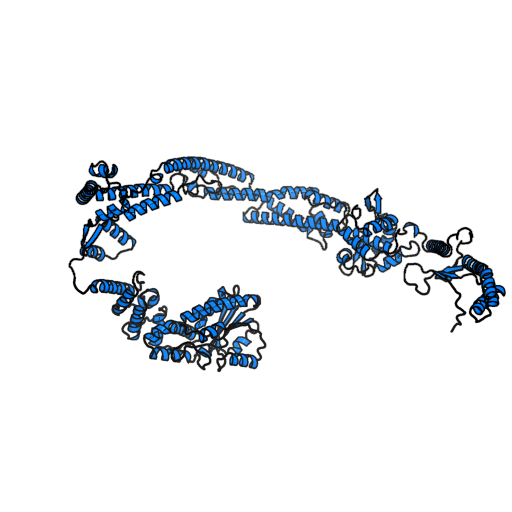23.269 55.837 1.00 78.69 587 ASP A C 1
ATOM 4698 O O . ASP A 1 587 ? -5.451 -23.490 55.646 1.00 78.69 587 ASP A O 1
ATOM 4702 N N . GLN A 1 588 ? -3.432 -24.248 56.225 1.00 79.44 588 GLN A N 1
ATOM 4703 C CA . GLN A 1 588 ? -3.929 -25.554 56.672 1.00 79.44 588 GLN A CA 1
ATOM 4704 C C . GLN A 1 588 ? -4.522 -25.456 58.080 1.00 79.44 588 GLN A C 1
ATOM 4706 O O . GLN A 1 588 ? -5.613 -25.974 58.317 1.00 79.44 588 GLN A O 1
ATOM 4711 N N . HIS A 1 589 ? -3.868 -24.722 58.982 1.00 79.88 589 HIS A N 1
ATOM 4712 C CA . HIS A 1 589 ? -4.340 -24.505 60.355 1.00 79.88 589 HIS A CA 1
ATOM 4713 C C . HIS A 1 589 ? -5.621 -23.671 60.442 1.00 79.88 589 HIS A C 1
ATOM 4715 O O . HIS A 1 589 ? -6.487 -23.937 61.274 1.00 79.88 589 HIS A O 1
ATOM 4721 N N . LEU A 1 590 ? -5.779 -22.696 59.546 1.00 75.31 590 LEU A N 1
ATOM 4722 C CA . LEU A 1 590 ? -7.007 -21.909 59.415 1.00 75.31 590 LEU A CA 1
ATOM 4723 C C . LEU A 1 590 ? -8.139 -22.651 58.679 1.00 75.31 590 LEU A C 1
ATOM 4725 O O . LEU A 1 590 ? -9.243 -22.115 58.560 1.00 75.31 590 LEU A O 1
ATOM 4729 N N . SER A 1 591 ? -7.907 -23.875 58.183 1.00 65.75 591 SER A N 1
ATOM 4730 C CA . SER A 1 591 ? -8.956 -24.644 57.503 1.00 65.75 591 SER A CA 1
ATOM 4731 C C . SER A 1 591 ? -10.153 -24.921 58.428 1.00 65.75 591 SER A C 1
ATOM 4733 O O . SER A 1 591 ? -10.000 -25.229 59.608 1.00 65.75 591 SER A O 1
ATOM 4735 N N . GLY A 1 592 ? -11.368 -24.752 57.895 1.00 61.28 592 GLY A N 1
ATOM 4736 C CA . GLY A 1 592 ? -12.622 -24.850 58.655 1.00 61.28 592 GLY A CA 1
ATOM 4737 C C . GLY A 1 592 ? -13.187 -23.516 59.171 1.00 61.28 592 GLY A C 1
ATOM 4738 O O . GLY A 1 592 ? -14.316 -23.493 59.659 1.00 61.28 592 GLY A O 1
ATOM 4739 N N . LEU A 1 593 ? -12.467 -22.394 59.030 1.00 63.38 593 LEU A N 1
ATOM 4740 C CA . LEU A 1 593 ? -12.987 -21.042 59.293 1.00 63.38 593 LEU A CA 1
ATOM 4741 C C . LEU A 1 593 ? -13.603 -20.410 58.028 1.00 63.38 593 LEU A C 1
ATOM 4743 O O . LEU A 1 593 ? -13.086 -19.448 57.466 1.00 63.38 593 LEU A O 1
ATOM 4747 N N . GLU A 1 594 ? -14.751 -20.919 57.583 1.00 55.31 594 GLU A N 1
ATOM 4748 C CA . GLU A 1 594 ? -15.535 -20.290 56.508 1.00 55.31 594 GLU A CA 1
ATOM 4749 C C . GLU A 1 594 ? -16.562 -19.313 57.098 1.00 55.31 594 GLU A C 1
ATOM 4751 O O . GLU A 1 594 ? -17.693 -19.670 57.425 1.00 55.31 594 GLU A O 1
ATOM 4756 N N . LEU A 1 595 ? -16.167 -18.055 57.292 1.00 52.97 595 LEU A N 1
ATOM 4757 C CA . LEU A 1 595 ? -17.060 -17.012 57.810 1.00 52.97 595 LEU A CA 1
ATOM 4758 C C . LEU A 1 595 ? -17.712 -16.275 56.631 1.00 52.97 595 LEU A C 1
ATOM 4760 O O . LEU A 1 595 ? -17.033 -15.521 55.939 1.00 52.97 595 LEU A O 1
ATOM 4764 N N . VAL A 1 596 ? -19.005 -16.539 56.388 1.00 55.78 596 VAL A N 1
ATOM 4765 C CA . VAL A 1 596 ? -19.813 -16.031 55.258 1.00 55.78 596 VAL A CA 1
ATOM 4766 C C . VAL A 1 596 ? -21.108 -15.378 55.767 1.00 55.78 596 VAL A C 1
ATOM 4768 O O . VAL A 1 596 ? -21.760 -15.918 56.662 1.00 55.78 596 VAL A O 1
ATOM 4771 N N . LYS A 1 597 ? -21.514 -14.238 55.191 1.00 49.69 597 LYS A N 1
ATOM 4772 C CA . LYS A 1 597 ? -22.773 -13.534 55.498 1.00 49.69 597 LYS A CA 1
ATOM 4773 C C . LYS A 1 597 ? -23.899 -14.076 54.585 1.00 49.69 597 LYS A C 1
ATOM 4775 O O . LYS A 1 597 ? -23.752 -14.033 53.364 1.00 49.69 597 LYS A O 1
ATOM 4780 N N . PRO A 1 598 ? -25.007 -14.632 55.108 1.00 50.56 598 PRO A N 1
ATOM 4781 C CA . PRO A 1 598 ? -26.054 -15.218 54.265 1.00 50.56 598 PRO A CA 1
ATOM 4782 C C . PRO A 1 598 ? -26.994 -14.151 53.673 1.00 50.56 598 PRO A C 1
ATOM 4784 O O . PRO A 1 598 ? -27.513 -13.314 54.410 1.00 50.56 598 PRO A O 1
ATOM 4787 N N . VAL A 1 599 ? -27.270 -14.226 52.363 1.00 56.09 599 VAL A N 1
ATOM 4788 C CA . VAL A 1 599 ? -28.303 -13.429 51.663 1.00 56.09 599 VAL A CA 1
ATOM 4789 C C . VAL A 1 599 ? -29.384 -14.375 51.126 1.00 56.09 599 VAL A C 1
ATOM 4791 O O . VAL A 1 599 ? -29.081 -15.463 50.633 1.00 56.09 599 VAL A O 1
ATOM 4794 N N . ARG A 1 600 ? -30.658 -13.994 51.274 1.00 56.06 600 ARG A N 1
ATOM 4795 C CA . ARG A 1 600 ? -31.815 -14.778 50.804 1.00 56.06 600 ARG A CA 1
ATOM 4796 C C . ARG A 1 600 ? -31.979 -14.636 49.288 1.00 56.06 600 ARG A C 1
ATOM 4798 O O . ARG A 1 600 ? -31.887 -13.523 48.778 1.00 56.06 600 ARG A O 1
ATOM 4805 N N . ALA A 1 601 ? -32.225 -15.742 48.585 1.00 53.47 601 ALA A N 1
ATOM 4806 C CA . ALA A 1 601 ? -32.386 -15.753 47.127 1.00 53.47 601 ALA A CA 1
ATOM 4807 C C . ALA A 1 601 ? -33.615 -14.947 46.672 1.00 53.47 601 ALA A C 1
ATOM 4809 O O . ALA A 1 601 ? -33.589 -14.302 45.628 1.00 53.47 601 ALA A O 1
ATOM 4810 N N . GLU A 1 602 ? -34.659 -14.932 47.496 1.00 57.34 602 GLU A N 1
ATOM 4811 C CA . GLU A 1 602 ? -35.930 -14.261 47.236 1.00 57.34 602 GLU A CA 1
ATOM 4812 C C . GLU A 1 602 ? -35.762 -12.734 47.177 1.00 57.34 602 GLU A C 1
ATOM 4814 O O . GLU A 1 602 ? -36.310 -12.087 46.292 1.00 57.34 602 GLU A O 1
ATOM 4819 N N . ALA A 1 603 ? -34.906 -12.169 48.034 1.00 59.88 603 ALA A N 1
ATOM 4820 C CA . ALA A 1 603 ? -34.633 -10.730 48.065 1.00 59.88 603 ALA A CA 1
ATOM 4821 C C . ALA A 1 603 ? -33.871 -10.234 46.820 1.00 59.88 603 ALA A C 1
ATOM 4823 O O . ALA A 1 603 ? -34.000 -9.077 46.430 1.00 59.88 603 ALA A O 1
ATOM 4824 N N . LEU A 1 604 ? -33.069 -11.103 46.191 1.00 61.97 604 LEU A N 1
ATOM 4825 C CA . LEU A 1 604 ? -32.375 -10.786 44.940 1.00 61.97 604 LEU A CA 1
ATOM 4826 C C . LEU A 1 604 ? -33.333 -10.856 43.741 1.00 61.97 604 LEU A C 1
ATOM 4828 O O . LEU A 1 604 ? -33.218 -10.057 42.815 1.00 61.97 604 LEU A O 1
ATOM 4832 N N . LEU A 1 605 ? -34.278 -11.799 43.765 1.00 60.50 605 LEU A N 1
ATOM 4833 C CA . LEU A 1 605 ? -35.278 -11.964 42.711 1.00 60.50 605 LEU A CA 1
ATOM 4834 C C . LEU A 1 605 ? -36.327 -10.844 42.728 1.00 60.50 605 LEU A C 1
ATOM 4836 O O . LEU A 1 605 ? -36.636 -10.322 41.661 1.00 60.50 605 LEU A O 1
ATOM 4840 N N . GLU A 1 606 ? -36.808 -10.417 43.903 1.00 62.44 606 GLU A N 1
ATOM 4841 C CA . GLU A 1 606 ? -37.669 -9.225 44.030 1.00 62.44 606 GLU A CA 1
ATOM 4842 C C . GLU A 1 606 ? -36.968 -7.977 43.481 1.00 62.44 606 GLU A C 1
ATOM 4844 O O . GLU A 1 606 ? -37.525 -7.258 42.657 1.00 62.44 606 GLU A O 1
ATOM 4849 N N . PHE A 1 607 ? -35.700 -7.770 43.842 1.00 65.94 607 PHE A N 1
ATOM 4850 C CA . PHE A 1 607 ? -34.916 -6.636 43.354 1.00 65.94 607 PHE A CA 1
ATOM 4851 C C . PHE A 1 607 ? -34.769 -6.606 41.822 1.00 65.94 607 PHE A C 1
ATOM 4853 O O . PHE A 1 607 ? -34.825 -5.535 41.216 1.00 65.94 607 PHE A O 1
ATOM 4860 N N . LEU A 1 608 ? -34.570 -7.764 41.184 1.00 63.34 608 LEU A N 1
ATOM 4861 C CA . LEU A 1 608 ? -34.390 -7.853 39.732 1.00 63.34 608 LEU A CA 1
ATOM 4862 C C . LEU A 1 608 ? -35.717 -7.802 38.959 1.00 63.34 608 LEU A C 1
ATOM 4864 O O . LEU A 1 608 ? -35.729 -7.291 37.840 1.00 63.34 608 LEU A O 1
ATOM 4868 N N . GLY A 1 609 ? -36.805 -8.315 39.541 1.00 60.84 609 GLY A N 1
ATOM 4869 C CA . GLY A 1 609 ? -38.097 -8.502 38.874 1.00 60.84 609 GLY A CA 1
ATOM 4870 C C . GLY A 1 609 ? -38.979 -7.255 38.755 1.00 60.84 609 GLY A C 1
ATOM 4871 O O . GLY A 1 609 ? -39.911 -7.258 37.956 1.00 60.84 609 GLY A O 1
ATOM 4872 N N . GLU A 1 610 ? -38.707 -6.182 39.501 1.00 55.53 610 GLU A N 1
ATOM 4873 C CA . GLU A 1 610 ? -39.597 -5.007 39.548 1.00 55.53 610 GLU A CA 1
ATOM 4874 C C . GLU A 1 610 ? -39.505 -4.063 38.333 1.00 55.53 610 GLU A C 1
ATOM 4876 O O . GLU A 1 610 ? -40.335 -3.160 38.200 1.00 55.53 610 GLU A O 1
ATOM 4881 N N . ARG A 1 611 ? -38.527 -4.225 37.428 1.00 54.47 611 ARG A N 1
ATOM 4882 C CA . ARG A 1 611 ? -38.370 -3.327 36.267 1.00 54.47 611 ARG A CA 1
ATOM 4883 C C . ARG A 1 611 ? -37.525 -3.898 35.131 1.00 54.47 611 ARG A C 1
ATOM 4885 O O . ARG A 1 611 ? -36.709 -4.791 35.326 1.00 54.47 611 ARG A O 1
ATOM 4892 N N . VAL A 1 612 ? -37.681 -3.306 33.947 1.00 60.12 612 VAL A N 1
ATOM 4893 C CA . VAL A 1 612 ? -36.787 -3.505 32.795 1.00 60.12 612 VAL A CA 1
ATOM 4894 C C . VAL A 1 612 ? -35.521 -2.671 32.996 1.00 60.12 612 VAL A C 1
ATOM 4896 O O . VAL A 1 612 ? -35.599 -1.517 33.421 1.00 60.12 612 VAL A O 1
ATOM 4899 N N . TRP A 1 613 ? -34.359 -3.254 32.704 1.00 62.88 613 TRP A N 1
ATOM 4900 C CA . TRP A 1 613 ? -33.064 -2.651 33.003 1.00 62.88 613 TRP A CA 1
ATOM 4901 C C . TRP A 1 613 ? -32.273 -2.285 31.749 1.00 62.88 613 TRP A C 1
ATOM 4903 O O . TRP A 1 613 ? -32.051 -3.124 30.880 1.00 62.88 613 TRP A O 1
ATOM 4913 N N . GLU A 1 614 ? -31.742 -1.065 31.724 1.00 57.66 614 GLU A N 1
ATOM 4914 C CA . GLU A 1 614 ? -30.643 -0.682 30.838 1.00 57.66 614 GLU A CA 1
ATOM 4915 C C . GLU A 1 614 ? -29.301 -1.150 31.425 1.00 57.66 614 GLU A C 1
ATOM 4917 O O . GLU A 1 614 ? -29.086 -1.118 32.643 1.00 57.66 614 GLU A O 1
ATOM 4922 N N . LYS A 1 615 ? -28.364 -1.574 30.563 1.00 53.00 615 LYS A N 1
ATOM 4923 C CA . LYS A 1 615 ? -27.078 -2.184 30.970 1.00 53.00 615 LYS A CA 1
ATOM 4924 C C . LYS A 1 615 ? -26.292 -1.372 32.022 1.00 53.00 615 LYS A C 1
ATOM 4926 O O . LYS A 1 615 ? -25.797 -1.987 32.969 1.00 53.00 615 LYS A O 1
ATOM 4931 N N . PRO A 1 616 ? -26.148 -0.035 31.912 1.00 53.50 616 PRO A N 1
ATOM 4932 C CA . PRO A 1 616 ? -25.398 0.748 32.896 1.00 53.50 616 PRO A CA 1
ATOM 4933 C C . PRO A 1 616 ? -26.083 0.783 34.266 1.00 53.50 616 PRO A C 1
ATOM 4935 O O . PRO A 1 616 ? -25.415 0.798 35.298 1.00 53.50 616 PRO A O 1
ATOM 4938 N N . ASP A 1 617 ? -27.414 0.779 34.278 1.00 62.53 617 ASP A N 1
ATOM 4939 C CA . ASP A 1 617 ? -28.200 0.923 35.497 1.00 62.53 617 ASP A CA 1
ATOM 4940 C C . ASP A 1 617 ? -28.333 -0.402 36.246 1.00 62.53 617 ASP A C 1
ATOM 4942 O O . ASP A 1 617 ? -28.307 -0.402 37.477 1.00 62.53 617 ASP A O 1
ATOM 4946 N N . LEU A 1 618 ? -28.374 -1.532 35.528 1.00 60.84 618 LEU A N 1
ATOM 4947 C CA . LEU A 1 618 ? -28.266 -2.863 36.130 1.00 60.84 618 LEU A CA 1
ATOM 4948 C C . LEU A 1 618 ? -26.922 -3.041 36.838 1.00 60.84 618 LEU A C 1
ATOM 4950 O O . LEU A 1 618 ? -26.884 -3.470 37.988 1.00 60.84 618 LEU A O 1
ATOM 4954 N N . MET A 1 619 ? -25.826 -2.682 36.160 1.00 55.00 619 MET A N 1
ATOM 4955 C CA . MET A 1 619 ? -24.476 -2.791 36.717 1.00 55.00 619 MET A CA 1
ATOM 4956 C C . MET A 1 619 ? -24.330 -1.941 37.978 1.00 55.00 619 MET A C 1
ATOM 4958 O O . MET A 1 619 ? -23.951 -2.464 39.021 1.00 55.00 619 MET A O 1
ATOM 4962 N N . ARG A 1 620 ? -24.739 -0.668 37.921 1.00 64.00 620 ARG A N 1
ATOM 4963 C CA . ARG A 1 620 ? -24.684 0.238 39.074 1.00 64.00 620 ARG A CA 1
ATOM 4964 C C . ARG A 1 620 ? -25.522 -0.268 40.250 1.00 64.00 620 ARG A C 1
ATOM 4966 O O . ARG A 1 620 ? -25.121 -0.132 41.402 1.00 64.00 620 ARG A O 1
ATOM 4973 N N . ALA A 1 621 ? -26.695 -0.835 39.982 1.00 63.91 621 ALA A N 1
ATOM 4974 C CA . ALA A 1 621 ? -27.591 -1.302 41.032 1.00 63.91 621 ALA A CA 1
ATOM 4975 C C . ALA A 1 621 ? -27.118 -2.629 41.657 1.00 63.91 621 ALA A C 1
ATOM 4977 O O . ALA A 1 621 ? -27.245 -2.807 42.868 1.00 63.91 621 ALA A O 1
ATOM 4978 N N . LEU A 1 622 ? -26.519 -3.526 40.866 1.00 60.00 622 LEU A N 1
ATOM 4979 C CA . LEU A 1 622 ? -25.859 -4.733 41.368 1.00 60.00 622 LEU A CA 1
ATOM 4980 C C . LEU A 1 622 ? -24.607 -4.395 42.182 1.00 60.00 622 LEU A C 1
ATOM 4982 O O . LEU A 1 622 ? -24.439 -4.938 43.269 1.00 60.00 622 LEU A O 1
ATOM 4986 N N . GLU A 1 623 ? -23.771 -3.466 41.714 1.00 59.72 623 GLU A N 1
ATOM 4987 C CA . GLU A 1 623 ? -22.615 -2.958 42.466 1.00 59.72 623 GLU A CA 1
ATOM 4988 C C . GLU A 1 623 ? -23.052 -2.395 43.822 1.00 59.72 623 GLU A C 1
ATOM 4990 O O . GLU A 1 623 ? -22.548 -2.819 44.855 1.00 59.72 623 GLU A O 1
ATOM 4995 N N . GLN A 1 624 ? -24.088 -1.551 43.852 1.00 63.81 624 GLN A N 1
ATOM 4996 C CA . GLN A 1 624 ? -24.649 -1.027 45.103 1.00 63.81 624 GLN A CA 1
ATOM 4997 C C . GLN A 1 624 ? -25.226 -2.117 46.019 1.00 63.81 624 GLN A C 1
ATOM 4999 O O . GLN A 1 624 ? -25.151 -1.998 47.245 1.00 63.81 624 GLN A O 1
ATOM 5004 N N . PHE A 1 625 ? -25.826 -3.166 45.453 1.00 66.12 625 PHE A N 1
ATOM 5005 C CA . PHE A 1 625 ? -26.356 -4.296 46.215 1.00 66.12 625 PHE A CA 1
ATOM 5006 C C . PHE A 1 625 ? -25.227 -5.121 46.852 1.00 66.12 625 PHE A C 1
ATOM 5008 O O . PHE A 1 625 ? -25.296 -5.448 48.039 1.00 66.12 625 PHE A O 1
ATOM 5015 N N . PHE A 1 626 ? -24.167 -5.410 46.094 1.00 60.81 626 PHE A N 1
ATOM 5016 C CA . PHE A 1 626 ? -23.018 -6.178 46.571 1.00 60.81 626 PHE A CA 1
ATOM 5017 C C . PHE A 1 626 ? -22.124 -5.378 47.527 1.00 60.81 626 PHE A C 1
ATOM 5019 O O . PHE A 1 626 ? -21.720 -5.923 48.555 1.00 60.81 626 PHE A O 1
ATOM 5026 N N . ASP A 1 627 ? -21.919 -4.082 47.284 1.00 56.50 627 ASP A N 1
ATOM 5027 C CA . ASP A 1 627 ? -21.190 -3.181 48.189 1.00 56.50 627 ASP A CA 1
ATOM 5028 C C . ASP A 1 627 ? -21.856 -3.100 49.571 1.00 56.50 627 ASP A C 1
ATOM 5030 O O . ASP A 1 627 ? -21.182 -3.080 50.600 1.00 56.50 627 ASP A O 1
ATOM 5034 N N . ARG A 1 628 ? -23.195 -3.121 49.627 1.00 56.84 628 ARG A N 1
ATOM 5035 C CA . ARG A 1 628 ? -23.944 -3.151 50.897 1.00 56.84 628 ARG A CA 1
ATOM 5036 C C . ARG A 1 628 ? -23.873 -4.503 51.613 1.00 56.84 628 ARG A C 1
ATOM 5038 O O . ARG A 1 628 ? -24.055 -4.563 52.833 1.00 56.84 628 ARG A O 1
ATOM 5045 N N . ALA A 1 629 ? -23.655 -5.591 50.881 1.00 53.41 629 ALA A N 1
ATOM 5046 C CA . ALA A 1 629 ? -23.722 -6.951 51.406 1.00 53.41 629 ALA A CA 1
ATOM 5047 C C . ALA A 1 629 ? -22.345 -7.540 51.799 1.00 53.41 629 ALA A C 1
ATOM 5049 O O . ALA A 1 629 ? -22.300 -8.364 52.717 1.00 53.41 629 ALA A O 1
ATOM 5050 N N . GLY A 1 630 ? -21.238 -7.047 51.227 1.00 52.59 630 GLY A N 1
ATOM 5051 C CA . GLY A 1 630 ? -19.852 -7.388 51.588 1.00 52.59 630 GLY A CA 1
ATOM 5052 C C . GLY A 1 630 ? -19.225 -8.519 50.753 1.00 52.59 630 GLY A C 1
ATOM 5053 O O . GLY A 1 630 ? -19.900 -9.199 49.989 1.00 52.59 630 GLY A O 1
ATOM 5054 N N . SER A 1 631 ? -17.916 -8.749 50.917 1.00 44.66 631 SER A N 1
ATOM 5055 C CA . SER A 1 631 ? -17.071 -9.627 50.075 1.00 44.66 631 SER A CA 1
ATOM 5056 C C . SER A 1 631 ? -17.301 -11.142 50.236 1.00 44.66 631 SER A C 1
ATOM 5058 O O . SER A 1 631 ? -16.752 -11.940 49.475 1.00 44.66 631 SER A O 1
ATOM 5060 N N . ARG A 1 632 ? -18.137 -11.569 51.194 1.00 50.28 632 ARG A N 1
ATOM 5061 C CA . ARG A 1 632 ? -18.503 -12.980 51.414 1.00 50.28 632 ARG A CA 1
ATOM 5062 C C . ARG A 1 632 ? -20.002 -13.156 51.586 1.00 50.28 632 ARG A C 1
ATOM 5064 O O . ARG A 1 632 ? -20.502 -13.236 52.709 1.00 50.28 632 ARG A O 1
ATOM 5071 N N . ILE A 1 633 ? -20.699 -13.267 50.461 1.00 51.53 633 ILE A N 1
ATOM 5072 C CA . ILE A 1 633 ? -22.128 -13.572 50.402 1.00 51.53 633 ILE A CA 1
ATOM 5073 C C . ILE A 1 633 ? -22.305 -15.018 49.936 1.00 51.53 633 ILE A C 1
ATOM 5075 O O . ILE A 1 633 ? -21.773 -15.404 48.900 1.00 51.53 633 ILE A O 1
ATOM 5079 N N . THR A 1 634 ? -23.088 -15.816 50.665 1.00 39.78 634 THR A N 1
ATOM 5080 C CA . THR A 1 634 ? -23.666 -17.057 50.117 1.00 39.78 634 THR A CA 1
ATOM 5081 C C . THR A 1 634 ? -25.163 -16.873 49.954 1.00 39.78 634 THR A C 1
ATOM 5083 O O . THR A 1 634 ? -25.869 -16.530 50.906 1.00 39.78 634 THR A O 1
ATOM 5086 N N . VAL A 1 635 ? -25.650 -17.113 48.737 1.00 43.62 635 VAL A N 1
ATOM 5087 C CA . VAL A 1 635 ? -27.083 -17.170 48.449 1.00 43.62 635 VAL A CA 1
ATOM 5088 C C . VAL A 1 635 ? -27.597 -18.503 48.980 1.00 43.62 635 VAL A C 1
ATOM 5090 O O . VAL A 1 635 ? -27.361 -19.556 48.385 1.00 43.62 635 VAL A O 1
ATOM 5093 N N . ARG A 1 636 ? -28.260 -18.486 50.139 1.00 37.88 636 ARG A N 1
ATOM 5094 C CA . ARG A 1 636 ? -28.913 -19.691 50.661 1.00 37.88 636 ARG A CA 1
ATOM 5095 C C . ARG A 1 636 ? -30.203 -19.909 49.876 1.00 37.88 636 ARG A C 1
ATOM 5097 O O . ARG A 1 636 ? -31.151 -19.151 50.050 1.00 37.88 636 ARG A O 1
ATOM 5104 N N . ARG A 1 637 ? -30.248 -20.963 49.054 1.00 42.53 637 ARG A N 1
ATOM 5105 C CA . ARG A 1 637 ? -31.524 -21.547 48.615 1.00 42.53 637 ARG A CA 1
ATOM 5106 C C . ARG A 1 637 ? -32.230 -22.080 49.858 1.00 42.53 637 ARG A C 1
ATOM 5108 O O . ARG A 1 637 ? -31.649 -22.874 50.600 1.00 42.53 637 ARG A O 1
ATOM 5115 N N . ALA A 1 638 ? -33.441 -21.610 50.128 1.00 37.16 638 ALA A N 1
ATOM 5116 C CA . ALA A 1 638 ? -34.261 -22.209 51.164 1.00 37.16 638 ALA A CA 1
ATOM 5117 C C . ALA A 1 638 ? -34.591 -23.663 50.769 1.00 37.16 638 ALA A C 1
ATOM 5119 O O . ALA A 1 638 ? -35.176 -23.896 49.718 1.00 37.16 638 ALA A O 1
ATOM 5120 N N . GLY A 1 639 ? -34.219 -24.624 51.622 1.00 37.59 639 GLY A N 1
ATOM 5121 C CA . GLY A 1 639 ? -34.726 -26.004 51.583 1.00 37.59 639 GLY A CA 1
ATOM 5122 C C . GLY A 1 639 ? -33.869 -27.012 50.808 1.00 37.59 639 GLY A C 1
ATOM 5123 O O . GLY A 1 639 ? -33.516 -26.802 49.657 1.00 37.59 639 GLY A O 1
ATOM 5124 N N . SER A 1 640 ? -33.529 -28.112 51.480 1.00 30.78 640 SER A N 1
ATOM 5125 C CA . SER A 1 640 ? -32.603 -29.174 51.056 1.00 30.78 640 SER A CA 1
ATOM 5126 C C . SER A 1 640 ? -33.357 -30.377 50.423 1.00 30.78 640 SER A C 1
ATOM 5128 O O . SER A 1 640 ? -34.545 -30.273 50.134 1.00 30.78 640 SER A O 1
ATOM 5130 N N . PRO A 1 641 ? -32.717 -31.540 50.231 1.00 47.81 641 PRO A N 1
ATOM 5131 C CA . PRO A 1 641 ? -32.283 -32.135 48.975 1.00 47.81 641 PRO A CA 1
ATOM 5132 C C . PRO A 1 641 ? -33.246 -33.231 48.489 1.00 47.81 641 PRO A C 1
ATOM 5134 O O . PRO A 1 641 ? -33.478 -34.218 49.176 1.00 47.81 641 PRO A O 1
ATOM 5137 N N . SER A 1 642 ? -33.780 -33.131 47.282 1.00 33.78 642 SER A N 1
ATOM 5138 C CA . SER A 1 642 ? -34.324 -34.300 46.580 1.00 33.78 642 SER A CA 1
ATOM 5139 C C . SER A 1 642 ? -34.496 -33.962 45.110 1.00 33.78 642 SER A C 1
ATOM 5141 O O . SER A 1 642 ? -34.606 -32.796 44.743 1.00 33.78 642 SER A O 1
ATOM 5143 N N . SER A 1 643 ? -34.362 -34.996 44.286 1.00 37.53 643 SER A N 1
ATOM 5144 C CA . SER A 1 643 ? -34.587 -35.029 42.842 1.00 37.53 643 SER A CA 1
ATOM 5145 C C . SER A 1 643 ? -35.493 -33.906 42.332 1.00 37.53 643 SER A C 1
ATOM 5147 O O . SER A 1 643 ? -36.657 -33.902 42.699 1.00 37.53 643 SER A O 1
ATOM 5149 N N . GLU A 1 644 ? -34.938 -33.005 41.510 1.00 39.16 644 GLU A N 1
ATOM 5150 C CA . GLU A 1 644 ? -35.607 -32.028 40.612 1.00 39.16 644 GLU A CA 1
ATOM 5151 C C . GLU A 1 644 ? -34.867 -30.675 40.609 1.00 39.16 644 GLU A C 1
ATOM 5153 O O . GLU A 1 644 ? -35.414 -29.619 40.896 1.00 39.16 644 GLU A O 1
ATOM 5158 N N . ASN A 1 645 ? -33.583 -30.662 40.236 1.00 40.94 645 ASN A N 1
ATOM 5159 C CA . ASN A 1 645 ? -32.853 -29.409 39.958 1.00 40.94 645 ASN A CA 1
ATOM 5160 C C . ASN A 1 645 ? -33.024 -28.944 38.488 1.00 40.94 645 ASN A C 1
ATOM 5162 O O . ASN A 1 645 ? -32.202 -28.188 37.973 1.00 40.94 645 ASN A O 1
ATOM 5166 N N . GLN A 1 646 ? -34.070 -29.416 37.799 1.00 43.53 646 GLN A N 1
ATOM 5167 C CA . GLN A 1 646 ? -34.414 -29.050 36.418 1.00 43.53 646 GLN A CA 1
ATOM 5168 C C . GLN A 1 646 ? -35.336 -27.817 36.254 1.00 43.53 646 GLN A C 1
ATOM 5170 O O . GLN A 1 646 ? -35.122 -27.116 35.264 1.00 43.53 646 GLN A O 1
ATOM 5175 N N . PRO A 1 647 ? -36.286 -27.466 37.156 1.00 45.88 647 PRO A N 1
ATOM 5176 C CA . PRO A 1 647 ? -37.291 -26.434 36.854 1.00 45.88 647 PRO A CA 1
ATOM 5177 C C . PRO A 1 647 ? -36.683 -25.039 36.664 1.00 45.88 647 PRO A C 1
ATOM 5179 O O . PRO A 1 647 ? -36.823 -24.438 35.610 1.00 45.88 647 PRO A O 1
ATOM 5182 N N . LEU A 1 648 ? -35.864 -24.570 37.612 1.00 50.12 648 LEU A N 1
ATOM 5183 C CA . LEU A 1 648 ? -35.352 -23.190 37.602 1.00 50.12 648 LEU A CA 1
ATOM 5184 C C . LEU A 1 648 ? -34.400 -22.867 36.435 1.00 50.12 648 LEU A C 1
ATOM 5186 O O . LEU A 1 648 ? -34.331 -21.721 35.998 1.00 50.12 648 LEU A O 1
ATOM 5190 N N . LYS A 1 649 ? -33.649 -23.856 35.926 1.00 60.56 649 LYS A N 1
ATOM 5191 C CA . LYS A 1 649 ? -32.814 -23.676 34.723 1.00 60.56 649 LYS A CA 1
ATOM 5192 C C . LYS A 1 649 ? -33.664 -23.703 33.453 1.00 60.56 649 LYS A C 1
ATOM 5194 O O . LYS A 1 649 ? -33.380 -22.952 32.526 1.00 60.56 649 LYS A O 1
ATOM 5199 N N . ARG A 1 650 ? -34.691 -24.559 33.427 1.00 73.69 650 ARG A N 1
ATOM 5200 C CA . ARG A 1 650 ? -35.638 -24.707 32.316 1.00 73.69 650 ARG A CA 1
ATOM 5201 C C . ARG A 1 650 ? -36.496 -23.449 32.163 1.00 73.69 650 ARG A C 1
ATOM 5203 O O . ARG A 1 650 ? -36.607 -22.950 31.054 1.00 73.69 650 ARG A O 1
ATOM 5210 N N . ASP A 1 651 ? -36.988 -22.882 33.260 1.00 70.94 651 ASP A N 1
ATOM 5211 C CA . ASP A 1 651 ? -37.821 -21.672 33.253 1.00 70.94 651 ASP A CA 1
ATOM 5212 C C . ASP A 1 651 ? -37.028 -20.430 32.825 1.00 70.94 651 ASP A C 1
ATOM 5214 O O . ASP A 1 651 ? -37.501 -19.629 32.021 1.00 70.94 651 ASP A O 1
ATOM 5218 N N . LEU A 1 652 ? -35.779 -20.297 33.289 1.00 72.50 652 LEU A N 1
ATOM 5219 C CA . LEU A 1 652 ? -34.889 -19.220 32.850 1.00 72.50 652 LEU A CA 1
ATOM 5220 C C . LEU A 1 652 ? -34.538 -19.344 31.359 1.00 72.50 652 LEU A C 1
ATOM 5222 O O . LEU A 1 652 ? -34.537 -18.344 30.644 1.00 72.50 652 LEU A O 1
ATOM 5226 N N . LEU A 1 653 ? -34.264 -20.564 30.880 1.00 80.12 653 LEU A N 1
ATOM 5227 C CA . LEU A 1 653 ? -34.026 -20.822 29.457 1.00 80.12 653 LEU A CA 1
ATOM 5228 C C . LEU A 1 653 ? -35.269 -20.507 28.620 1.00 80.12 653 LEU A C 1
ATOM 5230 O O . LEU A 1 653 ? -35.145 -19.807 27.619 1.00 80.12 653 LEU A O 1
ATOM 5234 N N . ALA A 1 654 ? -36.453 -20.954 29.048 1.00 82.81 654 ALA A N 1
ATOM 5235 C CA . ALA A 1 654 ? -37.722 -20.647 28.390 1.00 82.81 654 ALA A CA 1
ATOM 5236 C C . ALA A 1 654 ? -37.931 -19.133 28.269 1.00 82.81 654 ALA A C 1
ATOM 5238 O O . ALA A 1 654 ? -38.192 -18.642 27.175 1.00 82.81 654 ALA A O 1
ATOM 5239 N N . TRP A 1 655 ? -37.716 -18.387 29.355 1.00 82.12 655 TRP A N 1
ATOM 5240 C CA . TRP A 1 655 ? -37.833 -16.931 29.348 1.00 82.12 655 TRP A CA 1
ATOM 5241 C C . TRP A 1 655 ? -36.833 -16.267 28.389 1.00 82.12 655 TRP A C 1
ATOM 5243 O O . TRP A 1 655 ? -37.206 -15.390 27.614 1.00 82.12 655 TRP A O 1
ATOM 5253 N N . CYS A 1 656 ? -35.566 -16.699 28.372 1.00 82.56 656 CYS A N 1
ATOM 5254 C CA . CYS A 1 656 ? -34.577 -16.151 27.439 1.00 82.56 656 CYS A CA 1
ATOM 5255 C C . CYS A 1 656 ? -34.952 -16.404 25.969 1.00 82.56 656 CYS A C 1
ATOM 5257 O O . CYS A 1 656 ? -34.794 -15.506 25.141 1.00 82.56 656 CYS A O 1
ATOM 5259 N N . TYR A 1 657 ? -35.460 -17.597 25.646 1.00 88.56 657 TYR A N 1
ATOM 5260 C CA . TYR A 1 657 ? -35.927 -17.929 24.297 1.00 88.56 657 TYR A CA 1
ATOM 5261 C C . TYR A 1 657 ? -37.195 -17.164 23.921 1.00 88.56 657 TYR A C 1
ATOM 5263 O O . TYR A 1 657 ? -37.281 -16.670 22.800 1.00 88.56 657 TYR A O 1
ATOM 5271 N N . GLU A 1 658 ? -38.137 -17.000 24.849 1.00 88.75 658 GLU A N 1
ATOM 5272 C CA . GLU A 1 658 ? -39.330 -16.172 24.667 1.00 88.75 658 GLU A CA 1
ATOM 5273 C C . GLU A 1 658 ? -38.956 -14.725 24.326 1.00 88.75 658 GLU A C 1
ATOM 5275 O O . GLU A 1 658 ? -39.438 -14.182 23.333 1.00 88.75 658 GLU A O 1
ATOM 5280 N N . GLN A 1 659 ? -38.052 -14.106 25.095 1.00 85.56 659 GLN A N 1
ATOM 5281 C CA . GLN A 1 659 ? -37.625 -12.727 24.839 1.00 85.56 659 GLN A CA 1
ATOM 5282 C C . GLN A 1 659 ? -36.861 -12.595 23.514 1.00 85.56 659 GLN A C 1
ATOM 5284 O O . GLN A 1 659 ? -37.103 -11.655 22.751 1.00 85.56 659 GLN A O 1
ATOM 5289 N N . ALA A 1 660 ? -35.969 -13.544 23.210 1.00 86.56 660 ALA A N 1
ATOM 5290 C CA . ALA A 1 660 ? -35.220 -13.554 21.958 1.00 86.56 660 ALA A CA 1
ATOM 5291 C C . ALA A 1 660 ? -36.156 -13.684 20.745 1.00 86.56 660 ALA A C 1
ATOM 5293 O O . ALA A 1 660 ? -36.089 -12.865 19.826 1.00 86.56 660 ALA A O 1
ATOM 5294 N N . LEU A 1 661 ? -37.063 -14.668 20.758 1.00 88.94 661 LEU A N 1
ATOM 5295 C CA . LEU A 1 661 ? -38.025 -14.934 19.683 1.00 88.94 661 LEU A CA 1
ATOM 5296 C C . LEU A 1 661 ? -39.079 -13.834 19.541 1.00 88.94 661 LEU A C 1
ATOM 5298 O O . LEU A 1 661 ? -39.399 -13.456 18.412 1.00 88.94 661 LEU A O 1
ATOM 5302 N N . GLY A 1 662 ? -39.554 -13.264 20.649 1.00 83.56 662 GLY A N 1
ATOM 5303 C CA . GLY A 1 662 ? -40.552 -12.198 20.623 1.00 83.56 662 GLY A CA 1
ATOM 5304 C C . GLY A 1 662 ? -40.022 -10.898 20.016 1.00 83.56 662 GLY A C 1
ATOM 5305 O O . GLY A 1 662 ? -40.741 -10.215 19.289 1.00 83.56 662 GLY A O 1
ATOM 5306 N N . GLN A 1 663 ? -38.753 -10.565 20.271 1.00 81.50 663 GLN A N 1
ATOM 5307 C CA . GLN A 1 663 ? -38.162 -9.282 19.864 1.00 81.50 663 GLN A CA 1
ATOM 5308 C C . GLN A 1 663 ? -37.185 -9.389 18.677 1.00 81.50 663 GLN A C 1
ATOM 5310 O O . GLN A 1 663 ? -36.772 -8.374 18.112 1.00 81.50 663 GLN A O 1
ATOM 5315 N N . GLY A 1 664 ? -36.813 -10.604 18.260 1.00 82.62 664 GLY A N 1
ATOM 5316 C CA . GLY A 1 664 ? -35.811 -10.830 17.212 1.00 82.62 664 GLY A CA 1
ATOM 5317 C C . GLY A 1 664 ? -34.401 -10.409 17.644 1.00 82.62 664 GLY A C 1
ATOM 5318 O O . GLY A 1 664 ? -33.655 -9.822 16.852 1.00 82.62 664 GLY A O 1
ATOM 5319 N N . HIS A 1 665 ? -34.059 -10.650 18.912 1.00 84.75 665 HIS A N 1
ATOM 5320 C CA . HIS A 1 665 ? -32.749 -10.349 19.490 1.00 84.75 665 HIS A CA 1
ATOM 5321 C C . HIS A 1 665 ? -31.877 -11.604 19.593 1.00 84.75 665 HIS A C 1
ATOM 5323 O O . HIS A 1 665 ? -32.405 -12.696 19.808 1.00 84.75 665 HIS A O 1
ATOM 5329 N N . PRO A 1 666 ? -30.545 -11.471 19.449 1.00 84.88 666 PRO A N 1
ATOM 5330 C CA . PRO A 1 666 ? -29.648 -12.598 19.623 1.00 84.88 666 PRO A CA 1
ATOM 5331 C C . PRO A 1 666 ? -29.620 -13.078 21.072 1.00 84.88 666 PRO A C 1
ATOM 5333 O O . PRO A 1 666 ? -29.614 -12.265 22.000 1.00 84.88 666 PRO A O 1
ATOM 5336 N N . LEU A 1 667 ? -29.554 -14.397 21.265 1.00 79.69 667 LEU A N 1
ATOM 5337 C CA . LEU A 1 667 ? -29.265 -14.955 22.579 1.00 79.69 667 LEU A CA 1
ATOM 5338 C C . LEU A 1 667 ? -27.856 -14.534 23.026 1.00 79.69 667 LEU A C 1
ATOM 5340 O O . LEU A 1 667 ? -26.927 -14.499 22.216 1.00 79.69 667 LEU A O 1
ATOM 5344 N N . PRO A 1 668 ? -27.663 -14.249 24.324 1.00 71.81 668 PRO A N 1
ATOM 5345 C CA . PRO A 1 668 ? -26.338 -14.077 24.899 1.00 71.81 668 PRO A CA 1
ATOM 5346 C C . PRO A 1 668 ? -25.411 -15.263 24.568 1.00 71.81 668 PRO A C 1
ATOM 5348 O O . PRO A 1 668 ? -25.833 -16.415 24.698 1.00 71.81 668 PRO A O 1
ATOM 5351 N N . PRO A 1 669 ? -24.120 -15.031 24.258 1.00 66.06 669 PRO A N 1
ATOM 5352 C CA . PRO A 1 669 ? -23.162 -16.087 23.895 1.00 66.06 669 PRO A CA 1
ATOM 5353 C C . PRO A 1 669 ? -22.762 -17.005 25.071 1.00 66.06 669 PRO A C 1
ATOM 5355 O O . PRO A 1 669 ? -21.799 -17.759 24.977 1.00 66.06 669 PRO A O 1
ATOM 5358 N N . ALA A 1 670 ? -23.468 -16.920 26.202 1.00 66.56 670 ALA A N 1
ATOM 5359 C CA . ALA A 1 670 ? -23.157 -17.608 27.451 1.00 66.56 670 ALA A CA 1
ATOM 5360 C C . ALA A 1 670 ? -23.780 -19.013 27.567 1.00 66.56 670 ALA A C 1
ATOM 5362 O O . ALA A 1 670 ? -23.438 -19.740 28.498 1.00 66.56 670 ALA A O 1
ATOM 5363 N N . PHE A 1 671 ? -24.683 -19.403 26.660 1.00 76.00 671 PHE A N 1
ATOM 5364 C CA . PHE A 1 671 ? -25.346 -20.708 26.720 1.00 76.00 671 PHE A CA 1
ATOM 5365 C C . PHE A 1 671 ? -24.481 -21.822 26.128 1.00 76.00 671 PHE A C 1
ATOM 5367 O O . PHE A 1 671 ? -23.977 -21.722 25.009 1.00 76.00 671 PHE A O 1
ATOM 5374 N N . SER A 1 672 ? -24.341 -22.920 26.870 1.00 80.31 672 SER A N 1
ATOM 5375 C CA . SER A 1 672 ? -23.697 -24.135 26.369 1.00 80.31 672 SER A CA 1
ATOM 5376 C C . SER A 1 672 ? -24.563 -24.843 25.318 1.00 80.31 672 SER A C 1
ATOM 5378 O O . SER A 1 672 ? -25.779 -24.665 25.272 1.00 80.31 672 SER A O 1
ATOM 5380 N N . ARG A 1 673 ? -23.962 -25.726 24.505 1.00 78.62 673 ARG A N 1
ATOM 5381 C CA . ARG A 1 673 ? -24.708 -26.532 23.513 1.00 78.62 673 ARG A CA 1
ATOM 5382 C C . ARG A 1 673 ? -25.843 -27.350 24.138 1.00 78.62 673 ARG A C 1
ATOM 5384 O O . ARG A 1 673 ? -26.906 -27.458 23.545 1.00 78.62 673 ARG A O 1
ATOM 5391 N N . ALA A 1 674 ? -25.631 -27.891 25.339 1.00 78.56 674 ALA A N 1
ATOM 5392 C CA . ALA A 1 674 ? -26.654 -28.654 26.057 1.00 78.56 674 ALA A CA 1
ATOM 5393 C C . ALA A 1 674 ? -27.834 -27.773 26.506 1.00 78.56 674 ALA A C 1
ATOM 5395 O O . ALA A 1 674 ? -28.976 -28.219 26.520 1.00 78.56 674 ALA A O 1
ATOM 5396 N N . GLU A 1 675 ? -27.571 -26.513 26.850 1.00 82.06 675 GLU A N 1
ATOM 5397 C CA . GLU A 1 675 ? -28.610 -25.545 27.215 1.00 82.06 675 GLU A CA 1
ATOM 5398 C C . GLU A 1 675 ? -29.349 -25.011 25.987 1.00 82.06 675 GLU A C 1
ATOM 5400 O O . GLU A 1 675 ? -30.549 -24.771 26.064 1.00 82.06 675 GLU A O 1
ATOM 5405 N N . GLN A 1 676 ? -28.668 -24.878 24.845 1.00 85.00 676 GLN A N 1
ATOM 5406 C CA . GLN A 1 676 ? -29.312 -24.551 23.572 1.00 85.00 676 GLN A CA 1
ATOM 5407 C C . GLN A 1 676 ? -30.250 -25.670 23.101 1.00 85.00 676 GLN A C 1
ATOM 5409 O O . GLN A 1 676 ? -31.377 -25.384 22.711 1.00 85.00 676 GLN A O 1
ATOM 5414 N N . ALA A 1 677 ? -29.824 -26.932 23.215 1.00 85.00 677 ALA A N 1
ATOM 5415 C CA . ALA A 1 677 ? -30.664 -28.095 22.922 1.00 85.00 677 ALA A CA 1
ATOM 5416 C C . ALA A 1 677 ? -31.917 -28.135 23.813 1.00 85.00 677 ALA A C 1
ATOM 5418 O O . ALA A 1 677 ? -33.043 -28.216 23.326 1.00 85.00 677 ALA A O 1
ATOM 5419 N N . LEU A 1 678 ? -31.740 -27.960 25.130 1.00 84.62 678 LEU A N 1
ATOM 5420 C CA . LEU A 1 678 ? -32.866 -27.878 26.063 1.00 84.62 678 LEU A CA 1
ATOM 5421 C C . LEU A 1 678 ? -33.781 -26.681 25.757 1.00 84.62 678 LEU A C 1
ATOM 5423 O O . LEU A 1 678 ? -34.995 -26.803 25.850 1.00 84.62 678 LEU A O 1
ATOM 5427 N N . GLY A 1 679 ? -33.214 -25.532 25.381 1.00 86.06 679 GLY A N 1
ATOM 5428 C CA . GLY A 1 679 ? -33.967 -24.348 24.970 1.00 86.06 679 GLY A CA 1
ATOM 5429 C C . GLY A 1 679 ? -34.819 -24.582 23.722 1.00 86.06 679 GLY A C 1
ATOM 5430 O O . GLY A 1 679 ? -35.970 -24.155 23.687 1.00 86.06 679 GLY A O 1
ATOM 5431 N N . ALA A 1 680 ? -34.302 -25.325 22.739 1.00 88.50 680 ALA A N 1
ATOM 5432 C CA . ALA A 1 680 ? -35.032 -25.692 21.528 1.00 88.50 680 ALA A CA 1
ATOM 5433 C C . ALA A 1 680 ? -36.319 -26.482 21.827 1.00 88.50 680 ALA A C 1
ATOM 5435 O O . ALA A 1 680 ? -37.349 -26.244 21.196 1.00 88.50 680 ALA A O 1
ATOM 5436 N N . GLU A 1 681 ? -36.291 -27.377 22.820 1.00 89.31 681 GLU A N 1
ATOM 5437 C CA . GLU A 1 681 ? -37.471 -28.140 23.258 1.00 89.31 681 GLU A CA 1
ATOM 5438 C C . GLU A 1 681 ? -38.563 -27.264 23.891 1.00 89.31 681 GLU A C 1
ATOM 5440 O O . GLU A 1 681 ? -39.730 -27.656 23.917 1.00 89.31 681 GLU A O 1
ATOM 5445 N N . LEU A 1 682 ? -38.192 -26.096 24.422 1.00 89.94 682 LEU A N 1
ATOM 5446 C CA . LEU A 1 682 ? -39.085 -25.199 25.160 1.00 89.94 682 LEU A CA 1
ATOM 5447 C C . LEU A 1 682 ? -39.816 -24.200 24.273 1.00 89.94 682 LEU A C 1
ATOM 5449 O O . LEU A 1 682 ? -40.736 -23.548 24.756 1.00 89.94 682 LEU A O 1
ATOM 5453 N N . ILE A 1 683 ? -39.403 -24.062 23.012 1.00 93.00 683 ILE A N 1
ATOM 5454 C CA . ILE A 1 683 ? -39.943 -23.062 22.093 1.00 93.00 683 ILE A CA 1
ATOM 5455 C C . ILE A 1 683 ? -41.454 -23.250 21.928 1.00 93.00 683 ILE A C 1
ATOM 5457 O O . ILE A 1 683 ? -41.914 -24.295 21.463 1.00 93.00 683 ILE A O 1
ATOM 5461 N N . ASP A 1 684 ? -42.210 -22.204 22.260 1.00 91.06 684 ASP A N 1
ATOM 5462 C CA . ASP A 1 684 ? -43.645 -22.096 22.007 1.00 91.06 684 ASP A CA 1
ATOM 5463 C C . ASP A 1 684 ? -43.895 -21.278 20.723 1.00 91.06 684 ASP A C 1
ATOM 5465 O O . ASP A 1 684 ? -43.291 -20.213 20.545 1.00 91.06 684 ASP A O 1
ATOM 5469 N N . PRO A 1 685 ? -44.795 -21.720 19.821 1.00 90.88 685 PRO A N 1
ATOM 5470 C CA . PRO A 1 685 ? -45.083 -21.008 18.575 1.00 90.88 685 PRO A CA 1
ATOM 5471 C C . PRO A 1 685 ? -45.579 -19.570 18.789 1.00 90.88 685 PRO A C 1
ATOM 5473 O O . PRO A 1 685 ? -45.359 -18.722 17.927 1.00 90.88 685 PRO A O 1
ATOM 5476 N N . ARG A 1 686 ? -46.195 -19.258 19.938 1.00 90.62 686 ARG A N 1
ATOM 5477 C CA . ARG A 1 686 ? -46.683 -17.906 20.266 1.00 90.62 686 ARG A CA 1
ATOM 5478 C C . ARG A 1 686 ? -45.560 -16.887 20.448 1.00 90.62 686 ARG A C 1
ATOM 5480 O O . ARG A 1 686 ? -45.817 -15.691 20.353 1.00 90.62 686 ARG A O 1
ATOM 5487 N N . TRP A 1 687 ? -44.337 -17.342 20.712 1.00 91.81 687 TRP A N 1
ATOM 5488 C CA . TRP A 1 687 ? -43.169 -16.472 20.853 1.00 91.81 687 TRP A CA 1
ATOM 5489 C C . TRP A 1 687 ? -42.591 -16.048 19.501 1.00 91.81 687 TRP A C 1
ATOM 5491 O O . TRP A 1 687 ? -41.821 -15.095 19.435 1.00 91.81 687 TRP A O 1
ATOM 5501 N N . ILE A 1 688 ? -42.931 -16.754 18.420 1.00 91.06 688 ILE A N 1
ATOM 5502 C CA . ILE A 1 688 ? -42.295 -16.584 17.116 1.00 91.06 688 ILE A CA 1
ATOM 5503 C C . ILE A 1 688 ? -43.054 -15.523 16.314 1.00 91.06 688 ILE A C 1
ATOM 5505 O O . ILE A 1 688 ? -44.155 -15.754 15.816 1.00 91.06 688 ILE A O 1
ATOM 5509 N N . GLY A 1 689 ? -42.444 -14.346 16.183 1.00 85.94 689 GLY A N 1
ATOM 5510 C CA . GLY A 1 689 ? -42.962 -13.227 15.402 1.00 85.94 689 GLY A CA 1
ATOM 5511 C C . GLY A 1 689 ? -42.228 -13.014 14.077 1.00 85.94 689 GLY A C 1
ATOM 5512 O O . GLY A 1 689 ? -41.187 -13.603 13.791 1.00 85.94 689 GLY A O 1
ATOM 5513 N N . GLU A 1 690 ? -42.729 -12.082 13.266 1.00 86.00 690 GLU A N 1
ATOM 5514 C CA . GLU A 1 690 ? -42.092 -11.722 11.991 1.00 86.00 690 GLU A CA 1
ATOM 5515 C C . GLU A 1 690 ? -40.654 -11.197 12.182 1.00 86.00 690 GLU A C 1
ATOM 5517 O O . GLU A 1 690 ? -39.771 -11.454 11.362 1.00 86.00 690 GLU A O 1
ATOM 5522 N N . ALA A 1 691 ? -40.393 -10.501 13.295 1.00 84.19 691 ALA A N 1
ATOM 5523 C CA . ALA A 1 691 ? -39.073 -9.972 13.629 1.00 84.19 691 ALA A CA 1
ATOM 5524 C C . ALA A 1 691 ? -38.020 -11.073 13.835 1.00 84.19 691 ALA A C 1
ATOM 5526 O O . ALA A 1 691 ? -36.887 -10.911 13.375 1.00 84.19 691 ALA A O 1
ATOM 5527 N N . SER A 1 692 ? -38.381 -12.187 14.484 1.00 88.88 692 SER A N 1
ATOM 5528 C CA . SER A 1 692 ? -37.466 -13.314 14.678 1.00 88.88 692 SER A CA 1
ATOM 5529 C C . SER A 1 692 ? -37.264 -14.120 13.404 1.00 88.88 692 SER A C 1
ATOM 5531 O O . SER A 1 692 ? -36.133 -14.479 13.098 1.00 88.88 692 SER A O 1
ATOM 5533 N N . LEU A 1 693 ? -38.300 -14.314 12.586 1.00 89.38 693 LEU A N 1
ATOM 5534 C CA . LEU A 1 693 ? -38.159 -15.006 11.297 1.00 89.38 693 LEU A CA 1
ATOM 5535 C C . LEU A 1 693 ? -37.216 -14.270 10.328 1.00 89.38 693 LEU A C 1
ATOM 5537 O O . LEU A 1 693 ? -36.378 -14.893 9.670 1.00 89.38 693 LEU A O 1
ATOM 5541 N N . ARG A 1 694 ? -37.278 -12.933 10.282 1.00 86.62 694 ARG A N 1
ATOM 5542 C CA . ARG A 1 694 ? -36.367 -12.128 9.448 1.00 86.62 694 ARG A CA 1
ATOM 5543 C C . ARG A 1 694 ? -34.906 -12.188 9.901 1.00 86.62 694 ARG A C 1
ATOM 5545 O O . ARG A 1 694 ? -34.021 -12.000 9.076 1.00 86.62 694 ARG A O 1
ATOM 5552 N N . LYS A 1 695 ? -34.652 -12.441 11.189 1.00 87.38 695 LYS A N 1
ATOM 5553 C CA . LYS A 1 695 ? -33.310 -12.438 11.799 1.00 87.38 695 LYS A CA 1
ATOM 5554 C C . LYS A 1 695 ? -32.860 -13.814 12.290 1.00 87.38 695 LYS A C 1
ATOM 5556 O O . LYS A 1 695 ? -31.899 -13.898 13.043 1.00 87.38 695 LYS A O 1
ATOM 5561 N N . LEU A 1 696 ? -33.536 -14.886 11.881 1.00 89.19 696 LEU A N 1
ATOM 5562 C CA . LEU A 1 696 ? -33.407 -16.209 12.499 1.00 89.19 696 LEU A CA 1
ATOM 5563 C C . LEU A 1 696 ? -31.954 -16.716 12.572 1.00 89.19 696 LEU A C 1
ATOM 5565 O O . LEU A 1 696 ? -31.538 -17.266 13.588 1.00 89.19 696 LEU A O 1
ATOM 5569 N N . GLU A 1 697 ? -31.171 -16.471 11.522 1.00 85.75 697 GLU A N 1
ATOM 5570 C CA . GLU A 1 697 ? -29.750 -16.843 11.430 1.00 85.75 697 GLU A CA 1
ATOM 5571 C C . GLU A 1 697 ? -28.834 -15.968 12.306 1.00 85.75 697 GLU A C 1
ATOM 5573 O O . GLU A 1 697 ? -27.822 -16.449 12.814 1.00 85.75 697 GLU A O 1
ATOM 5578 N N . ASP A 1 698 ? -29.218 -14.715 12.559 1.00 87.25 698 ASP A N 1
ATOM 5579 C CA . ASP A 1 698 ? -28.459 -13.754 13.369 1.00 87.25 698 ASP A CA 1
ATOM 5580 C C . ASP A 1 698 ? -28.745 -13.893 14.874 1.00 87.25 698 ASP A C 1
ATOM 5582 O O . ASP A 1 698 ? -28.032 -13.328 15.706 1.00 87.25 698 ASP A O 1
ATOM 5586 N N . MET A 1 699 ? -29.789 -14.640 15.247 1.00 88.06 699 MET A N 1
ATOM 5587 C CA . MET A 1 699 ? -30.280 -14.725 16.625 1.00 88.06 699 MET A CA 1
ATOM 5588 C C . MET A 1 699 ? -29.495 -15.683 17.534 1.00 88.06 699 MET A C 1
ATOM 5590 O O . MET A 1 699 ? -29.761 -15.742 18.732 1.00 88.06 699 MET A O 1
ATOM 5594 N N . GLN A 1 700 ? -28.530 -16.435 16.998 1.00 88.69 700 GLN A N 1
ATOM 5595 C CA . GLN A 1 700 ? -27.663 -17.334 17.780 1.00 88.69 700 GLN A CA 1
ATOM 5596 C C . GLN A 1 700 ? -28.431 -18.358 18.648 1.00 88.69 700 GLN A C 1
ATOM 5598 O O . GLN A 1 700 ? -27.965 -18.754 19.715 1.00 88.69 700 GLN A O 1
ATOM 5603 N N . LEU A 1 701 ? -29.599 -18.816 18.178 1.00 86.94 701 LEU A N 1
ATOM 5604 C CA . LEU A 1 701 ? -30.469 -19.756 18.905 1.00 86.94 701 LEU A CA 1
ATOM 5605 C C . LEU A 1 701 ? -29.885 -21.174 19.036 1.00 86.94 701 LEU A C 1
ATOM 5607 O O . LEU A 1 701 ? -30.363 -21.972 19.831 1.00 86.94 701 LEU A O 1
ATOM 5611 N N . GLY A 1 702 ? -28.855 -21.504 18.259 1.00 88.25 702 GLY A N 1
ATOM 5612 C CA . GLY A 1 702 ? -28.406 -22.883 18.080 1.00 88.25 702 GLY A CA 1
ATOM 5613 C C . GLY A 1 702 ? -29.229 -23.618 17.017 1.00 88.25 702 GLY A C 1
ATOM 5614 O O . GLY A 1 702 ? -30.379 -23.283 16.735 1.00 88.25 702 GLY A O 1
ATOM 5615 N N . GLU A 1 703 ? -28.614 -24.616 16.384 1.00 88.19 703 GLU A N 1
ATOM 5616 C CA . GLU A 1 703 ? -29.160 -25.262 15.182 1.00 88.19 703 GLU A CA 1
ATOM 5617 C C . GLU A 1 703 ? -30.478 -26.012 15.445 1.00 88.19 703 GLU A C 1
ATOM 5619 O O . GLU A 1 703 ? -31.395 -25.944 14.631 1.00 88.19 703 GLU A O 1
ATOM 5624 N N . GLU A 1 704 ? -30.615 -26.669 16.599 1.00 89.56 704 GLU A N 1
ATOM 5625 C CA . GLU A 1 704 ? -31.838 -27.400 16.970 1.00 89.56 704 GLU A CA 1
ATOM 5626 C C . GLU A 1 704 ? -33.041 -26.462 17.145 1.00 89.56 704 GLU A C 1
ATOM 5628 O O . GLU A 1 704 ? -34.149 -26.770 16.709 1.00 89.56 704 GLU A O 1
ATOM 5633 N N . ALA A 1 705 ? -32.819 -25.277 17.716 1.00 90.69 705 ALA A N 1
ATOM 5634 C CA . ALA A 1 705 ? -33.853 -24.263 17.887 1.00 90.69 705 ALA A CA 1
ATOM 5635 C C . ALA A 1 705 ? -34.293 -23.663 16.547 1.00 90.69 705 ALA A C 1
ATOM 5637 O O . ALA A 1 705 ? -35.490 -23.513 16.301 1.00 90.69 705 ALA A O 1
ATOM 5638 N N . VAL A 1 706 ? -33.340 -23.368 15.654 1.00 92.31 706 VAL A N 1
ATOM 5639 C CA . VAL A 1 706 ? -33.636 -22.905 14.288 1.00 92.31 706 VAL A CA 1
ATOM 5640 C C . VAL A 1 706 ? -34.452 -23.957 13.535 1.00 92.31 706 VAL A C 1
ATOM 5642 O O . VAL A 1 706 ? -35.484 -23.632 12.948 1.00 92.31 706 VAL A O 1
ATOM 5645 N N . GLN A 1 707 ? -34.050 -25.228 13.608 1.00 91.88 707 GLN A N 1
ATOM 5646 C CA . GLN A 1 707 ? -34.794 -26.339 13.009 1.00 91.88 707 GLN A CA 1
ATOM 5647 C C . GLN A 1 707 ? -36.206 -26.460 13.580 1.00 91.88 707 GLN A C 1
ATOM 5649 O O . GLN A 1 707 ? -37.153 -26.644 12.817 1.00 91.88 707 GLN A O 1
ATOM 5654 N N . ARG A 1 708 ? -36.373 -26.297 14.897 1.00 92.00 708 ARG A N 1
ATOM 5655 C CA . ARG A 1 708 ? -37.686 -26.335 15.547 1.00 92.00 708 ARG A CA 1
ATOM 5656 C C . ARG A 1 708 ? -38.604 -25.216 15.058 1.00 92.00 708 ARG A C 1
ATOM 5658 O O . ARG A 1 708 ? -39.759 -25.488 14.741 1.00 92.00 708 ARG A O 1
ATOM 5665 N N . VAL A 1 709 ? -38.093 -23.988 14.953 1.00 92.81 709 VAL A N 1
ATOM 5666 C CA . VAL A 1 709 ? -38.838 -22.833 14.419 1.00 92.81 709 VAL A CA 1
ATOM 5667 C C . VAL A 1 709 ? -39.276 -23.083 12.971 1.00 92.81 709 VAL A C 1
ATOM 5669 O O . VAL A 1 709 ? -40.439 -22.860 12.631 1.00 92.81 709 VAL A O 1
ATOM 5672 N N . LEU A 1 710 ? -38.378 -23.592 12.123 1.00 92.81 710 LEU A N 1
ATOM 5673 C CA . LEU A 1 710 ? -38.694 -23.899 10.726 1.00 92.81 710 LEU A CA 1
ATOM 5674 C C . LEU A 1 710 ? -39.692 -25.056 10.600 1.00 92.81 710 LEU A C 1
ATOM 5676 O O . LEU A 1 710 ? -40.617 -24.959 9.802 1.00 92.81 710 LEU A O 1
ATOM 5680 N N . ASP A 1 711 ? -39.572 -26.118 11.402 1.00 92.50 711 ASP A N 1
ATOM 5681 C CA . ASP A 1 711 ? -40.546 -27.220 11.425 1.00 92.50 711 ASP A CA 1
ATOM 5682 C C . ASP A 1 711 ? -41.944 -26.724 11.832 1.00 92.50 711 ASP A C 1
ATOM 5684 O O . ASP A 1 711 ? -42.937 -27.089 11.203 1.00 92.50 711 ASP A O 1
ATOM 5688 N N . MET A 1 712 ? -42.040 -25.826 12.820 1.00 93.25 712 MET A N 1
ATOM 5689 C CA . MET A 1 712 ? -43.310 -25.189 13.192 1.00 93.25 712 MET A CA 1
ATOM 5690 C C . MET A 1 712 ? -43.908 -24.363 12.045 1.00 93.25 712 MET A C 1
ATOM 5692 O O . MET A 1 712 ? -45.119 -24.417 11.823 1.00 93.25 712 MET A O 1
ATOM 5696 N N . MET A 1 713 ? -43.082 -23.641 11.286 1.00 91.06 713 MET A N 1
ATOM 5697 C CA . MET A 1 713 ? -43.520 -22.906 10.095 1.00 91.06 713 MET A CA 1
ATOM 5698 C C . MET A 1 713 ? -43.987 -23.852 8.977 1.00 91.06 713 MET A C 1
ATOM 5700 O O . MET A 1 713 ? -45.054 -23.640 8.404 1.00 91.06 713 MET A O 1
ATOM 5704 N N . LEU A 1 714 ? -43.241 -24.927 8.698 1.00 90.75 714 LEU A N 1
ATOM 5705 C CA . LEU A 1 714 ? -43.601 -25.935 7.691 1.00 90.75 714 LEU A CA 1
ATOM 5706 C C . LEU A 1 714 ? -44.897 -26.685 8.041 1.00 90.75 714 LEU A C 1
ATOM 5708 O O . LEU A 1 714 ? -45.622 -27.112 7.148 1.00 90.75 714 LEU A O 1
ATOM 5712 N N . ASN A 1 715 ? -45.203 -26.818 9.333 1.00 90.81 715 ASN A N 1
ATOM 5713 C CA . ASN A 1 715 ? -46.449 -27.401 9.838 1.00 90.81 715 ASN A CA 1
ATOM 5714 C C . ASN A 1 715 ? -47.606 -26.390 9.951 1.00 90.81 715 ASN A C 1
ATOM 5716 O O . ASN A 1 715 ? -48.689 -26.754 10.406 1.00 90.81 715 ASN A O 1
ATOM 5720 N N . GLY A 1 716 ? -47.398 -25.124 9.574 1.00 88.38 716 GLY A N 1
ATOM 5721 C CA . GLY A 1 716 ? -48.426 -24.080 9.624 1.00 88.38 716 GLY A CA 1
ATOM 5722 C C . GLY A 1 716 ? -48.755 -23.554 11.026 1.00 88.38 716 GLY A C 1
ATOM 5723 O O . GLY A 1 716 ? -49.747 -22.847 11.185 1.00 88.38 716 GLY A O 1
ATOM 5724 N N . LEU A 1 717 ? -47.938 -23.865 12.040 1.00 90.75 717 LEU A N 1
ATOM 5725 C CA . LEU A 1 717 ? -48.090 -23.341 13.408 1.00 90.75 717 LEU A CA 1
ATOM 5726 C C . LEU A 1 717 ? -47.608 -21.889 13.530 1.00 90.75 717 LEU A C 1
ATOM 5728 O O . LEU A 1 717 ? -48.055 -21.160 14.411 1.00 90.75 717 LEU A O 1
ATOM 5732 N N . VAL A 1 718 ? -46.705 -21.475 12.639 1.00 89.12 718 VAL A N 1
ATOM 5733 C CA . VAL A 1 718 ? -46.189 -20.108 12.527 1.00 89.12 718 VAL A CA 1
ATOM 5734 C C . VAL A 1 718 ? -46.426 -19.622 11.102 1.00 89.12 718 VAL A C 1
ATOM 5736 O O . VAL A 1 718 ? -46.098 -20.315 10.138 1.00 89.12 718 VAL A O 1
ATOM 5739 N N . ARG A 1 719 ? -46.993 -18.421 10.952 1.00 85.19 719 ARG A N 1
ATOM 5740 C CA . ARG A 1 719 ? -47.268 -17.838 9.633 1.00 85.19 719 ARG A CA 1
ATOM 5741 C C . ARG A 1 719 ? -45.976 -17.332 8.989 1.00 85.19 719 ARG A C 1
ATOM 5743 O O . ARG A 1 719 ? -45.233 -16.568 9.599 1.00 85.19 719 ARG A O 1
ATOM 5750 N N . ALA A 1 720 ? -45.753 -17.718 7.736 1.00 80.12 720 ALA A N 1
ATOM 5751 C CA . ALA A 1 720 ? -44.644 -17.219 6.931 1.00 80.12 720 ALA A CA 1
ATOM 5752 C C . ALA A 1 720 ? -44.767 -15.697 6.674 1.00 80.12 720 ALA A C 1
ATOM 5754 O O . ALA A 1 720 ? -45.879 -15.233 6.397 1.00 80.12 720 ALA A O 1
ATOM 5755 N N . PRO A 1 721 ? -43.666 -14.920 6.709 1.00 80.62 721 PRO A N 1
ATOM 5756 C CA . PRO A 1 721 ? -43.676 -13.505 6.341 1.00 80.62 721 PRO A CA 1
ATOM 5757 C C . PRO A 1 721 ? -44.069 -13.305 4.870 1.00 80.62 721 PRO A C 1
ATOM 5759 O O . PRO A 1 721 ? -43.729 -14.119 4.011 1.00 80.62 721 PRO A O 1
ATOM 5762 N N . GLU A 1 722 ? -44.751 -12.201 4.557 1.00 71.06 722 GLU A N 1
ATOM 5763 C CA . GLU A 1 722 ? -45.164 -11.886 3.177 1.00 71.06 722 GLU A CA 1
ATOM 5764 C C . GLU A 1 722 ? -44.095 -11.082 2.398 1.00 71.06 722 GLU A C 1
ATOM 5766 O O . GLU A 1 722 ? -44.069 -11.127 1.168 1.00 71.06 722 GLU A O 1
ATOM 5771 N N . ASN A 1 723 ? -43.162 -10.410 3.090 1.00 62.69 723 ASN A N 1
ATOM 5772 C CA . ASN A 1 723 ? -42.193 -9.454 2.521 1.00 62.69 723 ASN A CA 1
ATOM 5773 C C . ASN A 1 723 ? -40.841 -10.065 2.076 1.00 62.69 723 ASN A C 1
ATOM 5775 O O . ASN A 1 723 ? -40.586 -11.248 2.259 1.00 62.69 723 ASN A O 1
ATOM 5779 N N . THR A 1 724 ? -39.981 -9.251 1.438 1.00 54.91 724 THR A N 1
ATOM 5780 C CA . THR A 1 724 ? -38.810 -9.667 0.625 1.00 54.91 724 THR A CA 1
ATOM 5781 C C . THR A 1 724 ? -37.445 -9.714 1.333 1.00 54.91 724 THR A C 1
ATOM 5783 O O . THR A 1 724 ? -36.454 -10.062 0.694 1.00 54.91 724 THR A O 1
ATOM 5786 N N . ARG A 1 725 ? -37.339 -9.369 2.623 1.00 63.66 725 ARG A N 1
ATOM 5787 C CA . ARG A 1 725 ? -36.068 -9.423 3.386 1.00 63.66 725 ARG A CA 1
ATOM 5788 C C . ARG A 1 725 ? -36.133 -10.468 4.497 1.00 63.66 725 ARG A C 1
ATOM 5790 O O . ARG A 1 725 ? -36.051 -10.128 5.676 1.00 63.66 725 ARG A O 1
ATOM 5797 N N . ASP A 1 726 ? -36.320 -11.715 4.095 1.00 71.88 726 ASP A N 1
ATOM 5798 C CA . ASP A 1 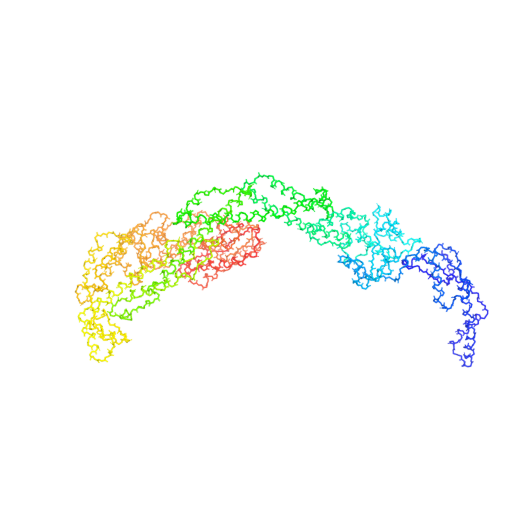726 ? -36.312 -12.861 5.002 1.00 71.88 726 ASP A CA 1
ATOM 5799 C C . ASP A 1 726 ? -34.890 -13.412 5.183 1.00 71.88 726 ASP A C 1
ATOM 5801 O O . ASP A 1 726 ? -34.012 -13.192 4.343 1.00 71.88 726 ASP A O 1
ATOM 5805 N N . SER A 1 727 ? -34.674 -14.150 6.276 1.00 85.69 727 SER A N 1
ATOM 5806 C CA . SER A 1 727 ? -33.491 -15.006 6.421 1.00 85.69 727 SER A CA 1
ATOM 5807 C C . SER A 1 727 ? -33.508 -16.115 5.360 1.00 85.69 727 SER A C 1
ATOM 5809 O O . SER A 1 727 ? -34.580 -16.494 4.870 1.00 85.69 727 SER A O 1
ATOM 5811 N N . ARG A 1 728 ? -32.338 -16.647 4.983 1.00 87.19 728 ARG A N 1
ATOM 5812 C CA . ARG A 1 728 ? -32.236 -17.630 3.885 1.00 87.19 728 ARG A CA 1
ATOM 5813 C C . ARG A 1 728 ? -33.020 -18.898 4.203 1.00 87.19 728 ARG A C 1
ATOM 5815 O O . ARG A 1 728 ? -33.760 -19.387 3.352 1.00 87.19 728 ARG A O 1
ATOM 5822 N N . ALA A 1 729 ? -32.946 -19.362 5.446 1.00 89.56 729 ALA A N 1
ATOM 5823 C CA . ALA A 1 729 ? -33.708 -20.501 5.940 1.00 89.56 729 ALA A CA 1
ATOM 5824 C C . ALA A 1 729 ? -35.231 -20.318 5.805 1.00 89.56 729 ALA A C 1
ATOM 5826 O O . ALA A 1 729 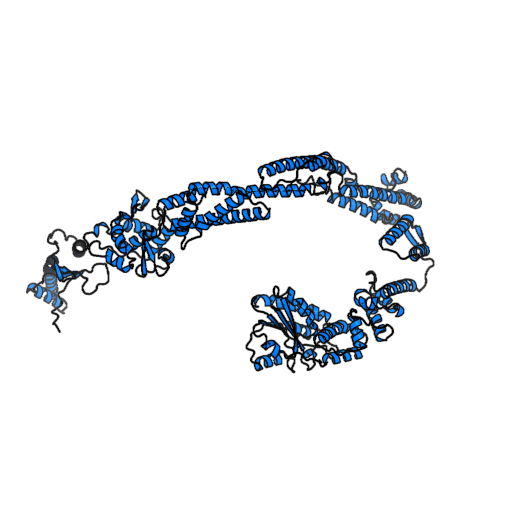? -35.939 -21.233 5.380 1.00 89.56 729 ALA A O 1
ATOM 5827 N N . VAL A 1 730 ? -35.749 -19.125 6.118 1.00 90.44 730 VAL A N 1
ATOM 5828 C CA . VAL A 1 730 ? -37.182 -18.816 5.978 1.00 90.44 730 VAL A CA 1
ATOM 5829 C C . VAL A 1 730 ? -37.577 -18.711 4.507 1.00 90.44 730 VAL A C 1
ATOM 5831 O O . VAL A 1 730 ? -38.623 -19.234 4.123 1.00 90.44 730 VAL A O 1
ATOM 5834 N N . ALA A 1 731 ? -36.736 -18.115 3.659 1.00 88.75 731 ALA A N 1
ATOM 5835 C CA . ALA A 1 731 ? -36.965 -18.072 2.216 1.00 88.75 731 ALA A CA 1
ATOM 5836 C C . ALA A 1 731 ? -37.006 -19.483 1.593 1.00 88.75 731 ALA A C 1
ATOM 5838 O O . ALA A 1 731 ? -37.903 -19.779 0.803 1.00 88.75 731 ALA A O 1
ATOM 5839 N N . ALA A 1 732 ? -36.107 -20.383 2.005 1.00 90.56 732 ALA A N 1
ATOM 5840 C CA . ALA A 1 732 ? -36.115 -21.784 1.582 1.00 90.56 732 ALA A CA 1
ATOM 5841 C C . ALA A 1 732 ? -37.366 -22.538 2.075 1.00 90.56 732 ALA A C 1
ATOM 5843 O O . ALA A 1 732 ? -37.994 -23.260 1.298 1.00 90.56 732 ALA A O 1
ATOM 5844 N N . ALA A 1 733 ? -37.794 -22.321 3.326 1.00 91.12 733 ALA A N 1
ATOM 5845 C CA . ALA A 1 733 ? -39.048 -22.884 3.839 1.00 91.12 733 ALA A CA 1
ATOM 5846 C C . ALA A 1 733 ? -40.276 -22.376 3.064 1.00 91.12 733 ALA A C 1
ATOM 5848 O O . ALA A 1 733 ? -41.197 -23.147 2.796 1.00 91.12 733 ALA A O 1
ATOM 5849 N N . ARG A 1 734 ? -40.296 -21.093 2.677 1.00 89.25 734 ARG A N 1
ATOM 5850 C CA . ARG A 1 734 ? -41.364 -20.514 1.846 1.00 89.25 734 ARG A CA 1
ATOM 5851 C C . ARG A 1 734 ? -41.416 -21.149 0.465 1.00 89.25 734 ARG A C 1
ATOM 5853 O O . ARG A 1 734 ? -42.508 -21.487 0.019 1.00 89.25 734 ARG A O 1
ATOM 5860 N N . GLU A 1 735 ? -40.269 -21.334 -0.185 1.00 89.31 735 GLU A N 1
ATOM 5861 C CA . GLU A 1 735 ? -40.203 -22.007 -1.487 1.00 89.31 735 GLU A CA 1
ATOM 5862 C C . GLU A 1 735 ? -40.682 -23.463 -1.390 1.00 89.31 735 GLU A C 1
ATOM 5864 O O . GLU A 1 735 ? -41.360 -23.948 -2.291 1.00 89.31 735 GLU A O 1
ATOM 5869 N N . LEU A 1 736 ? -40.404 -24.148 -0.276 1.00 91.19 736 LEU A N 1
ATOM 5870 C CA . LEU A 1 736 ? -40.909 -25.500 -0.039 1.00 91.19 736 LEU A CA 1
ATOM 5871 C C . LEU A 1 736 ? -42.436 -25.533 0.167 1.00 91.19 736 LEU A C 1
ATOM 5873 O O . LEU A 1 736 ? -43.103 -26.424 -0.359 1.00 91.19 736 LEU A O 1
ATOM 5877 N N . LEU A 1 737 ? -42.988 -24.572 0.915 1.00 89.00 737 LEU A N 1
ATOM 5878 C CA . LEU A 1 737 ? -44.427 -24.468 1.203 1.00 89.00 737 LEU A CA 1
ATOM 5879 C C . LEU A 1 737 ? -45.250 -24.021 -0.006 1.00 89.00 737 LEU A C 1
ATOM 5881 O O . LEU A 1 737 ? -46.346 -24.529 -0.236 1.00 89.00 737 LEU A O 1
ATOM 5885 N N . ASN A 1 738 ? -44.740 -23.051 -0.759 1.00 86.31 738 ASN A N 1
ATOM 5886 C CA . ASN A 1 738 ? -45.399 -22.489 -1.927 1.00 86.31 738 ASN A CA 1
ATOM 5887 C C . ASN A 1 738 ? -44.378 -22.287 -3.060 1.00 86.31 738 ASN A C 1
ATOM 5889 O O . ASN A 1 738 ? -43.899 -21.167 -3.260 1.00 86.31 738 ASN A O 1
ATOM 5893 N N . PRO A 1 739 ? -44.045 -23.361 -3.798 1.00 86.19 739 PRO A N 1
ATOM 5894 C CA . PRO A 1 739 ? -43.078 -23.307 -4.886 1.00 86.19 739 PRO A CA 1
ATOM 5895 C C . PRO A 1 739 ? -43.560 -22.376 -5.996 1.00 86.19 739 PRO A C 1
ATOM 5897 O O . PRO A 1 739 ? -44.674 -22.531 -6.500 1.00 86.19 739 PRO A O 1
ATOM 5900 N N . GLN A 1 740 ? -42.714 -21.436 -6.408 1.00 82.50 740 GLN A N 1
ATOM 5901 C CA . GLN A 1 740 ? -43.024 -20.498 -7.488 1.00 82.50 740 GLN A CA 1
ATOM 5902 C C . GLN A 1 740 ? -42.047 -20.724 -8.647 1.00 82.50 740 GLN A C 1
ATOM 5904 O O . GLN A 1 740 ? -40.835 -20.702 -8.425 1.00 82.50 740 GLN A O 1
ATOM 5909 N N . PRO A 1 741 ? -42.507 -20.923 -9.892 1.00 81.88 741 PRO A N 1
ATOM 5910 C CA . PRO A 1 741 ? -41.587 -21.074 -11.013 1.00 81.88 741 PRO A CA 1
ATOM 5911 C C . PRO A 1 741 ? -40.807 -19.762 -11.234 1.00 81.88 741 PRO A C 1
ATOM 5913 O O . PRO A 1 741 ? -41.416 -18.690 -11.233 1.00 81.88 741 PRO A O 1
ATOM 5916 N N . PRO A 1 742 ? -39.471 -19.797 -11.390 1.00 86.81 742 PRO A N 1
ATOM 5917 C CA . PRO A 1 742 ? -38.702 -18.609 -11.748 1.00 86.81 742 PRO A CA 1
ATOM 5918 C C . PRO A 1 742 ? -39.037 -18.162 -13.176 1.00 86.81 742 PRO A C 1
ATOM 5920 O O . PRO A 1 742 ? -39.101 -18.982 -14.091 1.00 86.81 742 PRO A O 1
ATOM 5923 N N . GLY A 1 743 ? -39.233 -16.856 -13.371 1.00 79.94 743 GLY A N 1
ATOM 5924 C CA . GLY A 1 743 ? -39.516 -16.284 -14.692 1.00 79.94 743 GLY A CA 1
ATOM 5925 C C . GLY A 1 743 ? -38.266 -16.097 -15.559 1.00 79.94 743 GLY A C 1
ATOM 5926 O O . GLY A 1 743 ? -38.334 -16.246 -16.777 1.00 79.94 743 GLY A O 1
ATOM 5927 N N . GLU A 1 744 ? -37.123 -15.813 -14.930 1.00 87.62 744 GLU A N 1
ATOM 5928 C CA . GLU A 1 744 ? -35.844 -15.498 -15.583 1.00 87.62 744 GLU A CA 1
ATOM 5929 C C . GLU A 1 744 ? -34.679 -16.268 -14.939 1.00 87.62 744 GLU A C 1
ATOM 5931 O O . GLU A 1 744 ? -34.785 -16.756 -13.808 1.00 87.62 744 GLU A O 1
ATOM 5936 N N . VAL A 1 745 ? -33.542 -16.355 -15.643 1.00 89.62 745 VAL A N 1
ATOM 5937 C CA . VAL A 1 745 ? -32.359 -17.099 -15.172 1.00 89.62 745 VAL A CA 1
ATOM 5938 C C . VAL A 1 745 ? -31.810 -16.531 -13.861 1.00 89.62 745 VAL A C 1
ATOM 5940 O O . VAL A 1 745 ? -31.466 -17.305 -12.974 1.00 89.62 745 VAL A O 1
ATOM 5943 N N . ASP A 1 746 ? -31.782 -15.206 -13.694 1.00 88.38 746 ASP A N 1
ATOM 5944 C CA . ASP A 1 746 ? -31.327 -14.560 -12.455 1.00 88.38 746 ASP A CA 1
ATOM 5945 C C . ASP A 1 746 ? -32.156 -14.985 -11.238 1.00 88.38 746 ASP A C 1
ATOM 5947 O O . ASP A 1 746 ? -31.619 -15.248 -10.159 1.00 88.38 746 ASP A O 1
ATOM 5951 N N . GLN A 1 747 ? -33.475 -15.113 -11.418 1.00 88.62 747 GLN A N 1
ATOM 5952 C CA . GLN A 1 747 ? -34.369 -15.591 -10.365 1.00 88.62 747 GLN A CA 1
ATOM 5953 C C . GLN A 1 747 ? -34.087 -17.058 -10.037 1.00 88.62 747 GLN A C 1
ATOM 5955 O O . GLN A 1 747 ? -34.063 -17.426 -8.864 1.00 88.62 747 GLN A O 1
ATOM 5960 N N . LEU A 1 748 ? -33.841 -17.894 -11.053 1.00 91.19 748 LEU A N 1
ATOM 5961 C CA . LEU A 1 748 ? -33.455 -19.291 -10.851 1.00 91.19 748 LEU A CA 1
ATOM 5962 C C . LEU A 1 748 ? -32.106 -19.400 -10.123 1.00 91.19 748 LEU A C 1
ATOM 5964 O O . LEU A 1 748 ? -31.994 -20.187 -9.187 1.00 91.19 748 LEU A O 1
ATOM 5968 N N . ALA A 1 749 ? -31.108 -18.596 -10.498 1.00 90.06 749 ALA A N 1
ATOM 5969 C CA . ALA A 1 749 ? -29.794 -18.578 -9.860 1.00 90.06 749 ALA A CA 1
ATOM 5970 C C . ALA A 1 749 ? -29.891 -18.189 -8.376 1.00 90.06 749 ALA A C 1
ATOM 5972 O O . ALA A 1 749 ? -29.393 -18.920 -7.521 1.00 90.06 749 ALA A O 1
ATOM 5973 N N . ALA A 1 750 ? -30.608 -17.104 -8.058 1.00 87.19 750 ALA A N 1
ATOM 5974 C CA . ALA A 1 750 ? -30.814 -16.658 -6.679 1.00 87.19 750 ALA A CA 1
ATOM 5975 C C . ALA A 1 750 ? -31.587 -17.689 -5.838 1.00 87.19 750 ALA A C 1
ATOM 5977 O O . ALA A 1 750 ? -31.238 -17.940 -4.682 1.00 87.19 750 ALA A O 1
ATOM 5978 N N . LYS A 1 751 ? -32.618 -18.322 -6.420 1.00 90.00 751 LYS A N 1
ATOM 5979 C CA . LYS A 1 751 ? -33.365 -19.400 -5.757 1.00 90.00 751 LYS A CA 1
ATOM 5980 C C . LYS A 1 751 ? -32.475 -20.599 -5.472 1.00 90.00 751 LYS A C 1
ATOM 5982 O O . LYS A 1 751 ? -32.458 -21.076 -4.345 1.00 90.00 751 LYS A O 1
ATOM 5987 N N . ILE A 1 752 ? -31.722 -21.074 -6.460 1.00 92.00 752 ILE A N 1
ATOM 5988 C CA . ILE A 1 752 ? -30.850 -22.237 -6.294 1.00 92.00 752 ILE A CA 1
ATOM 5989 C C . ILE A 1 752 ? -29.759 -21.971 -5.263 1.00 92.00 752 ILE A C 1
ATOM 5991 O O . ILE A 1 752 ? -29.553 -22.817 -4.401 1.00 92.00 752 ILE A O 1
ATOM 5995 N N . GLU A 1 753 ? -29.114 -20.804 -5.290 1.00 89.00 753 GLU A N 1
ATOM 5996 C CA . GLU A 1 753 ? -28.122 -20.431 -4.276 1.00 89.00 753 GLU A CA 1
ATOM 5997 C C . GLU A 1 753 ? -28.728 -20.465 -2.863 1.00 89.00 753 GLU A C 1
ATOM 5999 O O . GLU A 1 753 ? -28.162 -21.081 -1.959 1.00 89.00 753 GLU A O 1
ATOM 6004 N N . CYS A 1 754 ? -29.908 -19.859 -2.682 1.00 88.12 754 CYS A N 1
ATOM 6005 C CA . CYS A 1 754 ? -30.610 -19.829 -1.399 1.00 88.12 754 CYS A CA 1
ATOM 6006 C C . CYS A 1 754 ? -30.993 -21.233 -0.916 1.00 88.12 754 CYS A C 1
ATOM 6008 O O . CYS A 1 754 ? -30.759 -21.591 0.234 1.00 88.12 754 CYS A O 1
ATOM 6010 N N . VAL A 1 755 ? -31.589 -22.034 -1.796 1.00 91.38 755 VAL A N 1
ATOM 6011 C CA . VAL A 1 755 ? -32.143 -23.343 -1.457 1.00 91.38 755 VAL A CA 1
ATOM 6012 C C . VAL A 1 755 ? -31.019 -24.359 -1.229 1.00 91.38 755 VAL A C 1
ATOM 6014 O O . VAL A 1 755 ? -31.039 -25.081 -0.238 1.00 91.38 755 VAL A O 1
ATOM 6017 N N . TYR A 1 756 ? -29.989 -24.399 -2.076 1.00 92.69 756 TYR A N 1
ATOM 6018 C CA . TYR A 1 756 ? -28.863 -25.324 -1.900 1.00 92.69 756 TYR A CA 1
ATOM 6019 C C . TYR A 1 756 ? -28.032 -25.010 -0.646 1.00 92.69 756 TYR A C 1
ATOM 6021 O O . TYR A 1 756 ? -27.491 -25.935 -0.040 1.00 92.69 756 TYR A O 1
ATOM 6029 N N . ALA A 1 757 ? -27.939 -23.742 -0.227 1.00 89.50 757 ALA A N 1
ATOM 6030 C CA . ALA A 1 757 ? -27.267 -23.371 1.021 1.00 89.50 757 ALA A CA 1
ATOM 6031 C C . ALA A 1 757 ? -27.944 -23.993 2.255 1.00 89.50 757 ALA A C 1
ATOM 6033 O O . ALA A 1 757 ? -27.270 -24.327 3.225 1.00 89.50 757 ALA A O 1
ATOM 6034 N N . GLU A 1 758 ? -29.256 -24.217 2.181 1.00 91.44 758 GLU A N 1
ATOM 6035 C CA . GLU A 1 758 ? -30.076 -24.780 3.256 1.00 91.44 758 GLU A CA 1
ATOM 6036 C C . GLU A 1 758 ? -30.287 -26.303 3.121 1.00 91.44 758 GLU A C 1
ATOM 6038 O O . GLU A 1 758 ? -31.027 -26.909 3.900 1.00 91.44 758 GLU A O 1
ATOM 6043 N N . HIS A 1 759 ? -29.626 -26.954 2.154 1.00 92.25 759 HIS A N 1
ATOM 6044 C CA . HIS A 1 759 ? -29.869 -28.356 1.809 1.00 92.25 759 HIS A CA 1
ATOM 6045 C C . HIS A 1 759 ? -29.755 -29.315 2.999 1.00 92.25 759 HIS A C 1
ATOM 6047 O O . HIS A 1 759 ? -30.687 -30.078 3.251 1.00 92.25 759 HIS A O 1
ATOM 6053 N N . GLU A 1 760 ? -28.669 -29.252 3.771 1.00 89.88 760 GLU A N 1
ATOM 6054 C CA . GLU A 1 760 ? -28.468 -30.151 4.917 1.00 89.88 760 GLU A CA 1
ATOM 6055 C C . GLU A 1 760 ? -29.559 -30.005 5.982 1.00 89.88 760 GLU A C 1
ATOM 6057 O O . GLU A 1 760 ? -29.961 -30.985 6.616 1.00 89.88 760 GLU A O 1
ATOM 6062 N N . ARG A 1 761 ? -30.051 -28.777 6.177 1.00 90.69 761 ARG A N 1
ATOM 6063 C CA . ARG A 1 761 ? -31.075 -28.467 7.170 1.00 90.69 761 ARG A CA 1
ATOM 6064 C C . ARG A 1 761 ? -32.422 -29.048 6.751 1.00 90.69 761 ARG A C 1
ATOM 6066 O O . ARG A 1 761 ? -33.056 -29.756 7.532 1.00 90.69 761 ARG A O 1
ATOM 6073 N N . PHE A 1 762 ? -32.843 -28.827 5.508 1.00 92.88 762 PHE A N 1
ATOM 6074 C CA . PHE A 1 762 ? -34.138 -29.319 5.028 1.00 92.88 762 PHE A CA 1
ATOM 6075 C C . PHE A 1 762 ? -34.147 -30.811 4.688 1.00 92.88 762 PHE A C 1
ATOM 6077 O O . PHE A 1 762 ? -35.201 -31.434 4.804 1.00 92.88 762 PHE A O 1
ATOM 6084 N N . MET A 1 763 ? -32.993 -31.421 4.397 1.00 91.38 763 MET A N 1
ATOM 6085 C CA . MET A 1 763 ? -32.872 -32.883 4.335 1.00 91.38 763 MET A CA 1
ATOM 6086 C C . MET A 1 763 ? -33.199 -33.556 5.671 1.00 91.38 763 MET A C 1
ATOM 6088 O O . MET A 1 763 ? -33.765 -34.645 5.681 1.00 91.38 763 MET A O 1
ATOM 6092 N N . LYS A 1 764 ? -32.890 -32.908 6.803 1.00 89.50 764 LYS A N 1
ATOM 6093 C CA . LYS A 1 764 ? -33.268 -33.405 8.137 1.00 89.50 764 LYS A CA 1
ATOM 6094 C C . LYS A 1 764 ? -34.743 -33.162 8.455 1.00 89.50 764 LYS A C 1
ATOM 6096 O O . LYS A 1 764 ? -35.361 -33.986 9.120 1.00 89.50 764 LYS A O 1
ATOM 6101 N N . LEU A 1 765 ? -35.306 -32.045 7.991 1.00 90.50 765 LEU A N 1
ATOM 6102 C CA . LEU A 1 765 ? -36.683 -31.646 8.306 1.00 90.50 765 LEU A CA 1
ATOM 6103 C C . LEU A 1 765 ? -37.733 -32.345 7.428 1.00 90.50 765 LEU A C 1
ATOM 6105 O O . LEU A 1 765 ? -38.716 -32.886 7.937 1.00 90.50 765 LEU A O 1
ATOM 6109 N N . ARG A 1 766 ? -37.570 -32.296 6.102 1.00 92.19 766 ARG A N 1
ATOM 6110 C CA . ARG A 1 766 ? -38.544 -32.776 5.105 1.00 92.19 766 ARG A CA 1
ATOM 6111 C C . ARG A 1 766 ? -37.812 -33.333 3.871 1.00 92.19 766 ARG A C 1
ATOM 6113 O O . ARG A 1 766 ? -37.891 -32.714 2.813 1.00 92.19 766 ARG A O 1
ATOM 6120 N N . PRO A 1 767 ? -37.134 -34.493 3.963 1.00 91.69 767 PRO A N 1
ATOM 6121 C CA . PRO A 1 767 ? -36.290 -35.010 2.882 1.00 91.69 767 PRO A CA 1
ATOM 6122 C C . PRO A 1 767 ? -37.047 -35.219 1.564 1.00 91.69 767 PRO A C 1
ATOM 6124 O O . PRO A 1 767 ? -36.626 -34.696 0.538 1.00 91.69 767 PRO A O 1
ATOM 6127 N N . GLU A 1 768 ? -38.188 -35.918 1.567 1.00 93.31 768 GLU A N 1
ATOM 6128 C CA . GLU A 1 768 ? -38.905 -36.224 0.316 1.00 93.31 768 GLU A CA 1
ATOM 6129 C C . GLU A 1 768 ? -39.481 -34.971 -0.375 1.00 93.31 768 GLU A C 1
ATOM 6131 O O . GLU A 1 768 ? -39.195 -34.775 -1.561 1.00 93.31 768 GLU A O 1
ATOM 6136 N N . PRO A 1 769 ? -40.229 -34.072 0.312 1.00 92.94 769 PRO A N 1
ATOM 6137 C CA . PRO A 1 769 ? -40.724 -32.847 -0.323 1.00 92.94 769 PRO A CA 1
ATOM 6138 C C . PRO A 1 769 ? -39.593 -31.933 -0.802 1.00 92.94 769 PRO A C 1
ATOM 6140 O O . PRO A 1 769 ? -39.713 -31.278 -1.839 1.00 92.94 769 PRO A O 1
ATOM 6143 N N . TRP A 1 770 ? -38.490 -31.898 -0.052 1.00 94.75 770 TRP A N 1
ATOM 6144 C CA . TRP A 1 770 ? -37.317 -31.107 -0.383 1.00 94.75 770 TRP A CA 1
ATOM 6145 C C . TRP A 1 770 ? -36.637 -31.602 -1.658 1.00 94.75 770 TRP A C 1
ATOM 6147 O O . TRP A 1 770 ? -36.469 -30.824 -2.597 1.00 94.75 770 TRP A O 1
ATOM 6157 N N . LEU A 1 771 ? -36.321 -32.898 -1.745 1.00 94.31 771 LEU A N 1
ATOM 6158 C CA . LEU A 1 771 ? -35.722 -33.494 -2.942 1.00 94.31 771 LEU A CA 1
ATOM 6159 C C . LEU A 1 771 ? -36.618 -33.316 -4.175 1.00 94.31 771 LEU A C 1
ATOM 6161 O O . LEU A 1 771 ? -36.130 -32.946 -5.243 1.00 94.31 771 LEU A O 1
ATOM 6165 N N . ALA A 1 772 ? -37.936 -33.484 -4.024 1.00 92.94 772 ALA A N 1
ATOM 6166 C CA . ALA A 1 772 ? -38.889 -33.260 -5.111 1.00 92.94 772 ALA A CA 1
ATOM 6167 C C . ALA A 1 772 ? -38.885 -31.801 -5.606 1.00 92.94 772 ALA A C 1
ATOM 6169 O O . ALA A 1 772 ? -38.946 -31.539 -6.810 1.00 92.94 772 ALA A O 1
ATOM 6170 N N . MET A 1 773 ? -38.791 -30.832 -4.691 1.00 93.69 773 MET A N 1
ATOM 6171 C CA . MET A 1 773 ? -38.676 -29.418 -5.046 1.00 93.69 773 MET A CA 1
ATOM 6172 C C . MET A 1 773 ? -37.334 -29.111 -5.734 1.00 93.69 773 MET A C 1
ATOM 6174 O O . MET A 1 773 ? -37.341 -28.386 -6.730 1.00 93.69 773 MET A O 1
ATOM 6178 N N . LEU A 1 774 ? -36.220 -29.694 -5.281 1.00 93.38 774 LEU A N 1
ATOM 6179 C CA . LEU A 1 774 ? -34.907 -29.534 -5.917 1.00 93.38 774 LEU A CA 1
ATOM 6180 C C . LEU A 1 774 ? -34.871 -30.107 -7.340 1.00 93.38 774 LEU A C 1
ATOM 6182 O O . LEU A 1 774 ? -34.402 -29.423 -8.249 1.00 93.38 774 LEU A O 1
ATOM 6186 N N . ASP A 1 775 ? -35.393 -31.320 -7.565 1.00 91.88 775 ASP A N 1
ATOM 6187 C CA . ASP A 1 775 ? -35.413 -31.926 -8.908 1.00 91.88 775 ASP A CA 1
ATOM 6188 C C . ASP A 1 775 ? -36.322 -31.139 -9.864 1.00 91.88 775 ASP A C 1
ATOM 6190 O O . ASP A 1 775 ? -35.962 -30.915 -11.022 1.00 91.88 775 ASP A O 1
ATOM 6194 N N . ARG A 1 776 ? -37.452 -30.615 -9.368 1.00 91.62 776 ARG A N 1
ATOM 6195 C CA . ARG A 1 776 ? -38.306 -29.693 -10.130 1.00 91.62 776 ARG A CA 1
ATOM 6196 C C . ARG A 1 776 ? -37.560 -28.415 -10.508 1.00 91.62 776 ARG A C 1
ATOM 6198 O O . ARG A 1 776 ? -37.598 -28.036 -11.674 1.00 91.62 776 ARG A O 1
ATOM 6205 N N . LEU A 1 777 ? -36.862 -27.776 -9.564 1.00 92.06 777 LEU A N 1
ATOM 6206 C CA . LEU A 1 777 ? -36.065 -26.582 -9.860 1.00 92.06 777 LEU A CA 1
ATOM 6207 C C . LEU A 1 777 ? -34.968 -26.890 -10.889 1.00 92.06 777 LEU A C 1
ATOM 6209 O O . LEU A 1 777 ? -34.787 -26.119 -11.832 1.00 92.06 777 LEU A O 1
ATOM 6213 N N . ALA A 1 778 ? -34.314 -28.049 -10.772 1.00 92.44 778 ALA A N 1
ATOM 6214 C CA . ALA A 1 778 ? -33.273 -28.487 -11.696 1.00 92.44 778 ALA A CA 1
ATOM 6215 C C . ALA A 1 778 ? -33.756 -28.652 -13.145 1.00 92.44 778 ALA A C 1
ATOM 6217 O O . ALA A 1 778 ? -32.982 -28.448 -14.082 1.00 92.44 778 ALA A O 1
ATOM 6218 N N . ARG A 1 779 ? -35.030 -29.010 -13.329 1.00 91.50 779 ARG A N 1
ATOM 6219 C CA . ARG A 1 779 ? -35.676 -29.249 -14.628 1.00 91.50 779 ARG A CA 1
ATOM 6220 C C . ARG A 1 779 ? -36.585 -28.104 -15.075 1.00 91.50 779 ARG A C 1
ATOM 6222 O O . ARG A 1 779 ? -37.361 -28.286 -16.007 1.00 91.50 779 ARG A O 1
ATOM 6229 N N . THR A 1 780 ? -36.524 -26.952 -14.410 1.00 90.56 780 THR A N 1
ATOM 6230 C CA . THR A 1 780 ? -37.407 -25.825 -14.722 1.00 90.56 780 THR A CA 1
ATOM 6231 C C . THR A 1 780 ? -37.240 -25.389 -16.173 1.00 90.56 780 THR A C 1
ATOM 6233 O O . THR A 1 780 ? -36.117 -25.191 -16.640 1.00 90.56 780 THR A O 1
ATOM 6236 N N . GLU A 1 781 ? -38.352 -25.190 -16.872 1.00 87.31 781 GLU A N 1
ATOM 6237 C CA . GLU A 1 781 ? -38.368 -24.520 -18.169 1.00 87.31 781 GLU A CA 1
ATOM 6238 C C . GLU A 1 781 ? -38.490 -23.009 -17.955 1.00 87.31 781 GLU A C 1
ATOM 6240 O O . GLU A 1 781 ? -39.397 -22.532 -17.274 1.00 87.31 781 GLU A O 1
ATOM 6245 N N . LEU A 1 782 ? -37.545 -22.252 -18.511 1.00 86.06 782 LEU A N 1
ATOM 6246 C CA . LEU A 1 782 ? -37.524 -20.797 -18.399 1.00 86.06 782 LEU A CA 1
ATOM 6247 C C . LEU A 1 782 ? -38.453 -20.175 -19.440 1.00 86.06 782 LEU A C 1
ATOM 6249 O O . LEU A 1 782 ? -38.393 -20.540 -20.614 1.00 86.06 782 LEU A O 1
ATOM 6253 N N . ALA A 1 783 ? -39.256 -19.194 -19.024 1.00 82.56 783 ALA A N 1
ATOM 6254 C CA . ALA A 1 783 ? -40.171 -18.486 -19.921 1.00 82.56 783 ALA A CA 1
ATOM 6255 C C . ALA A 1 783 ? -39.426 -17.754 -21.052 1.00 82.56 783 ALA A C 1
ATOM 6257 O O . ALA A 1 783 ? -39.896 -17.717 -22.188 1.00 82.56 783 ALA A O 1
ATOM 6258 N N . VAL A 1 784 ? -38.244 -17.210 -20.742 1.00 82.06 784 VAL A N 1
ATOM 6259 C CA . VAL A 1 784 ? -37.320 -16.620 -21.715 1.00 82.06 784 VAL A CA 1
ATOM 6260 C C . VAL A 1 784 ? -35.983 -17.368 -21.624 1.00 82.06 784 VAL A C 1
ATOM 6262 O O . VAL A 1 784 ? -35.214 -17.127 -20.689 1.00 82.06 784 VAL A O 1
ATOM 6265 N N . PRO A 1 785 ? -35.696 -18.312 -22.540 1.00 83.06 785 PRO A N 1
ATOM 6266 C CA . PRO A 1 785 ? -34.439 -19.049 -22.519 1.00 83.06 785 PRO A CA 1
ATOM 6267 C C . PRO A 1 785 ? -33.260 -18.134 -22.905 1.00 83.06 785 PRO A C 1
ATOM 6269 O O . PRO A 1 785 ? -33.386 -17.372 -23.867 1.00 83.06 785 PRO A O 1
ATOM 6272 N N . PRO A 1 786 ? -32.108 -18.200 -22.207 1.00 89.00 786 PRO A N 1
ATOM 6273 C CA . PRO A 1 786 ? -30.907 -17.489 -22.632 1.00 89.00 786 PRO A CA 1
ATOM 6274 C C . PRO A 1 786 ? -30.403 -17.991 -23.989 1.00 89.00 786 PRO A C 1
ATOM 6276 O O . PRO A 1 786 ? -30.691 -19.111 -24.414 1.00 89.00 786 PRO A O 1
ATOM 6279 N N . GLU A 1 787 ? -29.613 -17.160 -24.667 1.00 91.94 787 GLU A N 1
ATOM 6280 C CA . GLU A 1 787 ? -28.948 -17.548 -25.912 1.00 91.94 787 GLU A CA 1
ATOM 6281 C C . GLU A 1 787 ? -27.994 -18.728 -25.684 1.00 91.94 787 GLU A C 1
ATOM 6283 O O . GLU A 1 787 ? -27.541 -18.998 -24.566 1.00 91.94 787 GLU A O 1
ATOM 6288 N N . SER A 1 788 ? -27.661 -19.430 -26.765 1.00 92.38 788 SER A N 1
ATOM 6289 C CA . SER A 1 788 ? -26.669 -20.493 -26.697 1.00 92.38 788 SER A CA 1
ATOM 6290 C C . SER A 1 788 ? -25.258 -19.920 -26.511 1.00 92.38 788 SER A C 1
ATOM 6292 O O . SER A 1 788 ? -24.953 -18.805 -26.955 1.00 92.38 788 SER A O 1
ATOM 6294 N N . LEU A 1 789 ? -24.379 -20.672 -25.847 1.00 93.12 789 LEU A N 1
ATOM 6295 C CA . LEU A 1 789 ? -23.025 -20.228 -25.517 1.00 93.12 789 LEU A CA 1
ATOM 6296 C C . LEU A 1 789 ? -22.252 -19.830 -26.780 1.00 93.12 789 LEU A C 1
ATOM 6298 O O . LEU A 1 789 ? -21.544 -18.829 -26.783 1.00 93.12 789 LEU A O 1
ATOM 6302 N N . GLU A 1 790 ? -22.453 -20.533 -27.893 1.00 91.75 790 GLU A N 1
ATOM 6303 C CA . GLU A 1 790 ? -21.772 -20.259 -29.160 1.00 91.75 790 GLU A CA 1
ATOM 6304 C C . GLU A 1 790 ? -22.125 -18.871 -29.718 1.00 91.75 790 GLU A C 1
ATOM 6306 O O . GLU A 1 790 ? -21.264 -18.192 -30.280 1.00 91.75 790 GLU A O 1
ATOM 6311 N N . VAL A 1 791 ? -23.369 -18.415 -29.536 1.00 92.44 791 VAL A N 1
ATOM 6312 C CA . VAL A 1 791 ? -23.800 -17.069 -29.944 1.00 92.44 791 VAL A CA 1
ATOM 6313 C C . VAL A 1 791 ? -23.087 -16.006 -29.105 1.00 92.44 791 VAL A C 1
ATOM 6315 O O . VAL A 1 791 ? -22.512 -15.068 -29.667 1.00 92.44 791 VAL A O 1
ATOM 6318 N N . LYS A 1 792 ? -23.034 -16.193 -27.778 1.00 92.12 792 LYS A N 1
ATOM 6319 C CA . LYS A 1 792 ? -22.331 -15.287 -26.851 1.00 92.12 792 LYS A CA 1
ATOM 6320 C C . LYS A 1 792 ? -20.833 -15.206 -27.147 1.00 92.12 792 LYS A C 1
ATOM 6322 O O . LYS A 1 792 ? -20.270 -14.113 -27.199 1.00 92.12 792 LYS A O 1
ATOM 6327 N N . LEU A 1 793 ? -20.200 -16.351 -27.399 1.00 93.06 793 LEU A N 1
ATOM 6328 C CA . LEU A 1 793 ? -18.780 -16.438 -27.731 1.00 93.06 793 LEU A CA 1
ATOM 6329 C C . LEU A 1 793 ? -18.464 -15.757 -29.070 1.00 93.06 793 LEU A C 1
ATOM 6331 O O . LEU A 1 793 ? -17.514 -14.976 -29.159 1.00 93.06 793 LEU A O 1
ATOM 6335 N N . ARG A 1 794 ? -19.289 -15.963 -30.105 1.00 91.56 794 ARG A N 1
ATOM 6336 C CA . ARG A 1 794 ? -19.100 -15.324 -31.419 1.00 91.56 794 ARG A CA 1
ATOM 6337 C C . ARG A 1 794 ? -19.181 -13.798 -31.354 1.00 91.56 794 ARG A C 1
ATOM 6339 O O . ARG A 1 794 ? -18.433 -13.123 -32.056 1.00 91.56 794 ARG A O 1
ATOM 6346 N N . ALA A 1 795 ? -20.031 -13.253 -30.485 1.00 90.31 795 ALA A N 1
ATOM 6347 C CA . ALA A 1 795 ? -20.156 -11.810 -30.270 1.00 90.31 795 ALA A CA 1
ATOM 6348 C C . ALA A 1 795 ? -18.964 -11.177 -29.519 1.00 90.31 795 ALA A C 1
ATOM 6350 O O . ALA A 1 795 ? -18.898 -9.948 -29.415 1.00 90.31 795 ALA A O 1
ATOM 6351 N N . ARG A 1 796 ? -18.047 -11.992 -28.971 1.00 90.75 796 ARG A N 1
ATOM 6352 C CA . ARG A 1 796 ? -16.905 -11.567 -28.140 1.00 90.75 796 ARG A CA 1
ATOM 6353 C C . ARG A 1 796 ? -15.590 -12.232 -28.567 1.00 90.75 796 ARG A C 1
ATOM 6355 O O . ARG A 1 796 ? -14.785 -12.698 -27.752 1.00 90.75 796 ARG A O 1
ATOM 6362 N N . LEU A 1 797 ? -15.360 -12.285 -29.881 1.00 90.19 797 LEU A N 1
ATOM 6363 C CA . LEU A 1 797 ? -14.095 -12.747 -30.469 1.00 90.19 797 LEU A CA 1
ATOM 6364 C C . LEU A 1 797 ? -12.926 -11.771 -30.253 1.00 90.19 797 LEU A C 1
ATOM 6366 O O . LEU A 1 797 ? -11.776 -12.161 -30.437 1.00 90.19 797 LEU A O 1
ATOM 6370 N N . ASP A 1 798 ? -13.199 -10.559 -29.796 1.00 90.62 798 ASP A N 1
ATOM 6371 C CA . ASP A 1 798 ? -12.235 -9.534 -29.395 1.00 90.62 798 ASP A CA 1
ATOM 6372 C C . ASP A 1 798 ? -11.667 -9.737 -27.974 1.00 90.62 798 ASP A C 1
ATOM 6374 O O . ASP A 1 798 ? -10.541 -9.331 -27.704 1.00 90.62 798 ASP A O 1
ATOM 6378 N N . ALA A 1 799 ? -12.396 -10.408 -27.074 1.00 93.12 799 ALA A N 1
ATOM 6379 C CA . ALA A 1 799 ? -11.987 -10.607 -25.677 1.00 93.12 799 ALA A CA 1
ATOM 6380 C C . ALA A 1 799 ? -11.100 -11.843 -25.464 1.00 93.12 799 ALA A C 1
ATOM 6382 O O . ALA A 1 799 ? -11.287 -12.860 -26.113 1.00 93.12 799 ALA A O 1
ATOM 6383 N N . GLN A 1 800 ? -10.177 -11.839 -24.513 1.00 94.12 800 GLN A N 1
ATOM 6384 C CA . GLN A 1 800 ? -9.434 -13.039 -24.108 1.00 94.12 800 GLN A CA 1
ATOM 6385 C C . GLN A 1 800 ? -10.350 -14.011 -23.363 1.00 94.12 800 GLN A C 1
ATOM 6387 O O . GLN A 1 800 ? -11.180 -13.573 -22.574 1.00 94.12 800 GLN A O 1
ATOM 6392 N N . TRP A 1 801 ? -10.233 -15.315 -23.606 1.00 95.12 801 TRP A N 1
ATOM 6393 C CA . TRP A 1 801 ? -11.175 -16.304 -23.069 1.00 95.12 801 TRP A CA 1
ATOM 6394 C C . TRP A 1 801 ? -10.574 -17.103 -21.914 1.00 95.12 801 TRP A C 1
ATOM 6396 O O . TRP A 1 801 ? -9.462 -17.622 -22.018 1.00 95.12 801 TRP A O 1
ATOM 6406 N N . VAL A 1 802 ? -11.346 -17.232 -20.837 1.00 95.69 802 VAL A N 1
ATOM 6407 C CA . VAL A 1 802 ? -11.042 -18.094 -19.693 1.00 95.69 802 VAL A CA 1
ATOM 6408 C C . VAL A 1 802 ? -12.238 -19.007 -19.446 1.00 95.69 802 VAL A C 1
ATOM 6410 O O . VAL A 1 802 ? -13.341 -18.535 -19.179 1.00 95.69 802 VAL A O 1
ATOM 6413 N N . VAL A 1 803 ? -12.013 -20.312 -19.526 1.00 95.12 803 VAL A N 1
ATOM 6414 C CA . VAL A 1 803 ? -13.036 -21.337 -19.316 1.00 95.12 803 VAL A CA 1
ATOM 6415 C C . VAL A 1 803 ? -12.887 -21.910 -17.915 1.00 95.12 803 VAL A C 1
ATOM 6417 O O . VAL A 1 803 ? -11.812 -22.391 -17.563 1.00 95.12 803 VAL A O 1
ATOM 6420 N N . VAL A 1 804 ? -13.948 -21.872 -17.116 1.00 95.19 804 VAL A N 1
ATOM 6421 C CA . VAL A 1 804 ? -14.006 -22.523 -15.802 1.00 95.19 804 VAL A CA 1
ATOM 6422 C C . VAL A 1 804 ? -14.828 -23.799 -15.934 1.00 95.19 804 VAL A C 1
ATOM 6424 O O . VAL A 1 804 ? -16.037 -23.731 -16.138 1.00 95.19 804 VAL A O 1
ATOM 6427 N N . ASP A 1 805 ? -14.169 -24.948 -15.832 1.00 93.12 805 ASP A N 1
ATOM 6428 C CA . ASP A 1 805 ? -14.816 -26.253 -15.962 1.00 93.12 805 ASP A CA 1
ATOM 6429 C C . ASP A 1 805 ? -15.895 -26.422 -14.887 1.00 93.12 805 ASP A C 1
ATOM 6431 O O . ASP A 1 805 ? -15.629 -26.193 -13.700 1.00 93.12 805 ASP A O 1
ATOM 6435 N N . CYS A 1 806 ? -17.104 -26.797 -15.304 1.00 91.94 806 CYS A N 1
ATOM 6436 C CA . CYS A 1 806 ? -18.249 -27.038 -14.425 1.00 91.94 806 CYS A CA 1
ATOM 6437 C C . CYS A 1 806 ? -18.714 -25.792 -13.626 1.00 91.94 806 CYS A C 1
ATOM 6439 O O . CYS A 1 806 ? -19.162 -25.875 -12.476 1.00 91.94 806 CYS A O 1
ATOM 6441 N N . LEU A 1 807 ? -18.631 -24.590 -14.215 1.00 92.56 807 LEU A N 1
ATOM 6442 C CA . LEU A 1 807 ? -19.139 -23.361 -13.589 1.00 92.56 807 LEU A CA 1
ATOM 6443 C C . LEU A 1 807 ? -20.670 -23.233 -13.705 1.00 92.56 807 LEU A C 1
ATOM 6445 O O . LEU A 1 807 ? -21.209 -22.607 -14.622 1.00 92.56 807 LEU A O 1
ATOM 6449 N N . GLY A 1 808 ? -21.372 -23.803 -12.726 1.00 89.25 808 GLY A N 1
ATOM 6450 C CA . GLY A 1 808 ? -22.831 -23.744 -12.618 1.00 89.25 808 GLY A CA 1
ATOM 6451 C C . GLY A 1 808 ? -23.391 -22.501 -11.915 1.00 89.25 808 GLY A C 1
ATOM 6452 O O . GLY A 1 808 ? -22.704 -21.787 -11.179 1.00 89.25 808 GLY A O 1
ATOM 6453 N N . LEU A 1 809 ? -24.702 -22.305 -12.084 1.00 92.12 809 LEU A N 1
ATOM 6454 C CA . LEU A 1 809 ? -25.501 -21.252 -11.439 1.00 92.12 809 LEU A CA 1
ATOM 6455 C C . LEU A 1 809 ? -25.300 -21.116 -9.918 1.00 92.12 809 LEU A C 1
ATOM 6457 O O . LEU A 1 809 ? -25.206 -19.973 -9.469 1.00 92.12 809 LEU A O 1
ATOM 6461 N N . PRO A 1 810 ? -25.186 -22.203 -9.118 1.00 90.62 810 PRO A N 1
ATOM 6462 C CA . PRO A 1 810 ? -25.001 -22.080 -7.669 1.00 90.62 810 PRO A CA 1
ATOM 6463 C C . PRO A 1 810 ? -23.752 -21.285 -7.253 1.00 90.62 810 PRO A C 1
ATOM 6465 O O . PRO A 1 810 ? -23.668 -20.831 -6.116 1.00 90.62 810 PRO A O 1
ATOM 6468 N N . LEU A 1 811 ? -22.771 -21.117 -8.149 1.00 92.19 811 LEU A N 1
ATOM 6469 C CA . LEU A 1 811 ? -21.535 -20.373 -7.890 1.00 92.19 811 LEU A CA 1
ATOM 6470 C C . LEU A 1 811 ? -21.488 -19.003 -8.581 1.00 92.19 811 LEU A C 1
ATOM 6472 O O . LEU A 1 811 ? -20.474 -18.313 -8.463 1.00 92.19 811 LEU A O 1
ATOM 6476 N N . ALA A 1 812 ? -22.560 -18.567 -9.253 1.00 91.12 812 ALA A N 1
ATOM 6477 C CA . ALA A 1 812 ? -22.583 -17.309 -10.003 1.00 91.12 812 ALA A CA 1
ATOM 6478 C C . ALA A 1 812 ? -22.188 -16.100 -9.135 1.00 91.12 812 ALA A C 1
ATOM 6480 O O . ALA A 1 812 ? -21.287 -15.338 -9.500 1.00 91.12 812 ALA A O 1
ATOM 6481 N N . ASP A 1 813 ? -22.789 -15.956 -7.948 1.00 88.00 813 ASP A N 1
ATOM 6482 C CA . ASP A 1 813 ? -22.449 -14.864 -7.031 1.00 88.00 813 ASP A CA 1
ATOM 6483 C C . ASP A 1 813 ? -21.050 -15.021 -6.415 1.00 88.00 813 ASP A C 1
ATOM 6485 O O . ASP A 1 813 ? -20.328 -14.040 -6.220 1.00 88.00 813 ASP A O 1
ATOM 6489 N N . THR A 1 814 ? -20.622 -16.263 -6.173 1.00 90.19 814 THR A N 1
ATOM 6490 C CA . THR A 1 814 ? -19.274 -16.558 -5.665 1.00 90.19 814 THR A CA 1
ATOM 6491 C C . THR A 1 814 ? -18.215 -16.043 -6.636 1.00 90.19 814 THR A C 1
ATOM 6493 O O . THR A 1 814 ? -17.322 -15.295 -6.233 1.00 90.19 814 THR A O 1
ATOM 6496 N N . VAL A 1 815 ? -18.342 -16.362 -7.927 1.00 89.62 815 VAL A N 1
ATOM 6497 C CA . VAL A 1 815 ? -17.408 -15.882 -8.954 1.00 89.62 815 VAL A CA 1
ATOM 6498 C C . VAL A 1 815 ? -17.501 -14.370 -9.113 1.00 89.62 815 VAL A C 1
ATOM 6500 O O . VAL A 1 815 ? -16.471 -13.698 -9.091 1.00 89.62 815 VAL A O 1
ATOM 6503 N N . ARG A 1 816 ? -18.713 -13.804 -9.156 1.00 90.25 816 ARG A N 1
ATOM 6504 C CA . ARG A 1 816 ? -18.927 -12.349 -9.225 1.00 90.25 816 ARG A CA 1
ATOM 6505 C C . ARG A 1 816 ? -18.148 -11.583 -8.151 1.00 90.25 816 ARG A C 1
ATOM 6507 O O . ARG A 1 816 ? -17.567 -10.542 -8.452 1.00 90.25 816 ARG A O 1
ATOM 6514 N N . ARG A 1 817 ? -18.113 -12.088 -6.913 1.00 89.12 817 ARG A N 1
ATOM 6515 C CA . ARG A 1 817 ? -17.400 -11.456 -5.785 1.00 89.12 817 ARG A CA 1
ATOM 6516 C C . ARG A 1 817 ? -15.882 -11.653 -5.826 1.00 89.12 817 ARG A C 1
ATOM 6518 O O . ARG A 1 817 ? -15.158 -10.820 -5.285 1.00 89.12 817 ARG A O 1
ATOM 6525 N N . VAL A 1 818 ? -15.398 -12.731 -6.441 1.00 90.06 818 VAL A N 1
ATOM 6526 C CA . VAL A 1 818 ? -13.964 -13.063 -6.528 1.00 90.06 818 VAL A CA 1
ATOM 6527 C C . VAL A 1 818 ? -13.225 -12.184 -7.536 1.00 90.06 818 VAL A C 1
ATOM 6529 O O . VAL A 1 818 ? -12.090 -11.763 -7.292 1.00 90.06 818 VAL A O 1
ATOM 6532 N N . LEU A 1 819 ? -13.866 -11.885 -8.665 1.00 88.38 819 LEU A N 1
ATOM 6533 C CA . LEU A 1 819 ? -13.212 -11.248 -9.807 1.00 88.38 819 LEU A CA 1
ATOM 6534 C C . LEU A 1 819 ? -12.621 -9.852 -9.526 1.00 88.38 819 LEU A C 1
ATOM 6536 O O . LEU A 1 819 ? -11.456 -9.654 -9.887 1.00 88.38 819 LEU A O 1
ATOM 6540 N N . PRO A 1 820 ? -13.318 -8.906 -8.854 1.00 82.38 820 PRO A N 1
ATOM 6541 C CA . PRO A 1 820 ? -12.788 -7.557 -8.630 1.00 82.38 820 PRO A CA 1
ATOM 6542 C C . PRO A 1 820 ? -11.479 -7.529 -7.830 1.00 82.38 820 PRO A C 1
ATOM 6544 O O . PRO A 1 820 ? -10.644 -6.659 -8.051 1.00 82.38 820 PRO A O 1
ATOM 6547 N N . GLY A 1 821 ? -11.281 -8.484 -6.913 1.00 81.25 821 GLY A N 1
ATOM 6548 C CA . GLY A 1 821 ? -10.064 -8.574 -6.100 1.00 81.25 821 GLY A CA 1
ATOM 6549 C C . GLY A 1 821 ? -8.895 -9.285 -6.788 1.00 81.25 821 GLY A C 1
ATOM 6550 O O . GLY A 1 821 ? -7.752 -9.116 -6.368 1.00 81.25 821 GLY A O 1
ATOM 6551 N N . CYS A 1 822 ? -9.161 -10.083 -7.827 1.00 86.75 822 CYS A N 1
ATOM 6552 C CA . CYS A 1 822 ? -8.146 -10.917 -8.481 1.00 86.75 822 CYS A CA 1
ATOM 6553 C C . CYS A 1 822 ? -7.683 -10.375 -9.830 1.00 86.75 822 CYS A C 1
ATOM 6555 O O . CYS A 1 822 ? -6.530 -10.585 -10.191 1.00 86.75 822 CYS A O 1
ATOM 6557 N N . LEU A 1 823 ? -8.565 -9.696 -10.568 1.00 83.50 823 LEU A N 1
ATOM 6558 C CA . LEU A 1 823 ? -8.294 -9.204 -11.921 1.00 83.50 823 LEU A CA 1
ATOM 6559 C C . LEU A 1 823 ? -8.240 -7.670 -12.003 1.00 83.50 823 LEU A C 1
ATOM 6561 O O . LEU A 1 823 ? -8.299 -7.121 -13.101 1.00 83.50 823 LEU A O 1
ATOM 6565 N N . ALA A 1 824 ? -8.096 -6.971 -10.871 1.00 72.94 824 ALA A N 1
ATOM 6566 C CA . ALA A 1 824 ? -7.898 -5.521 -10.843 1.00 72.94 824 ALA A CA 1
ATOM 6567 C C . ALA A 1 824 ? -6.707 -5.098 -11.740 1.00 72.94 824 ALA A C 1
ATOM 6569 O O . ALA A 1 824 ? -5.670 -5.764 -11.718 1.00 72.94 824 ALA A O 1
ATOM 6570 N N . PRO A 1 825 ? -6.819 -4.002 -12.518 1.00 78.31 825 PRO A N 1
ATOM 6571 C CA . PRO A 1 825 ? -7.872 -2.981 -12.475 1.00 78.31 825 PRO A CA 1
ATOM 6572 C C . PRO A 1 825 ? -9.137 -3.293 -13.300 1.00 78.31 825 PRO A C 1
ATOM 6574 O O . PRO A 1 825 ? -10.008 -2.428 -13.397 1.00 78.31 825 PRO A O 1
ATOM 6577 N N . ARG A 1 826 ? -9.270 -4.492 -13.887 1.00 83.44 826 ARG A N 1
ATOM 6578 C CA . ARG A 1 826 ? -10.422 -4.837 -14.732 1.00 83.44 826 ARG A CA 1
ATOM 6579 C C . ARG A 1 826 ? -11.727 -4.823 -13.938 1.00 83.44 826 ARG A C 1
ATOM 6581 O O . ARG A 1 826 ? -11.814 -5.397 -12.851 1.00 83.44 826 ARG A O 1
ATOM 6588 N N . GLN A 1 827 ? -12.756 -4.186 -14.492 1.00 86.06 827 GLN A N 1
ATOM 6589 C CA . GLN A 1 827 ? -14.088 -4.111 -13.884 1.00 86.06 827 GLN A CA 1
ATOM 6590 C C . GLN A 1 827 ? -15.057 -5.048 -14.598 1.00 86.06 827 GLN A C 1
ATOM 6592 O O . GLN A 1 827 ? -15.101 -5.082 -15.829 1.00 86.06 827 GLN A O 1
ATOM 6597 N N . LEU A 1 828 ? -15.863 -5.769 -13.817 1.00 91.00 828 LEU A N 1
ATOM 6598 C CA . LEU A 1 828 ? -16.965 -6.578 -14.327 1.00 91.00 828 LEU A CA 1
ATOM 6599 C C . LEU A 1 828 ? -18.016 -5.665 -14.984 1.00 91.00 828 LEU A C 1
ATOM 6601 O O . LEU A 1 828 ? -18.609 -4.832 -14.302 1.00 91.00 828 LEU A O 1
ATOM 6605 N N . ARG A 1 829 ? -18.248 -5.818 -16.294 1.00 90.12 829 ARG A N 1
ATOM 6606 C CA . ARG A 1 829 ? -19.303 -5.096 -17.029 1.00 90.12 829 ARG A CA 1
ATOM 6607 C C . ARG A 1 829 ? -20.644 -5.791 -16.970 1.00 90.12 829 ARG A C 1
ATOM 6609 O O . ARG A 1 829 ? -21.654 -5.129 -16.761 1.00 90.12 829 ARG A O 1
ATOM 6616 N N . SER A 1 830 ? -20.655 -7.095 -17.214 1.00 91.12 830 SER A N 1
ATOM 6617 C CA . SER A 1 830 ? -21.882 -7.881 -17.239 1.00 91.12 830 SER A CA 1
ATOM 6618 C C . SER A 1 830 ? -21.647 -9.281 -16.690 1.00 91.12 830 SER A C 1
ATOM 6620 O O . SER A 1 830 ? -20.557 -9.846 -16.812 1.00 91.12 830 SER A O 1
ATOM 6622 N N . LEU A 1 831 ? -22.693 -9.807 -16.056 1.00 92.25 831 LEU A N 1
ATOM 6623 C CA . LEU A 1 831 ? -22.869 -11.214 -15.733 1.00 92.25 831 LEU A CA 1
ATOM 6624 C C . LEU A 1 831 ? -24.123 -11.645 -16.484 1.00 92.25 831 LEU A C 1
ATOM 6626 O O . LEU A 1 831 ? -25.202 -11.109 -16.256 1.00 92.25 831 LEU A O 1
ATOM 6630 N N . GLU A 1 832 ? -23.939 -12.558 -17.419 1.00 93.06 832 GLU A N 1
ATOM 6631 C CA . GLU A 1 832 ? -24.968 -13.123 -18.276 1.00 93.06 832 GLU A CA 1
ATOM 6632 C C . GLU A 1 832 ? -24.990 -14.644 -18.095 1.00 93.06 832 GLU A C 1
ATOM 6634 O O . GLU A 1 832 ? -24.122 -15.236 -17.447 1.00 93.06 832 GLU A O 1
ATOM 6639 N N . PHE A 1 833 ? -25.980 -15.287 -18.704 1.00 93.81 833 PHE A N 1
ATOM 6640 C CA . PHE A 1 833 ? -26.110 -16.737 -18.716 1.00 93.81 833 PHE A CA 1
ATOM 6641 C C . PHE A 1 833 ? -26.243 -17.233 -20.145 1.00 93.81 833 PHE A C 1
ATOM 6643 O O . PHE A 1 833 ? -26.731 -16.513 -21.022 1.00 93.81 833 PHE A O 1
ATOM 6650 N N . ALA A 1 834 ? -25.823 -18.471 -20.368 1.00 93.62 834 ALA A N 1
ATOM 6651 C CA . ALA A 1 834 ? -25.927 -19.114 -21.665 1.00 93.62 834 ALA A CA 1
ATOM 6652 C C . ALA A 1 834 ? -26.332 -20.579 -21.528 1.00 93.62 834 ALA A C 1
ATOM 6654 O O . ALA A 1 834 ? -25.978 -21.246 -20.551 1.00 93.62 834 ALA A O 1
ATOM 6655 N N . PHE A 1 835 ? -27.046 -21.077 -22.536 1.00 92.38 835 PHE A N 1
ATOM 6656 C CA . PHE A 1 835 ? -27.262 -22.508 -22.695 1.00 92.38 835 PHE A CA 1
ATOM 6657 C C . PHE A 1 835 ? -26.075 -23.156 -23.393 1.00 92.38 835 PHE A C 1
ATOM 6659 O O . PHE A 1 835 ? -25.670 -22.734 -24.475 1.00 92.38 835 PHE A O 1
ATOM 6666 N N . VAL A 1 836 ? -25.563 -24.228 -22.807 1.00 90.81 836 VAL A N 1
ATOM 6667 C CA . VAL A 1 836 ? -24.573 -25.091 -23.447 1.00 90.81 836 VAL A CA 1
ATOM 6668 C C . VAL A 1 836 ? -25.267 -26.215 -24.221 1.00 90.81 836 VAL A C 1
ATOM 6670 O O . VAL A 1 836 ? -26.501 -26.346 -24.218 1.00 90.81 836 VAL A O 1
ATOM 6673 N N . SER A 1 837 ? -24.472 -27.026 -24.921 1.00 79.06 837 SER A N 1
ATOM 6674 C CA . SER A 1 837 ? -24.971 -28.132 -25.740 1.00 79.06 837 SER A CA 1
ATOM 6675 C C . SER A 1 837 ? -25.834 -29.119 -24.927 1.00 79.06 837 SER A C 1
ATOM 6677 O O . SER A 1 837 ? -25.749 -29.190 -23.701 1.00 79.06 837 SER A O 1
ATOM 6679 N N . GLN A 1 838 ? -26.676 -29.917 -25.598 1.00 76.88 838 GLN A N 1
ATOM 6680 C CA . GLN A 1 838 ? -27.511 -30.919 -24.911 1.00 76.88 838 GLN A CA 1
ATOM 6681 C C . GLN A 1 838 ? -26.691 -31.966 -24.141 1.00 76.88 838 GLN A C 1
ATOM 6683 O O . GLN A 1 838 ? -27.194 -32.538 -23.178 1.00 76.88 838 GLN A O 1
ATOM 6688 N N . ARG A 1 839 ? -25.447 -32.222 -24.566 1.00 80.06 839 ARG A N 1
ATOM 6689 C CA . ARG A 1 839 ? -24.489 -33.036 -23.817 1.00 80.06 839 ARG A CA 1
ATOM 6690 C C . ARG A 1 839 ? -23.629 -32.099 -22.970 1.00 80.06 839 ARG A C 1
ATOM 6692 O O . ARG A 1 839 ? -22.869 -31.297 -23.502 1.00 80.06 839 ARG A O 1
ATOM 6699 N N . THR A 1 840 ? -23.762 -32.193 -21.658 1.00 80.56 840 THR A N 1
ATOM 6700 C CA . THR A 1 840 ? -23.137 -31.299 -20.672 1.00 80.56 840 THR A CA 1
ATOM 6701 C C . THR A 1 840 ? -21.807 -31.873 -20.184 1.00 80.56 840 THR A C 1
ATOM 6703 O O . THR A 1 840 ? -21.601 -32.077 -18.995 1.00 80.56 840 THR A O 1
ATOM 6706 N N . SER A 1 841 ? -20.913 -32.192 -21.123 1.00 81.81 841 SER A N 1
ATOM 6707 C CA . SER A 1 841 ? -19.553 -32.659 -20.832 1.00 81.81 841 SER A CA 1
ATOM 6708 C C . SER A 1 841 ? -18.513 -31.755 -21.481 1.00 81.81 841 SER A C 1
ATOM 6710 O O . SER A 1 841 ? -18.758 -31.172 -22.542 1.00 81.81 841 SER A O 1
ATOM 6712 N N . THR A 1 842 ? -17.315 -31.705 -20.900 1.00 83.06 842 THR A N 1
ATOM 6713 C CA . THR A 1 842 ? -16.179 -30.962 -21.459 1.00 83.06 842 THR A CA 1
ATOM 6714 C C . THR A 1 842 ? -15.860 -31.411 -22.895 1.00 83.06 842 THR A C 1
ATOM 6716 O O . THR A 1 842 ? -15.584 -30.590 -23.767 1.00 83.06 842 THR A O 1
ATOM 6719 N N . GLU A 1 843 ? -15.960 -32.714 -23.194 1.00 85.56 843 GLU A N 1
ATOM 6720 C CA . GLU A 1 843 ? -15.786 -33.246 -24.555 1.00 85.56 843 GLU A CA 1
ATOM 6721 C C . GLU A 1 843 ? -16.827 -32.677 -25.529 1.00 85.56 843 GLU A C 1
ATOM 6723 O O . GLU A 1 843 ? -16.482 -32.244 -26.629 1.00 85.56 843 GLU A O 1
ATOM 6728 N N . ALA A 1 844 ? -18.099 -32.629 -25.127 1.00 84.25 844 ALA A N 1
ATOM 6729 C CA . ALA A 1 844 ? -19.157 -32.065 -25.955 1.00 84.25 844 ALA A CA 1
ATOM 6730 C C . ALA A 1 844 ? -18.966 -30.558 -26.185 1.00 84.25 844 ALA A C 1
ATOM 6732 O O . ALA A 1 844 ? -19.214 -30.077 -27.294 1.00 84.25 844 ALA A O 1
ATOM 6733 N N . PHE A 1 845 ? -18.462 -29.827 -25.187 1.00 87.62 845 PHE A N 1
ATOM 6734 C CA . PHE A 1 845 ? -18.042 -28.437 -25.355 1.00 87.62 845 PHE A CA 1
ATOM 6735 C C . PHE A 1 845 ? -16.936 -28.307 -26.416 1.00 87.62 845 PHE A C 1
ATOM 6737 O O . PHE A 1 845 ? -17.102 -27.545 -27.370 1.00 87.62 845 PHE A O 1
ATOM 6744 N N . TYR A 1 846 ? -15.856 -29.093 -26.333 1.00 87.69 846 TYR A N 1
ATOM 6745 C CA . TYR A 1 846 ? -14.778 -29.067 -27.332 1.00 87.69 846 TYR A CA 1
ATOM 6746 C C . TYR A 1 846 ? -15.263 -29.427 -28.741 1.00 87.69 846 TYR A C 1
ATOM 6748 O O . TYR A 1 846 ? -14.923 -28.733 -29.701 1.00 87.69 846 TYR A O 1
ATOM 6756 N N . LEU A 1 847 ? -16.087 -30.470 -28.878 1.00 87.00 847 LEU A N 1
ATOM 6757 C CA . LEU A 1 847 ? -16.685 -30.850 -30.162 1.00 87.00 847 LEU A CA 1
ATOM 6758 C C . LEU A 1 847 ? -17.542 -29.719 -30.738 1.00 87.00 847 LEU A C 1
ATOM 6760 O O . LEU A 1 847 ? -17.502 -29.468 -31.941 1.00 87.00 847 LEU A O 1
ATOM 6764 N N . THR A 1 848 ? -18.263 -28.997 -29.880 1.00 85.38 848 THR A N 1
ATOM 6765 C CA . THR A 1 848 ? -19.053 -27.830 -30.280 1.00 85.38 848 THR A CA 1
ATOM 6766 C C . THR A 1 848 ? -18.156 -26.671 -30.717 1.00 85.38 848 THR A C 1
ATOM 6768 O O . THR A 1 848 ? -18.415 -26.063 -31.753 1.00 85.38 848 THR A O 1
ATOM 6771 N N . MET A 1 849 ? -17.056 -26.399 -30.006 1.00 86.50 849 MET A N 1
ATOM 6772 C CA . MET A 1 849 ? -16.082 -25.373 -30.402 1.00 86.50 849 MET A CA 1
ATOM 6773 C C . MET A 1 849 ? -15.441 -25.671 -31.762 1.00 86.50 849 MET A C 1
ATOM 6775 O O . MET A 1 849 ? -15.312 -24.767 -32.590 1.00 86.50 849 MET A O 1
ATOM 6779 N N . ILE A 1 850 ? -15.102 -26.940 -32.018 1.00 86.38 850 ILE A N 1
ATOM 6780 C CA . ILE A 1 850 ? -14.574 -27.405 -33.308 1.00 86.38 850 ILE A CA 1
ATOM 6781 C C . ILE A 1 850 ? -15.632 -27.259 -34.408 1.00 86.38 850 ILE A C 1
ATOM 6783 O O . ILE A 1 850 ? -15.336 -26.706 -35.464 1.00 86.38 850 ILE A O 1
ATOM 6787 N N . ALA A 1 851 ? -16.865 -27.712 -34.161 1.00 85.69 851 ALA A N 1
ATOM 6788 C CA . ALA A 1 851 ? -17.954 -27.657 -35.137 1.00 85.69 851 ALA A CA 1
ATOM 6789 C C . ALA A 1 851 ? -18.351 -26.220 -35.514 1.00 85.69 851 ALA A C 1
ATOM 6791 O O . ALA A 1 851 ? -18.772 -25.973 -36.639 1.00 85.69 851 ALA A O 1
ATOM 6792 N N . GLN A 1 852 ? -18.209 -25.272 -34.586 1.00 85.12 852 GLN A N 1
ATOM 6793 C CA . GLN A 1 852 ? -18.460 -23.847 -34.821 1.00 85.12 852 GLN A CA 1
ATOM 6794 C C . GLN A 1 852 ? -17.232 -23.088 -35.354 1.00 85.12 852 GLN A C 1
ATOM 6796 O O . GLN A 1 852 ? -17.289 -21.864 -35.478 1.00 85.12 852 GLN A O 1
ATOM 6801 N N . GLU A 1 853 ? -16.136 -23.796 -35.652 1.00 83.38 853 GLU A N 1
ATOM 6802 C CA . GLU A 1 853 ? -14.876 -23.259 -36.180 1.00 83.38 853 GLU A CA 1
ATOM 6803 C C . GLU A 1 853 ? -14.231 -22.161 -35.312 1.00 83.38 853 GLU A C 1
ATOM 6805 O O . GLU A 1 853 ? -13.531 -21.273 -35.812 1.00 83.38 853 GLU A O 1
ATOM 6810 N N . PHE A 1 854 ? -14.404 -22.220 -33.989 1.00 85.50 854 PHE A N 1
ATOM 6811 C CA . PHE A 1 854 ? -13.734 -21.290 -33.081 1.00 85.50 854 PHE A CA 1
ATOM 6812 C C . PHE A 1 854 ? -12.225 -21.579 -33.016 1.00 85.50 854 PHE A C 1
ATOM 6814 O O . PHE A 1 854 ? -11.758 -22.409 -32.242 1.00 85.50 854 PHE A O 1
ATOM 6821 N N . ARG A 1 855 ? -11.425 -20.860 -33.814 1.00 78.56 855 ARG A N 1
ATOM 6822 C CA . ARG A 1 855 ? -9.949 -20.922 -33.795 1.00 78.56 855 ARG A CA 1
ATOM 6823 C C . ARG A 1 855 ? -9.351 -19.956 -32.772 1.00 78.56 855 ARG A C 1
ATOM 6825 O O . ARG A 1 855 ? -8.589 -19.059 -33.129 1.00 78.56 855 ARG A O 1
ATOM 6832 N N . LYS A 1 856 ? -9.734 -20.104 -31.505 1.00 83.94 856 LYS A N 1
ATOM 6833 C CA . LYS A 1 856 ? -9.344 -19.186 -30.432 1.00 83.94 856 LYS A CA 1
ATOM 6834 C C . LYS A 1 856 ? -8.644 -19.911 -29.292 1.00 83.94 856 LYS A C 1
ATOM 6836 O O . LYS A 1 856 ? -9.129 -20.933 -28.820 1.00 83.94 856 LYS A O 1
ATOM 6841 N N . ALA A 1 857 ? -7.512 -19.367 -28.853 1.00 87.56 857 ALA A N 1
ATOM 6842 C CA . ALA A 1 857 ? -6.842 -19.830 -27.646 1.00 87.56 857 ALA A CA 1
ATOM 6843 C C . ALA A 1 857 ? -7.604 -19.353 -26.401 1.00 87.56 857 ALA A C 1
ATOM 6845 O O . ALA A 1 857 ? -8.133 -18.238 -26.379 1.00 87.56 857 ALA A O 1
ATOM 6846 N N . PHE A 1 858 ? -7.641 -20.193 -25.373 1.00 91.94 858 PHE A N 1
ATOM 6847 C CA . PHE A 1 858 ? -8.245 -19.879 -24.086 1.00 91.94 858 PHE A CA 1
ATOM 6848 C C . PHE A 1 858 ? -7.480 -20.561 -22.954 1.00 91.94 858 PHE A C 1
ATOM 6850 O O . PHE A 1 858 ? -6.831 -21.588 -23.158 1.00 91.94 858 PHE A O 1
ATOM 6857 N N . GLU A 1 859 ? -7.575 -19.990 -21.759 1.00 93.75 859 GLU A N 1
ATOM 6858 C CA . GLU A 1 859 ? -7.052 -20.593 -20.532 1.00 93.75 859 GLU A CA 1
ATOM 6859 C C . GLU A 1 859 ? -8.163 -21.403 -19.859 1.00 93.75 859 GLU A C 1
ATOM 6861 O O . GLU A 1 859 ? -9.311 -20.960 -19.823 1.00 93.75 859 GLU A O 1
ATOM 6866 N N . LYS A 1 860 ? -7.840 -22.583 -19.323 1.00 93.69 860 LYS A N 1
ATOM 6867 C CA . LYS A 1 860 ? -8.806 -23.458 -18.645 1.00 93.69 860 LYS A CA 1
ATOM 6868 C C . LYS A 1 860 ? -8.518 -23.523 -17.145 1.00 93.69 860 LYS A C 1
ATOM 6870 O O . LYS A 1 860 ? -7.360 -23.611 -16.737 1.00 93.69 860 LYS A O 1
ATOM 6875 N N . ILE A 1 861 ? -9.569 -23.483 -16.334 1.00 94.81 861 ILE A N 1
ATOM 6876 C CA . ILE A 1 861 ? -9.528 -23.632 -14.881 1.00 94.81 861 ILE A CA 1
ATOM 6877 C C . ILE A 1 861 ? -10.432 -24.800 -14.491 1.00 94.81 861 ILE A C 1
ATOM 6879 O O . ILE A 1 861 ? -11.648 -24.686 -14.574 1.00 94.81 861 ILE A O 1
ATOM 6883 N N . ASP A 1 862 ? -9.848 -25.884 -13.987 1.00 93.56 862 ASP A N 1
ATOM 6884 C CA . ASP A 1 862 ? -10.587 -27.126 -13.702 1.00 93.56 862 ASP A CA 1
ATOM 6885 C C . ASP A 1 862 ? -11.039 -27.263 -12.236 1.00 93.56 862 ASP A C 1
ATOM 6887 O O . ASP A 1 862 ? -11.525 -28.309 -11.814 1.00 93.56 862 ASP A O 1
ATOM 6891 N N . VAL A 1 863 ? -10.828 -26.236 -11.408 1.00 92.06 863 VAL A N 1
ATOM 6892 C CA . VAL A 1 863 ? -10.910 -26.372 -9.942 1.00 92.06 863 VAL A CA 1
ATOM 6893 C C . VAL A 1 863 ? -12.312 -26.703 -9.428 1.00 92.06 863 VAL A C 1
ATOM 6895 O O . VAL A 1 863 ? -12.433 -27.408 -8.431 1.00 92.06 863 VAL A O 1
ATOM 6898 N N . VAL A 1 864 ? -13.367 -26.211 -10.084 1.00 91.25 864 VAL A N 1
ATOM 6899 C CA . VAL A 1 864 ? -14.751 -26.439 -9.640 1.00 91.25 864 VAL A CA 1
ATOM 6900 C C . VAL A 1 864 ? -15.161 -27.889 -9.897 1.00 91.25 864 VAL A C 1
ATOM 6902 O O . VAL A 1 864 ? -15.636 -28.543 -8.970 1.00 91.25 864 VAL A O 1
ATOM 6905 N N . ASP A 1 865 ? -14.879 -28.414 -11.091 1.00 91.44 865 ASP A N 1
ATOM 6906 C CA . ASP A 1 865 ? -15.069 -29.830 -11.429 1.00 91.44 865 ASP A CA 1
ATOM 6907 C C . ASP A 1 865 ? -14.352 -30.765 -10.434 1.00 91.44 865 ASP A C 1
ATOM 6909 O O . ASP A 1 865 ? -14.953 -31.678 -9.863 1.00 91.44 865 ASP A O 1
ATOM 6913 N N . HIS A 1 866 ? -13.087 -30.468 -10.108 1.00 91.19 866 HIS A N 1
ATOM 6914 C CA . HIS A 1 866 ? -12.327 -31.253 -9.129 1.00 91.19 866 HIS A CA 1
ATOM 6915 C C . HIS A 1 866 ? -12.972 -31.244 -7.736 1.00 91.19 866 HIS A C 1
ATOM 6917 O O . HIS A 1 866 ? -13.000 -32.276 -7.062 1.00 91.19 866 HIS A O 1
ATOM 6923 N N . LEU A 1 867 ? -13.485 -30.095 -7.284 1.00 90.56 867 LEU A N 1
ATOM 6924 C CA . LEU A 1 867 ? -14.143 -29.984 -5.980 1.00 90.56 867 LEU A CA 1
ATOM 6925 C C . LEU A 1 867 ? -15.451 -30.777 -5.926 1.00 90.56 867 LEU A C 1
ATOM 6927 O O . LEU A 1 867 ? -15.731 -31.380 -4.891 1.00 90.56 867 LEU A O 1
ATOM 6931 N N . ILE A 1 868 ? -16.209 -30.799 -7.025 1.00 88.44 868 ILE A N 1
ATOM 6932 C CA . ILE A 1 868 ? -17.454 -31.563 -7.148 1.00 88.44 868 ILE A CA 1
ATOM 6933 C C . ILE A 1 868 ? -17.177 -33.073 -7.099 1.00 88.44 868 ILE A C 1
ATOM 6935 O O . ILE A 1 868 ? -17.882 -33.797 -6.401 1.00 88.44 868 ILE A O 1
ATOM 6939 N N . HIS A 1 869 ? -16.122 -33.550 -7.765 1.00 85.62 869 HIS A N 1
ATOM 6940 C CA . HIS A 1 869 ? -15.803 -34.980 -7.824 1.00 85.62 869 HIS A CA 1
ATOM 6941 C C . HIS A 1 869 ? -15.101 -35.541 -6.580 1.00 85.62 869 HIS A C 1
ATOM 6943 O O . HIS A 1 869 ? -15.279 -36.710 -6.239 1.00 85.62 869 HIS A O 1
ATOM 6949 N N . GLN A 1 870 ? -14.253 -34.755 -5.913 1.00 77.94 870 GLN A N 1
ATOM 6950 C CA . GLN A 1 870 ? -13.367 -35.285 -4.868 1.00 77.94 870 GLN A CA 1
ATOM 6951 C C . GLN A 1 870 ? -13.976 -35.276 -3.464 1.00 77.94 870 GLN A C 1
ATOM 6953 O O . GLN A 1 870 ? -13.433 -35.920 -2.562 1.00 77.94 870 GLN A O 1
ATOM 6958 N N . ARG A 1 871 ? -15.042 -34.501 -3.231 1.00 71.81 871 ARG A N 1
ATOM 6959 C CA . ARG A 1 871 ? -15.565 -34.247 -1.885 1.00 71.81 871 ARG A CA 1
ATOM 6960 C C . ARG A 1 871 ? -17.087 -34.124 -1.898 1.00 71.81 871 ARG A C 1
ATOM 6962 O O . ARG A 1 871 ? -17.639 -33.327 -2.645 1.00 71.81 871 ARG A O 1
ATOM 6969 N N . ASN A 1 872 ? -17.755 -34.816 -0.977 1.00 79.75 872 ASN A N 1
ATOM 6970 C CA . ASN A 1 872 ? -19.153 -34.523 -0.655 1.00 79.75 872 ASN A CA 1
ATOM 6971 C C . ASN A 1 872 ? -19.198 -33.257 0.207 1.00 79.75 872 ASN A C 1
ATOM 6973 O O . ASN A 1 872 ? -18.957 -33.313 1.413 1.00 79.75 872 ASN A O 1
ATOM 6977 N N . LEU A 1 873 ? -19.427 -32.112 -0.435 1.00 84.12 873 LEU A N 1
ATOM 6978 C CA . LEU A 1 873 ? -19.444 -30.794 0.199 1.00 84.12 873 LEU A CA 1
ATOM 6979 C C . LEU A 1 873 ? -20.868 -30.242 0.277 1.00 84.12 873 LEU A C 1
ATOM 6981 O O . LEU A 1 873 ? -21.660 -30.422 -0.646 1.00 84.12 873 LEU A O 1
ATOM 6985 N N . SER A 1 874 ? -21.156 -29.487 1.338 1.00 86.75 874 SER A N 1
ATOM 6986 C CA . SER A 1 874 ? -22.289 -28.557 1.359 1.00 86.75 874 SER A CA 1
ATOM 6987 C C . SER A 1 874 ? -22.075 -27.441 0.322 1.00 86.75 874 SER A C 1
ATOM 6989 O O . SER A 1 874 ? -20.931 -27.153 -0.049 1.00 86.75 874 SER A O 1
ATOM 6991 N N . LEU A 1 875 ? -23.133 -26.747 -0.130 1.00 88.12 875 LEU A N 1
ATOM 6992 C CA . LEU A 1 875 ? -22.938 -25.596 -1.028 1.00 88.12 875 LEU A CA 1
ATOM 6993 C C . LEU A 1 875 ? -22.079 -24.507 -0.365 1.00 88.12 875 LEU A C 1
ATOM 6995 O O . LEU A 1 875 ? -21.252 -23.896 -1.033 1.00 88.12 875 LEU A O 1
ATOM 6999 N N . GLY A 1 876 ? -22.240 -24.280 0.943 1.00 85.38 876 GLY A N 1
ATOM 7000 C CA . GLY A 1 876 ? -21.437 -23.303 1.679 1.00 85.38 876 GLY A CA 1
ATOM 7001 C C . GLY A 1 876 ? -19.941 -23.629 1.645 1.00 85.38 876 GLY A C 1
ATOM 7002 O O . GLY A 1 876 ? -19.116 -22.750 1.380 1.00 85.38 876 GLY A O 1
ATOM 7003 N N . ASP A 1 877 ? -19.582 -24.899 1.846 1.00 87.94 877 ASP A N 1
ATOM 7004 C CA . ASP A 1 877 ? -18.193 -25.352 1.757 1.00 87.94 877 ASP A CA 1
ATOM 7005 C C . ASP A 1 877 ? -17.664 -25.356 0.327 1.00 87.94 877 ASP A C 1
ATOM 7007 O O . ASP A 1 877 ? -16.533 -24.917 0.107 1.00 87.94 877 ASP A O 1
ATOM 7011 N N . LEU A 1 878 ? -18.476 -25.788 -0.643 1.00 90.81 878 LEU A N 1
ATOM 7012 C CA . LEU A 1 878 ? -18.130 -25.729 -2.060 1.00 90.81 878 LEU A CA 1
ATOM 7013 C C . LEU A 1 878 ? -17.867 -24.285 -2.491 1.00 90.81 878 LEU A C 1
ATOM 7015 O O . LEU A 1 878 ? -16.814 -24.016 -3.052 1.00 90.81 878 LEU A O 1
ATOM 7019 N N . ALA A 1 879 ? -18.755 -23.342 -2.174 1.00 90.94 879 ALA A N 1
ATOM 7020 C CA . ALA A 1 879 ? -18.590 -21.926 -2.499 1.00 90.94 879 ALA A CA 1
ATOM 7021 C C . ALA A 1 879 ? -17.344 -21.325 -1.834 1.00 90.94 879 ALA A C 1
ATOM 7023 O O . ALA A 1 879 ? -16.598 -20.578 -2.467 1.00 90.94 879 ALA A O 1
ATOM 7024 N N . ARG A 1 880 ? -17.067 -21.679 -0.572 1.00 92.25 880 ARG A N 1
ATOM 7025 C CA . ARG A 1 880 ? -15.871 -21.227 0.153 1.00 92.25 880 ARG A CA 1
ATOM 7026 C C . ARG A 1 880 ? -14.576 -21.764 -0.462 1.00 92.25 880 ARG A C 1
ATOM 7028 O O . ARG A 1 880 ? -13.630 -20.995 -0.634 1.00 92.25 880 ARG A O 1
ATOM 7035 N N . LEU A 1 881 ? -14.521 -23.058 -0.776 1.00 92.12 881 LEU A N 1
ATOM 7036 C CA . LEU A 1 881 ? -13.348 -23.688 -1.390 1.00 92.12 881 LEU A CA 1
ATOM 7037 C C . LEU A 1 881 ? -13.169 -23.232 -2.839 1.00 92.12 881 LEU A C 1
ATOM 7039 O O . LEU A 1 881 ? -12.073 -22.822 -3.205 1.00 92.12 881 LEU A O 1
ATOM 7043 N N . ALA A 1 882 ? -14.246 -23.206 -3.627 1.00 92.56 882 ALA A N 1
ATOM 7044 C CA . ALA A 1 882 ? -14.239 -22.698 -4.993 1.00 92.56 882 ALA A CA 1
ATOM 7045 C C . ALA A 1 882 ? -13.771 -21.245 -5.025 1.00 92.56 882 ALA A C 1
ATOM 7047 O O . ALA A 1 882 ? -12.927 -20.906 -5.842 1.00 92.56 882 ALA A O 1
ATOM 7048 N N . ARG A 1 883 ? -14.226 -20.396 -4.094 1.00 94.25 883 ARG A N 1
ATOM 7049 C CA . ARG A 1 883 ? -13.704 -19.034 -3.942 1.00 94.25 883 ARG A CA 1
ATOM 7050 C C . ARG A 1 883 ? -12.186 -19.020 -3.772 1.00 94.25 883 ARG A C 1
ATOM 7052 O O . ARG A 1 883 ? -11.515 -18.322 -4.522 1.00 94.25 883 ARG A O 1
ATOM 7059 N N . ALA A 1 884 ? -11.650 -19.766 -2.808 1.00 92.69 884 ALA A N 1
ATOM 7060 C CA . ALA A 1 884 ? -10.214 -19.772 -2.536 1.00 92.69 884 ALA A CA 1
ATOM 7061 C C . ALA A 1 884 ? -9.395 -20.290 -3.734 1.00 92.69 884 ALA A C 1
ATOM 7063 O O . ALA A 1 884 ? -8.408 -19.667 -4.126 1.00 92.69 884 ALA A O 1
ATOM 7064 N N . GLU A 1 885 ? -9.826 -21.392 -4.350 1.00 94.19 885 GLU A N 1
ATOM 7065 C CA . GLU A 1 885 ? -9.142 -21.997 -5.498 1.00 94.19 885 GLU A CA 1
ATOM 7066 C C . GLU A 1 885 ? -9.237 -21.122 -6.756 1.00 94.19 885 GLU A C 1
ATOM 7068 O O . GLU A 1 885 ? -8.243 -20.932 -7.458 1.00 94.19 885 GLU A O 1
ATOM 7073 N N . LEU A 1 886 ? -10.398 -20.511 -7.015 1.00 94.56 886 LEU A N 1
ATOM 7074 C CA . LEU A 1 886 ? -10.579 -19.560 -8.112 1.00 94.56 886 LEU A CA 1
ATOM 7075 C C . LEU A 1 886 ? -9.751 -18.291 -7.895 1.00 94.56 886 LEU A C 1
ATOM 7077 O O . LEU A 1 886 ? -9.129 -17.817 -8.841 1.00 94.56 886 LEU A O 1
ATOM 7081 N N . GLU A 1 887 ? -9.674 -17.758 -6.670 1.00 94.50 887 GLU A N 1
ATOM 7082 C CA . GLU A 1 887 ? -8.798 -16.621 -6.357 1.00 94.50 887 GLU A CA 1
ATOM 7083 C C . GLU A 1 887 ? -7.329 -16.941 -6.693 1.00 94.50 887 GLU A C 1
ATOM 7085 O O . GLU A 1 887 ? -6.630 -16.117 -7.289 1.00 94.50 887 GLU A O 1
ATOM 7090 N N . ILE A 1 888 ? -6.854 -18.146 -6.356 1.00 92.44 888 ILE A N 1
ATOM 7091 C CA . ILE A 1 888 ? -5.496 -18.607 -6.683 1.00 92.44 888 ILE A CA 1
ATOM 7092 C C . ILE A 1 888 ? -5.325 -18.777 -8.197 1.00 92.44 888 ILE A C 1
ATOM 7094 O O . ILE A 1 888 ? -4.333 -18.299 -8.758 1.00 92.44 888 ILE A O 1
ATOM 7098 N N . ALA A 1 889 ? -6.272 -19.439 -8.864 1.00 93.94 889 ALA A N 1
ATOM 7099 C CA . ALA A 1 889 ? -6.224 -19.694 -10.299 1.00 93.94 889 ALA A CA 1
ATOM 7100 C C . ALA A 1 889 ? -6.225 -18.386 -11.102 1.00 93.94 889 ALA A C 1
ATOM 7102 O O . ALA A 1 889 ? -5.336 -18.175 -11.927 1.00 93.94 889 ALA A O 1
ATOM 7103 N N . PHE A 1 890 ? -7.134 -17.454 -10.799 1.00 93.50 890 PHE A N 1
ATOM 7104 C CA . PHE A 1 890 ? -7.184 -16.153 -11.465 1.00 93.50 890 PHE A CA 1
ATOM 7105 C C . PHE A 1 890 ? -5.903 -15.347 -11.241 1.00 93.50 890 PHE A C 1
ATOM 7107 O O . PHE A 1 890 ? -5.345 -14.838 -12.210 1.00 93.50 890 PHE A O 1
ATOM 7114 N N . LYS A 1 891 ? -5.364 -15.293 -10.014 1.00 90.38 891 LYS A N 1
ATOM 7115 C CA . LYS A 1 891 ? -4.085 -14.606 -9.741 1.00 90.38 891 LYS A CA 1
ATOM 7116 C C . LYS A 1 891 ? -2.914 -15.195 -10.531 1.00 90.38 891 LYS A C 1
ATOM 7118 O O . LYS A 1 891 ? -2.051 -14.447 -10.983 1.00 90.38 891 LYS A O 1
ATOM 7123 N N . ARG A 1 892 ? -2.878 -16.519 -10.725 1.00 91.62 892 ARG A N 1
ATOM 7124 C CA . ARG A 1 892 ? -1.861 -17.190 -11.559 1.00 91.62 892 ARG A CA 1
ATOM 7125 C C . ARG A 1 892 ? -2.025 -16.898 -13.051 1.00 91.62 892 ARG A C 1
ATOM 7127 O O . ARG A 1 892 ? -1.030 -16.930 -13.770 1.00 91.62 892 ARG A O 1
ATOM 7134 N N . LEU A 1 893 ? -3.247 -16.619 -13.503 1.00 91.50 893 LEU A N 1
ATOM 7135 C CA . LEU A 1 893 ? -3.544 -16.285 -14.895 1.00 91.50 893 LEU A CA 1
ATOM 7136 C C . LEU A 1 893 ? -3.263 -14.822 -15.242 1.00 91.50 893 LEU A C 1
ATOM 7138 O O . LEU A 1 893 ? -2.926 -14.555 -16.390 1.00 91.50 893 LEU A O 1
ATOM 7142 N N . VAL A 1 894 ? -3.343 -13.885 -14.285 1.00 89.62 894 VAL A N 1
ATOM 7143 C CA . VAL A 1 894 ? -3.116 -12.441 -14.529 1.00 89.62 894 VAL A CA 1
ATOM 7144 C C . VAL A 1 894 ? -1.882 -12.153 -15.399 1.00 89.62 894 VAL A C 1
ATOM 7146 O O . VAL A 1 894 ? -2.039 -11.413 -16.368 1.00 89.62 894 VAL A O 1
ATOM 7149 N N . PRO A 1 895 ? -0.689 -12.739 -15.152 1.00 87.56 895 PRO A N 1
ATOM 7150 C CA . PRO A 1 895 ? 0.500 -12.463 -15.963 1.00 87.56 895 PRO A CA 1
ATOM 7151 C C . PRO A 1 895 ? 0.418 -12.945 -17.420 1.00 87.56 895 PRO A C 1
ATOM 7153 O O . PRO A 1 895 ? 1.234 -12.527 -18.235 1.00 87.56 895 PRO A O 1
ATOM 7156 N N . ARG A 1 896 ? -0.515 -13.851 -17.744 1.00 88.56 896 ARG A N 1
ATOM 7157 C CA . ARG A 1 896 ? -0.720 -14.407 -19.094 1.00 88.56 896 ARG A CA 1
ATOM 7158 C C . ARG A 1 896 ? -1.772 -13.647 -19.899 1.00 88.56 896 ARG A C 1
ATOM 7160 O O . ARG A 1 896 ? -1.861 -13.848 -21.104 1.00 88.56 896 ARG A O 1
ATOM 7167 N N . LEU A 1 897 ? -2.570 -12.807 -19.240 1.00 89.81 897 LEU A N 1
ATOM 7168 C CA . LEU A 1 897 ? -3.638 -12.040 -19.871 1.00 89.81 897 LEU A CA 1
ATOM 7169 C C . LEU A 1 897 ? -3.126 -10.659 -20.284 1.00 89.81 897 LEU A C 1
ATOM 7171 O O . LEU A 1 897 ? -2.665 -9.892 -19.441 1.00 89.81 897 LEU A O 1
ATOM 7175 N N . ASP A 1 898 ? -3.309 -10.296 -21.549 1.00 88.25 898 ASP A N 1
ATOM 7176 C CA . ASP A 1 898 ? -3.015 -8.963 -22.073 1.00 88.25 898 ASP A CA 1
ATOM 7177 C C . ASP A 1 898 ? -3.853 -7.898 -21.334 1.00 88.25 898 ASP A C 1
ATOM 7179 O O . ASP A 1 898 ? -5.087 -7.964 -21.369 1.00 88.25 898 ASP A O 1
ATOM 7183 N N . PRO A 1 899 ? -3.233 -6.926 -20.639 1.00 85.94 899 PRO A N 1
ATOM 7184 C CA . PRO A 1 899 ? -3.944 -5.904 -19.870 1.00 85.94 899 PRO A CA 1
ATOM 7185 C C . PRO A 1 899 ? -4.773 -4.936 -20.726 1.00 85.94 899 PRO A C 1
ATOM 7187 O O . PRO A 1 899 ? -5.592 -4.214 -20.168 1.00 85.94 899 PRO A O 1
ATOM 7190 N N . THR A 1 900 ? -4.573 -4.902 -22.046 1.00 86.88 900 THR A N 1
ATOM 7191 C CA . THR A 1 900 ? -5.254 -3.977 -22.967 1.00 86.88 900 THR A CA 1
ATOM 7192 C C . THR A 1 900 ? -6.518 -4.554 -23.603 1.00 86.88 900 THR A C 1
ATOM 7194 O O . THR A 1 900 ? -7.301 -3.807 -24.189 1.00 86.88 900 THR A O 1
ATOM 7197 N N . LEU A 1 901 ? -6.731 -5.868 -23.482 1.00 90.56 901 LEU A N 1
ATOM 7198 C CA . LEU A 1 901 ? -7.874 -6.567 -24.061 1.00 90.56 901 LEU A CA 1
ATOM 7199 C C . LEU A 1 901 ? -8.889 -6.968 -22.979 1.00 90.56 901 LEU A C 1
ATOM 7201 O O . LEU A 1 901 ? -8.479 -7.413 -21.896 1.00 90.56 901 LEU A O 1
ATOM 7205 N N . PRO A 1 902 ? -10.202 -6.910 -23.286 1.00 92.75 902 PRO A N 1
ATOM 7206 C CA . PRO A 1 902 ? -11.237 -7.389 -22.378 1.00 92.75 902 PRO A CA 1
ATOM 7207 C C . PRO A 1 902 ? -11.086 -8.892 -22.124 1.00 92.75 902 PRO A C 1
ATOM 7209 O O . PRO A 1 902 ? -10.494 -9.615 -22.926 1.00 92.75 902 PRO A O 1
ATOM 7212 N N . VAL A 1 903 ? -11.631 -9.381 -21.011 1.00 94.75 903 VAL A N 1
ATOM 7213 C CA . VAL A 1 903 ? -11.586 -10.799 -20.622 1.00 94.75 903 VAL A CA 1
ATOM 7214 C C . VAL A 1 903 ? -13.008 -11.332 -20.497 1.00 94.75 903 VAL A C 1
ATOM 7216 O O . VAL A 1 903 ? -13.838 -10.756 -19.798 1.00 94.75 903 VAL A O 1
ATOM 7219 N N . LEU A 1 904 ? -13.278 -12.447 -21.166 1.00 95.62 904 LEU A N 1
ATOM 7220 C CA . LEU A 1 904 ? -14.523 -13.195 -21.101 1.00 95.62 904 LEU A CA 1
ATOM 7221 C C . LEU A 1 904 ? -14.289 -14.480 -20.304 1.00 95.62 904 LEU A C 1
ATOM 7223 O O . LEU A 1 904 ? -13.494 -15.328 -20.710 1.00 95.62 904 LEU A O 1
ATOM 7227 N N . ILE A 1 905 ? -14.981 -14.617 -19.178 1.00 95.69 905 ILE A N 1
ATOM 7228 C CA . ILE A 1 905 ? -14.912 -15.784 -18.297 1.00 95.69 905 ILE A CA 1
ATOM 7229 C C . ILE A 1 905 ? -16.230 -16.530 -18.406 1.00 95.69 905 ILE A C 1
ATOM 7231 O O . ILE A 1 905 ? -17.280 -15.929 -18.208 1.00 95.69 905 ILE A O 1
ATOM 7235 N N . PHE A 1 906 ? -16.207 -17.819 -18.705 1.00 95.12 906 PHE A N 1
ATOM 7236 C CA . PHE A 1 906 ? -17.434 -18.602 -18.831 1.00 95.12 906 PHE A CA 1
ATOM 7237 C C . PHE A 1 906 ? -17.225 -20.054 -18.424 1.00 95.12 906 PHE A C 1
ATOM 7239 O O . PHE A 1 906 ? -16.089 -20.523 -18.397 1.00 95.12 906 PHE A O 1
ATOM 7246 N N . GLY A 1 907 ? -18.304 -20.761 -18.096 1.00 94.62 907 GLY A N 1
ATOM 7247 C CA . GLY A 1 907 ? -18.245 -22.212 -17.938 1.00 94.62 907 GLY A CA 1
ATOM 7248 C C . GLY A 1 907 ? -18.533 -22.958 -19.230 1.00 94.62 907 GLY A C 1
ATOM 7249 O O . GLY A 1 907 ? -19.195 -22.454 -20.134 1.00 94.62 907 GLY A O 1
ATOM 7250 N N . ASP A 1 908 ? -18.016 -24.174 -19.321 1.00 92.06 908 ASP A N 1
ATOM 7251 C CA . ASP A 1 908 ? -18.298 -25.102 -20.416 1.00 92.06 908 ASP A CA 1
ATOM 7252 C C . ASP A 1 908 ? -19.610 -25.878 -20.200 1.00 92.06 908 ASP A C 1
ATOM 7254 O O . ASP A 1 908 ? -20.269 -26.259 -21.169 1.00 92.06 908 ASP A O 1
ATOM 7258 N N . HIS A 1 909 ? -20.005 -26.073 -18.940 1.00 92.75 909 HIS A N 1
ATOM 7259 C CA . HIS A 1 909 ? -21.293 -26.600 -18.499 1.00 92.75 909 HIS A CA 1
ATOM 7260 C C . HIS A 1 909 ? -21.566 -26.243 -17.023 1.00 92.75 909 HIS A C 1
ATOM 7262 O O . HIS A 1 909 ? -20.718 -25.667 -16.338 1.00 92.75 909 HIS A O 1
ATOM 7268 N N . GLY A 1 910 ? -22.779 -26.528 -16.545 1.00 93.00 910 GLY A N 1
ATOM 7269 C CA . GLY A 1 910 ? -23.188 -26.331 -15.153 1.00 93.00 910 GLY A CA 1
ATOM 7270 C C . GLY A 1 910 ? -23.316 -27.641 -14.374 1.00 93.00 910 GLY A C 1
ATOM 7271 O O . GLY A 1 910 ? -23.066 -28.727 -14.892 1.00 93.00 910 GLY A O 1
ATOM 7272 N N . PHE A 1 911 ? -23.785 -27.541 -13.130 1.00 93.12 911 PHE A N 1
ATOM 7273 C CA . PHE A 1 911 ? -24.012 -28.682 -12.242 1.00 93.12 911 PHE A CA 1
ATOM 7274 C C . PHE A 1 911 ? -25.296 -28.516 -11.430 1.00 93.12 911 PHE A C 1
ATOM 7276 O O . PHE A 1 911 ? -25.840 -27.417 -11.285 1.00 93.12 911 PHE A O 1
ATOM 7283 N N . ARG A 1 912 ? -25.763 -29.619 -10.847 1.00 92.75 912 ARG A N 1
ATOM 7284 C CA . ARG A 1 912 ? -26.900 -29.647 -9.925 1.00 92.75 912 ARG A CA 1
ATOM 7285 C C . ARG A 1 912 ? -26.636 -30.552 -8.731 1.00 92.75 912 ARG A C 1
ATOM 7287 O O . ARG A 1 912 ? -25.669 -31.304 -8.715 1.00 92.75 912 ARG A O 1
ATOM 7294 N N . LEU A 1 913 ? -27.521 -30.514 -7.743 1.00 92.06 913 LEU A N 1
ATOM 7295 C CA . LEU A 1 913 ? -27.560 -31.554 -6.727 1.00 92.06 913 LEU A CA 1
ATOM 7296 C C . LEU A 1 913 ? -28.137 -32.846 -7.332 1.00 92.06 913 LEU A C 1
ATOM 7298 O O . LEU A 1 913 ? -29.072 -32.791 -8.137 1.00 92.06 913 LEU A O 1
ATOM 7302 N N . ALA A 1 914 ? -27.580 -33.996 -6.961 1.00 89.81 914 ALA A N 1
ATOM 7303 C CA . ALA A 1 914 ? -28.097 -35.298 -7.356 1.00 89.81 914 ALA A CA 1
ATOM 7304 C C . ALA A 1 914 ? -29.557 -35.476 -6.880 1.00 89.81 914 ALA A C 1
ATOM 7306 O O . ALA A 1 914 ? -29.926 -34.926 -5.839 1.00 89.81 914 ALA A O 1
ATOM 7307 N N . PRO A 1 915 ? -30.405 -36.238 -7.601 1.00 88.38 915 PRO A N 1
ATOM 7308 C CA . PRO A 1 915 ? -31.810 -36.441 -7.222 1.00 88.38 915 PRO A CA 1
ATOM 7309 C C . PRO A 1 915 ? -32.028 -37.041 -5.828 1.00 88.38 915 PRO A C 1
ATOM 7311 O O . PRO A 1 915 ? -33.076 -36.828 -5.228 1.00 88.38 915 PRO A O 1
ATOM 7314 N N . ASP A 1 916 ? -31.057 -37.800 -5.325 1.00 88.19 916 ASP A N 1
ATOM 7315 C CA . ASP A 1 916 ? -31.050 -38.389 -3.982 1.00 88.19 916 ASP A CA 1
ATOM 7316 C C . ASP A 1 916 ? -30.465 -37.451 -2.910 1.00 88.19 916 ASP A C 1
ATOM 7318 O O . ASP A 1 916 ? -30.492 -37.765 -1.721 1.00 88.19 916 ASP A O 1
ATOM 7322 N N . GLY A 1 917 ? -29.943 -36.294 -3.321 1.00 85.69 917 GLY A N 1
ATOM 7323 C CA . GLY A 1 917 ? -29.311 -35.303 -2.462 1.00 85.69 917 GLY A CA 1
ATOM 7324 C C . GLY A 1 917 ? -27.929 -35.687 -1.939 1.00 85.69 917 GLY A C 1
ATOM 7325 O O . GLY A 1 917 ? -27.416 -35.004 -1.059 1.00 85.69 917 GLY A O 1
ATOM 7326 N N . SER A 1 918 ? -27.300 -36.751 -2.449 1.00 84.94 918 SER A N 1
ATOM 7327 C CA . SER A 1 918 ? -26.040 -37.251 -1.882 1.00 84.94 918 SER A CA 1
ATOM 7328 C C . SER A 1 918 ? -24.829 -36.347 -2.152 1.00 84.94 918 SER A C 1
ATOM 7330 O O . SER A 1 918 ? -23.813 -36.461 -1.467 1.00 84.94 918 SER A O 1
ATOM 7332 N N . GLY A 1 919 ? -24.910 -35.484 -3.168 1.00 87.75 919 GLY A N 1
ATOM 7333 C CA . GLY A 1 919 ? -23.821 -34.611 -3.600 1.00 87.75 919 GLY A CA 1
ATOM 7334 C C . GLY A 1 919 ? -24.143 -33.858 -4.889 1.00 87.75 919 GLY A C 1
ATOM 7335 O O . GLY A 1 919 ? -25.275 -33.882 -5.375 1.00 87.75 919 GLY A O 1
ATOM 7336 N N . PHE A 1 920 ? -23.145 -33.178 -5.450 1.00 91.25 920 PHE A N 1
ATOM 7337 C CA . PHE A 1 920 ? -23.274 -32.470 -6.724 1.00 91.25 920 PHE A CA 1
ATOM 7338 C C . PHE A 1 920 ? -22.936 -33.386 -7.904 1.00 91.25 920 PHE A C 1
ATOM 7340 O O . PHE A 1 920 ? -22.061 -34.240 -7.812 1.00 91.25 920 PHE A O 1
ATOM 7347 N N . THR A 1 921 ? -23.648 -33.212 -9.013 1.00 89.31 921 THR A N 1
ATOM 7348 C CA . THR A 1 921 ? -23.488 -33.981 -10.253 1.00 89.31 921 THR A CA 1
ATOM 7349 C C . THR A 1 921 ? -23.640 -33.068 -11.464 1.00 89.31 921 THR A C 1
ATOM 7351 O O . THR A 1 921 ? -24.284 -32.017 -11.393 1.00 89.31 921 THR A O 1
ATOM 7354 N N . HIS A 1 922 ? -23.037 -33.475 -12.573 1.00 89.62 922 HIS A N 1
ATOM 7355 C CA . HIS A 1 922 ? -23.139 -32.824 -13.875 1.00 89.62 922 HIS A CA 1
ATOM 7356 C C . HIS A 1 922 ? -23.078 -33.881 -14.992 1.00 89.62 922 HIS A C 1
ATOM 7358 O O . HIS A 1 922 ? -22.958 -35.078 -14.714 1.00 89.62 922 HIS A O 1
ATOM 7364 N N . GLY A 1 923 ? -23.198 -33.470 -16.258 1.00 81.06 923 GLY A N 1
ATOM 7365 C CA . GLY A 1 923 ? -23.251 -34.397 -17.399 1.00 81.06 923 GLY A CA 1
ATOM 7366 C C . GLY A 1 923 ? -24.653 -34.892 -17.768 1.00 81.06 923 GLY A C 1
ATOM 7367 O O . GLY A 1 923 ? -24.809 -35.625 -18.748 1.00 81.06 923 GLY A O 1
ATOM 7368 N N . GLY A 1 924 ? -25.681 -34.500 -17.013 1.00 83.94 924 GLY A N 1
ATOM 7369 C CA . GLY A 1 924 ? -27.083 -34.822 -17.255 1.00 83.94 924 GLY A CA 1
ATOM 7370 C C . GLY A 1 924 ? -27.853 -33.780 -18.084 1.00 83.94 924 GLY A C 1
ATOM 7371 O O . GLY A 1 924 ? -27.354 -32.695 -18.396 1.00 83.94 924 GLY A O 1
ATOM 7372 N N . PRO A 1 925 ? -29.105 -34.103 -18.466 1.00 87.56 925 PRO A N 1
ATOM 7373 C CA . PRO A 1 925 ? -29.917 -33.286 -19.369 1.00 87.56 925 PRO A CA 1
ATOM 7374 C C . PRO A 1 925 ? -30.679 -32.148 -18.668 1.00 87.56 925 PRO A C 1
ATOM 7376 O O . PRO A 1 925 ? -31.519 -31.510 -19.307 1.00 87.56 925 PRO A O 1
ATOM 7379 N N . SER A 1 926 ? -30.473 -31.923 -17.365 1.00 91.75 926 SER A N 1
ATOM 7380 C CA . SER A 1 926 ? -31.261 -30.936 -16.621 1.00 91.75 926 SER A CA 1
ATOM 7381 C C . SER A 1 926 ? -30.950 -29.501 -17.057 1.00 91.75 926 SER A C 1
ATOM 7383 O O . SER A 1 926 ? -29.880 -29.205 -17.595 1.00 91.75 926 SER A O 1
ATOM 7385 N N . THR A 1 927 ? -31.882 -28.583 -16.797 1.00 91.50 927 THR A N 1
ATOM 7386 C CA . THR A 1 927 ? -31.707 -27.160 -17.105 1.00 91.50 927 THR A CA 1
ATOM 7387 C C . THR A 1 927 ? -30.486 -26.586 -16.384 1.00 91.50 927 THR A C 1
ATOM 7389 O O . THR A 1 927 ? -29.723 -25.848 -16.997 1.00 91.50 927 THR A O 1
ATOM 7392 N N . LEU A 1 928 ? -30.250 -26.952 -15.119 1.00 93.12 928 LEU A N 1
ATOM 7393 C CA . LEU A 1 928 ? -29.104 -26.446 -14.347 1.00 93.12 928 LEU A CA 1
ATOM 7394 C C . LEU A 1 928 ? -27.749 -26.951 -14.844 1.00 93.12 928 LEU A C 1
ATOM 7396 O O . LEU A 1 928 ? -26.772 -26.215 -14.781 1.00 93.12 928 LEU A O 1
ATOM 7400 N N . GLU A 1 929 ? -27.687 -28.175 -15.362 1.00 93.12 929 GLU A N 1
ATOM 7401 C CA . GLU A 1 929 ? -26.460 -28.710 -15.966 1.00 93.12 929 GLU A CA 1
ATOM 7402 C C . GLU A 1 929 ? -26.176 -28.057 -17.325 1.00 93.12 929 GLU A C 1
ATOM 7404 O O . GLU A 1 929 ? -25.025 -27.913 -17.735 1.00 93.12 929 GLU A O 1
ATOM 7409 N N . ARG A 1 930 ? -27.234 -27.629 -18.022 1.00 92.50 930 ARG A N 1
ATOM 7410 C CA . ARG A 1 930 ? -27.153 -26.967 -19.329 1.00 92.50 930 ARG A CA 1
ATOM 7411 C C . ARG A 1 930 ? -26.981 -25.454 -19.254 1.00 92.50 930 ARG A C 1
ATOM 7413 O O . ARG A 1 930 ? -26.703 -24.843 -20.282 1.00 92.50 930 ARG A O 1
ATOM 7420 N N . LEU A 1 931 ? -27.171 -24.843 -18.092 1.00 93.38 931 LEU A N 1
ATOM 7421 C CA . LEU A 1 931 ? -26.973 -23.414 -17.897 1.00 93.38 931 LEU A CA 1
ATOM 7422 C C . LEU A 1 931 ? -25.608 -23.146 -17.279 1.00 93.38 931 LEU A C 1
ATOM 7424 O O . LEU A 1 931 ? -25.234 -23.738 -16.269 1.00 93.38 931 LEU A O 1
ATOM 7428 N N . THR A 1 932 ? -24.897 -22.189 -17.860 1.00 93.50 932 THR A N 1
ATOM 7429 C CA . THR A 1 932 ? -23.617 -21.717 -17.339 1.00 93.50 932 THR A CA 1
ATOM 7430 C C . THR A 1 932 ? -23.586 -20.196 -17.243 1.00 93.50 932 THR A C 1
ATOM 7432 O O . THR A 1 932 ? -24.442 -19.497 -17.796 1.00 93.50 932 THR A O 1
ATOM 7435 N N . VAL A 1 933 ? -22.605 -19.689 -16.503 1.00 94.31 933 VAL A N 1
ATOM 7436 C CA . VAL A 1 933 ? -22.384 -18.261 -16.271 1.00 94.31 933 VAL A CA 1
ATOM 7437 C C . VAL A 1 933 ? -21.391 -17.728 -17.302 1.00 94.31 933 VAL A C 1
ATOM 7439 O O . VAL A 1 933 ? -20.401 -18.389 -17.606 1.00 94.31 933 VAL A O 1
ATOM 7442 N N . VAL A 1 934 ? -21.635 -16.521 -17.810 1.00 95.19 934 VAL A N 1
ATOM 7443 C CA . VAL A 1 934 ? -20.758 -15.794 -18.736 1.00 95.19 934 VAL A CA 1
ATOM 7444 C C . VAL A 1 934 ? -20.503 -14.398 -18.170 1.00 95.19 934 VAL A C 1
ATOM 7446 O O . VAL A 1 934 ? -21.429 -13.619 -17.974 1.00 95.19 934 VAL A O 1
ATOM 7449 N N . LEU A 1 935 ? -19.249 -14.061 -17.893 1.00 95.06 935 LEU A N 1
ATOM 7450 C CA . LEU A 1 935 ? -18.839 -12.806 -17.268 1.00 95.06 935 LEU A CA 1
ATOM 7451 C C . LEU A 1 935 ? -17.889 -12.043 -18.189 1.00 95.06 935 LEU A C 1
ATOM 7453 O O . LEU A 1 935 ? -16.895 -12.595 -18.660 1.00 95.06 935 LEU A O 1
ATOM 7457 N N . LEU A 1 936 ? -18.165 -10.758 -18.411 1.00 93.81 936 LEU A N 1
ATOM 7458 C CA . LEU A 1 936 ? -17.334 -9.880 -19.235 1.00 93.81 936 LEU A CA 1
ATOM 7459 C C . LEU A 1 936 ? -16.644 -8.818 -18.376 1.00 93.81 936 LEU A C 1
ATOM 7461 O O . LEU A 1 936 ? -17.304 -8.078 -17.644 1.00 93.81 936 LEU A O 1
ATOM 7465 N N . LEU A 1 937 ? -15.325 -8.704 -18.510 1.00 93.25 937 LEU A N 1
ATOM 7466 C CA . LEU A 1 937 ? -14.488 -7.702 -17.854 1.00 93.25 937 LEU A CA 1
ATOM 7467 C C . LEU A 1 937 ? -13.754 -6.853 -18.903 1.00 93.25 937 LEU A C 1
ATOM 7469 O O . LEU A 1 937 ? -13.388 -7.389 -19.949 1.00 93.25 937 LEU A O 1
ATOM 7473 N N . ASN A 1 938 ? -13.505 -5.565 -18.625 1.00 84.75 938 ASN A N 1
ATOM 7474 C CA . ASN A 1 938 ? -12.678 -4.706 -19.507 1.00 84.75 938 ASN A CA 1
ATOM 7475 C C . ASN A 1 938 ? -11.246 -4.602 -19.057 1.00 84.75 938 ASN A C 1
ATOM 7477 O O . ASN A 1 938 ? -11.058 -4.474 -17.826 1.00 84.75 938 ASN A O 1
#

Solvent-accessible surface area (backbone atoms only — not comparable to full-atom values): 52754 Å² total; per-residue (Å²): 135,82,83,80,66,83,79,76,80,56,54,71,50,62,59,93,84,63,80,90,50,97,54,67,36,37,34,38,36,46,44,86,80,78,86,45,74,69,55,51,47,49,53,48,43,65,63,52,63,79,47,101,60,61,68,75,56,44,52,52,43,50,53,53,44,64,69,45,47,62,57,54,51,47,54,55,50,50,22,56,64,64,24,41,35,25,43,56,87,62,54,76,45,73,72,92,61,82,61,86,83,73,61,87,50,56,73,64,41,48,51,49,58,50,50,51,52,52,45,45,74,53,16,71,47,26,80,72,42,51,57,74,58,76,91,77,57,75,63,43,57,44,53,37,54,53,46,52,74,76,43,67,86,38,49,77,84,64,58,69,54,44,55,47,43,43,64,26,41,33,38,41,62,58,54,32,44,79,59,87,86,37,43,42,70,50,93,56,54,78,74,32,68,71,48,53,66,42,49,77,51,39,79,68,46,37,35,42,55,61,53,52,55,61,48,42,32,56,59,42,47,48,49,72,63,56,52,51,51,51,51,51,50,35,40,49,57,16,64,26,40,46,27,46,91,93,43,48,48,88,80,53,49,93,75,62,73,60,66,68,79,32,64,29,29,40,72,33,84,49,76,50,75,68,52,50,51,40,50,48,49,43,27,61,68,70,72,41,84,76,70,95,59,79,30,38,66,47,47,45,51,46,49,50,51,50,45,56,51,39,50,54,52,36,52,56,50,51,54,42,46,51,52,39,50,74,73,71,54,86,54,72,67,53,57,53,52,51,52,52,41,53,35,50,54,27,46,72,43,62,100,45,69,62,51,2,48,53,44,20,51,64,62,52,70,38,48,70,62,41,46,51,57,53,57,66,57,65,52,48,56,61,55,49,51,51,54,52,49,52,52,51,50,51,51,54,48,53,68,34,63,59,53,66,62,33,91,47,68,68,60,40,54,55,56,69,68,50,75,78,85,58,60,82,89,39,59,68,59,32,48,55,48,49,53,53,52,49,54,51,51,51,52,48,52,54,53,45,49,55,42,48,54,51,52,52,54,57,62,68,68,43,65,72,82,76,62,69,85,61,74,61,45,70,34,83,82,69,71,38,51,68,50,51,49,49,40,54,47,37,46,52,49,42,62,73,45,51,69,93,64,88,53,81,64,85,88,37,88,55,39,89,52,54,42,64,69,84,55,37,67,42,55,57,43,51,56,51,37,54,55,42,46,54,49,43,55,48,54,52,28,59,56,45,66,36,69,71,49,45,51,52,54,50,48,42,42,74,70,64,77,56,85,49,74,52,38,51,32,25,78,73,66,78,37,64,51,55,64,67,91,56,56,71,62,49,54,58,71,53,58,88,67,81,84,64,48,80,42,60,52,63,64,54,48,56,68,56,68,78,59,90,74,58,74,72,58,47,51,54,51,50,49,55,51,46,69,75,62,49,100,40,67,43,70,48,73,86,78,86,92,70,98,71,90,54,60,74,61,49,53,52,38,36,51,53,50,38,54,21,27,54,65,38,39,55,51,72,92,81,66,49,71,72,54,28,49,55,35,29,75,54,67,54,60,90,30,60,37,67,56,18,48,39,34,50,83,73,20,63,51,47,71,61,26,51,50,47,55,50,50,36,36,76,70,65,67,32,84,80,77,92,71,93,75,55,21,55,68,52,50,37,52,44,43,71,77,58,72,72,86,47,63,42,68,69,52,43,29,55,48,45,37,42,39,47,58,40,41,77,61,41,51,73,74,42,42,69,68,46,39,55,51,51,49,49,60,34,54,49,76,52,80,58,72,60,56,46,42,69,60,60,48,65,78,44,75,80,34,48,40,34,39,31,36,46,32,16,44,69,42,47,66,48,51,64,66,44,44,59,81,41,50,61,91,31,49,80,76,47,80,48,59,23,30,42,59,81,54,21,38,71,66,48,38,51,53,48,39,59,75,68,64,61,90,67,82,64,49,79,41,58,64,48,42,52,50,48,74,76,42,82,56,55,49,63,54,44,45,54,50,43,42,55,51,49,46,53,51,45,48,69,43,48,86,77,52,64,90,90,47,30,39,36,39,30,31,58,16,7,37,38,70,37,76,86,63,78,32,59,44,61,55,45,81,37,43,33,12,23,27,17,38,36,36,38,29,77

Foldseek 3Di:
DDDDDDPQDWDWAADPPDDPDPLRTKTWGFADDDDDPLNVLLVVLVVCLPDPDPPVVNVVSVVSNVVCVVVVVVVRVNRRLQTWIQGSVRDTDHDPSPPPPQPPPPPVSVVVSVVVSVLCVQAVAQVQQPFPDDDDDLVLQVQCLVCLLPHDLFDLDGDPSSVSCVRGGCVSQVQWDDDDSTIDGDPCCCPRPLVVQCVVVQVVFDQLVVQCCSCCHRHHNDDPVNSQVVVVSCCQQFQKFQAAVPDTCSVVVNVDDDSNPTDTMHGGDFDDPVLLVLLVLLCVLLVNDQDPDRTVSSVLVSLVSSLVVLVVLLVLLVVLLVVCVVLVHDDPLSVLSVLLSVLSCCCVDDPGRVVSSVSSCVSCVGSNVNSVSSVVNSCVSVLLVVLVVLVVLLVQQCPDCLQCVPPDVVLVVLSVVQDPQDRSNPVVVSVVSSVSSVVSLVVLVVLQQVLVVVVLVVLVPQCLVVDDQAPLCPQPQLLNVVLSVLLVVLSVVLVVLRDPDADDCSRYSGGPSQDSSPDGPNVVSSVVNVVSVVVSQVSQLVSCVDPVNLVLLVVCVVVVVDPDPQSVCVNVVVDSHGRDPDSPVVSVSCPPPPDAQEDEPVVVCVVVVPDDDDPVRVVVVVCVVDVVRDDGYDHDDPDDDDPDPDPVLLVVLLVQLLVCQQQVAARDPPDDPVSLLSSLVNDDLVSHDPSNQLNVVVRPSDLSNSLSNLLCCLVVVHPQDPDDRGDLSSVLSCCLNPPDADQDPVSLLVNQLSNLLCLVSVCVRPVPSSLVSQVCSQAGDHNDAAAAPLVVVVVPVQAAEEAEEAAFSNQQVLVVVLCVVQQPPKDWPDKDKHFADQFLDPVSLVVVCVVSVPPHDHHYHHQLVCLQPPDQDRSVVSSVSCSVSVSVVSNVCNVVGDPVTKYKYKYNFHWGQDSSNRGIDERHRTPRRRMMMIIIID